Protein AF-0000000078569933 (afdb_homodimer)

Nearest PDB structures (foldseek):
  2ibw-assembly1_C  TM=9.810E-01  e=5.304E-55  Homo sapiens
  7lcl-assembly1_C  TM=9.706E-01  e=2.647E-48  Zoogloea ramigera
  7ldc-assembly1_C  TM=9.703E-01  e=1.543E-47  Zoogloea ramigera
  1m4s-assembly1_A  TM=9.683E-01  e=2.251E-47  Zoogloea ramigera
  7lbz-assembly1_B  TM=9.685E-01  e=1.488E-46  Zoogloea ramigera

Structure (mmCIF, N/CA/C/O backbone):
data_AF-0000000078569933-model_v1
#
loop_
_entity.id
_entity.type
_entity.pdbx_description
1 polymer 'Acetyl-CoA C-acetyltransferase'
#
loop_
_atom_site.group_PDB
_atom_site.id
_atom_site.type_symbol
_atom_site.label_atom_id
_atom_site.label_alt_id
_atom_site.label_comp_id
_atom_site.label_asym_id
_atom_site.label_entity_id
_atom_site.label_seq_id
_atom_site.pdbx_PDB_ins_code
_atom_site.Cartn_x
_atom_site.Cartn_y
_atom_site.Cartn_z
_atom_site.occupancy
_atom_site.B_iso_or_equiv
_atom_site.auth_seq_id
_atom_site.auth_comp_id
_atom_site.auth_asym_id
_atom_site.auth_atom_id
_atom_site.pdbx_PDB_model_num
ATOM 1 N N . MET A 1 1 ? 31.109 -11.766 2.174 1 57.31 1 MET A N 1
ATOM 2 C CA . MET A 1 1 ? 30.406 -11.414 0.95 1 57.31 1 MET A CA 1
ATOM 3 C C . MET A 1 1 ? 30.297 -9.898 0.803 1 57.31 1 MET A C 1
ATOM 5 O O . MET A 1 1 ? 30.391 -9.164 1.789 1 57.31 1 MET A O 1
ATOM 9 N N . SER A 1 2 ? 30.141 -9.414 -0.481 1 65.38 2 SER A N 1
ATOM 10 C CA . SER A 1 2 ? 30.25 -8 -0.82 1 65.38 2 SER A CA 1
ATOM 11 C C . SER A 1 2 ? 29.062 -7.203 -0.304 1 65.38 2 SER A C 1
ATOM 13 O O . SER A 1 2 ? 27.938 -7.715 -0.253 1 65.38 2 SER A O 1
ATOM 15 N N . SER A 1 3 ? 29.25 -6.082 0.307 1 72.81 3 SER A N 1
ATOM 16 C CA . SER A 1 3 ? 28.297 -5.109 0.808 1 72.81 3 SER A CA 1
ATOM 17 C C . SER A 1 3 ? 27.344 -4.645 -0.296 1 72.81 3 SER A C 1
ATOM 19 O O . SER A 1 3 ? 26.375 -3.926 -0.033 1 72.81 3 SER A O 1
ATOM 21 N N . ASP A 1 4 ? 27.406 -5.34 -1.348 1 84.06 4 ASP A N 1
ATOM 22 C CA . ASP A 1 4 ? 26.578 -4.871 -2.463 1 84.06 4 ASP A CA 1
ATOM 23 C C . ASP A 1 4 ? 25.578 -5.934 -2.885 1 84.06 4 ASP A C 1
ATOM 25 O O . ASP A 1 4 ? 24.828 -5.742 -3.854 1 84.06 4 ASP A O 1
ATOM 29 N N . SER A 1 5 ? 25.578 -7.055 -2.109 1 95.69 5 SER A N 1
ATOM 30 C CA . SER A 1 5 ? 24.672 -8.141 -2.486 1 95.69 5 SER A CA 1
ATOM 31 C C . SER A 1 5 ? 23.5 -8.242 -1.521 1 95.69 5 SER A C 1
ATOM 33 O O . SER A 1 5 ? 23.609 -7.852 -0.357 1 95.69 5 SER A O 1
ATOM 35 N N . VAL A 1 6 ? 22.406 -8.695 -2.029 1 98.06 6 VAL A N 1
ATOM 36 C CA . VAL A 1 6 ? 21.172 -8.859 -1.261 1 98.06 6 VAL A CA 1
ATOM 37 C C . VAL A 1 6 ? 20.75 -10.328 -1.275 1 98.06 6 VAL A C 1
ATOM 39 O O . VAL A 1 6 ? 20.719 -10.961 -2.334 1 98.06 6 VAL A O 1
ATOM 42 N N . PHE A 1 7 ? 20.422 -10.883 -0.075 1 98.69 7 PHE A N 1
ATOM 43 C CA . PHE A 1 7 ? 20.109 -12.305 0.021 1 98.69 7 PHE A CA 1
ATOM 44 C C . PHE A 1 7 ? 18.781 -12.516 0.736 1 98.69 7 PHE A C 1
ATOM 46 O O . PHE A 1 7 ? 18.469 -11.812 1.7 1 98.69 7 PHE A O 1
ATOM 53 N N . ILE A 1 8 ? 18.016 -13.445 0.195 1 98.81 8 ILE A N 1
ATOM 54 C CA . ILE A 1 8 ? 16.984 -14.078 1.012 1 98.81 8 ILE A CA 1
ATOM 55 C C . ILE A 1 8 ? 17.625 -15.125 1.919 1 98.81 8 ILE A C 1
ATOM 57 O O . ILE A 1 8 ? 18.141 -16.141 1.44 1 98.81 8 ILE A O 1
ATOM 61 N N . LEU A 1 9 ? 17.594 -14.906 3.195 1 98.25 9 LEU A N 1
ATOM 62 C CA . LEU A 1 9 ? 18.219 -15.844 4.129 1 98.25 9 LEU A CA 1
ATOM 63 C C . LEU A 1 9 ? 17.328 -17.062 4.344 1 98.25 9 LEU A C 1
ATOM 65 O O . LEU A 1 9 ? 17.781 -18.203 4.27 1 98.25 9 LEU A O 1
ATOM 69 N N . ALA A 1 10 ? 16.047 -16.75 4.637 1 98.19 10 ALA A N 1
ATOM 70 C CA . ALA A 1 10 ? 15.031 -17.781 4.793 1 98.19 10 ALA A CA 1
ATOM 71 C C . ALA A 1 10 ? 13.656 -17.281 4.359 1 98.19 10 ALA A C 1
ATOM 73 O O . ALA A 1 10 ? 13.359 -16.094 4.504 1 98.19 10 ALA A O 1
ATOM 74 N N . GLY A 1 11 ? 12.906 -18.141 3.795 1 98.69 11 GLY A N 1
ATOM 75 C CA . GLY A 1 11 ? 11.539 -17.828 3.387 1 98.69 11 GLY A CA 1
ATOM 76 C C . GLY A 1 11 ? 10.617 -19.031 3.447 1 98.69 11 GLY A C 1
ATOM 77 O O . GLY A 1 11 ? 11.062 -20.172 3.279 1 98.69 11 GLY A O 1
ATOM 78 N N . VAL A 1 12 ? 9.383 -18.734 3.732 1 98.94 12 VAL A N 1
ATOM 79 C CA . VAL A 1 12 ? 8.398 -19.797 3.832 1 98.94 12 VAL A CA 1
ATOM 80 C C . VAL A 1 12 ? 7.035 -19.281 3.371 1 98.94 12 VAL A C 1
ATOM 82 O O . VAL A 1 12 ? 6.867 -18.094 3.104 1 98.94 12 VAL A O 1
ATOM 85 N N . ARG A 1 13 ? 6.164 -20.172 3.217 1 98.94 13 ARG A N 1
ATOM 86 C CA . ARG A 1 13 ? 4.762 -19.844 2.986 1 98.94 13 ARG A CA 1
ATOM 87 C C . ARG A 1 13 ? 3.846 -20.734 3.822 1 98.94 13 ARG A C 1
ATOM 89 O O . ARG A 1 13 ? 4.266 -21.781 4.305 1 98.94 13 ARG A O 1
ATOM 96 N N . THR A 1 14 ? 2.65 -20.281 4.039 1 98.94 14 THR A N 1
ATOM 97 C CA . THR A 1 14 ? 1.587 -21.141 4.551 1 98.94 14 THR A CA 1
ATOM 98 C C . THR A 1 14 ? 1.052 -22.062 3.449 1 98.94 14 THR A C 1
ATOM 100 O O . THR A 1 14 ? 1.331 -21.844 2.268 1 98.94 14 THR A O 1
ATOM 103 N N . PRO A 1 15 ? 0.253 -23.125 3.906 1 98.88 15 PRO A N 1
ATOM 104 C CA . PRO A 1 15 ? -0.588 -23.719 2.869 1 98.88 15 PRO A CA 1
ATOM 105 C C . PRO A 1 15 ? -1.516 -22.703 2.199 1 98.88 15 PRO A C 1
ATOM 107 O O . PRO A 1 15 ? -1.75 -21.625 2.744 1 98.88 15 PRO A O 1
ATOM 110 N N . ILE A 1 16 ? -1.9 -23.031 1.027 1 98.94 16 ILE A N 1
ATOM 111 C CA . ILE A 1 16 ? -2.91 -22.234 0.33 1 98.94 16 ILE A CA 1
ATOM 112 C C . ILE A 1 16 ? -4.273 -22.922 0.454 1 98.94 16 ILE A C 1
ATOM 114 O O . ILE A 1 16 ? -4.441 -24.062 0.035 1 98.94 16 ILE A O 1
ATOM 118 N N . ALA A 1 17 ? -5.195 -22.266 1.062 1 98.81 17 ALA A N 1
ATOM 119 C CA . ALA A 1 17 ? -6.543 -22.812 1.233 1 98.81 17 ALA A CA 1
ATOM 120 C C . ALA A 1 17 ? -7.484 -22.281 0.155 1 98.81 17 ALA A C 1
ATOM 122 O O . ALA A 1 17 ? -7.281 -21.188 -0.383 1 98.81 17 ALA A O 1
ATOM 123 N N . SER A 1 18 ? -8.5 -23.062 -0.139 1 98.31 18 SER A N 1
ATOM 124 C CA . SER A 1 18 ? -9.539 -22.656 -1.084 1 98.31 18 SER A CA 1
ATOM 125 C C . SER A 1 18 ? -10.461 -21.609 -0.476 1 98.31 18 SER A C 1
ATOM 127 O O . SER A 1 18 ? -10.539 -21.469 0.748 1 98.31 18 SER A O 1
ATOM 129 N N . PHE A 1 19 ? -11.156 -20.938 -1.397 1 97.94 19 PHE A N 1
ATOM 130 C CA . PHE A 1 19 ? -12.164 -19.969 -0.979 1 97.94 19 PHE A CA 1
ATOM 131 C C . PHE A 1 19 ? -13.18 -20.625 -0.046 1 97.94 19 PHE A C 1
ATOM 133 O O . PHE A 1 19 ? -13.742 -21.672 -0.363 1 97.94 19 PHE A O 1
ATOM 140 N N . ARG A 1 20 ? -13.289 -19.984 1.156 1 96.88 20 ARG A N 1
ATOM 141 C CA . ARG A 1 20 ? -14.203 -20.469 2.186 1 96.88 20 ARG A CA 1
ATOM 142 C C . ARG A 1 20 ? -13.766 -21.844 2.705 1 96.88 20 ARG A C 1
ATOM 144 O O . ARG A 1 20 ? -14.602 -22.625 3.16 1 96.88 20 ARG A O 1
ATOM 151 N N . GLY A 1 21 ? -12.477 -22.094 2.561 1 96.88 21 GLY A N 1
ATOM 152 C CA . GLY A 1 21 ? -11.906 -23.328 3.062 1 96.88 21 GLY A CA 1
ATOM 153 C C . GLY A 1 21 ? -11.352 -23.203 4.469 1 96.88 21 GLY A C 1
ATOM 154 O O . GLY A 1 21 ? -11.953 -22.562 5.324 1 96.88 21 GLY A O 1
ATOM 155 N N . SER A 1 22 ? -10.258 -23.828 4.695 1 97.25 22 SER A N 1
ATOM 156 C CA . SER A 1 22 ? -9.727 -24.031 6.039 1 97.25 22 SER A CA 1
ATOM 157 C C . SER A 1 22 ? -9.352 -22.688 6.688 1 97.25 22 SER A C 1
ATOM 159 O O . SER A 1 22 ? -9.383 -22.562 7.91 1 97.25 22 SER A O 1
ATOM 161 N N . PHE A 1 23 ? -8.992 -21.703 5.887 1 97.81 23 PHE A N 1
ATOM 162 C CA . PHE A 1 23 ? -8.492 -20.453 6.449 1 97.81 23 PHE A CA 1
ATOM 163 C C . PHE A 1 23 ? -9.602 -19.406 6.508 1 97.81 23 PHE A C 1
ATOM 165 O O . PHE A 1 23 ? -9.336 -18.234 6.75 1 97.81 23 PHE A O 1
ATOM 172 N N . SER A 1 24 ? -10.859 -19.781 6.293 1 95.5 24 SER A N 1
ATOM 173 C CA . SER A 1 24 ? -11.969 -18.828 6.227 1 95.5 24 SER A CA 1
ATOM 174 C C . SER A 1 24 ? -12.109 -18.047 7.535 1 95.5 24 SER A C 1
ATOM 176 O O . SER A 1 24 ? -12.719 -16.984 7.562 1 95.5 24 SER A O 1
ATOM 178 N N . THR A 1 25 ? -11.5 -18.562 8.656 1 93.88 25 THR A N 1
ATOM 179 C CA . THR A 1 25 ? -11.633 -17.891 9.945 1 93.88 25 THR A CA 1
ATOM 180 C C . THR A 1 25 ? -10.289 -17.328 10.406 1 93.88 25 THR A C 1
ATOM 182 O O . THR A 1 25 ? -10.156 -16.891 11.555 1 93.88 25 THR A O 1
ATOM 185 N N . VAL A 1 26 ? -9.289 -17.406 9.641 1 97.06 26 VAL A N 1
ATOM 186 C CA . VAL A 1 26 ? -7.953 -16.906 9.945 1 97.06 26 VAL A CA 1
ATOM 187 C C . VAL A 1 26 ? -7.676 -15.633 9.156 1 97.06 26 VAL A C 1
ATOM 189 O O . VAL A 1 26 ? -7.797 -15.609 7.934 1 97.06 26 VAL A O 1
ATOM 192 N N . SER A 1 27 ? -7.355 -14.547 9.797 1 97.56 27 SER A N 1
ATOM 193 C CA . SER A 1 27 ? -7.16 -13.273 9.109 1 97.56 27 SER A CA 1
ATOM 194 C C . SER A 1 27 ? -5.902 -13.297 8.25 1 97.56 27 SER A C 1
ATOM 196 O O . SER A 1 27 ? -5 -14.109 8.477 1 97.56 27 SER A O 1
ATOM 198 N N . ALA A 1 28 ? -5.852 -12.469 7.246 1 98.69 28 ALA A N 1
ATOM 199 C CA . ALA A 1 28 ? -4.645 -12.305 6.441 1 98.69 28 ALA A CA 1
ATOM 200 C C . ALA A 1 28 ? -3.439 -11.977 7.32 1 98.69 28 ALA A C 1
ATOM 202 O O . ALA A 1 28 ? -2.336 -12.469 7.082 1 98.69 28 ALA A O 1
ATOM 203 N N . VAL A 1 29 ? -3.613 -11.141 8.367 1 98.75 29 VAL A N 1
ATOM 204 C CA . VAL A 1 29 ? -2.555 -10.734 9.289 1 98.75 29 VAL A CA 1
ATOM 205 C C . VAL A 1 29 ? -2.012 -11.953 10.023 1 98.75 29 VAL A C 1
ATOM 207 O O . VAL A 1 29 ? -0.796 -12.117 10.156 1 98.75 29 VAL A O 1
ATOM 210 N N . GLU A 1 30 ? -2.91 -12.789 10.469 1 98.56 30 GLU A N 1
ATOM 211 C CA . GLU A 1 30 ? -2.492 -13.984 11.195 1 98.56 30 GLU A CA 1
ATOM 212 C C . GLU A 1 30 ? -1.728 -14.945 10.281 1 98.56 30 GLU A C 1
ATOM 214 O O . GLU A 1 30 ? -0.746 -15.562 10.703 1 98.56 30 GLU A O 1
ATOM 219 N N . LEU A 1 31 ? -2.193 -15.109 9.086 1 98.94 31 LEU A N 1
ATOM 220 C CA . LEU A 1 31 ? -1.48 -15.945 8.125 1 98.94 31 LEU A CA 1
ATOM 221 C C . LEU A 1 31 ? -0.073 -15.414 7.879 1 98.94 31 LEU A C 1
ATOM 223 O O . LEU A 1 31 ? 0.898 -16.172 7.922 1 98.94 31 LEU A O 1
ATOM 227 N N . ALA A 1 32 ? 0.033 -14.102 7.602 1 98.94 32 ALA A N 1
ATOM 228 C CA . ALA A 1 32 ? 1.336 -13.492 7.363 1 98.94 32 ALA A CA 1
ATOM 229 C C . ALA A 1 32 ? 2.225 -13.594 8.602 1 98.94 32 ALA A C 1
ATOM 231 O O . ALA A 1 32 ? 3.438 -13.789 8.484 1 98.94 32 ALA A O 1
ATOM 232 N N . SER A 1 33 ? 1.646 -13.453 9.789 1 98.88 33 SER A N 1
ATOM 233 C CA . SER A 1 33 ? 2.404 -13.539 11.031 1 98.88 33 SER A CA 1
ATOM 234 C C . SER A 1 33 ? 2.982 -14.938 11.219 1 98.88 33 SER A C 1
ATOM 236 O O . SER A 1 33 ? 4.113 -15.086 11.688 1 98.88 33 SER A O 1
ATOM 238 N N . THR A 1 34 ? 2.174 -15.93 10.883 1 98.88 34 THR A N 1
ATOM 239 C CA . THR A 1 34 ? 2.645 -17.312 10.977 1 98.88 34 THR A CA 1
ATOM 240 C C . THR A 1 34 ? 3.857 -17.531 10.086 1 98.88 34 THR A C 1
ATOM 242 O O . THR A 1 34 ? 4.875 -18.078 10.523 1 98.88 34 THR A O 1
ATOM 245 N N . ALA A 1 35 ? 3.744 -17.125 8.836 1 98.94 35 ALA A N 1
ATOM 246 C CA . ALA A 1 35 ? 4.859 -17.25 7.902 1 98.94 35 ALA A CA 1
ATOM 247 C C . ALA A 1 35 ? 6.059 -16.438 8.367 1 98.94 35 ALA A C 1
ATOM 249 O O . ALA A 1 35 ? 7.203 -16.891 8.289 1 98.94 35 ALA A O 1
ATOM 250 N N . ALA A 1 36 ? 5.824 -15.227 8.844 1 98.94 36 ALA A N 1
ATOM 251 C CA . ALA A 1 36 ? 6.887 -14.32 9.266 1 98.94 36 ALA A CA 1
ATOM 252 C C . ALA A 1 36 ? 7.656 -14.891 10.453 1 98.94 36 ALA A C 1
ATOM 254 O O . ALA A 1 36 ? 8.891 -14.828 10.484 1 98.94 36 ALA A O 1
ATOM 255 N N . ARG A 1 37 ? 6.945 -15.391 11.453 1 98.69 37 ARG A N 1
ATOM 256 C CA . ARG A 1 37 ? 7.594 -15.984 12.617 1 98.69 37 ARG A CA 1
ATOM 257 C C . ARG A 1 37 ? 8.539 -17.109 12.203 1 98.69 37 ARG A C 1
ATOM 259 O O . ARG A 1 37 ? 9.672 -17.188 12.68 1 98.69 37 ARG A O 1
ATOM 266 N N . ALA A 1 38 ? 8.039 -17.953 11.336 1 98.75 38 ALA A N 1
ATOM 267 C CA . ALA A 1 38 ? 8.844 -19.078 10.883 1 98.75 38 ALA A CA 1
ATOM 268 C C . ALA A 1 38 ? 10.055 -18.609 10.086 1 98.75 38 ALA A C 1
ATOM 270 O O . ALA A 1 38 ? 11.148 -19.156 10.234 1 98.75 38 ALA A O 1
ATOM 271 N N . ALA A 1 39 ? 9.875 -17.656 9.18 1 98.69 39 ALA A N 1
ATOM 272 C CA . ALA A 1 39 ? 10.984 -17.125 8.383 1 98.69 39 ALA A CA 1
ATOM 273 C C . ALA A 1 39 ? 12.07 -16.547 9.281 1 98.69 39 ALA A C 1
ATOM 275 O O . ALA A 1 39 ? 13.258 -16.766 9.047 1 98.69 39 ALA A O 1
ATOM 276 N N . ILE A 1 40 ? 11.664 -15.758 10.273 1 98.44 40 ILE A N 1
ATOM 277 C CA . ILE A 1 40 ? 12.617 -15.148 11.195 1 98.44 40 ILE A CA 1
ATOM 278 C C . ILE A 1 40 ? 13.375 -16.234 11.953 1 98.44 40 ILE A C 1
ATOM 280 O O . ILE A 1 40 ? 14.602 -16.203 12.023 1 98.44 40 ILE A O 1
ATOM 284 N N . GLU A 1 41 ? 12.656 -17.203 12.461 1 97.62 41 GLU A N 1
ATOM 285 C CA . GLU A 1 41 ? 13.273 -18.297 13.211 1 97.62 41 GLU A CA 1
ATOM 286 C C . GLU A 1 41 ? 14.289 -19.047 12.352 1 97.62 41 GLU A C 1
ATOM 288 O O . GLU A 1 41 ? 15.414 -19.297 12.789 1 97.62 41 GLU A O 1
ATOM 293 N N . ARG A 1 42 ? 13.961 -19.359 11.164 1 97.31 42 ARG A N 1
ATOM 294 C CA . ARG A 1 42 ? 14.82 -20.141 10.281 1 97.31 42 ARG A CA 1
ATOM 295 C C . ARG A 1 42 ? 16.016 -19.328 9.812 1 97.31 42 ARG A C 1
ATOM 297 O O . ARG A 1 42 ? 17.078 -19.891 9.516 1 97.31 42 ARG A O 1
ATOM 304 N N . SER A 1 43 ? 15.844 -18.078 9.703 1 97.19 43 SER A N 1
ATOM 305 C CA . SER A 1 43 ? 16.906 -17.203 9.219 1 97.19 43 SER A CA 1
ATOM 306 C C . SER A 1 43 ? 18.047 -17.094 10.227 1 97.19 43 SER A C 1
ATOM 308 O O . SER A 1 43 ? 19.172 -16.797 9.867 1 97.19 43 SER A O 1
ATOM 310 N N . GLY A 1 44 ? 17.672 -17.219 11.523 1 95.69 44 GLY A N 1
ATOM 311 C CA . GLY A 1 44 ? 18.656 -17.016 12.578 1 95.69 44 GLY A CA 1
ATOM 312 C C . GLY A 1 44 ? 18.891 -15.562 12.914 1 95.69 44 GLY A C 1
ATOM 313 O O . GLY A 1 44 ? 19.688 -15.234 13.797 1 95.69 44 GLY A O 1
ATOM 314 N N . VAL A 1 45 ? 18.281 -14.672 12.227 1 96.81 45 VAL A N 1
ATOM 315 C CA . VAL A 1 45 ? 18.375 -13.25 12.531 1 96.81 45 VAL A CA 1
ATOM 316 C C . VAL A 1 45 ? 17.516 -12.922 13.75 1 96.81 45 VAL A C 1
ATOM 318 O O . VAL A 1 45 ? 16.328 -13.234 13.789 1 96.81 45 VAL A O 1
ATOM 321 N N . PRO A 1 46 ? 18.141 -12.328 14.781 1 96.25 46 PRO A N 1
ATOM 322 C CA . PRO A 1 46 ? 17.312 -11.883 15.906 1 96.25 46 PRO A CA 1
ATOM 323 C C . PRO A 1 46 ? 16.219 -10.906 15.484 1 96.25 46 PRO A C 1
ATOM 325 O O . PRO A 1 46 ? 16.469 -10 14.695 1 96.25 46 PRO A O 1
ATOM 328 N N . CYS A 1 47 ? 15.094 -11.133 15.992 1 96.38 47 CYS A N 1
ATOM 329 C CA . CYS A 1 47 ? 13.93 -10.312 15.648 1 96.38 47 CYS A CA 1
ATOM 330 C C . CYS A 1 47 ? 14.211 -8.836 15.898 1 96.38 47 CYS A C 1
ATOM 332 O O . CYS A 1 47 ? 13.719 -7.977 15.164 1 96.38 47 CYS A O 1
ATOM 334 N N . ASP A 1 48 ? 14.969 -8.477 16.891 1 97.25 48 ASP A N 1
ATOM 335 C CA . ASP A 1 48 ? 15.203 -7.086 17.266 1 97.25 48 ASP A CA 1
ATOM 336 C C . ASP A 1 48 ? 16.188 -6.414 16.312 1 97.25 48 ASP A C 1
ATOM 338 O O . ASP A 1 48 ? 16.469 -5.219 16.438 1 97.25 48 ASP A O 1
ATOM 342 N N . GLU A 1 49 ? 16.719 -7.176 15.336 1 97.81 49 GLU A N 1
ATOM 343 C CA . GLU A 1 49 ? 17.625 -6.605 14.344 1 97.81 49 GLU A CA 1
ATOM 344 C C . GLU A 1 49 ? 16.891 -6.285 13.047 1 97.81 49 GLU A C 1
ATOM 346 O O . GLU A 1 49 ? 17.438 -5.645 12.148 1 97.81 49 GLU A O 1
ATOM 351 N N . ILE A 1 50 ? 15.648 -6.691 12.945 1 98.56 50 ILE A N 1
ATOM 352 C CA . ILE A 1 50 ? 14.859 -6.355 11.773 1 98.56 50 ILE A CA 1
ATOM 353 C C . ILE A 1 50 ? 14.547 -4.859 11.766 1 98.56 50 ILE A C 1
ATOM 355 O O . ILE A 1 50 ? 13.977 -4.332 12.719 1 98.56 50 ILE A O 1
ATOM 359 N N . GLU A 1 51 ? 14.867 -4.203 10.672 1 98.5 51 GLU A N 1
ATOM 360 C CA . GLU A 1 51 ? 14.828 -2.746 10.625 1 98.5 51 GLU A CA 1
ATOM 361 C C . GLU A 1 51 ? 13.531 -2.25 9.992 1 98.5 51 GLU A C 1
ATOM 363 O O . GLU A 1 51 ? 13.07 -1.143 10.281 1 98.5 51 GLU A O 1
ATOM 368 N N . GLU A 1 52 ? 12.992 -2.969 9.102 1 98.69 52 GLU A N 1
ATOM 369 C CA . GLU A 1 52 ? 11.773 -2.58 8.398 1 98.69 52 GLU A CA 1
ATOM 370 C C . GLU A 1 52 ? 11.031 -3.803 7.863 1 98.69 52 GLU A C 1
ATOM 372 O O . GLU A 1 52 ? 11.641 -4.836 7.594 1 98.69 52 GLU A O 1
ATOM 377 N N . THR A 1 53 ? 9.742 -3.766 7.852 1 98.94 53 THR A N 1
ATOM 378 C CA . THR A 1 53 ? 8.859 -4.82 7.352 1 98.94 53 THR A CA 1
ATOM 379 C C . THR A 1 53 ? 8.008 -4.309 6.191 1 98.94 53 THR A C 1
ATOM 381 O O . THR A 1 53 ? 7.285 -3.322 6.332 1 98.94 53 THR A O 1
ATOM 384 N N . PHE A 1 54 ? 8.141 -4.914 5.016 1 98.94 54 PHE A N 1
ATOM 385 C CA . PHE A 1 54 ? 7.277 -4.676 3.863 1 98.94 54 PHE A CA 1
ATOM 386 C C . PHE A 1 54 ? 6.301 -5.832 3.672 1 98.94 54 PHE A C 1
ATOM 388 O O . PHE A 1 54 ? 6.719 -6.984 3.545 1 98.94 54 PHE A O 1
ATOM 395 N N . VAL A 1 55 ? 4.98 -5.551 3.611 1 98.94 55 VAL A N 1
ATOM 396 C CA . VAL A 1 55 ? 4.008 -6.625 3.43 1 98.94 55 VAL A CA 1
ATOM 397 C C . VAL A 1 55 ? 3.088 -6.293 2.258 1 98.94 55 VAL A C 1
ATOM 399 O O . VAL A 1 55 ? 2.436 -5.246 2.246 1 98.94 55 VAL A O 1
ATOM 402 N N . GLY A 1 56 ? 3.09 -7.164 1.252 1 98.94 56 GLY A N 1
ATOM 403 C CA . GLY A 1 56 ? 2.107 -7.059 0.184 1 98.94 56 GLY A CA 1
ATOM 404 C C . GLY A 1 56 ? 0.722 -7.512 0.602 1 98.94 56 GLY A C 1
ATOM 405 O O . GLY A 1 56 ? 0.546 -8.641 1.071 1 98.94 56 GLY A O 1
ATOM 406 N N . CYS A 1 57 ? -0.267 -6.715 0.445 1 98.94 57 CYS A N 1
ATOM 407 C CA . CYS A 1 57 ? -1.674 -7.008 0.691 1 98.94 57 CYS A CA 1
ATOM 408 C C . CYS A 1 57 ? -2.57 -6.211 -0.25 1 98.94 57 CYS A C 1
ATOM 410 O O . CYS A 1 57 ? -2.533 -4.98 -0.255 1 98.94 57 CYS A O 1
ATOM 412 N N . VAL A 1 58 ? -3.361 -6.922 -1.024 1 98.81 58 VAL A N 1
ATOM 413 C CA . VAL A 1 58 ? -4.148 -6.277 -2.072 1 98.81 58 VAL A CA 1
ATOM 414 C C . VAL A 1 58 ? -5.52 -5.887 -1.525 1 98.81 58 VAL A C 1
ATOM 416 O O . VAL A 1 58 ? -5.938 -4.734 -1.643 1 98.81 58 VAL A O 1
ATOM 419 N N . LEU A 1 59 ? -6.219 -6.871 -0.966 1 98.56 59 LEU A N 1
ATOM 420 C CA . LEU A 1 59 ? -7.566 -6.68 -0.439 1 98.56 59 LEU A CA 1
ATOM 421 C C . LEU A 1 59 ? -7.531 -6.426 1.063 1 98.56 59 LEU A C 1
ATOM 423 O O . LEU A 1 59 ? -7.844 -7.316 1.855 1 98.56 59 LEU A O 1
ATOM 427 N N . SER A 1 60 ? -7.254 -5.176 1.441 1 98.06 60 SER A N 1
ATOM 428 C CA . SER A 1 60 ? -6.945 -4.867 2.834 1 98.06 60 SER A CA 1
ATOM 429 C C . SER A 1 60 ? -8.18 -4.383 3.582 1 98.06 60 SER A C 1
ATOM 431 O O . SER A 1 60 ? -8.102 -4.051 4.77 1 98.06 60 SER A O 1
ATOM 433 N N . ALA A 1 61 ? -9.391 -4.281 2.908 1 98.38 61 ALA A N 1
ATOM 434 C CA . ALA A 1 61 ? -10.609 -3.881 3.6 1 98.38 61 ALA A CA 1
ATOM 435 C C . ALA A 1 61 ? -10.898 -4.809 4.777 1 98.38 61 ALA A C 1
ATOM 437 O O . ALA A 1 61 ? -10.82 -6.031 4.648 1 98.38 61 ALA A O 1
ATOM 438 N N . ASN A 1 62 ? -11.141 -4.195 5.918 1 97.69 62 ASN A N 1
ATOM 439 C CA . ASN A 1 62 ? -11.555 -4.887 7.137 1 97.69 62 ASN A CA 1
ATOM 440 C C . ASN A 1 62 ? -10.383 -5.617 7.789 1 97.69 62 ASN A C 1
ATOM 442 O O . ASN A 1 62 ? -10.578 -6.418 8.703 1 97.69 62 ASN A O 1
ATOM 446 N N . CYS A 1 63 ? -9.141 -5.41 7.355 1 98.25 63 CYS A N 1
ATOM 447 C CA . CYS A 1 63 ? -7.98 -6.055 7.957 1 98.25 63 CYS A CA 1
ATOM 448 C C . CYS A 1 63 ? -7.449 -5.234 9.125 1 98.25 63 CYS A C 1
ATOM 450 O O . CYS A 1 63 ? -6.602 -5.707 9.891 1 98.25 63 CYS A O 1
ATOM 452 N N . GLY A 1 64 ? -7.969 -4.016 9.297 1 97.44 64 GLY A N 1
ATOM 453 C CA . GLY A 1 64 ? -7.418 -3.107 10.289 1 97.44 64 GLY A CA 1
ATOM 454 C C . GLY A 1 64 ? -6.312 -2.225 9.742 1 97.44 64 GLY A C 1
ATOM 455 O O . GLY A 1 64 ? -5.836 -2.441 8.625 1 97.44 64 GLY A O 1
ATOM 456 N N . GLN A 1 65 ? -5.938 -1.302 10.57 1 96.81 65 GLN A N 1
ATOM 457 C CA . GLN A 1 65 ? -4.965 -0.295 10.164 1 96.81 65 GLN A CA 1
ATOM 458 C C . GLN A 1 65 ? -3.609 -0.929 9.867 1 96.81 65 GLN A C 1
ATOM 460 O O . GLN A 1 65 ? -3.043 -1.622 10.719 1 96.81 65 GLN A O 1
ATOM 465 N N . ASN A 1 66 ? -3.057 -0.717 8.633 1 98 66 ASN A N 1
ATOM 466 C CA . ASN A 1 66 ? -1.699 -1.06 8.219 1 98 66 ASN A CA 1
ATOM 467 C C . ASN A 1 66 ? -1.375 -2.52 8.523 1 98 66 ASN A C 1
ATOM 469 O O . ASN A 1 66 ? -0.75 -2.824 9.539 1 98 66 ASN A O 1
ATOM 473 N N . VAL A 1 67 ? -1.573 -3.402 7.629 1 98.75 67 VAL A N 1
ATOM 474 C CA . VAL A 1 67 ? -1.366 -4.84 7.742 1 98.75 67 VAL A CA 1
ATOM 475 C C . VAL A 1 67 ? 0.088 -5.129 8.117 1 98.75 67 VAL A C 1
ATOM 477 O O . VAL A 1 67 ? 0.36 -5.949 8.992 1 98.75 67 VAL A O 1
ATOM 480 N N . ALA A 1 68 ? 1.013 -4.441 7.535 1 98.88 68 ALA A N 1
ATOM 481 C CA . ALA A 1 68 ? 2.439 -4.672 7.742 1 98.88 68 ALA A CA 1
ATOM 482 C C . ALA A 1 68 ? 2.832 -4.41 9.195 1 98.88 68 ALA A C 1
ATOM 484 O O . ALA A 1 68 ? 3.592 -5.184 9.781 1 98.88 68 ALA A O 1
ATOM 485 N N . ARG A 1 69 ? 2.35 -3.299 9.734 1 98.75 69 ARG A N 1
ATOM 486 C CA . ARG A 1 69 ? 2.67 -2.953 11.117 1 98.75 69 ARG A CA 1
ATOM 487 C C . ARG A 1 69 ? 2.121 -3.996 12.086 1 98.75 69 ARG A C 1
ATOM 489 O O . ARG A 1 69 ? 2.789 -4.363 13.055 1 98.75 69 ARG A O 1
ATOM 496 N N . GLN A 1 70 ? 0.878 -4.477 11.844 1 98.62 70 GLN A N 1
ATOM 497 C CA . GLN A 1 70 ? 0.285 -5.527 12.664 1 98.62 70 GLN A CA 1
ATOM 498 C C . GLN A 1 70 ? 1.146 -6.789 12.648 1 98.62 70 GLN A C 1
ATOM 500 O O . GLN A 1 70 ? 1.405 -7.383 13.695 1 98.62 70 GLN A O 1
ATOM 505 N N . VAL A 1 71 ? 1.598 -7.164 11.445 1 98.88 71 VAL A N 1
ATOM 506 C CA . VAL A 1 71 ? 2.428 -8.352 11.297 1 98.88 71 VAL A CA 1
ATOM 507 C C . VAL A 1 71 ? 3.729 -8.18 12.078 1 98.88 71 VAL A C 1
ATOM 509 O O . VAL A 1 71 ? 4.117 -9.047 12.859 1 98.88 71 VAL A O 1
ATOM 512 N N . ALA A 1 72 ? 4.398 -7.051 11.875 1 98.75 72 ALA A N 1
ATOM 513 C CA . ALA A 1 72 ? 5.676 -6.785 12.531 1 98.75 72 ALA A CA 1
ATOM 514 C C . ALA A 1 72 ? 5.547 -6.883 14.047 1 98.75 72 ALA A C 1
ATOM 516 O O . ALA A 1 72 ? 6.332 -7.578 14.703 1 98.75 72 ALA A O 1
ATOM 517 N N . ILE A 1 73 ? 4.551 -6.227 14.602 1 97.88 73 ILE A N 1
ATOM 518 C CA . ILE A 1 73 ? 4.355 -6.203 16.047 1 97.88 73 ILE A CA 1
ATOM 519 C C . ILE A 1 73 ? 4.016 -7.609 16.547 1 97.88 73 ILE A C 1
ATOM 521 O O . ILE A 1 73 ? 4.523 -8.047 17.578 1 97.88 73 ILE A O 1
ATOM 525 N N . SER A 1 74 ? 3.223 -8.336 15.812 1 97.81 74 SER A N 1
ATOM 526 C CA . SER A 1 74 ? 2.74 -9.648 16.219 1 97.81 74 SER A CA 1
ATOM 527 C C . SER A 1 74 ? 3.889 -10.641 16.359 1 97.81 74 SER A C 1
ATOM 529 O O . SER A 1 74 ? 3.826 -11.562 17.172 1 97.81 74 SER A O 1
ATOM 531 N N . VAL A 1 75 ? 4.945 -10.461 15.586 1 98.25 75 VAL A N 1
ATOM 532 C CA . VAL A 1 75 ? 5.996 -11.469 15.578 1 98.25 75 VAL A CA 1
ATOM 533 C C . VAL A 1 75 ? 7.176 -10.992 16.422 1 98.25 75 VAL A C 1
ATOM 535 O O . VAL A 1 75 ? 8.227 -11.641 16.453 1 98.25 75 VAL A O 1
ATOM 538 N N . GLY A 1 76 ? 7.066 -9.82 16.969 1 97.88 76 GLY A N 1
ATOM 539 C CA . GLY A 1 76 ? 8.047 -9.398 17.953 1 97.88 76 GLY A CA 1
ATOM 540 C C . GLY A 1 76 ? 9.086 -8.445 17.375 1 97.88 76 GLY A C 1
ATOM 541 O O . GLY A 1 76 ? 10.086 -8.148 18.031 1 97.88 76 GLY A O 1
ATOM 542 N N . VAL A 1 77 ? 8.969 -8.008 16.172 1 98.56 77 VAL A N 1
ATOM 543 C CA . VAL A 1 77 ? 9.836 -6.949 15.664 1 98.56 77 VAL A CA 1
ATOM 544 C C . VAL A 1 77 ? 9.719 -5.715 16.547 1 98.56 77 VAL A C 1
ATOM 546 O O . VAL A 1 77 ? 8.625 -5.352 16.984 1 98.56 77 VAL A O 1
ATOM 549 N N . PRO A 1 78 ? 10.852 -5.078 16.844 1 97.94 78 PRO A N 1
ATOM 550 C CA . PRO A 1 78 ? 10.797 -3.932 17.75 1 97.94 78 PRO A CA 1
ATOM 551 C C . PRO A 1 78 ? 9.844 -2.84 17.266 1 97.94 78 PRO A C 1
ATOM 553 O O . PRO A 1 78 ? 9.789 -2.549 16.062 1 97.94 78 PRO A O 1
ATOM 556 N N . LYS A 1 79 ? 9.188 -2.236 18.172 1 97.69 79 LYS A N 1
ATOM 557 C CA . LYS A 1 79 ? 8.211 -1.201 17.844 1 97.69 79 LYS A CA 1
ATOM 558 C C . LYS A 1 79 ? 8.898 0.049 17.297 1 97.69 79 LYS A C 1
ATOM 560 O O . LYS A 1 79 ? 8.25 0.915 16.719 1 97.69 79 LYS A O 1
ATOM 565 N N . SER A 1 80 ? 10.188 0.156 17.469 1 97.69 80 SER A N 1
ATOM 566 C CA . SER A 1 80 ? 10.953 1.246 16.875 1 97.69 80 SER A CA 1
ATOM 567 C C . SER A 1 80 ? 11.172 1.021 15.375 1 97.69 80 SER A C 1
ATOM 569 O O . SER A 1 80 ? 11.516 1.952 14.648 1 97.69 80 SER A O 1
ATOM 571 N N . SER A 1 81 ? 11.062 -0.291 14.906 1 98.06 81 SER A N 1
ATOM 572 C CA . SER A 1 81 ? 11.219 -0.614 13.492 1 98.06 81 SER A CA 1
ATOM 573 C C . SER A 1 81 ? 10.023 -0.129 12.68 1 98.06 81 SER A C 1
ATOM 575 O O . SER A 1 81 ? 9 0.261 13.242 1 98.06 81 SER A O 1
ATOM 577 N N . GLN A 1 82 ? 10.188 -0.091 11.406 1 98.25 82 GLN A N 1
ATOM 578 C CA . GLN A 1 82 ? 9.188 0.513 10.523 1 98.25 82 GLN A CA 1
ATOM 579 C C . GLN A 1 82 ? 8.438 -0.551 9.727 1 98.25 82 GLN A C 1
ATOM 581 O O . GLN A 1 82 ? 8.922 -1.679 9.586 1 98.25 82 GLN A O 1
ATOM 586 N N . ALA A 1 83 ? 7.25 -0.222 9.305 1 98.75 83 ALA A N 1
ATOM 587 C CA . ALA A 1 83 ? 6.438 -1.16 8.531 1 98.75 83 ALA A CA 1
ATOM 588 C C . ALA A 1 83 ? 5.547 -0.425 7.535 1 98.75 83 ALA A C 1
ATOM 590 O O . ALA A 1 83 ? 5.02 0.647 7.84 1 98.75 83 ALA A O 1
ATOM 591 N N . VAL A 1 84 ? 5.406 -0.943 6.359 1 98.81 84 VAL A N 1
ATOM 592 C CA . VAL A 1 84 ? 4.582 -0.326 5.324 1 98.81 84 VAL A CA 1
ATOM 593 C C . VAL A 1 84 ? 3.902 -1.41 4.492 1 98.81 84 VAL A C 1
ATOM 595 O O . VAL A 1 84 ? 4.52 -2.426 4.16 1 98.81 84 VAL A O 1
ATOM 598 N N . THR A 1 85 ? 2.617 -1.262 4.25 1 98.88 85 THR A N 1
ATOM 599 C CA . THR A 1 85 ? 1.863 -2.154 3.379 1 98.88 85 THR A CA 1
ATOM 600 C C . THR A 1 85 ? 1.947 -1.691 1.928 1 98.88 85 THR A C 1
ATOM 602 O O . THR A 1 85 ? 1.859 -0.494 1.647 1 98.88 85 THR A O 1
ATOM 605 N N . VAL A 1 86 ? 2.158 -2.693 1.042 1 98.56 86 VAL A N 1
ATOM 606 C CA . VAL A 1 86 ? 2.383 -2.428 -0.375 1 98.56 86 VAL A CA 1
ATOM 607 C C . VAL A 1 86 ? 1.29 -3.096 -1.206 1 98.56 86 VAL A C 1
ATOM 609 O O . VAL A 1 86 ? 0.952 -4.258 -0.979 1 98.56 86 VAL A O 1
ATOM 612 N N . ASN A 1 87 ? 0.692 -2.299 -2.166 1 98.81 87 ASN A N 1
ATOM 613 C CA . ASN A 1 87 ? -0.325 -2.852 -3.055 1 98.81 87 ASN A CA 1
ATOM 614 C C . ASN A 1 87 ? 0.008 -2.586 -4.52 1 98.81 87 ASN A C 1
ATOM 616 O O . ASN A 1 87 ? -0.117 -1.456 -4.996 1 98.81 87 ASN A O 1
ATOM 620 N N . LYS A 1 88 ? 0.51 -3.551 -5.18 1 98.75 88 LYS A N 1
ATOM 621 C CA . LYS A 1 88 ? 0.683 -3.621 -6.629 1 98.75 88 LYS A CA 1
ATOM 622 C C . LYS A 1 88 ? -0.034 -4.836 -7.211 1 98.75 88 LYS A C 1
ATOM 624 O O . LYS A 1 88 ? 0.56 -5.613 -7.961 1 98.75 88 LYS A O 1
ATOM 629 N N . VAL A 1 89 ? -1.213 -5.059 -6.66 1 98.5 89 VAL A N 1
ATOM 630 C CA . VAL A 1 89 ? -2.09 -6.172 -7.02 1 98.5 89 VAL A CA 1
ATOM 631 C C . VAL A 1 89 ? -1.337 -7.492 -6.871 1 98.5 89 VAL A C 1
ATOM 633 O O . VAL A 1 89 ? -0.824 -7.801 -5.793 1 98.5 89 VAL A O 1
ATOM 636 N N . CYS A 1 90 ? -1.315 -8.336 -7.949 1 98.75 90 CYS A N 1
ATOM 637 C CA . CYS A 1 90 ? -0.724 -9.664 -7.836 1 98.75 90 CYS A CA 1
ATOM 638 C C . CYS A 1 90 ? 0.773 -9.578 -7.566 1 98.75 90 CYS A C 1
ATOM 640 O O . CYS A 1 90 ? 1.368 -10.508 -7.02 1 98.75 90 CYS A O 1
ATOM 642 N N . SER A 1 91 ? 1.45 -8.453 -7.875 1 98.88 91 SER A N 1
ATOM 643 C CA . SER A 1 91 ? 2.896 -8.305 -7.758 1 98.88 91 SER A CA 1
ATOM 644 C C . SER A 1 91 ? 3.285 -7.734 -6.395 1 98.88 91 SER A C 1
ATOM 646 O O . SER A 1 91 ? 4.449 -7.406 -6.164 1 98.88 91 SER A O 1
ATOM 648 N N . SER A 1 92 ? 2.373 -7.609 -5.465 1 98.88 92 SER A N 1
ATOM 649 C CA . SER A 1 92 ? 2.553 -6.844 -4.234 1 98.88 92 SER A CA 1
ATOM 650 C C . SER A 1 92 ? 3.727 -7.375 -3.418 1 98.88 92 SER A C 1
ATOM 652 O O . SER A 1 92 ? 4.594 -6.605 -2.996 1 98.88 92 SER A O 1
ATOM 654 N N . SER A 1 93 ? 3.764 -8.664 -3.168 1 98.94 93 SER A N 1
ATOM 655 C CA . SER A 1 93 ? 4.824 -9.18 -2.305 1 98.94 93 SER A CA 1
ATOM 656 C C . SER A 1 93 ? 6.156 -9.242 -3.045 1 98.94 93 SER A C 1
ATOM 658 O O . SER A 1 93 ? 7.219 -9.172 -2.424 1 98.94 93 SER A O 1
ATOM 660 N N . MET A 1 94 ? 6.156 -9.422 -4.395 1 98.94 94 MET A N 1
ATOM 661 C CA . MET A 1 94 ? 7.395 -9.305 -5.156 1 98.94 94 MET A CA 1
ATOM 662 C C . MET A 1 94 ? 7.918 -7.871 -5.121 1 98.94 94 MET A C 1
ATOM 664 O O . MET A 1 94 ? 9.133 -7.648 -5.082 1 98.94 94 MET A O 1
ATOM 668 N N . LYS A 1 95 ? 6.992 -6.906 -5.172 1 98.94 95 LYS A N 1
ATOM 669 C CA . LYS A 1 95 ? 7.395 -5.512 -5.027 1 98.94 95 LYS A CA 1
ATOM 670 C C . LYS A 1 95 ? 7.973 -5.246 -3.641 1 98.94 95 LYS A C 1
ATOM 672 O O . LYS A 1 95 ? 8.883 -4.43 -3.486 1 98.94 95 LYS A O 1
ATOM 677 N N . ALA A 1 96 ? 7.391 -5.906 -2.598 1 98.94 96 ALA A N 1
ATOM 678 C CA . ALA A 1 96 ? 7.984 -5.828 -1.267 1 98.94 96 ALA A CA 1
ATOM 679 C C . ALA A 1 96 ? 9.438 -6.277 -1.289 1 98.94 96 ALA A C 1
ATOM 681 O O . ALA A 1 96 ? 10.305 -5.648 -0.667 1 98.94 96 ALA A O 1
ATOM 682 N N . LEU A 1 97 ? 9.727 -7.348 -1.993 1 98.94 97 LEU A N 1
ATOM 683 C CA . LEU A 1 97 ? 11.102 -7.824 -2.154 1 98.94 97 LEU A CA 1
ATOM 684 C C . LEU A 1 97 ? 11.953 -6.781 -2.865 1 98.94 97 LEU A C 1
ATOM 686 O O . LEU A 1 97 ? 13.102 -6.547 -2.48 1 98.94 97 LEU A O 1
ATOM 690 N N . ALA A 1 98 ? 11.406 -6.184 -3.92 1 98.5 98 ALA A N 1
ATOM 691 C CA . ALA A 1 98 ? 12.125 -5.141 -4.645 1 98.5 98 ALA A CA 1
ATOM 692 C C . ALA A 1 98 ? 12.445 -3.961 -3.729 1 98.5 98 ALA A C 1
ATOM 694 O O . ALA A 1 98 ? 13.539 -3.385 -3.807 1 98.5 98 ALA A O 1
ATOM 695 N N . PHE A 1 99 ? 11.477 -3.566 -2.875 1 98.38 99 PHE A N 1
ATOM 696 C CA . PHE A 1 99 ? 11.711 -2.475 -1.937 1 98.38 99 PHE A CA 1
ATOM 697 C C . PHE A 1 99 ? 12.812 -2.836 -0.949 1 98.38 99 PHE A C 1
ATOM 699 O O . PHE A 1 99 ? 13.648 -1.996 -0.607 1 98.38 99 PHE A O 1
ATOM 706 N N . ALA A 1 100 ? 12.789 -4.074 -0.469 1 98.19 100 ALA A N 1
ATOM 707 C CA . ALA A 1 100 ? 13.875 -4.527 0.397 1 98.19 100 ALA A CA 1
ATOM 708 C C . ALA A 1 100 ? 15.219 -4.445 -0.319 1 98.19 100 ALA A C 1
ATOM 710 O O . ALA A 1 100 ? 16.203 -3.949 0.244 1 98.19 100 ALA A O 1
ATOM 711 N N . HIS A 1 101 ? 15.227 -4.938 -1.553 1 97.25 101 HIS A N 1
ATOM 712 C CA . HIS A 1 101 ? 16.438 -4.902 -2.375 1 97.25 101 HIS A CA 1
ATOM 713 C C . HIS A 1 101 ? 16.938 -3.475 -2.539 1 97.25 101 HIS A C 1
ATOM 715 O O . HIS A 1 101 ? 18.125 -3.201 -2.303 1 97.25 101 HIS A O 1
ATOM 721 N N . MET A 1 102 ? 16.078 -2.555 -2.867 1 95 102 MET A N 1
ATOM 722 C CA . MET A 1 102 ? 16.422 -1.157 -3.109 1 95 102 MET A CA 1
ATOM 723 C C . MET A 1 102 ? 16.922 -0.488 -1.829 1 95 102 MET A C 1
ATOM 725 O O . MET A 1 102 ? 17.875 0.274 -1.853 1 95 102 MET A O 1
ATOM 729 N N . SER A 1 103 ? 16.172 -0.709 -0.695 1 95.75 103 SER A N 1
ATOM 730 C CA . SER A 1 103 ? 16.547 -0.072 0.566 1 95.75 103 SER A CA 1
ATOM 731 C C . SER A 1 103 ? 17.922 -0.521 1.037 1 95.75 103 SER A C 1
ATOM 733 O O . SER A 1 103 ? 18.672 0.268 1.61 1 95.75 103 SER A O 1
ATOM 735 N N . ILE A 1 104 ? 18.266 -1.808 0.789 1 96 104 ILE A N 1
ATOM 736 C CA . ILE A 1 104 ? 19.562 -2.352 1.177 1 96 104 ILE A CA 1
ATOM 737 C C . ILE A 1 104 ? 20.656 -1.808 0.251 1 96 104 ILE A C 1
ATOM 739 O O . ILE A 1 104 ? 21.703 -1.345 0.715 1 96 104 ILE A O 1
ATOM 743 N N . LYS A 1 105 ? 20.406 -1.777 -1.058 1 93 105 LYS A N 1
ATOM 744 C CA . LYS A 1 105 ? 21.375 -1.284 -2.031 1 93 105 LYS A CA 1
ATOM 745 C C . LYS A 1 105 ? 21.672 0.198 -1.815 1 93 105 LYS A C 1
ATOM 747 O O . LYS A 1 105 ? 22.781 0.658 -2.062 1 93 105 LYS A O 1
ATOM 752 N N . ALA A 1 106 ? 20.625 0.918 -1.396 1 89.88 106 ALA A N 1
ATOM 753 C CA . ALA A 1 106 ? 20.766 2.355 -1.184 1 89.88 106 ALA A CA 1
ATOM 754 C C . ALA A 1 106 ? 21.391 2.648 0.175 1 89.88 106 ALA A C 1
ATOM 756 O O . ALA A 1 106 ? 21.75 3.791 0.47 1 89.88 106 ALA A O 1
ATOM 757 N N . GLY A 1 107 ? 21.578 1.635 1.041 1 92.44 107 GLY A N 1
ATOM 758 C CA . GLY A 1 107 ? 22.266 1.772 2.314 1 92.44 107 GLY A CA 1
ATOM 759 C C . GLY A 1 107 ? 21.328 2.174 3.451 1 92.44 107 GLY A C 1
ATOM 760 O O . GLY A 1 107 ? 21.797 2.494 4.547 1 92.44 107 GLY A O 1
ATOM 761 N N . TYR A 1 108 ? 20.016 2.084 3.205 1 93.75 108 TYR A N 1
ATOM 762 C CA . TYR A 1 108 ? 19.062 2.531 4.223 1 93.75 108 TYR A CA 1
ATOM 763 C C . TYR A 1 108 ? 18.781 1.424 5.234 1 93.75 108 TYR A C 1
ATOM 765 O O . TYR A 1 108 ? 18.5 1.698 6.402 1 93.75 108 TYR A O 1
ATOM 773 N N . ARG A 1 109 ? 18.797 0.216 4.785 1 96.75 109 ARG A N 1
ATOM 774 C CA . ARG A 1 109 ? 18.531 -0.928 5.652 1 96.75 109 ARG A CA 1
ATOM 775 C C . ARG A 1 109 ? 19.562 -2.033 5.434 1 96.75 109 ARG A C 1
ATOM 777 O O . ARG A 1 109 ? 20.25 -2.055 4.41 1 96.75 109 ARG A O 1
ATOM 784 N N . LYS A 1 110 ? 19.703 -2.949 6.43 1 97.94 110 LYS A N 1
ATOM 785 C CA . LYS A 1 110 ? 20.594 -4.09 6.316 1 97.94 110 LYS A CA 1
ATOM 786 C C . LYS A 1 110 ? 19.844 -5.406 6.492 1 97.94 110 LYS A C 1
ATOM 788 O O . LYS A 1 110 ? 20.25 -6.438 5.945 1 97.94 110 LYS A O 1
ATOM 793 N N . LYS A 1 111 ? 18.844 -5.438 7.289 1 98.44 111 LYS A N 1
ATOM 794 C CA . LYS A 1 111 ? 18.016 -6.602 7.578 1 98.44 111 LYS A CA 1
ATOM 795 C C . LYS A 1 111 ? 16.531 -6.25 7.52 1 98.44 111 LYS A C 1
ATOM 797 O O . LYS A 1 111 ? 16.062 -5.398 8.281 1 98.44 111 LYS A O 1
ATOM 802 N N . VAL A 1 112 ? 15.797 -6.918 6.637 1 98.75 112 VAL A N 1
ATOM 803 C CA . VAL A 1 112 ? 14.422 -6.547 6.34 1 98.75 112 VAL A CA 1
ATOM 804 C C . VAL A 1 112 ? 13.531 -7.789 6.355 1 98.75 112 VAL A C 1
ATOM 806 O O . VAL A 1 112 ? 13.938 -8.859 5.891 1 98.75 112 VAL A O 1
ATOM 809 N N . LEU A 1 113 ? 12.359 -7.656 6.969 1 98.94 113 LEU A N 1
ATOM 810 C CA . LEU A 1 113 ? 11.32 -8.664 6.848 1 98.94 113 LEU A CA 1
ATOM 811 C C . LEU A 1 113 ? 10.352 -8.312 5.723 1 98.94 113 LEU A C 1
ATOM 813 O O . LEU A 1 113 ? 9.867 -7.184 5.645 1 98.94 113 LEU A O 1
ATOM 817 N N . ILE A 1 114 ? 10.102 -9.234 4.816 1 98.94 114 ILE A N 1
ATOM 818 C CA . ILE A 1 114 ? 9.07 -9.039 3.805 1 98.94 114 ILE A CA 1
ATOM 819 C C . ILE A 1 114 ? 8.016 -10.141 3.916 1 98.94 114 ILE A C 1
ATOM 821 O O . ILE A 1 114 ? 8.312 -11.242 4.383 1 98.94 114 ILE A O 1
ATOM 825 N N . ALA A 1 115 ? 6.816 -9.852 3.514 1 98.94 115 ALA A N 1
ATOM 826 C CA . ALA A 1 115 ? 5.73 -10.836 3.494 1 98.94 115 ALA A CA 1
ATOM 827 C C . ALA A 1 115 ? 4.68 -10.469 2.453 1 98.94 115 ALA A C 1
ATOM 829 O O . ALA A 1 115 ? 4.766 -9.414 1.816 1 98.94 115 ALA A O 1
ATOM 830 N N . GLY A 1 116 ? 3.826 -11.305 2.133 1 98.94 116 GLY A N 1
ATOM 831 C CA . GLY A 1 116 ? 2.6 -11.156 1.365 1 98.94 116 GLY A CA 1
ATOM 832 C C . GLY A 1 116 ? 1.463 -12.016 1.885 1 98.94 116 GLY A C 1
ATOM 833 O O . GLY A 1 116 ? 1.68 -13.148 2.303 1 98.94 116 GLY A O 1
ATOM 834 N N . CYS A 1 117 ? 0.282 -11.43 1.875 1 98.94 117 CYS A N 1
ATOM 835 C CA . CYS A 1 117 ? -0.847 -12.203 2.391 1 98.94 117 CYS A CA 1
ATOM 836 C C . CYS A 1 117 ? -2.145 -11.789 1.706 1 98.94 117 CYS A C 1
ATOM 838 O O . CYS A 1 117 ? -2.248 -10.672 1.182 1 98.94 117 CYS A O 1
ATOM 840 N N . GLU A 1 118 ? -3.021 -12.688 1.697 1 98.88 118 GLU A N 1
ATOM 841 C CA . GLU A 1 118 ? -4.398 -12.453 1.271 1 98.88 118 GLU A CA 1
ATOM 842 C C . GLU A 1 118 ? -5.352 -13.453 1.929 1 98.88 118 GLU A C 1
ATOM 844 O O . GLU A 1 118 ? -5.023 -14.625 2.074 1 98.88 118 GLU A O 1
ATOM 849 N N . ASN A 1 119 ? -6.41 -13.055 2.381 1 98.69 119 ASN A N 1
ATOM 850 C CA . ASN A 1 119 ? -7.551 -13.898 2.719 1 98.69 119 ASN A CA 1
ATOM 851 C C . ASN A 1 119 ? -8.805 -13.469 1.966 1 98.69 119 ASN A C 1
ATOM 853 O O . ASN A 1 119 ? -9.594 -12.656 2.467 1 98.69 119 ASN A O 1
ATOM 857 N N . MET A 1 120 ? -8.945 -14.039 0.839 1 98.62 120 MET A N 1
ATOM 858 C CA . MET A 1 120 ? -10.039 -13.672 -0.057 1 98.62 120 MET A CA 1
ATOM 859 C C . MET A 1 120 ? -11.383 -14.117 0.511 1 98.62 120 MET A C 1
ATOM 861 O O . MET A 1 120 ? -12.414 -13.5 0.234 1 98.62 120 MET A O 1
ATOM 865 N N . SER A 1 121 ? -11.398 -15.133 1.427 1 98.31 121 SER A N 1
ATOM 866 C CA . SER A 1 121 ? -12.609 -15.633 2.072 1 98.31 121 SER A CA 1
ATOM 867 C C . SER A 1 121 ? -13.195 -14.594 3.027 1 98.31 121 SER A C 1
ATOM 869 O O . SER A 1 121 ? -14.367 -14.68 3.396 1 98.31 121 SER A O 1
ATOM 871 N N . GLN A 1 122 ? -12.352 -13.57 3.398 1 97.5 122 GLN A N 1
ATOM 872 C CA . GLN A 1 122 ? -12.812 -12.633 4.422 1 97.5 122 GLN A CA 1
ATOM 873 C C . GLN A 1 122 ? -13.039 -11.25 3.834 1 97.5 122 GLN A C 1
ATOM 875 O O . GLN A 1 122 ? -13.391 -10.312 4.559 1 97.5 122 GLN A O 1
ATOM 880 N N . VAL A 1 123 ? -12.852 -11.047 2.547 1 98.38 123 VAL A N 1
ATOM 881 C CA . VAL A 1 123 ? -13.086 -9.742 1.938 1 98.38 123 VAL A CA 1
ATOM 882 C C . VAL A 1 123 ? -14.562 -9.375 2.066 1 98.38 123 VAL A C 1
ATOM 884 O O . VAL A 1 123 ? -15.438 -10.148 1.664 1 98.38 123 VAL A O 1
ATOM 887 N N . PRO A 1 124 ? -14.859 -8.234 2.551 1 98.06 124 PRO A N 1
ATOM 888 C CA . PRO A 1 124 ? -16.266 -7.898 2.818 1 98.06 124 PRO A CA 1
ATOM 889 C C . PRO A 1 124 ? -17 -7.438 1.566 1 98.06 124 PRO A C 1
ATOM 891 O O . PRO A 1 124 ? -16.375 -7.168 0.538 1 98.06 124 PRO A O 1
ATOM 894 N N . PHE A 1 125 ? -18.312 -7.461 1.733 1 97.88 125 PHE A N 1
ATOM 895 C CA . PHE A 1 125 ? -19.156 -6.684 0.839 1 97.88 125 PHE A CA 1
ATOM 896 C C . PHE A 1 125 ? -19.219 -5.227 1.283 1 97.88 125 PHE A C 1
ATOM 898 O O . PHE A 1 125 ? -19.047 -4.922 2.465 1 97.88 125 PHE A O 1
ATOM 905 N N . TYR A 1 126 ? -19.406 -4.301 0.348 1 97.88 126 TYR A N 1
ATOM 906 C CA . TYR A 1 126 ? -19.422 -2.871 0.642 1 97.88 126 TYR A CA 1
ATOM 907 C C . TYR A 1 126 ? -20.844 -2.309 0.537 1 97.88 126 TYR A C 1
ATOM 909 O O . TYR A 1 126 ? -21.594 -2.67 -0.371 1 97.88 126 TYR A O 1
ATOM 917 N N . LEU A 1 127 ? -21.203 -1.563 1.465 1 96.44 127 LEU A N 1
ATOM 918 C CA . LEU A 1 127 ? -22.375 -0.688 1.418 1 96.44 127 LEU A CA 1
ATOM 919 C C . LEU A 1 127 ? -21.953 0.776 1.351 1 96.44 127 LEU A C 1
ATOM 921 O O . LEU A 1 127 ? -21.141 1.229 2.158 1 96.44 127 LEU A O 1
ATOM 925 N N . SER A 1 128 ? -22.484 1.45 0.419 1 93.06 128 SER A N 1
ATOM 926 C CA . SER A 1 128 ? -22.141 2.861 0.272 1 93.06 128 SER A CA 1
ATOM 927 C C . SER A 1 128 ? -22.547 3.66 1.505 1 93.06 128 SER A C 1
ATOM 929 O O . SER A 1 128 ? -23.531 3.326 2.17 1 93.06 128 SER A O 1
ATOM 931 N N . ARG A 1 129 ? -21.766 4.719 1.898 1 91.12 129 ARG A N 1
ATOM 932 C CA . ARG A 1 129 ? -22.031 5.574 3.051 1 91.12 129 ARG A CA 1
ATOM 933 C C . ARG A 1 129 ? -23.172 6.555 2.754 1 91.12 129 ARG A C 1
ATOM 935 O O . ARG A 1 129 ? -23.75 7.141 3.672 1 91.12 129 ARG A O 1
ATOM 942 N N . SER A 1 130 ? -23.844 6.516 1.735 1 85.81 130 SER A N 1
ATOM 943 C CA . SER A 1 130 ? -24.938 7.414 1.38 1 85.81 130 SER A CA 1
ATOM 944 C C . SER A 1 130 ? -26.281 6.855 1.843 1 85.81 130 SER A C 1
ATOM 946 O O . SER A 1 130 ? -26.375 5.699 2.262 1 85.81 130 SER A O 1
ATOM 948 N N . GLU A 1 131 ? -27.266 7.742 1.889 1 86.88 131 GLU A N 1
ATOM 949 C CA . GLU A 1 131 ? -28.625 7.297 2.197 1 86.88 131 GLU A CA 1
ATOM 950 C C . GLU A 1 131 ? -29.078 6.203 1.235 1 86.88 131 GLU A C 1
ATOM 952 O O . GLU A 1 131 ? -28.797 6.266 0.037 1 86.88 131 GLU A O 1
ATOM 957 N N . ILE A 1 132 ? -29.688 5.199 1.823 1 87.94 132 ILE A N 1
ATOM 958 C CA . ILE A 1 132 ? -30.25 4.152 0.985 1 87.94 132 ILE A CA 1
ATOM 959 C C . ILE A 1 132 ? -31.5 4.676 0.283 1 87.94 132 ILE A C 1
ATOM 961 O O . ILE A 1 132 ? -32.5 5.043 0.938 1 87.94 132 ILE A O 1
ATOM 965 N N . PRO A 1 133 ? -31.562 4.684 -0.915 1 89.56 133 PRO A N 1
ATOM 966 C CA . PRO A 1 133 ? -32.719 5.234 -1.616 1 89.56 133 PRO A CA 1
ATOM 967 C C . PRO A 1 133 ? -33.938 4.305 -1.577 1 89.56 133 PRO A C 1
ATOM 969 O O . PRO A 1 133 ? -33.812 3.141 -1.182 1 89.56 133 PRO A O 1
ATOM 972 N N . TYR A 1 134 ? -35.031 4.945 -1.958 1 92.19 134 TYR A N 1
ATOM 973 C CA . TYR A 1 134 ? -36.219 4.121 -2.139 1 92.19 134 TYR A CA 1
ATOM 974 C C . TYR A 1 134 ? -35.969 3.02 -3.162 1 92.19 134 TYR A C 1
ATOM 976 O O . TYR A 1 134 ? -35.406 3.275 -4.234 1 92.19 134 TYR A O 1
ATOM 984 N N . GLY A 1 135 ? -36.281 1.798 -2.898 1 92.75 135 GLY A N 1
ATOM 985 C CA . GLY A 1 135 ? -36.031 0.668 -3.781 1 92.75 135 GLY A CA 1
ATOM 986 C C . GLY A 1 135 ? -34.812 -0.126 -3.414 1 92.75 135 GLY A C 1
ATOM 987 O O . GLY A 1 135 ? -34.594 -1.225 -3.932 1 92.75 135 GLY A O 1
ATOM 988 N N . GLY A 1 136 ? -34 0.46 -2.527 1 89.12 136 GLY A N 1
ATOM 989 C CA . GLY A 1 136 ? -32.844 -0.264 -2.035 1 89.12 136 GLY A CA 1
ATOM 990 C C . GLY A 1 136 ? -31.547 0.154 -2.707 1 89.12 136 GLY A C 1
ATOM 991 O O . GLY A 1 136 ? -31.531 1.095 -3.504 1 89.12 136 GLY A O 1
ATOM 992 N N . THR A 1 137 ? -30.391 -0.373 -2.189 1 88.81 137 THR A N 1
ATOM 993 C CA . THR A 1 137 ? -29.078 -0.062 -2.746 1 88.81 137 THR A CA 1
ATOM 994 C C . THR A 1 137 ? -28.312 -1.34 -3.094 1 88.81 137 THR A C 1
ATOM 996 O O . THR A 1 137 ? -28.703 -2.432 -2.67 1 88.81 137 THR A O 1
ATOM 999 N N . ALA A 1 138 ? -27.422 -1.217 -3.977 1 91.19 138 ALA A N 1
ATOM 1000 C CA . ALA A 1 138 ? -26.594 -2.35 -4.379 1 91.19 138 ALA A CA 1
ATOM 1001 C C . ALA A 1 138 ? -25.484 -2.619 -3.357 1 91.19 138 ALA A C 1
ATOM 1003 O O . ALA A 1 138 ? -24.922 -1.684 -2.791 1 91.19 138 ALA A O 1
ATOM 1004 N N . ILE A 1 139 ? -25.297 -3.904 -3.072 1 94.12 139 ILE A N 1
ATOM 1005 C CA . ILE A 1 139 ? -24.141 -4.363 -2.311 1 94.12 139 ILE A CA 1
ATOM 1006 C C . ILE A 1 139 ? -22.984 -4.68 -3.262 1 94.12 139 ILE A C 1
ATOM 1008 O O . ILE A 1 139 ? -23.172 -5.375 -4.262 1 94.12 139 ILE A O 1
ATOM 1012 N N . ILE A 1 140 ? -21.797 -4.078 -2.949 1 96.5 140 ILE A N 1
ATOM 1013 C CA . ILE A 1 140 ? -20.641 -4.246 -3.824 1 96.5 140 ILE A CA 1
ATOM 1014 C C . ILE A 1 140 ? -19.75 -5.352 -3.281 1 96.5 140 ILE A C 1
ATOM 1016 O O . ILE A 1 140 ? -19.422 -5.367 -2.092 1 96.5 140 ILE A O 1
ATOM 1020 N N . ASP A 1 141 ? -19.406 -6.336 -4.102 1 97.56 141 ASP A N 1
ATOM 1021 C CA . ASP A 1 141 ? -18.453 -7.379 -3.725 1 97.56 141 ASP A CA 1
ATOM 1022 C C . ASP A 1 141 ? -17.016 -6.848 -3.754 1 97.56 141 ASP A C 1
ATOM 1024 O O . ASP A 1 141 ? -16.453 -6.629 -4.828 1 97.56 141 ASP A O 1
ATOM 1028 N N . GLY A 1 142 ? -16.422 -6.746 -2.574 1 98.19 142 GLY A N 1
ATOM 1029 C CA . GLY A 1 142 ? -15.07 -6.207 -2.475 1 98.19 142 GLY A CA 1
ATOM 1030 C C . GLY A 1 142 ? -14.047 -7.012 -3.254 1 98.19 142 GLY A C 1
ATOM 1031 O O . GLY A 1 142 ? -13.055 -6.461 -3.736 1 98.19 142 GLY A O 1
ATOM 1032 N N . LEU A 1 143 ? -14.25 -8.32 -3.455 1 97.81 143 LEU A N 1
ATOM 1033 C CA . LEU A 1 143 ? -13.359 -9.188 -4.219 1 97.81 143 LEU A CA 1
ATOM 1034 C C . LEU A 1 143 ? -13.281 -8.742 -5.676 1 97.81 143 LEU A C 1
ATOM 1036 O O . LEU A 1 143 ? -12.188 -8.625 -6.238 1 97.81 143 LEU A O 1
ATOM 1040 N N . VAL A 1 144 ? -14.43 -8.523 -6.188 1 97.19 144 VAL A N 1
ATOM 1041 C CA . VAL A 1 144 ? -14.539 -8.172 -7.602 1 97.19 144 VAL A CA 1
ATOM 1042 C C . VAL A 1 144 ? -14.047 -6.742 -7.816 1 97.19 144 VAL A C 1
ATOM 1044 O O . VAL A 1 144 ? -13.156 -6.504 -8.633 1 97.19 144 VAL A O 1
ATOM 1047 N N . ARG A 1 145 ? -14.531 -5.805 -7.016 1 97.62 145 ARG A N 1
ATOM 1048 C CA . ARG A 1 145 ? -14.32 -4.371 -7.188 1 97.62 145 ARG A CA 1
ATOM 1049 C C . ARG A 1 145 ? -12.844 -4.008 -7.043 1 97.62 145 ARG A C 1
ATOM 1051 O O . ARG A 1 145 ? -12.297 -3.273 -7.863 1 97.62 145 ARG A O 1
ATOM 1058 N N . ASP A 1 146 ? -12.211 -4.559 -6.004 1 98.12 146 ASP A N 1
ATOM 1059 C CA . ASP A 1 146 ? -10.867 -4.105 -5.641 1 98.12 146 ASP A CA 1
ATOM 1060 C C . ASP A 1 146 ? -9.812 -5.109 -6.09 1 98.12 146 ASP A C 1
ATOM 1062 O O . ASP A 1 146 ? -8.617 -4.805 -6.078 1 98.12 146 ASP A O 1
ATOM 1066 N N . GLY A 1 147 ? -10.234 -6.324 -6.57 1 97.56 147 GLY A N 1
ATOM 1067 C CA . GLY A 1 147 ? -9.219 -7.344 -6.801 1 97.56 147 GLY A CA 1
ATOM 1068 C C . GLY A 1 147 ? -9.297 -7.957 -8.188 1 97.56 147 GLY A C 1
ATOM 1069 O O . GLY A 1 147 ? -8.273 -8.359 -8.75 1 97.56 147 GLY A O 1
ATOM 1070 N N . LEU A 1 148 ? -10.5 -8.078 -8.789 1 96.88 148 LEU A N 1
ATOM 1071 C CA . LEU A 1 148 ? -10.617 -9 -9.914 1 96.88 148 LEU A CA 1
ATOM 1072 C C . LEU A 1 148 ? -11.195 -8.297 -11.133 1 96.88 148 LEU A C 1
ATOM 1074 O O . LEU A 1 148 ? -11.344 -8.914 -12.195 1 96.88 148 LEU A O 1
ATOM 1078 N N . GLU A 1 149 ? -11.508 -7.004 -10.961 1 95.94 149 GLU A N 1
ATOM 1079 C CA . GLU A 1 149 ? -12.008 -6.188 -12.062 1 95.94 149 GLU A CA 1
ATOM 1080 C C . GLU A 1 149 ? -11.055 -5.039 -12.375 1 95.94 149 GLU A C 1
ATOM 1082 O O . GLU A 1 149 ? -10.562 -4.371 -11.469 1 95.94 149 GLU A O 1
ATOM 1087 N N . ASP A 1 150 ? -10.766 -4.895 -13.625 1 94.62 150 ASP A N 1
ATOM 1088 C CA . ASP A 1 150 ? -9.961 -3.75 -14.039 1 94.62 150 ASP A CA 1
ATOM 1089 C C . ASP A 1 150 ? -10.734 -2.445 -13.875 1 94.62 150 ASP A C 1
ATOM 1091 O O . ASP A 1 150 ? -11.828 -2.295 -14.43 1 94.62 150 ASP A O 1
ATOM 1095 N N . PRO A 1 151 ? -10.203 -1.541 -13.227 1 93.12 151 PRO A N 1
ATOM 1096 C CA . PRO A 1 151 ? -10.969 -0.332 -12.93 1 93.12 151 PRO A CA 1
ATOM 1097 C C . PRO A 1 151 ? -11.164 0.563 -14.148 1 93.12 151 PRO A C 1
ATOM 1099 O O . PRO A 1 151 ? -12.094 1.371 -14.188 1 93.12 151 PRO A O 1
ATOM 1102 N N . THR A 1 152 ? -10.336 0.458 -15.102 1 87.75 152 THR A N 1
ATOM 1103 C CA . THR A 1 152 ? -10.414 1.295 -16.297 1 87.75 152 THR A CA 1
ATOM 1104 C C . THR A 1 152 ? -11.359 0.684 -17.328 1 87.75 152 THR A C 1
ATOM 1106 O O . THR A 1 152 ? -12.203 1.383 -17.891 1 87.75 152 THR A O 1
ATOM 1109 N N . LEU A 1 153 ? -11.219 -0.598 -17.453 1 90.44 153 LEU A N 1
ATOM 1110 C CA . LEU A 1 153 ? -11.992 -1.312 -18.469 1 90.44 153 LEU A CA 1
ATOM 1111 C C . LEU A 1 153 ? -13.352 -1.727 -17.906 1 90.44 153 LEU A C 1
ATOM 1113 O O . LEU A 1 153 ? -14.281 -1.988 -18.672 1 90.44 153 LEU A O 1
ATOM 1117 N N . LYS A 1 154 ? -13.406 -1.769 -16.625 1 92.06 154 LYS A N 1
ATOM 1118 C CA . LYS A 1 154 ? -14.594 -2.266 -15.945 1 92.06 154 LYS A CA 1
ATOM 1119 C C . LYS A 1 154 ? -14.961 -3.666 -16.422 1 92.06 154 LYS A C 1
ATOM 1121 O O . LYS A 1 154 ? -16.125 -3.949 -16.703 1 92.06 154 LYS A O 1
ATOM 1126 N N . LEU A 1 155 ? -13.906 -4.5 -16.594 1 91.62 155 LEU A N 1
ATOM 1127 C CA . LEU A 1 155 ? -14.039 -5.887 -17.031 1 91.62 155 LEU A CA 1
ATOM 1128 C C . LEU A 1 155 ? -13.32 -6.824 -16.062 1 91.62 155 LEU A C 1
ATOM 1130 O O . LEU A 1 155 ? -12.258 -6.488 -15.539 1 91.62 155 LEU A O 1
ATOM 1134 N N . PRO A 1 156 ? -14 -8.031 -15.922 1 93.38 156 PRO A N 1
ATOM 1135 C CA . PRO A 1 156 ? -13.258 -9.039 -15.172 1 93.38 156 PRO A CA 1
ATOM 1136 C C . PRO A 1 156 ? -11.914 -9.391 -15.82 1 93.38 156 PRO A C 1
ATOM 1138 O O . PRO A 1 156 ? -11.812 -9.438 -17.047 1 93.38 156 PRO A O 1
ATOM 1141 N N . MET A 1 157 ? -10.969 -9.703 -15.031 1 93.06 157 MET A N 1
ATOM 1142 C CA . MET A 1 157 ? -9.625 -10.023 -15.5 1 93.06 157 MET A CA 1
ATOM 1143 C C . MET A 1 157 ? -9.656 -11.195 -16.469 1 93.06 157 MET A C 1
ATOM 1145 O O . MET A 1 157 ? -8.836 -11.273 -17.391 1 93.06 157 MET A O 1
ATOM 1149 N N . GLY A 1 158 ? -10.586 -12.062 -16.297 1 94.62 158 GLY A N 1
ATOM 1150 C CA . GLY A 1 158 ? -10.703 -13.227 -17.156 1 94.62 158 GLY A CA 1
ATOM 1151 C C . GLY A 1 158 ? -11.023 -12.867 -18.594 1 94.62 158 GLY A C 1
ATOM 1152 O O . GLY A 1 158 ? -10.664 -13.602 -19.516 1 94.62 158 GLY A O 1
ATOM 1153 N N . ILE A 1 159 ? -11.766 -11.773 -18.797 1 95.75 159 ILE A N 1
ATOM 1154 C CA . ILE A 1 159 ? -12.055 -11.312 -20.141 1 95.75 159 ILE A CA 1
ATOM 1155 C C . ILE A 1 159 ? -10.766 -10.859 -20.828 1 95.75 159 ILE A C 1
ATOM 1157 O O . ILE A 1 159 ? -10.578 -11.094 -22.031 1 95.75 159 ILE A O 1
ATOM 1161 N N . CYS A 1 160 ? -9.891 -10.25 -20.031 1 94.94 160 CYS A N 1
ATOM 1162 C CA . CYS A 1 160 ? -8.578 -9.883 -20.547 1 94.94 160 CYS A CA 1
ATOM 1163 C C . CYS A 1 160 ? -7.785 -11.117 -20.969 1 94.94 160 CYS A C 1
ATOM 1165 O O . CYS A 1 160 ? -7.098 -11.102 -21.984 1 94.94 160 CYS A O 1
ATOM 1167 N N . ALA A 1 161 ? -7.883 -12.125 -20.188 1 96.81 161 ALA A N 1
ATOM 1168 C CA . ALA A 1 161 ? -7.203 -13.375 -20.5 1 96.81 161 ALA A CA 1
ATOM 1169 C C . ALA A 1 161 ? -7.723 -13.961 -21.812 1 96.81 161 ALA A C 1
ATOM 1171 O O . ALA A 1 161 ? -6.949 -14.492 -22.609 1 96.81 161 ALA A O 1
ATOM 1172 N N . GLU A 1 162 ? -9.055 -13.906 -22.047 1 97.75 162 GLU A N 1
ATOM 1173 C CA . GLU A 1 162 ? -9.648 -14.391 -23.281 1 97.75 162 GLU A CA 1
ATOM 1174 C C . GLU A 1 162 ? -9.078 -13.664 -24.5 1 97.75 162 GLU A C 1
ATOM 1176 O O . GLU A 1 162 ? -8.898 -14.258 -25.562 1 97.75 162 GLU A O 1
ATOM 1181 N N . LYS A 1 163 ? -8.805 -12.406 -24.328 1 96.25 163 LYS A N 1
ATOM 1182 C CA . LYS A 1 163 ? -8.164 -11.672 -25.422 1 96.25 163 LYS A CA 1
ATOM 1183 C C . LYS A 1 163 ? -6.793 -12.242 -25.75 1 96.25 163 LYS A C 1
ATOM 1185 O O . LYS A 1 163 ? -6.434 -12.383 -26.922 1 96.25 163 LYS A O 1
ATOM 1190 N N . SER A 1 164 ? -6.012 -12.516 -24.734 1 96.38 164 SER A N 1
ATOM 1191 C CA . SER A 1 164 ? -4.68 -13.07 -24.922 1 96.38 164 SER A CA 1
ATOM 1192 C C . SER A 1 164 ? -4.746 -14.43 -25.609 1 96.38 164 SER A C 1
ATOM 1194 O O . SER A 1 164 ? -3.869 -14.773 -26.406 1 96.38 164 SER A O 1
ATOM 1196 N N . VAL A 1 165 ? -5.75 -15.203 -25.266 1 97.69 165 VAL A N 1
ATOM 1197 C CA . VAL A 1 165 ? -5.969 -16.484 -25.906 1 97.69 165 VAL A CA 1
ATOM 1198 C C . VAL A 1 165 ? -6.078 -16.297 -27.422 1 97.69 165 VAL A C 1
ATOM 1200 O O . VAL A 1 165 ? -5.438 -17.016 -28.188 1 97.69 165 VAL A O 1
ATOM 1203 N N . LYS A 1 166 ? -6.867 -15.336 -27.781 1 96.56 166 LYS A N 1
ATOM 1204 C CA . LYS A 1 166 ? -7.078 -15.039 -29.203 1 96.56 166 LYS A CA 1
ATOM 1205 C C . LYS A 1 166 ? -5.812 -14.477 -29.844 1 96.56 166 LYS A C 1
ATOM 1207 O O . LYS A 1 166 ? -5.414 -14.914 -30.922 1 96.56 166 LYS A O 1
ATOM 1212 N N . ASP A 1 167 ? -5.191 -13.57 -29.172 1 96.69 167 ASP A N 1
ATOM 1213 C CA . ASP A 1 167 ? -4.02 -12.883 -29.703 1 96.69 167 ASP A CA 1
ATOM 1214 C C . ASP A 1 167 ? -2.877 -13.867 -29.953 1 96.69 167 ASP A C 1
ATOM 1216 O O . ASP A 1 167 ? -2.1 -13.695 -30.891 1 96.69 167 ASP A O 1
ATOM 1220 N N . TYR A 1 168 ? -2.787 -14.883 -29.094 1 96.69 168 TYR A N 1
ATOM 1221 C CA . TYR A 1 168 ? -1.638 -15.781 -29.156 1 96.69 168 TYR A CA 1
ATOM 1222 C C . TYR A 1 168 ? -2.025 -17.125 -29.734 1 96.69 168 TYR A C 1
ATOM 1224 O O . TYR A 1 168 ? -1.203 -18.047 -29.797 1 96.69 168 TYR A O 1
ATOM 1232 N N . ASP A 1 169 ? -3.209 -17.266 -30.156 1 96.88 169 ASP A N 1
ATOM 1233 C CA . ASP A 1 169 ? -3.719 -18.484 -30.781 1 96.88 169 ASP A CA 1
ATOM 1234 C C . ASP A 1 169 ? -3.471 -19.703 -29.906 1 96.88 169 ASP A C 1
ATOM 1236 O O . ASP A 1 169 ? -2.871 -20.688 -30.359 1 96.88 169 ASP A O 1
ATOM 1240 N N . ILE A 1 170 ? -3.893 -19.594 -28.672 1 97.94 170 ILE A N 1
ATOM 1241 C CA . ILE A 1 170 ? -3.76 -20.688 -27.719 1 97.94 170 ILE A CA 1
ATOM 1242 C C . ILE A 1 170 ? -5.098 -21.422 -27.578 1 97.94 170 ILE A C 1
ATOM 1244 O O . ILE A 1 170 ? -6.094 -20.812 -27.172 1 97.94 170 ILE A O 1
ATOM 1248 N N . SER A 1 171 ? -5.145 -22.672 -27.844 1 97.56 171 SER A N 1
ATOM 1249 C CA . SER A 1 171 ? -6.402 -23.422 -27.891 1 97.56 171 SER A CA 1
ATOM 1250 C C . SER A 1 171 ? -6.902 -23.766 -26.484 1 97.56 171 SER A C 1
ATOM 1252 O O . SER A 1 171 ? -6.117 -23.812 -25.547 1 97.56 171 SER A O 1
ATOM 1254 N N . ARG A 1 172 ? -8.188 -23.984 -26.406 1 97.81 172 ARG A N 1
ATOM 1255 C CA . ARG A 1 172 ? -8.789 -24.516 -25.188 1 97.81 172 ARG A CA 1
ATOM 1256 C C . ARG A 1 172 ? -8.109 -25.797 -24.734 1 97.81 172 ARG A C 1
ATOM 1258 O O . ARG A 1 172 ? -7.828 -25.984 -23.547 1 97.81 172 ARG A O 1
ATOM 1265 N N . ALA A 1 173 ? -7.801 -26.641 -25.656 1 98 173 ALA A N 1
ATOM 1266 C CA . ALA A 1 173 ? -7.172 -27.922 -25.359 1 98 173 ALA A CA 1
ATOM 1267 C C . ALA A 1 173 ? -5.789 -27.734 -24.734 1 98 173 ALA A C 1
ATOM 1269 O O . ALA A 1 173 ? -5.418 -28.422 -23.781 1 98 173 ALA A O 1
ATOM 1270 N N . SER A 1 174 ? -5.027 -26.844 -25.297 1 98.38 174 SER A N 1
ATOM 1271 C CA . SER A 1 174 ? -3.695 -26.562 -24.781 1 98.38 174 SER A CA 1
ATOM 1272 C C . SER A 1 174 ? -3.766 -26 -23.359 1 98.38 174 SER A C 1
ATOM 1274 O O . SER A 1 174 ? -2.934 -26.344 -22.516 1 98.38 174 SER A O 1
ATOM 1276 N N . GLN A 1 175 ? -4.73 -25.141 -23.125 1 98.69 175 GLN A N 1
ATOM 1277 C CA . GLN A 1 175 ? -4.91 -24.562 -21.797 1 98.69 175 GLN A CA 1
ATOM 1278 C C . GLN A 1 175 ? -5.258 -25.641 -20.766 1 98.69 175 GLN A C 1
ATOM 1280 O O . GLN A 1 175 ? -4.688 -25.672 -19.688 1 98.69 175 GLN A O 1
ATOM 1285 N N . ASP A 1 176 ? -6.176 -26.469 -21.141 1 98.62 176 ASP A N 1
ATOM 1286 C CA . ASP A 1 176 ? -6.605 -27.547 -20.25 1 98.62 176 ASP A CA 1
ATOM 1287 C C . ASP A 1 176 ? -5.465 -28.531 -19.984 1 98.62 176 ASP A C 1
ATOM 1289 O O . ASP A 1 176 ? -5.297 -29 -18.844 1 98.62 176 ASP A O 1
ATOM 1293 N N . GLU A 1 177 ? -4.766 -28.844 -21.016 1 98.56 177 GLU A N 1
ATOM 1294 C CA . GLU A 1 177 ? -3.627 -29.734 -20.844 1 98.56 177 GLU A CA 1
ATOM 1295 C C . GLU A 1 177 ? -2.586 -29.141 -19.906 1 98.56 177 GLU A C 1
ATOM 1297 O O . GLU A 1 177 ? -2.029 -29.844 -19.047 1 98.56 177 GLU A O 1
ATOM 1302 N N . PHE A 1 178 ? -2.279 -27.891 -20.109 1 98.62 178 PHE A N 1
ATOM 1303 C CA . PHE A 1 178 ? -1.36 -27.219 -19.203 1 98.62 178 PHE A CA 1
ATOM 1304 C C . PHE A 1 178 ? -1.859 -27.297 -17.766 1 98.62 178 PHE A C 1
ATOM 1306 O O . PHE A 1 178 ? -1.083 -27.578 -16.844 1 98.62 178 PHE A O 1
ATOM 1313 N N . ALA A 1 179 ? -3.152 -26.984 -17.547 1 98.62 179 ALA A N 1
ATOM 1314 C CA . ALA A 1 179 ? -3.752 -27.047 -16.219 1 98.62 179 ALA A CA 1
ATOM 1315 C C . ALA A 1 179 ? -3.594 -28.438 -15.602 1 98.62 179 ALA A C 1
ATOM 1317 O O . ALA A 1 179 ? -3.172 -28.578 -14.453 1 98.62 179 ALA A O 1
ATOM 1318 N N . ILE A 1 180 ? -3.928 -29.453 -16.391 1 98.62 180 ILE A N 1
ATOM 1319 C CA . ILE A 1 180 ? -3.82 -30.828 -15.922 1 98.62 180 ILE A CA 1
ATOM 1320 C C . ILE A 1 180 ? -2.383 -31.109 -15.5 1 98.62 180 ILE A C 1
ATOM 1322 O O . ILE A 1 180 ? -2.15 -31.703 -14.438 1 98.62 180 ILE A O 1
ATOM 1326 N N . GLN A 1 181 ? -1.415 -30.672 -16.297 1 98.56 181 GLN A N 1
ATOM 1327 C CA . GLN A 1 181 ? -0.01 -30.891 -15.969 1 98.56 181 GLN A CA 1
ATOM 1328 C C . GLN A 1 181 ? 0.375 -30.141 -14.688 1 98.56 181 GLN A C 1
ATOM 1330 O O . GLN A 1 181 ? 1.139 -30.656 -13.875 1 98.56 181 GLN A O 1
ATOM 1335 N N . SER A 1 182 ? -0.089 -28.922 -14.531 1 98.75 182 SER A N 1
ATOM 1336 C CA . SER A 1 182 ? 0.175 -28.172 -13.305 1 98.75 182 SER A CA 1
ATOM 1337 C C . SER A 1 182 ? -0.339 -28.922 -12.078 1 98.75 182 SER A C 1
ATOM 1339 O O . SER A 1 182 ? 0.354 -29 -11.062 1 98.75 182 SER A O 1
ATOM 1341 N N . TYR A 1 183 ? -1.552 -29.469 -12.156 1 98.62 183 TYR A N 1
ATOM 1342 C CA . TYR A 1 183 ? -2.143 -30.234 -11.07 1 98.62 183 TYR A CA 1
ATOM 1343 C C . TYR A 1 183 ? -1.332 -31.5 -10.797 1 98.62 183 TYR A C 1
ATOM 1345 O O . TYR A 1 183 ? -1.1 -31.844 -9.633 1 98.62 183 TYR A O 1
ATOM 1353 N N . LYS A 1 184 ? -0.916 -32.156 -11.844 1 98.44 184 LYS A N 1
ATOM 1354 C CA . LYS A 1 184 ? -0.123 -33.375 -11.688 1 98.44 184 LYS A CA 1
ATOM 1355 C C . LYS A 1 184 ? 1.222 -33.062 -11.031 1 98.44 184 LYS A C 1
ATOM 1357 O O . LYS A 1 184 ? 1.658 -33.812 -10.133 1 98.44 184 LYS A O 1
ATOM 1362 N N . LYS A 1 185 ? 1.884 -32.062 -11.516 1 98.75 185 LYS A N 1
ATOM 1363 C CA . LYS A 1 185 ? 3.152 -31.641 -10.914 1 98.75 185 LYS A CA 1
ATOM 1364 C C . LYS A 1 185 ? 2.984 -31.312 -9.438 1 98.75 185 LYS A C 1
ATOM 1366 O O . LYS A 1 185 ? 3.807 -31.719 -8.609 1 98.75 185 LYS A O 1
ATOM 1371 N N . ALA A 1 186 ? 1.932 -30.562 -9.062 1 98.75 186 ALA A N 1
ATOM 1372 C CA . ALA A 1 186 ? 1.672 -30.219 -7.668 1 98.75 186 ALA A CA 1
ATOM 1373 C C . ALA A 1 186 ? 1.419 -31.453 -6.82 1 98.75 186 ALA A C 1
ATOM 1375 O O . ALA A 1 186 ? 1.929 -31.562 -5.703 1 98.75 186 ALA A O 1
ATOM 1376 N N . SER A 1 187 ? 0.62 -32.312 -7.375 1 98.44 187 SER A N 1
ATOM 1377 C CA . SER A 1 187 ? 0.324 -33.562 -6.68 1 98.44 187 SER A CA 1
ATOM 1378 C C . SER A 1 187 ? 1.595 -34.375 -6.414 1 98.44 187 SER A C 1
ATOM 1380 O O . SER A 1 187 ? 1.8 -34.875 -5.309 1 98.44 187 SER A O 1
ATOM 1382 N N . LEU A 1 188 ? 2.416 -34.5 -7.41 1 98.38 188 LEU A N 1
ATOM 1383 C CA . LEU A 1 188 ? 3.67 -35.219 -7.285 1 98.38 188 LEU A CA 1
ATOM 1384 C C . LEU A 1 188 ? 4.602 -34.531 -6.289 1 98.38 188 LEU A C 1
ATOM 1386 O O . LEU A 1 188 ? 5.281 -35.219 -5.508 1 98.38 188 LEU A O 1
ATOM 1390 N N . ALA A 1 189 ? 4.691 -33.25 -6.352 1 98.69 189 ALA A N 1
ATOM 1391 C CA . ALA A 1 189 ? 5.543 -32.5 -5.434 1 98.69 189 ALA A CA 1
ATOM 1392 C C . ALA A 1 189 ? 5.129 -32.719 -3.982 1 98.69 189 ALA A C 1
ATOM 1394 O O . ALA A 1 189 ? 5.984 -32.875 -3.104 1 98.69 189 ALA A O 1
ATOM 1395 N N . TRP A 1 190 ? 3.842 -32.688 -3.688 1 98.5 190 TRP A N 1
ATOM 1396 C CA . TRP A 1 190 ? 3.354 -32.969 -2.34 1 98.5 190 TRP A CA 1
ATOM 1397 C C . TRP A 1 190 ? 3.658 -34.406 -1.933 1 98.5 190 TRP A C 1
ATOM 1399 O O . TRP A 1 190 ? 4.125 -34.656 -0.82 1 98.5 190 TRP A O 1
ATOM 1409 N N . LYS A 1 191 ? 3.357 -35.281 -2.877 1 98.19 191 LYS A N 1
ATOM 1410 C CA . LYS A 1 191 ? 3.604 -36.719 -2.617 1 98.19 191 LYS A CA 1
ATOM 1411 C C . LYS A 1 191 ? 5.074 -36.969 -2.287 1 98.19 191 LYS A C 1
ATOM 1413 O O . LYS A 1 191 ? 5.387 -37.75 -1.388 1 98.19 191 LYS A O 1
ATOM 1418 N N . ASP A 1 192 ? 5.988 -36.281 -3 1 98.25 192 ASP A N 1
ATOM 1419 C CA . ASP A 1 192 ? 7.426 -36.531 -2.867 1 98.25 192 ASP A CA 1
ATOM 1420 C C . ASP A 1 192 ? 8.023 -35.625 -1.777 1 98.25 192 ASP A C 1
ATOM 1422 O O . ASP A 1 192 ? 9.242 -35.625 -1.576 1 98.25 192 ASP A O 1
ATOM 1426 N N . GLY A 1 193 ? 7.293 -34.781 -1.127 1 98.19 193 GLY A N 1
ATOM 1427 C CA . GLY A 1 193 ? 7.738 -33.969 -0.009 1 98.19 193 GLY A CA 1
ATOM 1428 C C . GLY A 1 193 ? 8.555 -32.781 -0.437 1 98.19 193 GLY A C 1
ATOM 1429 O O . GLY A 1 193 ? 9.328 -32.219 0.351 1 98.19 193 GLY A O 1
ATOM 1430 N N . LEU A 1 194 ? 8.391 -32.344 -1.649 1 98.19 194 LEU A N 1
ATOM 1431 C CA . LEU A 1 194 ? 9.211 -31.25 -2.197 1 98.19 194 LEU A CA 1
ATOM 1432 C C . LEU A 1 194 ? 8.82 -29.906 -1.593 1 98.19 194 LEU A C 1
ATOM 1434 O O . LEU A 1 194 ? 9.57 -28.938 -1.696 1 98.19 194 LEU A O 1
ATOM 1438 N N . PHE A 1 195 ? 7.645 -29.828 -0.935 1 98.44 195 PHE A N 1
ATOM 1439 C CA . PHE A 1 195 ? 7.172 -28.578 -0.337 1 98.44 195 PHE A CA 1
ATOM 1440 C C . PHE A 1 195 ? 7.543 -28.516 1.14 1 98.44 195 PHE A C 1
ATOM 1442 O O . PHE A 1 195 ? 7.277 -27.516 1.808 1 98.44 195 PHE A O 1
ATOM 1449 N N . ALA A 1 196 ? 8.203 -29.5 1.706 1 97.5 196 ALA A N 1
ATOM 1450 C CA . ALA A 1 196 ? 8.43 -29.641 3.141 1 97.5 196 ALA A CA 1
ATOM 1451 C C . ALA A 1 196 ? 9.227 -28.469 3.697 1 97.5 196 ALA A C 1
ATOM 1453 O O . ALA A 1 196 ? 8.961 -28 4.812 1 97.5 196 ALA A O 1
ATOM 1454 N N . GLU A 1 197 ? 10.125 -27.984 2.877 1 96.88 197 GLU A N 1
ATOM 1455 C CA . GLU A 1 197 ? 10.977 -26.906 3.365 1 96.88 197 GLU A CA 1
ATOM 1456 C C . GLU A 1 197 ? 10.305 -25.547 3.201 1 96.88 197 GLU A C 1
ATOM 1458 O O . GLU A 1 197 ? 10.602 -24.609 3.939 1 96.88 197 GLU A O 1
ATOM 1463 N N . GLU A 1 198 ? 9.414 -25.406 2.25 1 97.75 198 GLU A N 1
ATOM 1464 C CA . GLU A 1 198 ? 8.891 -24.078 1.975 1 97.75 198 GLU A CA 1
ATOM 1465 C C . GLU A 1 198 ? 7.559 -23.844 2.688 1 97.75 198 GLU A C 1
ATOM 1467 O O . GLU A 1 198 ? 7.16 -22.703 2.916 1 97.75 198 GLU A O 1
ATOM 1472 N N . VAL A 1 199 ? 6.812 -24.906 3.121 1 98.88 199 VAL A N 1
ATOM 1473 C CA . VAL A 1 199 ? 5.484 -24.75 3.695 1 98.88 199 VAL A CA 1
ATOM 1474 C C . VAL A 1 199 ? 5.547 -24.938 5.211 1 98.88 199 VAL A C 1
ATOM 1476 O O . VAL A 1 199 ? 6.145 -25.891 5.699 1 98.88 199 VAL A O 1
ATOM 1479 N N . VAL A 1 200 ? 4.961 -24 5.941 1 98.81 200 VAL A N 1
ATOM 1480 C CA . VAL A 1 200 ? 4.824 -24.109 7.391 1 98.81 200 VAL A CA 1
ATOM 1481 C C . VAL A 1 200 ? 3.354 -24.297 7.758 1 98.81 200 VAL A C 1
ATOM 1483 O O . VAL A 1 200 ? 2.48 -23.609 7.219 1 98.81 200 VAL A O 1
ATOM 1486 N N . PRO A 1 201 ? 3.078 -25.203 8.656 1 98.62 201 PRO A N 1
ATOM 1487 C CA . PRO A 1 201 ? 1.686 -25.438 9.055 1 98.62 201 PRO A CA 1
ATOM 1488 C C . PRO A 1 201 ? 1.081 -24.25 9.789 1 98.62 201 PRO A C 1
ATOM 1490 O O . PRO A 1 201 ? 1.808 -23.469 10.422 1 98.62 201 PRO A O 1
ATOM 1493 N N . VAL A 1 202 ? -0.145 -24.094 9.648 1 98.62 202 VAL A N 1
ATOM 1494 C CA . VAL A 1 202 ? -0.914 -23.078 10.367 1 98.62 202 VAL A CA 1
ATOM 1495 C C . VAL A 1 202 ? -1.837 -23.75 11.375 1 98.62 202 VAL A C 1
ATOM 1497 O O . VAL A 1 202 ? -2.637 -24.625 11.016 1 98.62 202 VAL A O 1
ATOM 1500 N N . THR A 1 203 ? -1.725 -23.375 12.617 1 97.56 203 THR A N 1
ATOM 1501 C CA . THR A 1 203 ? -2.607 -23.875 13.672 1 97.56 203 THR A CA 1
ATOM 1502 C C . THR A 1 203 ? -3.791 -22.938 13.867 1 97.56 203 THR A C 1
ATOM 1504 O O . THR A 1 203 ? -3.607 -21.734 14.125 1 97.56 203 THR A O 1
ATOM 1507 N N . ILE A 1 204 ? -4.895 -23.422 13.672 1 95.81 204 ILE A N 1
ATOM 1508 C CA . ILE A 1 204 ? -6.129 -22.672 13.82 1 95.81 204 ILE A CA 1
ATOM 1509 C C . ILE A 1 204 ? -6.816 -23.047 15.125 1 95.81 204 ILE A C 1
ATOM 1511 O O . ILE A 1 204 ? -7.094 -24.219 15.367 1 95.81 204 ILE A O 1
ATOM 1515 N N . LYS A 1 205 ? -7.129 -22.078 15.992 1 87.94 205 LYS A N 1
ATOM 1516 C CA . LYS A 1 205 ? -7.848 -22.312 17.234 1 87.94 205 LYS A CA 1
ATOM 1517 C C . LYS A 1 205 ? -9.359 -22.172 17.047 1 87.94 205 LYS A C 1
ATOM 1519 O O . LYS A 1 205 ? -9.836 -21.109 16.625 1 87.94 205 LYS A O 1
ATOM 1524 N N . LEU A 1 206 ? -9.984 -23.109 17.312 1 84.31 206 LEU A N 1
ATOM 1525 C CA . LEU A 1 206 ? -11.438 -23.109 17.188 1 84.31 206 LEU A CA 1
ATOM 1526 C C . LEU A 1 206 ? -12.102 -22.766 18.516 1 84.31 206 LEU A C 1
ATOM 1528 O O . LEU A 1 206 ? -11.43 -22.703 19.547 1 84.31 206 LEU A O 1
ATOM 1532 N N . LYS A 1 207 ? -13.484 -22.297 18.703 1 70.25 207 LYS A N 1
ATOM 1533 C CA . LYS A 1 207 ? -14.258 -21.828 19.844 1 70.25 207 LYS A CA 1
ATOM 1534 C C . LYS A 1 207 ? -14.164 -22.797 21.016 1 70.25 207 LYS A C 1
ATOM 1536 O O . LYS A 1 207 ? -14.156 -22.391 22.172 1 70.25 207 LYS A O 1
ATOM 1541 N N . LYS A 1 208 ? -14.125 -24.047 20.953 1 73.19 208 LYS A N 1
ATOM 1542 C CA . LYS A 1 208 ? -14.18 -25 22.047 1 73.19 208 LYS A CA 1
ATOM 1543 C C . LYS A 1 208 ? -12.781 -25.484 22.422 1 73.19 208 LYS A C 1
ATOM 1545 O O . LYS A 1 208 ? -12.617 -26.594 22.938 1 73.19 208 LYS A O 1
ATOM 1550 N N . GLY A 1 209 ? -11.898 -24.656 21.969 1 78 209 GLY A N 1
ATOM 1551 C CA . GLY A 1 209 ? -10.555 -25 22.406 1 78 209 GLY A CA 1
ATOM 1552 C C . GLY A 1 209 ? -9.859 -26 21.5 1 78 209 GLY A C 1
ATOM 1553 O O . GLY A 1 209 ? -8.672 -26.281 21.688 1 78 209 GLY A O 1
ATOM 1554 N N . THR A 1 210 ? -10.531 -26.547 20.656 1 88.25 210 THR A N 1
ATOM 1555 C CA . THR A 1 210 ? -9.93 -27.484 19.734 1 88.25 210 THR A CA 1
ATOM 1556 C C . THR A 1 210 ? -9.086 -26.766 18.688 1 88.25 210 THR A C 1
ATOM 1558 O O . THR A 1 210 ? -9.391 -25.641 18.312 1 88.25 210 THR A O 1
ATOM 1561 N N . GLU A 1 211 ? -7.879 -27.406 18.406 1 93.38 211 GLU A N 1
ATOM 1562 C CA . GLU A 1 211 ? -6.965 -26.859 17.406 1 93.38 211 GLU A CA 1
ATOM 1563 C C . GLU A 1 211 ? -6.914 -27.766 16.172 1 93.38 211 GLU A C 1
ATOM 1565 O O . GLU A 1 211 ? -6.977 -28.984 16.281 1 93.38 211 GLU A O 1
ATOM 1570 N N . ILE A 1 212 ? -6.969 -27.094 15.047 1 94.75 212 ILE A N 1
ATOM 1571 C CA . ILE A 1 212 ? -6.766 -27.781 13.773 1 94.75 212 ILE A CA 1
ATOM 1572 C C . ILE A 1 212 ? -5.473 -27.281 13.125 1 94.75 212 ILE A C 1
ATOM 1574 O O . ILE A 1 212 ? -5.184 -26.094 13.133 1 94.75 212 ILE A O 1
ATOM 1578 N N . VAL A 1 213 ? -4.727 -28.234 12.641 1 97.81 213 VAL A N 1
ATOM 1579 C CA . VAL A 1 213 ? -3.482 -27.891 11.953 1 97.81 213 VAL A CA 1
ATOM 1580 C C . VAL A 1 213 ? -3.65 -28.109 10.445 1 97.81 213 VAL A C 1
ATOM 1582 O O . VAL A 1 213 ? -4.008 -29.188 10 1 97.81 213 VAL A O 1
ATOM 1585 N N . VAL A 1 214 ? -3.514 -27.078 9.688 1 98.38 214 VAL A N 1
ATOM 1586 C CA . VAL A 1 214 ? -3.535 -27.125 8.227 1 98.38 214 VAL A CA 1
ATOM 1587 C C . VAL A 1 214 ? -2.107 -27.125 7.688 1 98.38 214 VAL A C 1
ATOM 1589 O O . VAL A 1 214 ? -1.357 -26.172 7.898 1 98.38 214 VAL A O 1
ATOM 1592 N N . SER A 1 215 ? -1.744 -28.172 6.973 1 98.5 215 SER A N 1
ATOM 1593 C CA . SER A 1 215 ? -0.34 -28.328 6.602 1 98.5 215 SER A CA 1
ATOM 1594 C C . SER A 1 215 ? -0.185 -28.547 5.102 1 98.5 215 SER A C 1
ATOM 1596 O O . SER A 1 215 ? 0.932 -28.688 4.602 1 98.5 215 SER A O 1
ATOM 1598 N N . GLU A 1 216 ? -1.29 -28.594 4.445 1 98.56 216 GLU A N 1
ATOM 1599 C CA . GLU A 1 216 ? -1.231 -28.953 3.033 1 98.56 216 GLU A CA 1
ATOM 1600 C C . GLU A 1 216 ? -2.158 -28.062 2.201 1 98.56 216 GLU A C 1
ATOM 1602 O O . GLU A 1 216 ? -3.213 -27.641 2.678 1 98.56 216 GLU A O 1
ATOM 1607 N N . ASP A 1 217 ? -1.722 -27.75 0.963 1 98.81 217 ASP A N 1
ATOM 1608 C CA . ASP A 1 217 ? -2.562 -27 0.039 1 98.81 217 ASP A CA 1
ATOM 1609 C C . ASP A 1 217 ? -3.861 -27.75 -0.257 1 98.81 217 ASP A C 1
ATOM 1611 O O . ASP A 1 217 ? -3.883 -28.984 -0.284 1 98.81 217 ASP A O 1
ATOM 1615 N N . GLU A 1 218 ? -4.91 -27 -0.572 1 98.56 218 GLU A N 1
ATOM 1616 C CA . GLU A 1 218 ? -6.219 -27.641 -0.711 1 98.56 218 GLU A CA 1
ATOM 1617 C C . GLU A 1 218 ? -6.59 -27.812 -2.18 1 98.56 218 GLU A C 1
ATOM 1619 O O . GLU A 1 218 ? -7.176 -28.828 -2.557 1 98.56 218 GLU A O 1
ATOM 1624 N N . GLU A 1 219 ? -6.215 -26.891 -3.006 1 96.75 219 GLU A N 1
ATOM 1625 C CA . GLU A 1 219 ? -6.793 -26.75 -4.34 1 96.75 219 GLU A CA 1
ATOM 1626 C C . GLU A 1 219 ? -6.371 -27.906 -5.242 1 96.75 219 GLU A C 1
ATOM 1628 O O . GLU A 1 219 ? -7.168 -28.391 -6.047 1 96.75 219 GLU A O 1
ATOM 1633 N N . TYR A 1 220 ? -5.086 -28.344 -5.168 1 97.69 220 TYR A N 1
ATOM 1634 C CA . TYR A 1 220 ? -4.547 -29.297 -6.141 1 97.69 220 TYR A CA 1
ATOM 1635 C C . TYR A 1 220 ? -5.254 -30.641 -6.043 1 97.69 220 TYR A C 1
ATOM 1637 O O . TYR A 1 220 ? -5.203 -31.438 -6.977 1 97.69 220 TYR A O 1
ATOM 1645 N N . LYS A 1 221 ? -6.004 -30.844 -4.988 1 96.88 221 LYS A N 1
ATOM 1646 C CA . LYS A 1 221 ? -6.695 -32.125 -4.75 1 96.88 221 LYS A CA 1
ATOM 1647 C C . LYS A 1 221 ? -8.07 -32.125 -5.406 1 96.88 221 LYS A C 1
ATOM 1649 O O . LYS A 1 221 ? -8.719 -33.156 -5.492 1 96.88 221 LYS A O 1
ATOM 1654 N N . LYS A 1 222 ? -8.445 -31.062 -5.938 1 95 222 LYS A N 1
ATOM 1655 C CA . LYS A 1 222 ? -9.844 -30.891 -6.348 1 95 222 LYS A CA 1
ATOM 1656 C C . LYS A 1 222 ? -10.016 -31.203 -7.832 1 95 222 LYS A C 1
ATOM 1658 O O . LYS A 1 222 ? -11.141 -31.281 -8.328 1 95 222 LYS A O 1
ATOM 1663 N N . LEU A 1 223 ? -8.984 -31.375 -8.531 1 94.75 223 LEU A N 1
ATOM 1664 C CA . LEU A 1 223 ? -9.086 -31.578 -9.977 1 94.75 223 LEU A CA 1
ATOM 1665 C C . LEU A 1 223 ? -9.711 -32.938 -10.297 1 94.75 223 LEU A C 1
ATOM 1667 O O . LEU A 1 223 ? -9.289 -33.969 -9.766 1 94.75 223 LEU A O 1
ATOM 1671 N N . VAL A 1 224 ? -10.75 -32.938 -11.039 1 96.31 224 VAL A N 1
ATOM 1672 C CA . VAL A 1 224 ? -11.273 -34.125 -11.703 1 96.31 224 VAL A CA 1
ATOM 1673 C C . VAL A 1 224 ? -10.914 -34.094 -13.188 1 96.31 224 VAL A C 1
ATOM 1675 O O . VAL A 1 224 ? -11.648 -33.531 -14 1 96.31 224 VAL A O 1
ATOM 1678 N N . GLU A 1 225 ? -9.812 -34.812 -13.492 1 97.12 225 GLU A N 1
ATOM 1679 C CA . GLU A 1 225 ? -9.195 -34.719 -14.812 1 97.12 225 GLU A CA 1
ATOM 1680 C C . GLU A 1 225 ? -10.219 -34.969 -15.914 1 97.12 225 GLU A C 1
ATOM 1682 O O . GLU A 1 225 ? -10.25 -34.25 -16.906 1 97.12 225 GLU A O 1
ATOM 1687 N N . ALA A 1 226 ? -11.102 -35.906 -15.758 1 96.94 226 ALA A N 1
ATOM 1688 C CA . ALA A 1 226 ? -12.055 -36.344 -16.781 1 96.94 226 ALA A CA 1
ATOM 1689 C C . ALA A 1 226 ? -13.078 -35.25 -17.062 1 96.94 226 ALA A C 1
ATOM 1691 O O . ALA A 1 226 ? -13.695 -35.219 -18.125 1 96.94 226 ALA A O 1
ATOM 1692 N N . LYS A 1 227 ? -13.195 -34.312 -16.156 1 97.38 227 LYS A N 1
ATOM 1693 C CA . LYS A 1 227 ? -14.227 -33.281 -16.281 1 97.38 227 LYS A CA 1
ATOM 1694 C C . LYS A 1 227 ? -13.656 -32 -16.875 1 97.38 227 LYS A C 1
ATOM 1696 O O . LYS A 1 227 ? -14.398 -31.109 -17.281 1 97.38 227 LYS A O 1
ATOM 1701 N N . VAL A 1 228 ? -12.375 -31.891 -16.969 1 97.88 228 VAL A N 1
ATOM 1702 C CA . VAL A 1 228 ? -11.719 -30.641 -17.328 1 97.88 228 VAL A CA 1
ATOM 1703 C C . VAL A 1 228 ? -12.211 -30.172 -18.688 1 97.88 228 VAL A C 1
ATOM 1705 O O . VAL A 1 228 ? -12.586 -29 -18.859 1 97.88 228 VAL A O 1
ATOM 1708 N N . SER A 1 229 ? -12.305 -31.078 -19.672 1 95.94 229 SER A N 1
ATOM 1709 C CA . SER A 1 229 ? -12.641 -30.719 -21.047 1 95.94 229 SER A CA 1
ATOM 1710 C C . SER A 1 229 ? -14.125 -30.375 -21.172 1 95.94 229 SER A C 1
ATOM 1712 O O . SER A 1 229 ? -14.539 -29.781 -22.172 1 95.94 229 SER A O 1
ATOM 1714 N N . THR A 1 230 ? -14.906 -30.734 -20.172 1 96.62 230 THR A N 1
ATOM 1715 C CA . THR A 1 230 ? -16.344 -30.531 -20.266 1 96.62 230 THR A CA 1
ATOM 1716 C C . THR A 1 230 ? -16.766 -29.266 -19.547 1 96.62 230 THR A C 1
ATOM 1718 O O . THR A 1 230 ? -17.938 -28.844 -19.625 1 96.62 230 THR A O 1
ATOM 1721 N N . LEU A 1 231 ? -15.883 -28.625 -18.875 1 97.12 231 LEU A N 1
ATOM 1722 C CA . LEU A 1 231 ? -16.219 -27.453 -18.078 1 97.12 231 LEU A CA 1
ATOM 1723 C C . LEU A 1 231 ? -16.594 -26.281 -18.984 1 97.12 231 LEU A C 1
ATOM 1725 O O . LEU A 1 231 ? -15.984 -26.078 -20.031 1 97.12 231 LEU A O 1
ATOM 1729 N N . ASN A 1 232 ? -17.562 -25.516 -18.578 1 97.12 232 ASN A N 1
ATOM 1730 C CA . ASN A 1 232 ? -18 -24.328 -19.312 1 97.12 232 ASN A CA 1
ATOM 1731 C C . ASN A 1 232 ? -17.078 -23.141 -19.062 1 97.12 232 ASN A C 1
ATOM 1733 O O . ASN A 1 232 ? -16.594 -22.953 -17.953 1 97.12 232 ASN A O 1
ATOM 1737 N N . PRO A 1 233 ? -16.859 -22.312 -20.141 1 97.06 233 PRO A N 1
ATOM 1738 C CA . PRO A 1 233 ? -16.141 -21.062 -19.906 1 97.06 233 PRO A CA 1
ATOM 1739 C C . PRO A 1 233 ? -16.859 -20.156 -18.906 1 97.06 233 PRO A C 1
ATOM 1741 O O . PRO A 1 233 ? -18.078 -20.094 -18.891 1 97.06 233 PRO A O 1
ATOM 1744 N N . VAL A 1 234 ? -16.109 -19.391 -18.203 1 95.75 234 VAL A N 1
ATOM 1745 C CA . VAL A 1 234 ? -16.625 -18.609 -17.078 1 95.75 234 VAL A CA 1
ATOM 1746 C C . VAL A 1 234 ? -16.938 -17.188 -17.547 1 95.75 234 VAL A C 1
ATOM 1748 O O . VAL A 1 234 ? -17.922 -16.578 -17.109 1 95.75 234 VAL A O 1
ATOM 1751 N N . PHE A 1 235 ? -16.219 -16.594 -18.438 1 95.31 235 PHE A N 1
ATOM 1752 C CA . PHE A 1 235 ? -16.266 -15.164 -18.672 1 95.31 235 PHE A CA 1
ATOM 1753 C C . PHE A 1 235 ? -16.969 -14.852 -20 1 95.31 235 PHE A C 1
ATOM 1755 O O . PHE A 1 235 ? -17.859 -14 -20.047 1 95.31 235 PHE A O 1
ATOM 1762 N N . VAL A 1 236 ? -16.5 -15.453 -21.062 1 94.31 236 VAL A N 1
ATOM 1763 C CA . VAL A 1 236 ? -17.156 -15.312 -22.359 1 94.31 236 VAL A CA 1
ATOM 1764 C C . VAL A 1 236 ? -18.094 -16.5 -22.594 1 94.31 236 VAL A C 1
ATOM 1766 O O . VAL A 1 236 ? -17.641 -17.641 -22.688 1 94.31 236 VAL A O 1
ATOM 1769 N N . LYS A 1 237 ? -19.406 -16.312 -22.859 1 91.5 237 LYS A N 1
ATOM 1770 C CA . LYS A 1 237 ? -20.406 -17.375 -22.828 1 91.5 237 LYS A CA 1
ATOM 1771 C C . LYS A 1 237 ? -21.078 -17.531 -24.188 1 91.5 237 LYS A C 1
ATOM 1773 O O . LYS A 1 237 ? -22.078 -18.25 -24.312 1 91.5 237 LYS A O 1
ATOM 1778 N N . ASP A 1 238 ? -20.516 -16.922 -25.109 1 94.31 238 ASP A N 1
ATOM 1779 C CA . ASP A 1 238 ? -21.141 -16.969 -26.422 1 94.31 238 ASP A CA 1
ATOM 1780 C C . ASP A 1 238 ? -20.625 -18.172 -27.234 1 94.31 238 ASP A C 1
ATOM 1782 O O . ASP A 1 238 ? -20.844 -18.25 -28.438 1 94.31 238 ASP A O 1
ATOM 1786 N N . GLY A 1 239 ? -19.922 -19.031 -26.594 1 92.62 239 GLY A N 1
ATOM 1787 C CA . GLY A 1 239 ? -19.406 -20.219 -27.25 1 92.62 239 GLY A CA 1
ATOM 1788 C C . GLY A 1 239 ? -17.938 -20.094 -27.641 1 92.62 239 GLY A C 1
ATOM 1789 O O . GLY A 1 239 ? -17.281 -21.094 -27.922 1 92.62 239 GLY A O 1
ATOM 1790 N N . SER A 1 240 ? -17.469 -18.906 -27.578 1 94.38 240 SER A N 1
ATOM 1791 C CA . SER A 1 240 ? -16.094 -18.688 -28.016 1 94.38 240 SER A CA 1
ATOM 1792 C C . SER A 1 240 ? -15.133 -18.641 -26.828 1 94.38 240 SER A C 1
ATOM 1794 O O . SER A 1 240 ? -13.914 -18.609 -27 1 94.38 240 SER A O 1
ATOM 1796 N N . GLY A 1 241 ? -15.695 -18.625 -25.594 1 97.12 241 GLY A N 1
ATOM 1797 C CA . GLY A 1 241 ? -14.883 -18.547 -24.375 1 97.12 241 GLY A CA 1
ATOM 1798 C C . GLY A 1 241 ? -14.086 -19.812 -24.125 1 97.12 241 GLY A C 1
ATOM 1799 O O . GLY A 1 241 ? -14.516 -20.906 -24.5 1 97.12 241 GLY A O 1
ATOM 1800 N N . THR A 1 242 ? -12.906 -19.641 -23.469 1 98.12 242 THR A N 1
ATOM 1801 C CA . THR A 1 242 ? -12.055 -20.812 -23.266 1 98.12 242 THR A CA 1
ATOM 1802 C C . THR A 1 242 ? -11.586 -20.891 -21.812 1 98.12 242 THR A C 1
ATOM 1804 O O . THR A 1 242 ? -11.078 -21.922 -21.375 1 98.12 242 THR A O 1
ATOM 1807 N N . ILE A 1 243 ? -11.656 -19.812 -21.062 1 98.31 243 ILE A N 1
ATOM 1808 C CA . ILE A 1 243 ? -11.203 -19.797 -19.688 1 98.31 243 ILE A CA 1
ATOM 1809 C C . ILE A 1 243 ? -12.242 -20.5 -18.797 1 98.31 243 ILE A C 1
ATOM 1811 O O . ILE A 1 243 ? -13.414 -20.125 -18.781 1 98.31 243 ILE A O 1
ATOM 1815 N N . THR A 1 244 ? -11.836 -21.469 -18.094 1 97.94 244 THR A N 1
ATOM 1816 C CA . THR A 1 244 ? -12.711 -22.234 -17.203 1 97.94 244 THR A CA 1
ATOM 1817 C C . THR A 1 244 ? -12.172 -22.234 -15.781 1 97.94 244 THR A C 1
ATOM 1819 O O . THR A 1 244 ? -11.086 -21.719 -15.523 1 97.94 244 THR A O 1
ATOM 1822 N N . ALA A 1 245 ? -12.914 -22.906 -14.906 1 96.38 245 ALA A N 1
ATOM 1823 C CA . ALA A 1 245 ? -12.5 -23.031 -13.508 1 96.38 245 ALA A CA 1
ATOM 1824 C C . ALA A 1 245 ? -11.258 -23.906 -13.375 1 96.38 245 ALA A C 1
ATOM 1826 O O . ALA A 1 245 ? -10.523 -23.797 -12.383 1 96.38 245 ALA A O 1
ATOM 1827 N N . ALA A 1 246 ? -10.984 -24.703 -14.344 1 97.12 246 ALA A N 1
ATOM 1828 C CA . ALA A 1 246 ? -9.844 -25.625 -14.258 1 97.12 246 ALA A CA 1
ATOM 1829 C C . ALA A 1 246 ? -8.57 -24.953 -14.75 1 97.12 246 ALA A C 1
ATOM 1831 O O . ALA A 1 246 ? -7.477 -25.234 -14.25 1 97.12 246 ALA A O 1
ATOM 1832 N N . ASN A 1 247 ? -8.711 -24.109 -15.789 1 98.25 247 ASN A N 1
ATOM 1833 C CA . ASN A 1 247 ? -7.504 -23.562 -16.391 1 98.25 247 ASN A CA 1
ATOM 1834 C C . ASN A 1 247 ? -7.27 -22.109 -15.969 1 98.25 247 ASN A C 1
ATOM 1836 O O . ASN A 1 247 ? -6.574 -21.359 -16.656 1 98.25 247 ASN A O 1
ATOM 1840 N N . ALA A 1 248 ? -7.938 -21.688 -14.883 1 98.19 248 ALA A N 1
ATOM 1841 C CA . ALA A 1 248 ? -7.715 -20.438 -14.164 1 98.19 248 ALA A CA 1
ATOM 1842 C C . ALA A 1 248 ? -7.43 -20.688 -12.688 1 98.19 248 ALA A C 1
ATOM 1844 O O . ALA A 1 248 ? -7.906 -21.672 -12.117 1 98.19 248 ALA A O 1
ATOM 1845 N N . SER A 1 249 ? -6.578 -19.797 -12.172 1 97.81 249 SER A N 1
ATOM 1846 C CA . SER A 1 249 ? -6.375 -19.922 -10.727 1 97.81 249 SER A CA 1
ATOM 1847 C C . SER A 1 249 ? -7.664 -19.625 -9.969 1 97.81 249 SER A C 1
ATOM 1849 O O . SER A 1 249 ? -8.523 -18.891 -10.453 1 97.81 249 SER A O 1
ATOM 1851 N N . SER A 1 250 ? -7.859 -20.172 -8.82 1 97.25 250 SER A N 1
ATOM 1852 C CA . SER A 1 250 ? -9.047 -20 -7.984 1 97.25 250 SER A CA 1
ATOM 1853 C C . SER A 1 250 ? -8.852 -18.891 -6.969 1 97.25 250 SER A C 1
ATOM 1855 O O . SER A 1 250 ? -7.809 -18.219 -6.953 1 97.25 250 SER A O 1
ATOM 1857 N N . LEU A 1 251 ? -9.914 -18.547 -6.219 1 98 251 LEU A N 1
ATOM 1858 C CA . LEU A 1 251 ? -9.836 -17.672 -5.059 1 98 251 LEU A CA 1
ATOM 1859 C C . LEU A 1 251 ? -9.242 -18.406 -3.859 1 98 251 LEU A C 1
ATOM 1861 O O . LEU A 1 251 ? -9.641 -19.531 -3.557 1 98 251 LEU A O 1
ATOM 1865 N N . ASN A 1 252 ? -8.281 -17.766 -3.229 1 98.81 252 ASN A N 1
ATOM 1866 C CA . ASN A 1 252 ? -7.547 -18.516 -2.225 1 98.81 252 ASN A CA 1
ATOM 1867 C C . ASN A 1 252 ? -7.082 -17.625 -1.077 1 98.81 252 ASN A C 1
ATOM 1869 O O . ASN A 1 252 ? -7.105 -16.406 -1.187 1 98.81 252 ASN A O 1
ATOM 1873 N N . ASP A 1 253 ? -6.688 -18.266 0.012 1 98.88 253 ASP A N 1
ATOM 1874 C CA . ASP A 1 253 ? -6.137 -17.656 1.218 1 98.88 253 ASP A CA 1
ATOM 1875 C C . ASP A 1 253 ? -4.75 -18.219 1.534 1 98.88 253 ASP A C 1
ATOM 1877 O O . ASP A 1 253 ? -4.508 -19.406 1.373 1 98.88 253 ASP A O 1
ATOM 1881 N N . GLY A 1 254 ? -3.832 -17.344 1.872 1 98.94 254 GLY A N 1
ATOM 1882 C CA . GLY A 1 254 ? -2.488 -17.781 2.219 1 98.94 254 GLY A CA 1
ATOM 1883 C C . GLY A 1 254 ? -1.52 -16.625 2.412 1 98.94 254 GLY A C 1
ATOM 1884 O O . GLY A 1 254 ? -1.894 -15.461 2.26 1 98.94 254 GLY A O 1
ATOM 1885 N N . ALA A 1 255 ? -0.323 -16.938 2.826 1 98.94 255 ALA A N 1
ATOM 1886 C CA . ALA A 1 255 ? 0.715 -15.945 3.053 1 98.94 255 ALA A CA 1
ATOM 1887 C C . ALA A 1 255 ? 2.104 -16.531 2.812 1 98.94 255 ALA A C 1
ATOM 1889 O O . ALA A 1 255 ? 2.275 -17.75 2.799 1 98.94 255 ALA A O 1
ATOM 1890 N N . ALA A 1 256 ? 3.039 -15.711 2.539 1 99 256 ALA A N 1
ATOM 1891 C CA . ALA A 1 256 ? 4.469 -16 2.451 1 99 256 ALA A CA 1
ATOM 1892 C C . ALA A 1 256 ? 5.293 -14.93 3.146 1 99 256 ALA A C 1
ATOM 1894 O O . ALA A 1 256 ? 4.836 -13.797 3.316 1 99 256 ALA A O 1
ATOM 1895 N N . ALA A 1 257 ? 6.441 -15.258 3.637 1 99 257 ALA A N 1
ATOM 1896 C CA . ALA A 1 257 ? 7.34 -14.289 4.266 1 99 257 ALA A CA 1
ATOM 1897 C C . ALA A 1 257 ? 8.797 -14.695 4.074 1 99 257 ALA A C 1
ATOM 1899 O O . ALA A 1 257 ? 9.094 -15.867 3.826 1 99 257 ALA A O 1
ATOM 1900 N N . ALA A 1 258 ? 9.688 -13.773 4.164 1 98.94 258 ALA A N 1
ATOM 1901 C CA . ALA A 1 258 ? 11.117 -14.016 4.059 1 98.94 258 ALA A CA 1
ATOM 1902 C C . ALA A 1 258 ? 11.914 -12.938 4.797 1 98.94 258 ALA A C 1
ATOM 1904 O O . ALA A 1 258 ? 11.43 -11.82 4.984 1 98.94 258 ALA A O 1
ATOM 1905 N N . VAL A 1 259 ? 13.07 -13.281 5.27 1 98.94 259 VAL A N 1
ATOM 1906 C CA . VAL A 1 259 ? 14.047 -12.328 5.793 1 98.94 259 VAL A CA 1
ATOM 1907 C C . VAL A 1 259 ? 15.109 -12.039 4.734 1 98.94 259 VAL A C 1
ATOM 1909 O O . VAL A 1 259 ? 15.75 -12.961 4.227 1 98.94 259 VAL A O 1
ATOM 1912 N N . VAL A 1 260 ? 15.266 -10.781 4.371 1 98.88 260 VAL A N 1
ATOM 1913 C CA . VAL A 1 260 ? 16.203 -10.32 3.355 1 98.88 260 VAL A CA 1
ATOM 1914 C C . VAL A 1 260 ? 17.328 -9.531 4.016 1 98.88 260 VAL A C 1
ATOM 1916 O O . VAL A 1 260 ? 17.078 -8.633 4.82 1 98.88 260 VAL A O 1
ATOM 1919 N N . VAL A 1 261 ? 18.594 -9.828 3.656 1 98.38 261 VAL A N 1
ATOM 1920 C CA . VAL A 1 261 ? 19.703 -9.195 4.352 1 98.38 261 VAL A CA 1
ATOM 1921 C C . VAL A 1 261 ? 20.766 -8.773 3.34 1 98.38 261 VAL A C 1
ATOM 1923 O O . VAL A 1 261 ? 20.859 -9.336 2.246 1 98.38 261 VAL A O 1
ATOM 1926 N N . ARG A 1 262 ? 21.484 -7.809 3.723 1 97.88 262 ARG A N 1
ATOM 1927 C CA . ARG A 1 262 ? 22.703 -7.469 3.012 1 97.88 262 ARG A CA 1
ATOM 1928 C C . ARG A 1 262 ? 23.75 -8.57 3.162 1 97.88 262 ARG A C 1
ATOM 1930 O O . ARG A 1 262 ? 23.812 -9.234 4.199 1 97.88 262 ARG A O 1
ATOM 1937 N N . GLY A 1 263 ? 24.625 -8.75 2.201 1 96.62 263 GLY A N 1
ATOM 1938 C CA . GLY A 1 263 ? 25.578 -9.852 2.162 1 96.62 263 GLY A CA 1
ATOM 1939 C C . GLY A 1 263 ? 26.453 -9.93 3.398 1 96.62 263 GLY A C 1
ATOM 1940 O O . GLY A 1 263 ? 26.719 -11.016 3.912 1 96.62 263 GLY A O 1
ATOM 1941 N N . ASP A 1 264 ? 26.891 -8.812 3.922 1 96.31 264 ASP A N 1
ATOM 1942 C CA . ASP A 1 264 ? 27.812 -8.789 5.055 1 96.31 264 ASP A CA 1
ATOM 1943 C C . ASP A 1 264 ? 27.062 -8.977 6.375 1 96.31 264 ASP A C 1
ATOM 1945 O O . ASP A 1 264 ? 27.672 -8.93 7.449 1 96.31 264 ASP A O 1
ATOM 1949 N N . GLN A 1 265 ? 25.719 -9.133 6.309 1 95.81 265 GLN A N 1
ATOM 1950 C CA . GLN A 1 265 ? 24.906 -9.289 7.512 1 95.81 265 GLN A CA 1
ATOM 1951 C C . GLN A 1 265 ? 24.453 -10.734 7.68 1 95.81 265 GLN A C 1
ATOM 1953 O O . GLN A 1 265 ? 23.688 -11.047 8.586 1 95.81 265 GLN A O 1
ATOM 1958 N N . ILE A 1 266 ? 24.891 -11.625 6.832 1 95.75 266 ILE A N 1
ATOM 1959 C CA . ILE A 1 266 ? 24.562 -13.039 6.941 1 95.75 266 ILE A CA 1
ATOM 1960 C C . ILE A 1 266 ? 25.203 -13.617 8.211 1 95.75 266 ILE A C 1
ATOM 1962 O O . ILE A 1 266 ? 26.406 -13.516 8.406 1 95.75 266 ILE A O 1
ATOM 1966 N N . PRO A 1 267 ? 24.344 -14.156 9.031 1 93.62 267 PRO A N 1
ATOM 1967 C CA . PRO A 1 267 ? 24.906 -14.742 10.25 1 93.62 267 PRO A CA 1
ATOM 1968 C C . PRO A 1 267 ? 25.922 -15.844 9.961 1 93.62 267 PRO A C 1
ATOM 1970 O O . PRO A 1 267 ? 25.781 -16.562 8.969 1 93.62 267 PRO A O 1
ATOM 1973 N N . GLU A 1 268 ? 26.812 -15.938 10.938 1 91 268 GLU A N 1
ATOM 1974 C CA . GLU A 1 268 ? 27.812 -16.984 10.805 1 91 268 GLU A CA 1
ATOM 1975 C C . GLU A 1 268 ? 27.156 -18.375 10.766 1 91 268 GLU A C 1
ATOM 1977 O O . GLU A 1 268 ? 26.281 -18.672 11.578 1 91 268 GLU A O 1
ATOM 1982 N N . GLY A 1 269 ? 27.5 -19.125 9.789 1 90.38 269 GLY A N 1
ATOM 1983 C CA . GLY A 1 269 ? 27 -20.484 9.688 1 90.38 269 GLY A CA 1
ATOM 1984 C C . GLY A 1 269 ? 25.703 -20.594 8.914 1 90.38 269 GLY A C 1
ATOM 1985 O O . GLY A 1 269 ? 25.266 -21.703 8.562 1 90.38 269 GLY A O 1
ATOM 1986 N N . ALA A 1 270 ? 25.156 -19.406 8.633 1 92.5 270 ALA A N 1
ATOM 1987 C CA . ALA A 1 270 ? 23.891 -19.438 7.895 1 92.5 270 ALA A CA 1
ATOM 1988 C C . ALA A 1 270 ? 24.141 -19.562 6.395 1 92.5 270 ALA A C 1
ATOM 1990 O O . ALA A 1 270 ? 25.094 -18.984 5.863 1 92.5 270 ALA A O 1
ATOM 1991 N N . THR A 1 271 ? 23.375 -20.438 5.82 1 94.38 271 THR A N 1
ATOM 1992 C CA . THR A 1 271 ? 23.375 -20.531 4.367 1 94.38 271 THR A CA 1
ATOM 1993 C C . THR A 1 271 ? 22.141 -19.859 3.775 1 94.38 271 THR A C 1
ATOM 1995 O O . THR A 1 271 ? 21.016 -20.328 3.949 1 94.38 271 THR A O 1
ATOM 1998 N N . PRO A 1 272 ? 22.375 -18.797 2.982 1 97.62 272 PRO A N 1
ATOM 1999 C CA . PRO A 1 272 ? 21.234 -18.109 2.396 1 97.62 272 PRO A CA 1
ATOM 2000 C C . PRO A 1 272 ? 20.453 -18.969 1.409 1 97.62 272 PRO A C 1
ATOM 2002 O O . PRO A 1 272 ? 21.062 -19.797 0.703 1 97.62 272 PRO A O 1
ATOM 2005 N N . LEU A 1 273 ? 19.188 -18.734 1.344 1 98.44 273 LEU A N 1
ATOM 2006 C CA . LEU A 1 273 ? 18.328 -19.453 0.423 1 98.44 273 LEU A CA 1
ATOM 2007 C C . LEU A 1 273 ? 18.609 -19.062 -1.021 1 98.44 273 LEU A C 1
ATOM 2009 O O . LEU A 1 273 ? 18.641 -19.906 -1.911 1 98.44 273 LEU A O 1
ATOM 2013 N N . ALA A 1 274 ? 18.797 -17.719 -1.255 1 98.69 274 ALA A N 1
ATOM 2014 C CA . ALA A 1 274 ? 19.047 -17.234 -2.611 1 98.69 274 ALA A CA 1
ATOM 2015 C C . ALA A 1 274 ? 19.641 -15.828 -2.596 1 98.69 274 ALA A C 1
ATOM 2017 O O . ALA A 1 274 ? 19.344 -15.039 -1.688 1 98.69 274 ALA A O 1
ATOM 2018 N N . GLU A 1 275 ? 20.484 -15.547 -3.547 1 98.5 275 GLU A N 1
ATOM 2019 C CA . GLU A 1 275 ? 20.875 -14.172 -3.85 1 98.5 275 GLU A CA 1
ATOM 2020 C C . GLU A 1 275 ? 19.859 -13.508 -4.777 1 98.5 275 GLU A C 1
ATOM 2022 O O . GLU A 1 275 ? 19.469 -14.086 -5.785 1 98.5 275 GLU A O 1
ATOM 2027 N N . VAL A 1 276 ? 19.391 -12.359 -4.402 1 98.75 276 VAL A N 1
ATOM 2028 C CA . VAL A 1 276 ? 18.562 -11.562 -5.297 1 98.75 276 VAL A CA 1
ATOM 2029 C C . VAL A 1 276 ? 19.438 -10.703 -6.195 1 98.75 276 VAL A C 1
ATOM 2031 O O . VAL A 1 276 ? 19.875 -9.625 -5.797 1 98.75 276 VAL A O 1
ATOM 2034 N N . VAL A 1 277 ? 19.578 -11.094 -7.438 1 97.94 277 VAL A N 1
ATOM 2035 C CA . VAL A 1 277 ? 20.562 -10.516 -8.344 1 97.94 277 VAL A CA 1
ATOM 2036 C C 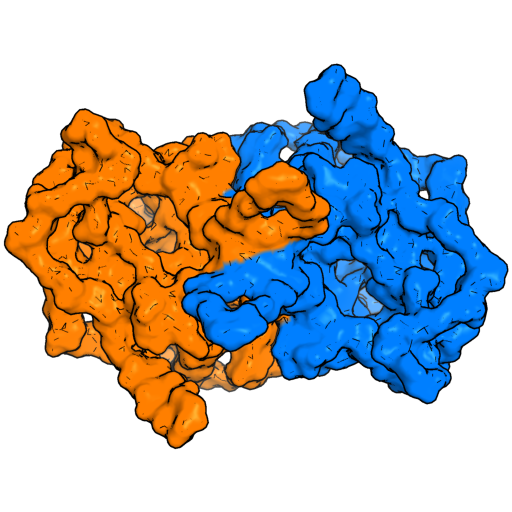. VAL A 1 277 ? 20.016 -9.234 -8.961 1 97.94 277 VAL A C 1
ATOM 2038 O O . VAL A 1 277 ? 20.734 -8.234 -9.062 1 97.94 277 VAL A O 1
ATOM 2041 N N . ALA A 1 278 ? 18.812 -9.273 -9.398 1 97.5 278 ALA A N 1
ATOM 2042 C CA . ALA A 1 278 ? 18.172 -8.133 -10.055 1 97.5 278 ALA A CA 1
ATOM 2043 C C . ALA A 1 278 ? 16.672 -8.297 -10.125 1 97.5 278 ALA A C 1
ATOM 2045 O O . ALA A 1 278 ? 16.141 -9.398 -9.914 1 97.5 278 ALA A O 1
ATOM 2046 N N . PHE A 1 279 ? 16 -7.254 -10.305 1 98.38 279 PHE A N 1
ATOM 2047 C CA . PHE A 1 279 ? 14.586 -7.281 -10.625 1 98.38 279 PHE A CA 1
ATOM 2048 C C . PHE A 1 279 ? 14.266 -6.285 -11.734 1 98.38 279 PHE A C 1
ATOM 2050 O O . PHE A 1 279 ? 15.062 -5.387 -12.023 1 98.38 279 PHE A O 1
ATOM 2057 N N . SER A 1 280 ? 13.125 -6.5 -12.344 1 98.38 280 SER A N 1
ATOM 2058 C CA . SER A 1 280 ? 12.633 -5.602 -13.375 1 98.38 280 SER A CA 1
ATOM 2059 C C . SER A 1 280 ? 11.109 -5.492 -13.328 1 98.38 280 SER A C 1
ATOM 2061 O O . SER A 1 280 ? 10.438 -6.352 -12.758 1 98.38 280 SER A O 1
ATOM 2063 N N . GLU A 1 281 ? 10.617 -4.438 -13.805 1 98.44 281 GLU A N 1
ATOM 2064 C CA . GLU A 1 281 ? 9.188 -4.168 -13.945 1 98.44 281 GLU A CA 1
ATOM 2065 C C . GLU A 1 281 ? 8.852 -3.697 -15.359 1 98.44 281 GLU A C 1
ATOM 2067 O O . GLU A 1 281 ? 9.656 -3.018 -16 1 98.44 281 GLU A O 1
ATOM 2072 N N . ALA A 1 282 ? 7.727 -4.082 -15.797 1 98.38 282 ALA A N 1
ATOM 2073 C CA . ALA A 1 282 ? 7.258 -3.662 -17.125 1 98.38 282 ALA A CA 1
ATOM 2074 C C . ALA A 1 282 ? 5.738 -3.535 -17.141 1 98.38 282 ALA A C 1
ATOM 2076 O O . ALA A 1 282 ? 5.051 -4.012 -16.234 1 98.38 282 ALA A O 1
ATOM 2077 N N . GLY A 1 283 ? 5.273 -2.834 -18.125 1 97.69 283 GLY A N 1
ATOM 2078 C CA . GLY A 1 283 ? 3.838 -2.641 -18.25 1 97.69 283 GLY A CA 1
ATOM 2079 C C . GLY A 1 283 ? 3.41 -2.316 -19.672 1 97.69 283 GLY A C 1
ATOM 2080 O O . GLY A 1 283 ? 4.25 -2.041 -20.531 1 97.69 283 GLY A O 1
ATOM 2081 N N . GLY A 1 284 ? 2.209 -2.4 -19.938 1 97.25 284 GLY A N 1
ATOM 2082 C CA . GLY A 1 284 ? 1.504 -2.068 -21.172 1 97.25 284 GLY A CA 1
ATOM 2083 C C . GLY A 1 284 ? 0.01 -1.892 -20.969 1 97.25 284 GLY A C 1
ATOM 2084 O O . GLY A 1 284 ? -0.438 -1.527 -19.875 1 97.25 284 GLY A O 1
ATOM 2085 N N . GLU A 1 285 ? -0.738 -2.104 -22.047 1 97.19 285 GLU A N 1
ATOM 2086 C CA . GLU A 1 285 ? -2.188 -1.959 -21.953 1 97.19 285 GLU A CA 1
ATOM 2087 C C . GLU A 1 285 ? -2.768 -2.865 -20.875 1 97.19 285 GLU A C 1
ATOM 2089 O O . GLU A 1 285 ? -2.438 -4.051 -20.797 1 97.19 285 GLU A O 1
ATOM 2094 N N . PRO A 1 286 ? -3.678 -2.297 -20.031 1 96.88 286 PRO A N 1
ATOM 2095 C CA . PRO A 1 286 ? -4.277 -3.104 -18.969 1 96.88 286 PRO A CA 1
ATOM 2096 C C . PRO A 1 286 ? -4.879 -4.41 -19.484 1 96.88 286 PRO A C 1
ATOM 2098 O O . PRO A 1 286 ? -4.754 -5.449 -18.828 1 96.88 286 PRO A O 1
ATOM 2101 N N . VAL A 1 287 ? -5.414 -4.465 -20.609 1 96.69 287 VAL A N 1
ATOM 2102 C CA . VAL A 1 287 ? -6.102 -5.633 -21.156 1 96.69 287 VAL A CA 1
ATOM 2103 C C . VAL A 1 287 ? -5.082 -6.707 -21.516 1 96.69 287 VAL A C 1
ATOM 2105 O O . VAL A 1 287 ? -5.434 -7.883 -21.656 1 96.69 287 VAL A O 1
ATOM 2108 N N . ASP A 1 288 ? -3.799 -6.355 -21.562 1 96.88 288 ASP A N 1
ATOM 2109 C CA . ASP A 1 288 ? -2.752 -7.281 -21.984 1 96.88 288 ASP A CA 1
ATOM 2110 C C . ASP A 1 288 ? -1.923 -7.742 -20.781 1 96.88 288 ASP A C 1
ATOM 2112 O O . ASP A 1 288 ? -0.773 -8.164 -20.938 1 96.88 288 ASP A O 1
ATOM 2116 N N . PHE A 1 289 ? -2.494 -7.645 -19.609 1 96.69 289 PHE A N 1
ATOM 2117 C CA . PHE A 1 289 ? -1.713 -7.887 -18.406 1 96.69 289 PHE A CA 1
ATOM 2118 C C . PHE A 1 289 ? -1.166 -9.312 -18.391 1 96.69 289 PHE A C 1
ATOM 2120 O O . PHE A 1 289 ? -0.091 -9.562 -17.844 1 96.69 289 PHE A O 1
ATOM 2127 N N . THR A 1 290 ? -1.803 -10.25 -19.047 1 97.38 290 THR A N 1
ATOM 2128 C CA . THR A 1 290 ? -1.428 -11.656 -18.969 1 97.38 290 THR A CA 1
ATOM 2129 C C . THR A 1 290 ? -0.097 -11.906 -19.672 1 97.38 290 THR A C 1
ATOM 2131 O O . THR A 1 290 ? 0.575 -12.906 -19.406 1 97.38 290 THR A O 1
ATOM 2134 N N . VAL A 1 291 ? 0.309 -11.031 -20.562 1 97.62 291 VAL A N 1
ATOM 2135 C CA . VAL A 1 291 ? 1.531 -11.273 -21.328 1 97.62 291 VAL A CA 1
ATOM 2136 C C . VAL A 1 291 ? 2.633 -10.328 -20.844 1 97.62 291 VAL A C 1
ATOM 2138 O O . VAL A 1 291 ? 3.773 -10.414 -21.297 1 97.62 291 VAL A O 1
ATOM 2141 N N . ALA A 1 292 ? 2.316 -9.469 -19.906 1 98.5 292 ALA A N 1
ATOM 2142 C CA . ALA A 1 292 ? 3.234 -8.461 -19.375 1 98.5 292 ALA A CA 1
ATOM 2143 C C . ALA A 1 292 ? 4.484 -9.102 -18.781 1 98.5 292 ALA A C 1
ATOM 2145 O O . ALA A 1 292 ? 5.574 -8.523 -18.844 1 98.5 292 ALA A O 1
ATOM 2146 N N . PRO A 1 293 ? 4.387 -10.32 -18.234 1 98.81 293 PRO A N 1
ATOM 2147 C CA . PRO A 1 293 ? 5.594 -10.945 -17.688 1 98.81 293 PRO A CA 1
ATOM 2148 C C . PRO A 1 293 ? 6.688 -11.141 -18.734 1 98.81 293 PRO A C 1
ATOM 2150 O O . PRO A 1 293 ? 7.875 -11.094 -18.406 1 98.81 293 PRO A O 1
ATOM 2153 N N . VAL A 1 294 ? 6.305 -11.359 -19.984 1 98.62 294 VAL A N 1
ATOM 2154 C CA . VAL A 1 294 ? 7.277 -11.492 -21.062 1 98.62 294 VAL A CA 1
ATOM 2155 C C . VAL A 1 294 ? 8.117 -10.227 -21.172 1 98.62 294 VAL A C 1
ATOM 2157 O O . VAL A 1 294 ? 9.344 -10.289 -21.266 1 98.62 294 VAL A O 1
ATOM 2160 N N . TRP A 1 295 ? 7.465 -9.047 -21.078 1 98.75 295 TRP A N 1
ATOM 2161 C CA . TRP A 1 295 ? 8.148 -7.758 -21.172 1 98.75 295 TRP A CA 1
ATOM 2162 C C . TRP A 1 295 ? 9.102 -7.562 -20 1 98.75 295 TRP A C 1
ATOM 2164 O O . TRP A 1 295 ? 10.219 -7.066 -20.172 1 98.75 295 TRP A O 1
ATOM 2174 N N . ALA A 1 296 ? 8.672 -7.961 -18.812 1 98.81 296 ALA A N 1
ATOM 2175 C CA . ALA A 1 296 ? 9.492 -7.809 -17.625 1 98.81 296 ALA A CA 1
ATOM 2176 C C . ALA A 1 296 ? 10.75 -8.672 -17.703 1 98.81 296 ALA A C 1
ATOM 2178 O O . ALA A 1 296 ? 11.836 -8.234 -17.328 1 98.81 296 ALA A O 1
ATOM 2179 N N . VAL A 1 297 ? 10.602 -9.891 -18.203 1 98.88 297 VAL A N 1
ATOM 2180 C CA . VAL A 1 297 ? 11.719 -10.82 -18.281 1 98.88 297 VAL A CA 1
ATOM 2181 C C . VAL A 1 297 ? 12.711 -10.359 -19.344 1 98.88 297 VAL A C 1
ATOM 2183 O O . VAL A 1 297 ? 13.922 -10.414 -19.141 1 98.88 297 VAL A O 1
ATOM 2186 N N . GLN A 1 298 ? 12.172 -9.945 -20.484 1 98.75 298 GLN A N 1
ATOM 2187 C CA . GLN A 1 298 ? 13.055 -9.438 -21.531 1 98.75 298 GLN A CA 1
ATOM 2188 C C . GLN A 1 298 ? 13.898 -8.273 -21.031 1 98.75 298 GLN A C 1
ATOM 2190 O O . GLN A 1 298 ? 15.109 -8.227 -21.266 1 98.75 298 GLN A O 1
ATOM 2195 N N . LYS A 1 299 ? 13.281 -7.379 -20.344 1 98.5 299 LYS A N 1
ATOM 2196 C CA . LYS A 1 299 ? 13.992 -6.254 -19.75 1 98.5 299 LYS A CA 1
ATOM 2197 C C . LYS A 1 299 ? 15.016 -6.734 -18.719 1 98.5 299 LYS A C 1
ATOM 2199 O O . LYS A 1 299 ? 16.141 -6.234 -18.688 1 98.5 299 LYS A O 1
ATOM 2204 N N . LEU A 1 300 ? 14.648 -7.699 -17.891 1 98.75 300 LEU A N 1
ATOM 2205 C CA . LEU A 1 300 ? 15.5 -8.242 -16.844 1 98.75 300 LEU A CA 1
ATOM 2206 C C . LEU A 1 300 ? 16.75 -8.875 -17.438 1 98.75 300 LEU A C 1
ATOM 2208 O O . LEU A 1 300 ? 17.859 -8.625 -16.953 1 98.75 300 LEU A O 1
ATOM 2212 N N . LEU A 1 301 ? 16.562 -9.727 -18.406 1 98.69 301 LEU A N 1
ATOM 2213 C CA . LEU A 1 301 ? 17.688 -10.422 -19.016 1 98.69 301 LEU A CA 1
ATOM 2214 C C . LEU A 1 301 ? 18.625 -9.43 -19.688 1 98.69 301 LEU A C 1
ATOM 2216 O O . LEU A 1 301 ? 19.844 -9.586 -19.625 1 98.69 301 LEU A O 1
ATOM 2220 N N . LYS A 1 302 ? 18.047 -8.422 -20.328 1 98.31 302 LYS A N 1
ATOM 2221 C CA . LYS A 1 302 ? 18.859 -7.371 -20.938 1 98.31 302 LYS A CA 1
ATOM 2222 C C . LYS A 1 302 ? 19.688 -6.648 -19.875 1 98.31 302 LYS A C 1
ATOM 2224 O O . LYS A 1 302 ? 20.891 -6.434 -20.047 1 98.31 302 LYS A O 1
ATOM 2229 N N . GLN A 1 303 ? 19.047 -6.285 -18.766 1 96.81 303 GLN A N 1
ATOM 2230 C CA . GLN A 1 303 ? 19.703 -5.594 -17.672 1 96.81 303 GLN A CA 1
ATOM 2231 C C . GLN A 1 303 ? 20.844 -6.438 -17.078 1 96.81 303 GLN A C 1
ATOM 2233 O O . GLN A 1 303 ? 21.875 -5.906 -16.688 1 96.81 303 GLN A O 1
ATOM 2238 N N . ALA A 1 304 ? 20.578 -7.707 -17 1 97.25 304 ALA A N 1
ATOM 2239 C CA . ALA A 1 304 ? 21.531 -8.617 -16.375 1 97.25 304 ALA A CA 1
ATOM 2240 C C . ALA A 1 304 ? 22.578 -9.102 -17.375 1 97.25 304 ALA A C 1
ATOM 2242 O O . ALA A 1 304 ? 23.516 -9.812 -17.016 1 97.25 304 ALA A O 1
ATOM 2243 N N . ASN A 1 305 ? 22.438 -8.695 -18.641 1 98.06 305 ASN A N 1
ATOM 2244 C CA . ASN A 1 305 ? 23.297 -9.172 -19.719 1 98.06 305 ASN A CA 1
ATOM 2245 C C . ASN A 1 305 ? 23.359 -10.695 -19.766 1 98.06 305 ASN A C 1
ATOM 2247 O O . ASN A 1 305 ? 24.438 -11.281 -19.766 1 98.06 305 ASN A O 1
ATOM 2251 N N . MET A 1 306 ? 22.156 -11.297 -19.703 1 98.31 306 MET A N 1
ATOM 2252 C CA . MET A 1 306 ? 22.016 -12.75 -19.75 1 98.31 306 MET A CA 1
ATOM 2253 C C . MET A 1 306 ? 21.047 -13.156 -20.859 1 98.31 306 MET A C 1
ATOM 2255 O O . MET A 1 306 ? 20.266 -12.336 -21.344 1 98.31 306 MET A O 1
ATOM 2259 N N . SER A 1 307 ? 21.156 -14.422 -21.234 1 97.81 307 SER A N 1
ATOM 2260 C CA . SER A 1 307 ? 20.203 -15.016 -22.141 1 97.81 307 SER A CA 1
ATOM 2261 C C . SER A 1 307 ? 19.312 -16.047 -21.438 1 97.81 307 SER A C 1
ATOM 2263 O O . SER A 1 307 ? 19.656 -16.5 -20.344 1 97.81 307 SER A O 1
ATOM 2265 N N . ALA A 1 308 ? 18.219 -16.375 -22.062 1 97.75 308 ALA A N 1
ATOM 2266 C CA . ALA A 1 308 ? 17.281 -17.328 -21.484 1 97.75 308 ALA A CA 1
ATOM 2267 C C . ALA A 1 308 ? 17.938 -18.688 -21.25 1 97.75 308 ALA A C 1
ATOM 2269 O O . ALA A 1 308 ? 17.562 -19.406 -20.328 1 97.75 308 ALA A O 1
ATOM 2270 N N . ASN A 1 309 ? 18.922 -19.016 -22.031 1 97.12 309 ASN A N 1
ATOM 2271 C CA . ASN A 1 309 ? 19.594 -20.312 -21.938 1 97.12 309 ASN A CA 1
ATOM 2272 C C . ASN A 1 309 ? 20.406 -20.422 -20.656 1 97.12 309 ASN A C 1
ATOM 2274 O O . ASN A 1 309 ? 20.797 -21.516 -20.266 1 97.12 309 ASN A O 1
ATOM 2278 N N . GLU A 1 310 ? 20.672 -19.297 -20.031 1 98.19 310 GLU A N 1
ATOM 2279 C CA . GLU A 1 310 ? 21.469 -19.281 -18.797 1 98.19 310 GLU A CA 1
ATOM 2280 C C . GLU A 1 310 ? 20.578 -19.469 -17.578 1 98.19 310 GLU A C 1
ATOM 2282 O O . GLU A 1 310 ? 21.078 -19.562 -16.453 1 98.19 310 GLU A O 1
ATOM 2287 N N . ILE A 1 311 ? 19.328 -19.547 -17.797 1 98.81 311 ILE A N 1
ATOM 2288 C CA . ILE A 1 311 ? 18.375 -19.688 -16.688 1 98.81 311 ILE A CA 1
ATOM 2289 C C . ILE A 1 311 ? 17.969 -21.156 -16.547 1 98.81 311 ILE A C 1
ATOM 2291 O O . ILE A 1 311 ? 17.453 -21.766 -17.5 1 98.81 311 ILE A O 1
ATOM 2295 N N . ALA A 1 312 ? 18.156 -21.688 -15.375 1 98.88 312 ALA A N 1
ATOM 2296 C CA . ALA A 1 312 ? 17.922 -23.125 -15.156 1 98.88 312 ALA A CA 1
ATOM 2297 C C . ALA A 1 312 ? 16.438 -23.422 -14.977 1 98.88 312 ALA A C 1
ATOM 2299 O O . ALA A 1 312 ? 15.945 -24.438 -15.477 1 98.88 312 ALA A O 1
ATOM 2300 N N . LEU A 1 313 ? 15.789 -22.625 -14.164 1 98.94 313 LEU A N 1
ATOM 2301 C CA . LEU A 1 313 ? 14.375 -22.828 -13.883 1 98.94 313 LEU A CA 1
ATOM 2302 C C . LEU A 1 313 ? 13.617 -21.5 -13.914 1 98.94 313 LEU A C 1
ATOM 2304 O O . LEU A 1 313 ? 14.195 -20.438 -13.641 1 98.94 313 LEU A O 1
ATOM 2308 N N . TRP A 1 314 ? 12.383 -21.656 -14.289 1 98.88 314 TRP A N 1
ATOM 2309 C CA . TRP A 1 314 ? 11.469 -20.516 -14.367 1 98.88 314 TRP A CA 1
ATOM 2310 C C . TRP A 1 314 ? 10.25 -20.75 -13.469 1 98.88 314 TRP A C 1
ATOM 2312 O O . TRP A 1 314 ? 9.742 -21.859 -13.375 1 98.88 314 TRP A O 1
ATOM 2322 N N . GLU A 1 315 ? 9.812 -19.734 -12.828 1 98.88 315 GLU A N 1
ATOM 2323 C CA . GLU A 1 315 ? 8.531 -19.734 -12.117 1 98.88 315 GLU A CA 1
ATOM 2324 C C . GLU A 1 315 ? 7.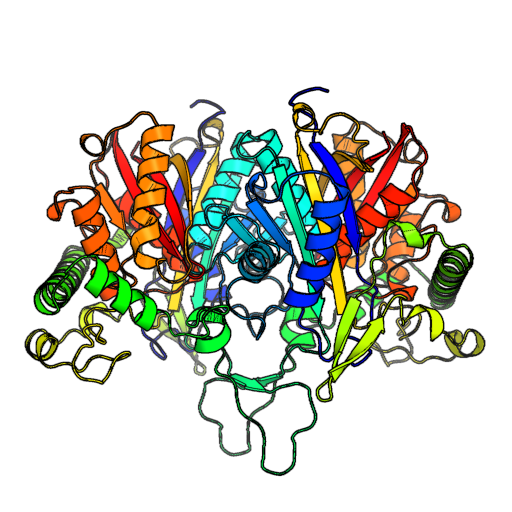66 -18.562 -12.555 1 98.88 315 GLU A C 1
ATOM 2326 O O . GLU A 1 315 ? 8.023 -17.406 -12.359 1 98.88 315 GLU A O 1
ATOM 2331 N N . ILE A 1 316 ? 6.598 -18.812 -13.219 1 98.88 316 ILE A N 1
ATOM 2332 C CA . ILE A 1 316 ? 5.641 -17.797 -13.664 1 98.88 316 ILE A CA 1
ATOM 2333 C C . ILE A 1 316 ? 4.301 -18.016 -12.953 1 98.88 316 ILE A C 1
ATOM 2335 O O . ILE A 1 316 ? 3.869 -19.156 -12.766 1 98.88 316 ILE A O 1
ATOM 2339 N N . ASN A 1 317 ? 3.719 -16.953 -12.422 1 98.81 317 ASN A N 1
ATOM 2340 C CA . ASN A 1 317 ? 2.408 -17.094 -11.797 1 98.81 317 ASN A CA 1
ATOM 2341 C C . ASN A 1 317 ? 1.329 -17.438 -12.82 1 98.81 317 ASN A C 1
ATOM 2343 O O . ASN A 1 317 ? 1.14 -16.703 -13.797 1 98.81 317 ASN A O 1
ATOM 2347 N N . GLU A 1 318 ? 0.66 -18.5 -12.555 1 97.44 318 GLU A N 1
ATOM 2348 C CA . GLU A 1 318 ? -0.373 -19.016 -13.453 1 97.44 318 GLU A CA 1
ATOM 2349 C C . GLU A 1 318 ? -1.742 -18.438 -13.102 1 97.44 318 GLU A C 1
ATOM 2351 O O . GLU A 1 318 ? -2.68 -19.188 -12.812 1 97.44 318 GLU A O 1
ATOM 2356 N N . ALA A 1 319 ? -1.839 -17.094 -13.266 1 97.5 319 ALA A N 1
ATOM 2357 C CA . ALA A 1 319 ? -3.191 -16.578 -13.055 1 97.5 319 ALA A CA 1
ATOM 2358 C C . ALA A 1 319 ? -4.199 -17.328 -13.922 1 97.5 319 ALA A C 1
ATOM 2360 O O . ALA A 1 319 ? -5.336 -17.562 -13.5 1 97.5 319 ALA A O 1
ATOM 2361 N N . PHE A 1 320 ? -3.814 -17.578 -15.094 1 98.5 320 PHE A N 1
ATOM 2362 C CA . PHE A 1 320 ? -4.465 -18.422 -16.094 1 98.5 320 PHE A CA 1
ATOM 2363 C C . PHE A 1 320 ? -3.443 -19.297 -16.797 1 98.5 320 PHE A C 1
ATOM 2365 O O . PHE A 1 320 ? -2.268 -18.953 -16.906 1 98.5 320 PHE A O 1
ATOM 2372 N N . SER A 1 321 ? -3.93 -20.422 -17.297 1 98.75 321 SER A N 1
ATOM 2373 C CA . SER A 1 321 ? -3.045 -21.266 -18.109 1 98.75 321 SER A CA 1
ATOM 2374 C C . SER A 1 321 ? -2.453 -20.469 -19.266 1 98.75 321 SER A C 1
ATOM 2376 O O . SER A 1 321 ? -1.292 -20.672 -19.641 1 98.75 321 SER A O 1
ATOM 2378 N N . VAL A 1 322 ? -3.256 -19.609 -19.859 1 98.62 322 VAL A N 1
ATOM 2379 C CA . VAL A 1 322 ? -2.826 -18.859 -21.031 1 98.62 322 VAL A CA 1
ATOM 2380 C C . VAL A 1 322 ? -1.647 -17.953 -20.672 1 98.62 322 VAL A C 1
ATOM 2382 O O . VAL A 1 322 ? -0.766 -17.719 -21.5 1 98.62 322 VAL A O 1
ATOM 2385 N N . THR A 1 323 ? -1.585 -17.453 -19.438 1 98.62 323 THR A N 1
ATOM 2386 C CA . THR A 1 323 ? -0.476 -16.609 -19 1 98.62 323 THR A CA 1
ATOM 2387 C C . THR A 1 323 ? 0.848 -17.359 -19.109 1 98.62 323 THR A C 1
ATOM 2389 O O . THR A 1 323 ? 1.818 -16.844 -19.656 1 98.62 323 THR A O 1
ATOM 2392 N N . ALA A 1 324 ? 0.886 -18.562 -18.594 1 98.69 324 ALA A N 1
ATOM 2393 C CA . ALA A 1 324 ? 2.094 -19.375 -18.625 1 98.69 324 ALA A CA 1
ATOM 2394 C C . ALA A 1 324 ? 2.416 -19.828 -20.047 1 98.69 324 ALA A C 1
ATOM 2396 O O . ALA A 1 324 ? 3.58 -19.844 -20.453 1 98.69 324 ALA A O 1
ATOM 2397 N N . LEU A 1 325 ? 1.369 -20.219 -20.797 1 98.75 325 LEU A N 1
ATOM 2398 C CA . LEU A 1 325 ? 1.577 -20.719 -22.156 1 98.75 325 LEU A CA 1
ATOM 2399 C C . LEU A 1 325 ? 2.137 -19.625 -23.062 1 98.75 325 LEU A C 1
ATOM 2401 O O . LEU A 1 325 ? 3.043 -19.875 -23.859 1 98.75 325 LEU A O 1
ATOM 2405 N N . ALA A 1 326 ? 1.569 -18.438 -22.953 1 98.38 326 ALA A N 1
ATOM 2406 C CA . ALA A 1 326 ? 2.09 -17.297 -23.719 1 98.38 326 ALA A CA 1
ATOM 2407 C C . ALA A 1 326 ? 3.533 -17 -23.328 1 98.38 326 ALA A C 1
ATOM 2409 O O . ALA A 1 326 ? 4.359 -16.672 -24.188 1 98.38 326 ALA A O 1
ATOM 2410 N N . PHE A 1 327 ? 3.85 -17.094 -22.109 1 98.69 327 PHE A N 1
ATOM 2411 C CA . PHE A 1 327 ? 5.188 -16.875 -21.578 1 98.69 327 PHE A CA 1
ATOM 2412 C C . PHE A 1 327 ? 6.176 -17.875 -22.172 1 98.69 327 PHE A C 1
ATOM 2414 O O . PHE A 1 327 ? 7.234 -17.484 -22.656 1 98.69 327 PHE A O 1
ATOM 2421 N N . ILE A 1 328 ? 5.875 -19.125 -22.109 1 98.62 328 ILE A N 1
ATOM 2422 C CA . ILE A 1 328 ? 6.711 -20.188 -22.625 1 98.62 328 ILE A CA 1
ATOM 2423 C C . ILE A 1 328 ? 6.922 -20 -24.125 1 98.62 328 ILE A C 1
ATOM 2425 O O . ILE A 1 328 ? 8.047 -20.094 -24.625 1 98.62 328 ILE A O 1
ATOM 2429 N N . LYS A 1 329 ? 5.82 -19.688 -24.797 1 98.19 329 LYS A N 1
ATOM 2430 C CA . LYS A 1 329 ? 5.855 -19.531 -26.25 1 98.19 329 LYS A CA 1
ATOM 2431 C C . LYS A 1 329 ? 6.73 -18.344 -26.656 1 98.19 329 LYS A C 1
ATOM 2433 O O . LYS A 1 329 ? 7.637 -18.484 -27.469 1 98.19 329 LYS A O 1
ATOM 2438 N N . GLU A 1 330 ? 6.512 -17.172 -26.047 1 97.5 330 GLU A N 1
ATOM 2439 C CA . GLU A 1 330 ? 7.18 -15.938 -26.422 1 97.5 330 GLU A CA 1
ATOM 2440 C C . GLU A 1 330 ? 8.672 -15.984 -26.094 1 97.5 330 GLU A C 1
ATOM 2442 O O . GLU A 1 330 ? 9.484 -15.398 -26.812 1 97.5 330 GLU A O 1
ATOM 2447 N N . LEU A 1 331 ? 8.992 -16.688 -25.062 1 98.19 331 LEU A N 1
ATOM 2448 C CA . LEU A 1 331 ? 10.391 -16.734 -24.641 1 98.19 331 LEU A CA 1
ATOM 2449 C C . LEU A 1 331 ? 11.062 -18.016 -25.141 1 98.19 331 LEU A C 1
ATOM 2451 O O . LEU A 1 331 ? 12.25 -18.234 -24.875 1 98.19 331 LEU A O 1
ATOM 2455 N N . ASN A 1 332 ? 10.344 -18.844 -25.859 1 97.88 332 ASN A N 1
ATOM 2456 C CA . ASN A 1 332 ? 10.836 -20.094 -26.422 1 97.88 332 ASN A CA 1
ATOM 2457 C C . ASN A 1 332 ? 11.5 -20.969 -25.344 1 97.88 332 ASN A C 1
ATOM 2459 O O . ASN A 1 332 ? 12.648 -21.375 -25.5 1 97.88 332 ASN A O 1
ATOM 2463 N N . LEU A 1 333 ? 10.734 -21.203 -24.312 1 98.56 333 LEU A N 1
ATOM 2464 C CA . LEU A 1 333 ? 11.281 -21.953 -23.172 1 98.56 333 LEU A CA 1
ATOM 2465 C C . LEU A 1 333 ? 10.969 -23.438 -23.297 1 98.56 333 LEU A C 1
ATOM 2467 O O . LEU A 1 333 ? 9.977 -23.812 -23.922 1 98.56 333 LEU A O 1
ATOM 2471 N N . ASP A 1 334 ? 11.852 -24.266 -22.703 1 98.25 334 ASP A N 1
ATOM 2472 C CA . ASP A 1 334 ? 11.516 -25.656 -22.438 1 98.25 334 ASP A CA 1
ATOM 2473 C C . ASP A 1 334 ? 10.461 -25.766 -21.328 1 98.25 334 ASP A C 1
ATOM 2475 O O . ASP A 1 334 ? 10.719 -25.422 -20.172 1 98.25 334 ASP A O 1
ATOM 2479 N N . PRO A 1 335 ? 9.25 -26.234 -21.641 1 97.94 335 PRO A N 1
ATOM 2480 C CA . PRO A 1 335 ? 8.172 -26.281 -20.656 1 97.94 335 PRO A CA 1
ATOM 2481 C C . PRO A 1 335 ? 8.547 -27.078 -19.406 1 97.94 335 PRO A C 1
ATOM 2483 O O . PRO A 1 335 ? 8.023 -26.828 -18.328 1 97.94 335 PRO A O 1
ATOM 2486 N N . SER A 1 336 ? 9.477 -28.016 -19.516 1 98 336 SER A N 1
ATOM 2487 C CA . SER A 1 336 ? 9.852 -28.859 -18.391 1 98 336 SER A CA 1
ATOM 2488 C C . SER A 1 336 ? 10.625 -28.062 -17.344 1 98 336 SER A C 1
ATOM 2490 O O . SER A 1 336 ? 10.789 -28.531 -16.219 1 98 336 SER A O 1
ATOM 2492 N N . THR A 1 337 ? 11.117 -26.828 -17.656 1 98.62 337 THR A N 1
ATOM 2493 C CA . THR A 1 337 ? 11.875 -26 -16.734 1 98.62 337 THR A CA 1
ATOM 2494 C C . THR A 1 337 ? 10.977 -24.953 -16.078 1 98.62 337 THR A C 1
ATOM 2496 O O . THR A 1 337 ? 11.438 -24.156 -15.266 1 98.62 337 THR A O 1
ATOM 2499 N N . VAL A 1 338 ? 9.672 -24.969 -16.469 1 98.81 338 VAL A N 1
ATOM 2500 C CA . VAL A 1 338 ? 8.75 -23.938 -16 1 98.81 338 VAL A CA 1
ATOM 2501 C C . VAL A 1 338 ? 7.812 -24.531 -14.945 1 98.81 338 VAL A C 1
ATOM 2503 O O . VAL A 1 338 ? 7.168 -25.547 -15.18 1 98.81 338 VAL A O 1
ATOM 2506 N N . ASN A 1 339 ? 7.723 -23.859 -13.805 1 98.75 339 ASN A N 1
ATOM 2507 C CA . ASN A 1 339 ? 6.816 -24.266 -12.727 1 98.75 339 ASN A CA 1
ATOM 2508 C C . ASN A 1 339 ? 6.918 -25.75 -12.438 1 98.75 339 ASN A C 1
ATOM 2510 O O . ASN A 1 339 ? 5.926 -26.484 -12.516 1 98.75 339 ASN A O 1
ATOM 2514 N N . VAL A 1 340 ? 8.078 -26.172 -11.938 1 98.69 340 VAL A N 1
ATOM 2515 C CA . VAL A 1 340 ? 8.43 -27.594 -11.898 1 98.69 340 VAL A CA 1
ATOM 2516 C C . VAL A 1 340 ? 7.648 -28.281 -10.781 1 98.69 340 VAL A C 1
ATOM 2518 O O . VAL A 1 340 ? 7.547 -29.516 -10.758 1 98.69 340 VAL A O 1
ATOM 2521 N N . LYS A 1 341 ? 7.012 -27.531 -9.875 1 98.62 341 LYS A N 1
ATOM 2522 C CA . LYS A 1 341 ? 6.207 -28.125 -8.805 1 98.62 341 LYS A CA 1
ATOM 2523 C C . LYS A 1 341 ? 4.734 -27.766 -8.969 1 98.62 341 LYS A C 1
ATOM 2525 O O . LYS A 1 341 ? 3.967 -27.797 -8 1 98.62 341 LYS A O 1
ATOM 2530 N N . GLY A 1 342 ? 4.363 -27.328 -10.133 1 98.38 342 GLY A N 1
ATOM 2531 C CA . GLY A 1 342 ? 3.029 -26.766 -10.312 1 98.38 342 GLY A CA 1
ATOM 2532 C C . GLY A 1 342 ? 2.938 -25.297 -9.953 1 98.38 342 GLY A C 1
ATOM 2533 O O . GLY A 1 342 ? 3.875 -24.734 -9.391 1 98.38 342 GLY A O 1
ATOM 2534 N N . GLY A 1 343 ? 1.858 -24.688 -10.375 1 98.44 343 GLY A N 1
ATOM 2535 C CA . GLY A 1 343 ? 1.708 -23.25 -10.148 1 98.44 343 GLY A CA 1
ATOM 2536 C C . GLY A 1 343 ? 0.321 -22.875 -9.664 1 98.44 343 GLY A C 1
ATOM 2537 O O . GLY A 1 343 ? -0.365 -23.672 -9.023 1 98.44 343 GLY A O 1
ATOM 2538 N N . ALA A 1 344 ? -0.05 -21.672 -9.875 1 98.69 344 ALA A N 1
ATOM 2539 C CA . ALA A 1 344 ? -1.226 -21.047 -9.266 1 98.69 344 ALA A CA 1
ATOM 2540 C C . ALA A 1 344 ? -2.51 -21.703 -9.766 1 98.69 344 ALA A C 1
ATOM 2542 O O . ALA A 1 344 ? -3.516 -21.734 -9.055 1 98.69 344 ALA A O 1
ATOM 2543 N N . VAL A 1 345 ? -2.516 -22.203 -10.969 1 98.44 345 VAL A N 1
ATOM 2544 C CA . VAL A 1 345 ? -3.709 -22.891 -11.461 1 98.44 345 VAL A CA 1
ATOM 2545 C C . VAL A 1 345 ? -4.035 -24.078 -10.57 1 98.44 345 VAL A C 1
ATOM 2547 O O . VAL A 1 345 ? -5.207 -24.375 -10.328 1 98.44 345 VAL A O 1
ATOM 2550 N N . ALA A 1 346 ? -3.018 -24.734 -10.086 1 98.69 346 ALA A N 1
ATOM 2551 C CA . ALA A 1 346 ? -3.193 -25.953 -9.289 1 98.69 346 ALA A CA 1
ATOM 2552 C C . ALA A 1 346 ? -3.176 -25.641 -7.801 1 98.69 346 ALA A C 1
ATOM 2554 O O . ALA A 1 346 ? -3.848 -26.297 -7.012 1 98.69 346 ALA A O 1
ATOM 2555 N N . LEU A 1 347 ? -2.408 -24.641 -7.406 1 98.75 347 LEU A N 1
ATOM 2556 C CA . LEU A 1 347 ? -2.168 -24.391 -5.992 1 98.75 347 LEU A CA 1
ATOM 2557 C C . LEU A 1 347 ? -3.104 -23.297 -5.477 1 98.75 347 LEU A C 1
ATOM 2559 O O . LEU A 1 347 ? -3.48 -23.297 -4.301 1 98.75 347 LEU A O 1
ATOM 2563 N N . GLY A 1 348 ? -3.379 -22.328 -6.32 1 98.62 348 GLY A N 1
ATOM 2564 C CA . GLY A 1 348 ? -4.145 -21.156 -5.922 1 98.62 348 GLY A CA 1
ATOM 2565 C C . GLY A 1 348 ? -3.359 -19.875 -6.035 1 98.62 348 GLY A C 1
ATOM 2566 O O . GLY A 1 348 ? -2.15 -19.891 -6.273 1 98.62 348 GLY A O 1
ATOM 2567 N N . HIS A 1 349 ? -4.082 -18.797 -5.859 1 98.69 349 HIS A N 1
ATOM 2568 C CA . HIS A 1 349 ? -3.508 -17.484 -6.125 1 98.69 349 HIS A CA 1
ATOM 2569 C C . HIS A 1 349 ? -3.988 -16.453 -5.109 1 98.69 349 HIS A C 1
ATOM 2571 O O . HIS A 1 349 ? -4.668 -15.492 -5.469 1 98.69 349 HIS A O 1
ATOM 2577 N N . PRO A 1 350 ? -3.594 -16.594 -3.799 1 98.88 350 PRO A N 1
ATOM 2578 C CA . PRO A 1 350 ? -3.797 -15.422 -2.945 1 98.88 350 PRO A CA 1
ATOM 2579 C C . PRO A 1 350 ? -3.029 -14.195 -3.438 1 98.88 350 PRO A C 1
ATOM 2581 O O . PRO A 1 350 ? -1.796 -14.188 -3.414 1 98.88 350 PRO A O 1
ATOM 2584 N N . LEU A 1 351 ? -3.699 -13.195 -3.852 1 98.69 351 LEU A N 1
ATOM 2585 C CA . LEU A 1 351 ? -3.137 -12.109 -4.645 1 98.69 351 LEU A CA 1
ATOM 2586 C C . LEU A 1 351 ? -1.88 -11.547 -3.988 1 98.69 351 LEU A C 1
ATOM 2588 O O . LEU A 1 351 ? -0.793 -11.609 -4.57 1 98.69 351 LEU A O 1
ATOM 2592 N N . GLY A 1 352 ? -1.955 -11.102 -2.717 1 98.75 352 GLY A N 1
ATOM 2593 C CA . GLY A 1 352 ? -0.856 -10.445 -2.027 1 98.75 352 GLY A CA 1
ATOM 2594 C C . GLY A 1 352 ? 0.31 -11.375 -1.746 1 98.75 352 GLY A C 1
ATOM 2595 O O . GLY A 1 352 ? 1.437 -10.914 -1.535 1 98.75 352 GLY A O 1
ATOM 2596 N N . MET A 1 353 ? 0.124 -12.656 -1.781 1 98.81 353 MET A N 1
ATOM 2597 C CA . MET A 1 353 ? 1.106 -13.688 -1.456 1 98.81 353 MET A CA 1
ATOM 2598 C C . MET A 1 353 ? 1.916 -14.07 -2.688 1 98.81 353 MET A C 1
ATOM 2600 O O . MET A 1 353 ? 3.109 -14.367 -2.586 1 98.81 353 MET A O 1
ATOM 2604 N N . SER A 1 354 ? 1.307 -14.062 -3.836 1 98.88 354 SER A N 1
ATOM 2605 C CA . SER A 1 354 ? 1.688 -14.867 -4.996 1 98.88 354 SER A CA 1
ATOM 2606 C C . SER A 1 354 ? 3.074 -14.477 -5.5 1 98.88 354 SER A C 1
ATOM 2608 O O . SER A 1 354 ? 3.857 -15.344 -5.902 1 98.88 354 SER A O 1
ATOM 2610 N N . GLY A 1 355 ? 3.389 -13.18 -5.445 1 98.94 355 GLY A N 1
ATOM 2611 C CA . GLY A 1 355 ? 4.684 -12.727 -5.926 1 98.94 355 GLY A CA 1
ATOM 2612 C C . GLY A 1 355 ? 5.848 -13.359 -5.184 1 98.94 355 GLY A C 1
ATOM 2613 O O . GLY A 1 355 ? 6.766 -13.898 -5.801 1 98.94 355 GLY A O 1
ATOM 2614 N N . LEU A 1 356 ? 5.805 -13.32 -3.906 1 98.94 356 LEU A N 1
ATOM 2615 C CA . LEU A 1 356 ? 6.883 -13.875 -3.094 1 98.94 356 LEU A CA 1
ATOM 2616 C C . LEU A 1 356 ? 6.848 -15.398 -3.111 1 98.94 356 LEU A C 1
ATOM 2618 O O . LEU A 1 356 ? 7.895 -16.047 -3.08 1 98.94 356 LEU A O 1
ATOM 2622 N N . ARG A 1 357 ? 5.66 -15.992 -3.182 1 98.94 357 ARG A N 1
ATOM 2623 C CA . ARG A 1 357 ? 5.52 -17.453 -3.221 1 98.94 357 ARG A CA 1
ATOM 2624 C C . ARG A 1 357 ? 6.309 -18.047 -4.383 1 98.94 357 ARG A C 1
ATOM 2626 O O . ARG A 1 357 ? 7.039 -19.016 -4.207 1 98.94 357 ARG A O 1
ATOM 2633 N N . ILE A 1 358 ? 6.188 -17.422 -5.527 1 98.94 358 ILE A N 1
ATOM 2634 C CA . ILE A 1 358 ? 6.836 -18.031 -6.684 1 98.94 358 ILE A CA 1
ATOM 2635 C C . ILE A 1 358 ? 8.344 -17.812 -6.598 1 98.94 358 ILE A C 1
ATOM 2637 O O . ILE A 1 358 ? 9.125 -18.656 -7.059 1 98.94 358 ILE A O 1
ATOM 2641 N N . VAL A 1 359 ? 8.805 -16.734 -5.996 1 98.94 359 VAL A N 1
ATOM 2642 C CA . VAL A 1 359 ? 10.234 -16.547 -5.789 1 98.94 359 VAL A CA 1
ATOM 2643 C C . VAL A 1 359 ? 10.781 -17.641 -4.875 1 98.94 359 VAL A C 1
ATOM 2645 O O . VAL A 1 359 ? 11.836 -18.219 -5.152 1 98.94 359 VAL A O 1
ATOM 2648 N N . LEU A 1 360 ? 10.07 -17.938 -3.816 1 98.94 360 LEU A N 1
ATOM 2649 C CA . LEU A 1 360 ? 10.523 -18.922 -2.844 1 98.94 360 LEU A CA 1
ATOM 2650 C C . LEU A 1 360 ? 10.484 -20.328 -3.445 1 98.94 360 LEU A C 1
ATOM 2652 O O . LEU A 1 360 ? 11.438 -21.109 -3.277 1 98.94 360 LEU A O 1
ATOM 2656 N N . SER A 1 361 ? 9.367 -20.625 -4.109 1 98.81 361 SER A N 1
ATOM 2657 C CA . SER A 1 361 ? 9.281 -21.922 -4.746 1 98.81 361 SER A CA 1
ATOM 2658 C C . SER A 1 361 ? 10.438 -22.156 -5.711 1 98.81 361 SER A C 1
ATOM 2660 O O . SER A 1 361 ? 10.992 -23.25 -5.781 1 98.81 361 SER A O 1
ATOM 2662 N N . LEU A 1 362 ? 10.758 -21.125 -6.477 1 98.88 362 LEU A N 1
ATOM 2663 C CA . LEU A 1 362 ? 11.891 -21.172 -7.395 1 98.88 362 LEU A CA 1
ATOM 2664 C C . LEU A 1 362 ? 13.195 -21.406 -6.633 1 98.88 362 LEU A C 1
ATOM 2666 O O . LEU A 1 362 ? 13.992 -22.266 -7.016 1 98.88 362 LEU A O 1
ATOM 2670 N N . ALA A 1 363 ? 13.414 -20.688 -5.582 1 98.88 363 ALA A N 1
ATOM 2671 C CA . ALA A 1 363 ? 14.648 -20.781 -4.801 1 98.88 363 ALA A CA 1
ATOM 2672 C C . ALA A 1 363 ? 14.852 -22.188 -4.246 1 98.88 363 ALA A C 1
ATOM 2674 O O . ALA A 1 363 ? 15.969 -22.703 -4.258 1 98.88 363 ALA A O 1
ATOM 2675 N N . TYR A 1 364 ? 13.797 -22.781 -3.775 1 98.69 364 TYR A N 1
ATOM 2676 C CA . TYR A 1 364 ? 13.883 -24.109 -3.18 1 98.69 364 TYR A CA 1
ATOM 2677 C C . TYR A 1 364 ? 14.109 -25.172 -4.25 1 98.69 364 TYR A C 1
ATOM 2679 O O . TYR A 1 364 ? 14.586 -26.281 -3.951 1 98.69 364 TYR A O 1
ATOM 2687 N N . SER A 1 365 ? 13.781 -24.875 -5.469 1 98.62 365 SER A N 1
ATOM 2688 C CA . SER A 1 365 ? 13.859 -25.859 -6.539 1 98.62 365 SER A CA 1
ATOM 2689 C C . SER A 1 365 ? 15.18 -25.766 -7.289 1 98.62 365 SER A C 1
ATOM 2691 O O . SER A 1 365 ? 15.578 -26.703 -7.98 1 98.62 365 SER A O 1
ATOM 2693 N N . LEU A 1 366 ? 15.875 -24.609 -7.156 1 98.62 366 LEU A N 1
ATOM 2694 C CA . LEU A 1 366 ? 17.078 -24.344 -7.945 1 98.62 366 LEU A CA 1
ATOM 2695 C C . LEU A 1 366 ? 18.25 -25.188 -7.453 1 98.62 366 LEU A C 1
ATOM 2697 O O . LEU A 1 366 ? 18.438 -25.359 -6.242 1 98.62 366 LEU A O 1
ATOM 2701 N N . PRO A 1 367 ? 19.031 -25.766 -8.359 1 97.69 367 PRO A N 1
ATOM 2702 C CA . PRO A 1 367 ? 20.297 -26.344 -7.945 1 97.69 367 PRO A CA 1
ATOM 2703 C C . PRO A 1 367 ? 21.328 -25.297 -7.516 1 97.69 367 PRO A C 1
ATOM 2705 O O . PRO A 1 367 ? 21.25 -24.156 -7.957 1 97.69 367 PRO A O 1
ATOM 2708 N N . SER A 1 368 ? 22.25 -25.719 -6.68 1 97.69 368 SER A N 1
ATOM 2709 C CA . SER A 1 368 ? 23.297 -24.812 -6.215 1 97.69 368 SER A CA 1
ATOM 2710 C C . SER A 1 368 ? 24.031 -24.172 -7.387 1 97.69 368 SER A C 1
ATOM 2712 O O . SER A 1 368 ? 24.375 -24.859 -8.359 1 97.69 368 SER A O 1
ATOM 2714 N N . GLY A 1 369 ? 24.172 -22.891 -7.375 1 97.81 369 GLY A N 1
ATOM 2715 C CA . GLY A 1 369 ? 24.938 -22.156 -8.367 1 97.81 369 GLY A CA 1
ATOM 2716 C C . GLY A 1 369 ? 24.094 -21.703 -9.555 1 97.81 369 GLY A C 1
ATOM 2717 O O . GLY A 1 369 ? 24.547 -20.891 -10.359 1 97.81 369 GLY A O 1
ATOM 2718 N N . ALA A 1 370 ? 22.906 -22.141 -9.672 1 98.69 370 ALA A N 1
ATOM 2719 C CA . ALA A 1 370 ? 22.094 -21.906 -10.867 1 98.69 370 ALA A CA 1
ATOM 2720 C C . ALA A 1 370 ? 21.281 -20.625 -10.719 1 98.69 370 ALA A C 1
ATOM 2722 O O . ALA A 1 370 ? 20.953 -20.203 -9.602 1 98.69 370 ALA A O 1
ATOM 2723 N N . PHE A 1 371 ? 21 -20.078 -11.867 1 98.88 371 PHE A N 1
ATOM 2724 C CA . PHE A 1 371 ? 20.125 -18.906 -11.945 1 98.88 371 PHE A CA 1
ATOM 2725 C C . PHE A 1 371 ? 18.688 -19.328 -12.219 1 98.88 371 PHE A C 1
ATOM 2727 O O . PHE A 1 371 ? 18.438 -20.328 -12.906 1 98.88 371 PHE A O 1
ATOM 2734 N N . GLY A 1 372 ? 17.781 -18.609 -11.648 1 98.94 372 GLY A N 1
ATOM 2735 C CA . GLY A 1 372 ? 16.359 -18.734 -11.938 1 98.94 372 GLY A CA 1
ATOM 2736 C C . GLY A 1 372 ? 15.656 -17.406 -12.039 1 98.94 372 GLY A C 1
ATOM 2737 O O . GLY A 1 372 ? 16.141 -16.391 -11.531 1 98.94 372 GLY A O 1
ATOM 2738 N N . VAL A 1 373 ? 14.523 -17.375 -12.75 1 98.94 373 VAL A N 1
ATOM 2739 C CA . VAL A 1 373 ? 13.727 -16.172 -12.891 1 98.94 373 VAL A CA 1
ATOM 2740 C C . VAL A 1 373 ? 12.289 -16.438 -12.469 1 98.94 373 VAL A C 1
ATOM 2742 O O . VAL A 1 373 ? 11.68 -17.422 -12.922 1 98.94 373 VAL A O 1
ATOM 2745 N N . ALA A 1 374 ? 11.789 -15.656 -11.57 1 98.94 374 ALA A N 1
ATOM 2746 C CA . ALA A 1 374 ? 10.375 -15.625 -11.227 1 98.94 374 ALA A CA 1
ATOM 2747 C C . ALA A 1 374 ? 9.68 -14.414 -11.844 1 98.94 374 ALA A C 1
ATOM 2749 O O . ALA A 1 374 ? 10.242 -13.312 -11.859 1 98.94 374 ALA A O 1
ATOM 2750 N N . ALA A 1 375 ? 8.508 -14.578 -12.438 1 98.94 375 ALA A N 1
ATOM 2751 C CA . ALA A 1 375 ? 7.785 -13.484 -13.078 1 98.94 375 ALA A CA 1
ATOM 2752 C C . ALA A 1 375 ? 6.293 -13.555 -12.75 1 98.94 375 ALA A C 1
ATOM 2754 O O . ALA A 1 375 ? 5.738 -14.641 -12.586 1 98.94 375 ALA A O 1
ATOM 2755 N N . ILE A 1 376 ? 5.652 -12.43 -12.688 1 98.94 376 ILE A N 1
ATOM 2756 C CA . ILE A 1 376 ? 4.238 -12.375 -12.32 1 98.94 376 ILE A CA 1
ATOM 2757 C C . ILE A 1 376 ? 3.584 -11.164 -12.992 1 98.94 376 ILE A C 1
ATOM 2759 O O . ILE A 1 376 ? 4.184 -10.094 -13.07 1 98.94 376 ILE A O 1
ATOM 2763 N N . CYS A 1 377 ? 2.391 -11.414 -13.523 1 98.69 377 CYS A N 1
ATOM 2764 C CA . CYS A 1 377 ? 1.59 -10.312 -14.047 1 98.69 377 CYS A CA 1
ATOM 2765 C C . CYS A 1 377 ? 0.701 -9.719 -12.961 1 98.69 377 CYS A C 1
ATOM 2767 O O . CYS A 1 377 ? 0.47 -10.344 -11.93 1 98.69 377 CYS A O 1
ATOM 2769 N N . ASN A 1 378 ? 0.262 -8.516 -13.094 1 98.25 378 ASN A N 1
ATOM 2770 C CA . ASN A 1 378 ? -0.723 -7.926 -12.195 1 98.25 378 ASN A CA 1
ATOM 2771 C C . ASN A 1 378 ? -1.705 -7.031 -12.938 1 98.25 378 ASN A C 1
ATOM 2773 O O . ASN A 1 378 ? -1.394 -6.527 -14.023 1 98.25 378 ASN A O 1
ATOM 2777 N N . GLY A 1 379 ? -2.934 -6.941 -12.359 1 96.25 379 GLY A N 1
ATOM 2778 C CA . GLY A 1 379 ? -3.947 -6.055 -12.906 1 96.25 379 GLY A CA 1
ATOM 2779 C C . GLY A 1 379 ? -3.424 -4.664 -13.211 1 96.25 379 GLY A C 1
ATOM 2780 O O . GLY A 1 379 ? -2.582 -4.141 -12.484 1 96.25 379 GLY A O 1
ATOM 2781 N N . GLY A 1 380 ? -4.012 -4.051 -14.172 1 96.25 380 GLY A N 1
ATOM 2782 C CA . GLY A 1 380 ? -3.551 -2.748 -14.625 1 96.25 380 GLY A CA 1
ATOM 2783 C C . GLY A 1 380 ? -2.516 -2.832 -15.734 1 96.25 380 GLY A C 1
ATOM 2784 O O . GLY A 1 380 ? -2.055 -1.808 -16.234 1 96.25 380 GLY A O 1
ATOM 2785 N N . GLY A 1 381 ? -2.156 -4.031 -16.141 1 97.56 381 GLY A N 1
ATOM 2786 C CA . GLY A 1 381 ? -1.296 -4.234 -17.281 1 97.56 381 GLY A CA 1
ATOM 2787 C C . GLY A 1 381 ? 0.18 -4.234 -16.938 1 97.56 381 GLY A C 1
ATOM 2788 O O . GLY A 1 381 ? 1.024 -3.934 -17.781 1 97.56 381 GLY A O 1
ATOM 2789 N N . GLU A 1 382 ? 0.534 -4.59 -15.711 1 98.38 382 GLU A N 1
ATOM 2790 C CA . GLU A 1 382 ? 1.927 -4.527 -15.281 1 98.38 382 GLU A CA 1
ATOM 2791 C C . GLU A 1 382 ? 2.459 -5.914 -14.922 1 98.38 382 GLU A C 1
ATOM 2793 O O . GLU A 1 382 ? 1.717 -6.898 -14.969 1 98.38 382 GLU A O 1
ATOM 2798 N N . ALA A 1 383 ? 3.758 -6.004 -14.695 1 98.88 383 ALA A N 1
ATOM 2799 C CA . ALA A 1 383 ? 4.418 -7.25 -14.312 1 98.88 383 ALA A CA 1
ATOM 2800 C C . ALA A 1 383 ? 5.762 -6.973 -13.648 1 98.88 383 ALA A C 1
ATOM 2802 O O . ALA A 1 383 ? 6.309 -5.875 -13.773 1 98.88 383 ALA A O 1
ATOM 2803 N N . MET A 1 384 ? 6.195 -7.949 -12.953 1 98.88 384 MET A N 1
ATOM 2804 C CA . MET A 1 384 ? 7.531 -7.93 -12.367 1 98.88 384 MET A CA 1
ATOM 2805 C C . MET A 1 384 ? 8.258 -9.25 -12.625 1 98.88 384 MET A C 1
ATOM 2807 O O . MET A 1 384 ? 7.617 -10.281 -12.828 1 98.88 384 MET A O 1
ATOM 2811 N N . ALA A 1 385 ? 9.539 -9.156 -12.648 1 98.94 385 ALA A N 1
ATOM 2812 C CA . ALA A 1 385 ? 10.414 -10.328 -12.719 1 98.94 385 ALA A CA 1
ATOM 2813 C C . ALA A 1 385 ? 11.617 -10.164 -11.789 1 98.94 385 ALA A C 1
ATOM 2815 O O . ALA A 1 385 ? 12.109 -9.055 -11.594 1 98.94 385 ALA A O 1
ATOM 2816 N N . VAL A 1 386 ? 12.031 -11.242 -11.203 1 98.94 386 VAL A N 1
ATOM 2817 C CA . VAL A 1 386 ? 13.18 -11.242 -10.305 1 98.94 386 VAL A CA 1
ATOM 2818 C C . VAL A 1 386 ? 14.156 -12.344 -10.719 1 98.94 386 VAL A C 1
ATOM 2820 O O . VAL A 1 386 ? 13.75 -13.477 -10.992 1 98.94 386 VAL A O 1
ATOM 2823 N N . LEU A 1 387 ? 15.43 -11.977 -10.852 1 98.94 387 LEU A N 1
ATOM 2824 C CA . LEU A 1 387 ? 16.531 -12.906 -11.086 1 98.94 387 LEU A CA 1
ATOM 2825 C C . LEU A 1 387 ? 17.203 -13.297 -9.773 1 98.94 387 LEU A C 1
ATOM 2827 O O . LEU A 1 387 ? 17.688 -12.43 -9.039 1 98.94 387 LEU A O 1
ATOM 2831 N N . ILE A 1 388 ? 17.188 -14.609 -9.484 1 98.88 388 ILE A N 1
ATOM 2832 C CA . ILE A 1 388 ? 17.859 -15.07 -8.266 1 98.88 388 ILE A CA 1
ATOM 2833 C C . ILE A 1 388 ? 18.906 -16.109 -8.625 1 98.88 388 ILE A C 1
ATOM 2835 O O . ILE A 1 388 ? 18.906 -16.672 -9.719 1 98.88 388 ILE A O 1
ATOM 2839 N N . ARG A 1 389 ? 19.828 -16.312 -7.711 1 98.69 389 ARG A N 1
ATOM 2840 C CA . ARG A 1 389 ? 20.844 -17.344 -7.812 1 98.69 389 ARG A CA 1
ATOM 2841 C C . ARG A 1 389 ? 20.922 -18.156 -6.523 1 98.69 389 ARG A C 1
ATOM 2843 O O . ARG A 1 389 ? 20.969 -17.594 -5.43 1 98.69 389 ARG A O 1
ATOM 2850 N N . LYS A 1 390 ? 20.875 -19.453 -6.684 1 98.12 390 LYS A N 1
ATOM 2851 C CA . LYS A 1 390 ? 21.125 -20.312 -5.531 1 98.12 390 LYS A CA 1
ATOM 2852 C C . LYS A 1 390 ? 22.609 -20.359 -5.191 1 98.12 390 LYS A C 1
ATOM 2854 O O . LYS A 1 390 ? 23.438 -20.688 -6.043 1 98.12 390 LYS A O 1
ATOM 2859 N N . PRO A 1 391 ? 22.891 -19.969 -3.93 1 94.25 391 PRO A N 1
ATOM 2860 C CA . PRO A 1 391 ? 24.312 -19.984 -3.598 1 94.25 391 PRO A CA 1
ATOM 2861 C C . PRO A 1 391 ? 24.953 -21.359 -3.756 1 94.25 391 PRO A C 1
ATOM 2863 O O . PRO A 1 391 ? 24.266 -22.375 -3.646 1 94.25 391 PRO A O 1
ATOM 2866 N N . MET B 1 1 ? 23.812 20.188 -11.438 1 57.75 1 MET B N 1
ATOM 2867 C CA . MET B 1 1 ? 23.656 19.672 -10.078 1 57.75 1 MET B CA 1
ATOM 2868 C C . MET B 1 1 ? 24.062 18.203 -10 1 57.75 1 MET B C 1
ATOM 2870 O O . M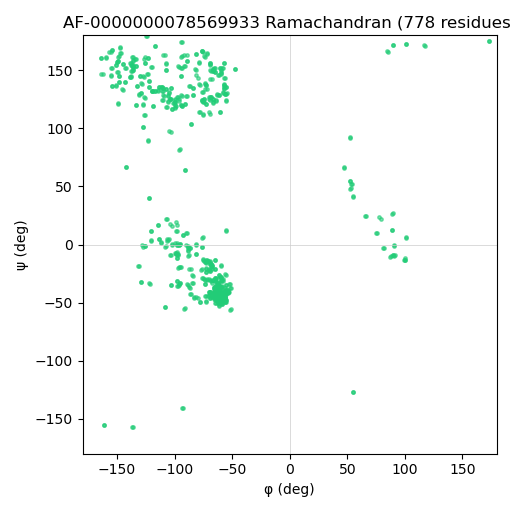ET B 1 1 ? 24.047 17.5 -11.008 1 57.75 1 MET B O 1
ATOM 2874 N N . SER B 1 2 ? 24.453 17.75 -8.75 1 65.94 2 SER B N 1
ATOM 2875 C CA . SER B 1 2 ? 25.094 16.469 -8.547 1 65.94 2 SER B CA 1
ATOM 2876 C C . SER B 1 2 ? 24.094 15.32 -8.703 1 65.94 2 SER B C 1
ATOM 2878 O O . SER B 1 2 ? 22.922 15.469 -8.367 1 65.94 2 SER B O 1
ATOM 2880 N N . SER B 1 3 ? 24.406 14.281 -9.406 1 73.06 3 SER B N 1
ATOM 2881 C CA . SER B 1 3 ? 23.672 13.039 -9.625 1 73.06 3 SER B CA 1
ATOM 2882 C C . SER B 1 3 ? 23.328 12.375 -8.305 1 73.06 3 SER B C 1
ATOM 2884 O O . SER B 1 3 ? 22.594 11.375 -8.281 1 73.06 3 SER B O 1
ATOM 2886 N N . ASP B 1 4 ? 23.5 13.109 -7.289 1 84.19 4 ASP B N 1
ATOM 2887 C CA . ASP B 1 4 ? 23.25 12.477 -5.996 1 84.19 4 ASP B CA 1
ATOM 2888 C C . ASP B 1 4 ? 22.156 13.195 -5.223 1 84.19 4 ASP B C 1
ATOM 2890 O O . ASP B 1 4 ? 21.859 12.844 -4.078 1 84.19 4 ASP B O 1
ATOM 2894 N N . SER B 1 5 ? 21.578 14.227 -5.902 1 95.75 5 SER B N 1
ATOM 2895 C CA . SER B 1 5 ? 20.562 15.008 -5.207 1 95.75 5 SER B CA 1
ATOM 2896 C C . SER B 1 5 ? 19.172 14.703 -5.75 1 95.75 5 SER B C 1
ATOM 2898 O O . SER B 1 5 ? 19.016 14.305 -6.906 1 95.75 5 SER B O 1
ATOM 2900 N N . VAL B 1 6 ? 18.203 14.82 -4.902 1 98.06 6 VAL B N 1
ATOM 2901 C CA . VAL B 1 6 ? 16.797 14.57 -5.234 1 98.06 6 VAL B CA 1
ATOM 2902 C C . VAL B 1 6 ? 15.984 15.836 -5.016 1 98.06 6 VAL B C 1
ATOM 2904 O O . VAL B 1 6 ? 16.094 16.484 -3.965 1 98.06 6 VAL B O 1
ATOM 2907 N N . PHE B 1 7 ? 15.133 16.203 -6.016 1 98.69 7 PHE B N 1
ATOM 2908 C CA . PHE B 1 7 ? 14.391 17.453 -5.938 1 98.69 7 PHE B CA 1
ATOM 2909 C C . PHE B 1 7 ? 12.906 17.219 -6.188 1 98.69 7 PHE B C 1
ATOM 2911 O O . PHE B 1 7 ? 12.539 16.422 -7.039 1 98.69 7 PHE B O 1
ATOM 2918 N N . ILE B 1 8 ? 12.117 17.906 -5.395 1 98.81 8 ILE B N 1
ATOM 2919 C CA . ILE B 1 8 ? 10.742 18.156 -5.816 1 98.81 8 ILE B CA 1
ATOM 2920 C C . ILE B 1 8 ? 10.719 19.297 -6.824 1 98.81 8 ILE B C 1
ATOM 2922 O O . ILE B 1 8 ? 11.023 20.453 -6.484 1 98.81 8 ILE B O 1
ATOM 2926 N N . LEU B 1 9 ? 10.367 19.016 -8.031 1 98.25 9 LEU B N 1
ATOM 2927 C CA . LEU B 1 9 ? 10.344 20.047 -9.062 1 98.25 9 LEU B CA 1
ATOM 2928 C C . LEU B 1 9 ? 9.109 20.922 -8.93 1 98.25 9 LEU B C 1
ATOM 2930 O O . LEU B 1 9 ? 9.203 22.156 -8.961 1 98.25 9 LEU B O 1
ATOM 2934 N N . ALA B 1 10 ? 7.961 20.234 -8.82 1 98.19 10 ALA B N 1
ATOM 2935 C CA . ALA B 1 10 ? 6.684 20.891 -8.594 1 98.19 10 ALA B CA 1
ATOM 2936 C C . ALA B 1 10 ? 5.738 20.016 -7.781 1 98.19 10 ALA B C 1
ATOM 2938 O O . ALA B 1 10 ? 5.781 18.797 -7.883 1 98.19 10 ALA B O 1
ATOM 2939 N N . GLY B 1 11 ? 4.969 20.641 -6.965 1 98.69 11 GLY B N 1
ATOM 2940 C CA . GLY B 1 11 ? 3.963 19.953 -6.164 1 98.69 11 GLY B CA 1
ATOM 2941 C C . GLY B 1 11 ? 2.752 20.828 -5.871 1 98.69 11 GLY B C 1
ATOM 2942 O O . GLY B 1 11 ? 2.863 22.047 -5.789 1 98.69 11 GLY B O 1
ATOM 2943 N N . VAL B 1 12 ? 1.642 20.156 -5.77 1 98.94 12 VAL B N 1
ATOM 2944 C CA . VAL B 1 12 ? 0.4 20.875 -5.496 1 98.94 12 VAL B CA 1
ATOM 2945 C C . VAL B 1 12 ? -0.529 20 -4.656 1 98.94 12 VAL B C 1
ATOM 2947 O O . VAL B 1 12 ? -0.235 18.828 -4.414 1 98.94 12 VAL B O 1
ATOM 2950 N N . ARG B 1 13 ? -1.529 20.578 -4.195 1 98.94 13 ARG B N 1
ATOM 2951 C CA . ARG B 1 13 ? -2.621 19.859 -3.551 1 98.94 13 ARG B CA 1
ATOM 2952 C C . ARG B 1 13 ? -3.975 20.391 -4.012 1 98.94 13 ARG B C 1
ATOM 2954 O O . ARG B 1 13 ? -4.066 21.5 -4.547 1 98.94 13 ARG B O 1
ATOM 2961 N N . THR B 1 14 ? -4.984 19.578 -3.865 1 98.94 14 THR B N 1
ATOM 2962 C CA . THR B 1 14 ? -6.363 20.062 -3.973 1 98.94 14 THR B CA 1
ATOM 2963 C C . THR B 1 14 ? -6.773 20.812 -2.715 1 98.94 14 THR B C 1
ATOM 2965 O O . THR B 1 14 ? -6.082 20.766 -1.695 1 98.94 14 THR B O 1
ATOM 2968 N N . PRO B 1 15 ? -7.953 21.562 -2.842 1 98.88 15 PRO B N 1
ATOM 2969 C CA . PRO B 1 15 ? -8.562 21.938 -1.565 1 98.88 15 PRO B CA 1
ATOM 2970 C C . PRO B 1 15 ? -8.883 20.719 -0.69 1 98.88 15 PRO B C 1
ATOM 2972 O O . PRO B 1 15 ? -8.938 19.594 -1.186 1 98.88 15 PRO B O 1
ATOM 2975 N N . ILE B 1 16 ? -8.961 20.969 0.558 1 98.88 16 ILE B N 1
ATOM 2976 C CA . ILE B 1 16 ? -9.414 19.953 1.495 1 98.88 16 ILE B CA 1
ATOM 2977 C C . ILE B 1 16 ? -10.883 20.172 1.837 1 98.88 16 ILE B C 1
ATOM 2979 O O . ILE B 1 16 ? -11.25 21.234 2.346 1 98.88 16 ILE B O 1
ATOM 2983 N N . ALA B 1 17 ? -11.711 19.25 1.519 1 98.81 17 ALA B N 1
ATOM 2984 C CA . ALA B 1 17 ? -13.141 19.344 1.803 1 98.81 17 ALA B CA 1
ATOM 2985 C C . ALA B 1 17 ? -13.492 18.625 3.098 1 98.81 17 ALA B C 1
ATOM 2987 O O . ALA B 1 17 ? -12.812 17.672 3.488 1 98.81 17 ALA B O 1
ATOM 2988 N N . SER B 1 18 ? -14.555 19.078 3.725 1 98.31 18 SER B N 1
ATOM 2989 C CA . SER B 1 18 ? -15.062 18.422 4.926 1 98.31 18 SER B CA 1
ATOM 2990 C C . SER B 1 18 ? -15.766 17.109 4.59 1 98.31 18 SER B C 1
ATOM 2992 O O . SER B 1 18 ? -16.172 16.891 3.449 1 98.31 18 SER B O 1
ATOM 2994 N N . PHE B 1 19 ? -15.898 16.312 5.656 1 97.94 19 PHE B N 1
ATOM 2995 C CA . PHE B 1 19 ? -16.641 15.062 5.531 1 97.94 19 PHE B CA 1
ATOM 2996 C C . PHE B 1 19 ? -18.047 15.32 5 1 97.94 19 PHE B C 1
ATOM 2998 O O . PHE B 1 19 ? -18.781 16.172 5.523 1 97.94 19 PHE B O 1
ATOM 3005 N N . ARG B 1 20 ? -18.328 14.625 3.869 1 96.88 20 ARG B N 1
ATOM 3006 C CA . ARG B 1 20 ? -19.625 14.758 3.203 1 96.88 20 ARG B CA 1
ATOM 3007 C C . ARG B 1 20 ? -19.812 16.156 2.641 1 96.88 20 ARG B C 1
ATOM 3009 O O . ARG B 1 20 ? -20.938 16.641 2.51 1 96.88 20 ARG B O 1
ATOM 3016 N N . GLY B 1 21 ? -18.672 16.797 2.377 1 96.88 21 GLY B N 1
ATOM 3017 C CA . GLY B 1 21 ? -18.703 18.125 1.783 1 96.88 21 GLY B CA 1
ATOM 3018 C C . GLY B 1 21 ? -18.609 18.094 0.269 1 96.88 21 GLY B C 1
ATOM 3019 O O . GLY B 1 21 ? -19.203 17.25 -0.384 1 96.88 21 GLY B O 1
ATOM 3020 N N . SER B 1 22 ? -17.875 19.016 -0.255 1 97.25 22 SER B N 1
ATOM 3021 C CA . SER B 1 22 ? -17.875 19.297 -1.687 1 97.25 22 SER B CA 1
ATOM 3022 C C . SER B 1 22 ? -17.344 18.109 -2.48 1 97.25 22 SER B C 1
ATOM 3024 O O . SER B 1 22 ? -17.703 17.922 -3.643 1 97.25 22 SER B O 1
ATOM 3026 N N . PHE B 1 23 ? -16.469 17.312 -1.878 1 97.81 23 PHE B N 1
ATOM 3027 C CA . PHE B 1 23 ? -15.812 16.25 -2.631 1 97.81 23 PHE B CA 1
ATOM 3028 C C . PHE B 1 23 ? -16.516 14.914 -2.387 1 97.81 23 PHE B C 1
ATOM 3030 O O . PHE B 1 23 ? -15.984 13.859 -2.756 1 97.81 23 PHE B O 1
ATOM 3037 N N . SER B 1 24 ? -17.688 14.891 -1.772 1 95.56 24 SER B N 1
ATOM 3038 C CA . SER B 1 24 ? -18.391 13.656 -1.407 1 95.56 24 SER B CA 1
ATOM 3039 C C . SER B 1 24 ? -18.688 12.805 -2.639 1 95.56 24 SER B C 1
ATOM 3041 O O . SER B 1 24 ? -18.922 11.602 -2.527 1 95.56 24 SER B O 1
ATOM 3043 N N . THR B 1 25 ? -18.641 13.414 -3.873 1 93.94 25 THR B N 1
ATOM 3044 C CA . THR B 1 25 ? -18.969 12.672 -5.086 1 93.94 25 THR B CA 1
ATOM 3045 C C . THR B 1 25 ? -17.734 12.516 -5.969 1 93.94 25 THR B C 1
ATOM 3047 O O . THR B 1 25 ? -17.844 12.078 -7.117 1 93.94 25 THR B O 1
ATOM 3050 N N . VAL B 1 26 ? -16.625 12.93 -5.551 1 97.06 26 VAL B N 1
ATOM 3051 C CA . VAL B 1 26 ? -15.359 12.852 -6.289 1 97.06 26 VAL B CA 1
ATOM 3052 C C . VAL B 1 26 ? -14.484 11.758 -5.695 1 97.06 26 VAL B C 1
ATOM 3054 O O . VAL B 1 26 ? -14.195 11.766 -4.496 1 97.06 26 VAL B O 1
ATOM 3057 N N . SER B 1 27 ? -14.055 10.789 -6.453 1 97.56 27 SER B N 1
ATOM 3058 C CA . SER B 1 27 ? -13.273 9.672 -5.93 1 97.56 27 SER B CA 1
ATOM 3059 C C . SER B 1 27 ? -11.883 10.125 -5.508 1 97.56 27 SER B C 1
ATOM 3061 O O . SER B 1 27 ? -11.391 11.156 -5.969 1 97.56 27 SER B O 1
ATOM 3063 N N . ALA B 1 28 ? -11.273 9.398 -4.621 1 98.69 28 ALA B N 1
ATOM 3064 C CA . ALA B 1 28 ? -9.883 9.648 -4.246 1 98.69 28 ALA B CA 1
ATOM 3065 C C . ALA B 1 28 ? -8.977 9.656 -5.473 1 98.69 28 ALA B C 1
ATOM 3067 O O . ALA B 1 28 ? -8.055 10.477 -5.57 1 98.69 28 ALA B O 1
ATOM 3068 N N . VAL B 1 29 ? -9.211 8.758 -6.457 1 98.75 29 VAL B N 1
ATOM 3069 C CA . VAL B 1 29 ? -8.43 8.648 -7.68 1 98.75 29 VAL B CA 1
ATOM 3070 C C . VAL B 1 29 ? -8.539 9.938 -8.492 1 98.75 29 VAL B C 1
ATOM 3072 O O . VAL B 1 29 ? -7.539 10.453 -8.992 1 98.75 29 VAL B O 1
ATOM 3075 N N . GLU B 1 30 ? -9.742 10.438 -8.586 1 98.56 30 GLU B N 1
ATOM 3076 C CA . GLU B 1 30 ? -9.953 11.664 -9.336 1 98.56 30 GLU B CA 1
ATOM 3077 C C . GLU B 1 30 ? -9.273 12.852 -8.664 1 98.56 30 GLU B C 1
ATOM 3079 O O . GLU B 1 30 ? -8.703 13.719 -9.344 1 98.56 30 GLU B O 1
ATOM 3084 N N . LEU B 1 31 ? -9.359 12.938 -7.379 1 98.94 31 LEU B N 1
ATOM 3085 C CA . LEU B 1 31 ? -8.672 13.992 -6.652 1 98.94 31 LEU B CA 1
ATOM 3086 C C . LEU B 1 31 ? -7.164 13.93 -6.887 1 98.94 31 LEU B C 1
ATOM 3088 O O . LEU B 1 31 ? -6.535 14.938 -7.195 1 98.94 31 LEU B O 1
ATOM 3092 N N . ALA B 1 32 ? -6.59 12.727 -6.73 1 98.94 32 ALA B N 1
ATOM 3093 C CA . ALA B 1 32 ? -5.156 12.547 -6.945 1 98.94 32 ALA B CA 1
ATOM 3094 C C . ALA B 1 32 ? -4.777 12.852 -8.391 1 98.94 32 ALA B C 1
ATOM 3096 O O . ALA B 1 32 ? -3.709 13.414 -8.656 1 98.94 32 ALA B O 1
ATOM 3097 N N . SER B 1 33 ? -5.629 12.477 -9.336 1 98.88 33 SER B N 1
ATOM 3098 C CA . SER B 1 33 ? -5.367 12.734 -10.75 1 98.88 33 SER B CA 1
ATOM 3099 C C . SER B 1 33 ? -5.328 14.234 -11.039 1 98.88 33 SER B C 1
ATOM 3101 O O . SER B 1 33 ? -4.504 14.695 -11.836 1 98.88 33 SER B O 1
ATOM 3103 N N . THR B 1 34 ? -6.246 14.953 -10.406 1 98.88 34 THR B N 1
ATOM 3104 C CA . THR B 1 34 ? -6.273 16.406 -10.578 1 98.88 34 THR B CA 1
ATOM 3105 C C . THR B 1 34 ? -4.969 17.031 -10.102 1 98.88 34 THR B C 1
ATOM 3107 O O . THR B 1 34 ? -4.355 17.828 -10.812 1 98.88 34 THR B O 1
ATOM 3110 N N . ALA B 1 35 ? -4.551 16.672 -8.906 1 98.94 35 ALA B N 1
ATOM 3111 C CA . ALA B 1 35 ? -3.293 17.172 -8.367 1 98.94 35 ALA B CA 1
ATOM 3112 C C . ALA B 1 35 ? -2.111 16.734 -9.227 1 98.94 35 ALA B C 1
ATOM 3114 O O . ALA B 1 35 ? -1.201 17.516 -9.492 1 98.94 35 ALA B O 1
ATOM 3115 N N . ALA B 1 36 ? -2.111 15.492 -9.672 1 98.94 36 ALA B N 1
ATOM 3116 C CA . ALA B 1 36 ? -1.013 14.93 -10.445 1 98.94 36 ALA B CA 1
ATOM 3117 C C . ALA B 1 36 ? -0.866 15.641 -11.789 1 98.94 36 ALA B C 1
ATOM 3119 O O . ALA B 1 36 ? 0.249 15.961 -12.211 1 98.94 36 ALA B O 1
ATOM 3120 N N . ARG B 1 37 ? -1.974 15.852 -12.484 1 98.69 37 ARG B N 1
ATOM 3121 C CA . ARG B 1 37 ? -1.938 16.562 -13.766 1 98.69 37 ARG B CA 1
ATOM 3122 C C . ARG B 1 37 ? -1.298 17.938 -13.609 1 98.69 37 ARG B C 1
ATOM 3124 O O . ARG B 1 37 ? -0.447 18.312 -14.414 1 98.69 37 ARG B O 1
ATOM 3131 N N . ALA B 1 38 ? -1.724 18.625 -12.594 1 98.75 38 ALA B N 1
ATOM 3132 C CA . ALA B 1 38 ? -1.2 19.969 -12.359 1 98.75 38 ALA B CA 1
ATOM 3133 C C . ALA B 1 38 ? 0.284 19.922 -12.008 1 98.75 38 ALA B C 1
ATOM 3135 O O . ALA B 1 38 ? 1.061 20.766 -12.469 1 98.75 38 ALA B O 1
ATOM 3136 N N . ALA B 1 39 ? 0.695 19.016 -11.141 1 98.69 39 ALA B N 1
ATOM 3137 C CA . ALA B 1 39 ? 2.1 18.891 -10.766 1 98.69 39 ALA B CA 1
ATOM 3138 C C . ALA B 1 39 ? 2.975 18.609 -11.984 1 98.69 39 ALA B C 1
ATOM 3140 O O . ALA B 1 39 ? 4.055 19.188 -12.125 1 98.69 39 ALA B O 1
ATOM 3141 N N . ILE B 1 40 ? 2.531 17.688 -12.828 1 98.5 40 ILE B N 1
ATOM 3142 C CA . ILE B 1 40 ? 3.281 17.344 -14.031 1 98.5 40 ILE B CA 1
ATOM 3143 C C . ILE B 1 40 ? 3.395 18.578 -14.93 1 98.5 40 ILE B C 1
ATOM 3145 O O . ILE B 1 40 ? 4.488 18.922 -15.391 1 98.5 40 ILE B O 1
ATOM 3149 N N . GLU B 1 41 ? 2.305 19.266 -15.141 1 97.62 41 GLU B N 1
ATOM 3150 C CA . GLU B 1 41 ? 2.291 20.453 -15.984 1 97.62 41 GLU B CA 1
ATOM 3151 C C . GLU B 1 41 ? 3.254 21.516 -15.461 1 97.62 41 GLU B C 1
ATOM 3153 O O . GLU B 1 41 ? 4.055 22.062 -16.219 1 97.62 41 GLU B O 1
ATOM 3158 N N . ARG B 1 42 ? 3.234 21.766 -14.211 1 97.31 42 ARG B N 1
ATOM 3159 C CA . ARG B 1 42 ? 4.047 22.828 -13.609 1 97.31 42 ARG B CA 1
ATOM 3160 C C . ARG B 1 42 ? 5.52 22.438 -13.586 1 97.31 42 ARG B C 1
ATOM 3162 O O . ARG B 1 42 ? 6.398 23.297 -13.617 1 97.31 42 ARG B O 1
ATOM 3169 N N . SER B 1 43 ? 5.773 21.188 -13.492 1 97.19 43 SER B N 1
ATOM 3170 C CA . SER B 1 43 ? 7.148 20.703 -13.414 1 97.19 43 SER B CA 1
ATOM 3171 C C . SER B 1 43 ? 7.875 20.891 -14.742 1 97.19 43 SER B C 1
ATOM 3173 O O . SER B 1 43 ? 9.109 20.969 -14.773 1 97.19 43 SER B O 1
ATOM 3175 N N . GLY B 1 44 ? 7.109 20.844 -15.836 1 95.75 44 GLY B N 1
ATOM 3176 C CA . GLY B 1 44 ? 7.707 20.891 -17.156 1 95.75 44 GLY B CA 1
ATOM 3177 C C . GLY B 1 44 ? 8.25 19.547 -17.625 1 95.75 44 GLY B C 1
ATOM 3178 O O . GLY B 1 44 ? 8.773 19.438 -18.734 1 95.75 44 GLY B O 1
ATOM 3179 N N . VAL B 1 45 ? 8.188 18.562 -16.828 1 96.81 45 VAL B N 1
ATOM 3180 C CA . VAL B 1 45 ? 8.609 17.219 -17.219 1 96.81 45 VAL B CA 1
ATOM 3181 C C . VAL B 1 45 ? 7.555 16.578 -18.125 1 96.81 45 VAL B C 1
ATOM 3183 O O . VAL B 1 45 ? 6.375 16.516 -17.75 1 96.81 45 VAL B O 1
ATOM 3186 N N . PRO B 1 46 ? 7.961 16.156 -19.312 1 96.25 46 PRO B N 1
ATOM 3187 C CA . PRO B 1 46 ? 6.992 15.422 -20.141 1 96.25 46 PRO B CA 1
ATOM 3188 C C . PRO B 1 46 ? 6.441 14.188 -19.438 1 96.25 46 PRO B C 1
ATOM 3190 O O . PRO B 1 46 ? 7.195 13.438 -18.812 1 96.25 46 PRO B O 1
ATOM 3193 N N . CYS B 1 47 ? 5.199 14.008 -19.562 1 96.38 47 CYS B N 1
ATOM 3194 C CA . CYS B 1 47 ? 4.516 12.891 -18.922 1 96.38 47 CYS B CA 1
ATOM 3195 C C . CYS B 1 47 ? 5.148 11.562 -19.312 1 96.38 47 CYS B C 1
ATOM 3197 O O . CYS B 1 47 ? 5.203 10.633 -18.516 1 96.38 47 CYS B O 1
ATOM 3199 N N . ASP B 1 48 ? 5.629 11.414 -20.516 1 97.25 48 ASP B N 1
ATOM 3200 C CA . ASP B 1 48 ? 6.152 10.148 -21.016 1 97.25 48 ASP B CA 1
ATOM 3201 C C . ASP B 1 48 ? 7.539 9.859 -20.453 1 97.25 48 ASP B C 1
ATOM 3203 O O . ASP B 1 48 ? 8.117 8.805 -20.719 1 97.25 48 ASP B O 1
ATOM 3207 N N . GLU B 1 49 ? 8.086 10.797 -19.641 1 97.81 49 GLU B N 1
ATOM 3208 C CA . GLU B 1 49 ? 9.383 10.578 -19.016 1 97.81 49 GLU B CA 1
ATOM 3209 C C . GLU B 1 49 ? 9.227 10.117 -17.578 1 97.81 49 GLU B C 1
ATOM 3211 O O . GLU B 1 49 ? 10.203 9.719 -16.938 1 97.81 49 GLU B O 1
ATOM 3216 N N . ILE B 1 50 ? 8.031 10.125 -17.078 1 98.56 50 ILE B N 1
ATOM 3217 C CA . ILE B 1 50 ? 7.781 9.625 -15.727 1 98.56 50 ILE B CA 1
ATOM 3218 C C . ILE B 1 50 ? 7.961 8.109 -15.703 1 98.56 50 ILE B C 1
ATOM 3220 O O . ILE B 1 50 ? 7.297 7.387 -16.453 1 98.56 50 ILE B O 1
ATOM 3224 N N . GLU B 1 51 ? 8.789 7.641 -14.797 1 98.5 51 GLU B N 1
ATOM 3225 C CA . GLU B 1 51 ? 9.203 6.242 -14.812 1 98.5 51 GLU B CA 1
ATOM 3226 C C . GLU B 1 51 ? 8.383 5.41 -13.828 1 98.5 51 GLU B C 1
ATOM 3228 O O . GLU B 1 51 ? 8.219 4.203 -14.016 1 98.5 51 GLU B O 1
ATOM 3233 N N . GLU B 1 52 ? 7.965 5.977 -12.773 1 98.69 52 GLU B N 1
ATOM 3234 C CA . GLU B 1 52 ? 7.203 5.273 -11.75 1 98.69 52 GLU B CA 1
ATOM 3235 C C . GLU B 1 52 ? 6.336 6.238 -10.945 1 98.69 52 GLU B C 1
ATOM 3237 O O . GLU B 1 52 ? 6.66 7.418 -10.828 1 98.69 52 GLU B O 1
ATOM 3242 N N . THR B 1 53 ? 5.188 5.812 -10.523 1 98.94 53 THR B N 1
ATOM 3243 C CA . THR B 1 53 ? 4.238 6.57 -9.727 1 98.94 53 THR B CA 1
ATOM 3244 C C . THR B 1 53 ? 3.992 5.887 -8.383 1 98.94 53 THR B C 1
ATOM 3246 O O . THR B 1 53 ? 3.586 4.723 -8.336 1 98.94 53 THR B O 1
ATOM 3249 N N . PHE B 1 54 ? 4.301 6.559 -7.277 1 98.94 54 PHE B N 1
ATOM 3250 C CA . PHE B 1 54 ? 3.963 6.129 -5.926 1 98.94 54 PHE B CA 1
ATOM 3251 C C . PHE B 1 54 ? 2.797 6.941 -5.375 1 98.94 54 PHE B C 1
ATOM 3253 O O . PHE B 1 54 ? 2.857 8.172 -5.328 1 98.94 54 PHE B O 1
ATOM 3260 N N . VAL B 1 55 ? 1.714 6.273 -4.918 1 98.94 55 VAL B N 1
ATOM 3261 C CA . VAL B 1 55 ? 0.573 7.012 -4.383 1 98.94 55 VAL B CA 1
ATOM 3262 C C . VAL B 1 55 ? 0.213 6.477 -3 1 98.94 55 VAL B C 1
ATOM 3264 O O . VAL B 1 55 ? -0.049 5.285 -2.838 1 98.94 55 VAL B O 1
ATOM 3267 N N . GLY B 1 56 ? 0.266 7.359 -2.002 1 98.94 56 GLY B N 1
ATOM 3268 C CA . GLY B 1 56 ? -0.25 7.02 -0.687 1 98.94 56 GLY B CA 1
ATOM 3269 C C . GLY B 1 56 ? -1.767 7.012 -0.624 1 98.94 56 GLY B C 1
ATOM 3270 O O . GLY B 1 56 ? -2.412 8.008 -0.958 1 98.94 56 GLY B O 1
ATOM 3271 N N . CYS B 1 57 ? -2.363 5.957 -0.207 1 98.94 57 CYS B N 1
ATOM 3272 C CA . CYS B 1 57 ? -3.797 5.801 0.015 1 98.94 57 CYS B CA 1
ATOM 3273 C C . CYS B 1 57 ? -4.066 4.82 1.149 1 98.94 57 CYS B C 1
ATOM 3275 O O . CYS B 1 57 ? -3.658 3.658 1.083 1 98.94 57 CYS B O 1
ATOM 3277 N N . VAL B 1 58 ? -4.758 5.293 2.17 1 98.81 58 VAL B N 1
ATOM 3278 C CA . VAL B 1 58 ? -4.938 4.496 3.377 1 98.81 58 VAL B CA 1
ATOM 3279 C C . VAL B 1 58 ? -6.227 3.682 3.268 1 98.81 58 VAL B C 1
ATOM 3281 O O . VAL B 1 58 ? -6.211 2.461 3.438 1 98.81 58 VAL B O 1
ATOM 3284 N N . LEU B 1 59 ? -7.332 4.371 3.021 1 98.56 59 LEU B N 1
ATOM 3285 C CA . LEU B 1 59 ? -8.648 3.752 2.934 1 98.56 59 LEU B CA 1
ATOM 3286 C C . LEU B 1 59 ? -9.008 3.443 1.485 1 98.56 59 LEU B C 1
ATOM 3288 O O . LEU B 1 59 ? -9.805 4.164 0.872 1 98.56 59 LEU B O 1
ATOM 3292 N N . SER B 1 60 ? -8.508 2.314 0.981 1 98 60 SER B N 1
ATOM 3293 C CA . SER B 1 60 ? -8.57 2.041 -0.452 1 98 60 SER B CA 1
ATOM 3294 C C . SER B 1 60 ? -9.773 1.171 -0.799 1 98 60 SER B C 1
ATOM 3296 O O . SER B 1 60 ? -9.977 0.818 -1.963 1 98 60 SER B O 1
ATOM 3298 N N . ALA B 1 61 ? -10.617 0.744 0.214 1 98.38 61 ALA B N 1
ATOM 3299 C CA . ALA B 1 61 ? -11.82 -0.037 -0.08 1 98.38 61 ALA B CA 1
ATOM 3300 C C . ALA B 1 61 ? -12.727 0.697 -1.064 1 98.38 61 ALA B C 1
ATOM 3302 O O . ALA B 1 61 ? -12.977 1.895 -0.91 1 98.38 61 ALA B O 1
ATOM 3303 N N . ASN B 1 62 ? -13.117 -0.013 -2.098 1 97.62 62 ASN B N 1
ATOM 3304 C CA . ASN B 1 62 ? -14.078 0.46 -3.09 1 97.62 62 ASN B CA 1
ATOM 3305 C C . ASN B 1 62 ? -13.445 1.472 -4.043 1 97.62 62 ASN B C 1
ATOM 3307 O O . ASN B 1 62 ? -14.148 2.131 -4.809 1 97.62 62 ASN B O 1
ATOM 3311 N N . CYS B 1 63 ? -12.133 1.661 -4.035 1 98.19 63 CYS B N 1
ATOM 3312 C CA . CYS B 1 63 ? -11.469 2.592 -4.938 1 98.19 63 CYS B CA 1
ATOM 3313 C C . CYS B 1 63 ? -11.109 1.911 -6.254 1 98.19 63 CYS B C 1
ATOM 3315 O O . CYS B 1 63 ? -10.742 2.578 -7.223 1 98.19 63 CYS B O 1
ATOM 3317 N N . GLY B 1 64 ? -11.258 0.582 -6.312 1 97.5 64 GLY B N 1
ATOM 3318 C CA . GLY B 1 64 ? -10.789 -0.167 -7.469 1 97.5 64 GLY B CA 1
ATOM 3319 C C . GLY B 1 64 ? -9.352 -0.629 -7.336 1 97.5 64 GLY B C 1
ATOM 3320 O O . GLY B 1 64 ? -8.641 -0.208 -6.422 1 97.5 64 GLY B O 1
ATOM 3321 N N . GLN B 1 65 ? -8.961 -1.45 -8.297 1 96.94 65 GLN B N 1
ATOM 3322 C CA . GLN B 1 65 ? -7.641 -2.066 -8.258 1 96.94 65 GLN B CA 1
ATOM 3323 C C . GLN B 1 65 ? -6.539 -1.014 -8.359 1 96.94 65 GLN B C 1
ATOM 3325 O O . GLN B 1 65 ? -6.523 -0.216 -9.305 1 96.94 65 GLN B O 1
ATOM 3330 N N . ASN B 1 66 ? -5.605 -0.995 -7.375 1 98.06 66 ASN B N 1
ATOM 3331 C CA . ASN B 1 66 ? -4.363 -0.229 -7.402 1 98.06 66 ASN B CA 1
ATOM 3332 C C . ASN B 1 66 ? -4.617 1.241 -7.723 1 98.06 66 ASN B C 1
ATOM 3334 O O . ASN B 1 66 ? -4.473 1.665 -8.867 1 98.06 66 ASN B O 1
ATOM 3338 N N . VAL B 1 67 ? -4.793 2.062 -6.773 1 98.75 67 VAL B N 1
ATOM 3339 C CA . VAL B 1 67 ? -5.082 3.488 -6.879 1 98.75 67 VAL B CA 1
ATOM 3340 C C . VAL B 1 67 ? -3.98 4.184 -7.676 1 98.75 67 VAL B C 1
ATOM 3342 O O . VAL B 1 67 ? -4.262 5 -8.555 1 98.75 67 VAL B O 1
ATOM 3345 N N . ALA B 1 68 ? -2.764 3.838 -7.453 1 98.94 68 ALA B N 1
ATOM 3346 C CA . ALA B 1 68 ? -1.613 4.477 -8.086 1 98.94 68 ALA B CA 1
ATOM 3347 C C . ALA B 1 68 ? -1.64 4.273 -9.602 1 98.94 68 ALA B C 1
ATOM 3349 O O . ALA B 1 68 ? -1.374 5.207 -10.359 1 98.94 68 ALA B O 1
ATOM 3350 N N . ARG B 1 69 ? -1.905 3.043 -10.016 1 98.75 69 ARG B N 1
ATOM 3351 C CA . ARG B 1 69 ? -1.948 2.738 -11.445 1 98.75 69 ARG B CA 1
ATOM 3352 C C . ARG B 1 69 ? -3.062 3.516 -12.133 1 98.75 69 ARG B C 1
ATOM 3354 O O . ARG B 1 69 ? -2.879 4.02 -13.25 1 98.75 69 ARG B O 1
ATOM 3361 N N . GLN B 1 70 ? -4.246 3.611 -11.492 1 98.62 70 GLN B N 1
ATOM 3362 C CA . GLN B 1 70 ? -5.355 4.391 -12.031 1 98.62 70 GLN B CA 1
ATOM 3363 C C . GLN B 1 70 ? -4.961 5.852 -12.227 1 98.62 70 GLN B C 1
ATOM 3365 O O . GLN B 1 70 ? -5.238 6.441 -13.273 1 98.62 70 GLN B O 1
ATOM 3370 N N . VAL B 1 71 ? -4.289 6.398 -11.211 1 98.88 71 VAL B N 1
ATOM 3371 C CA . VAL B 1 71 ? -3.855 7.793 -11.273 1 98.88 71 VAL B CA 1
ATOM 3372 C C . VAL B 1 71 ? -2.877 7.977 -12.438 1 98.88 71 VAL B C 1
ATOM 3374 O O . VAL B 1 71 ? -3.037 8.883 -13.25 1 98.88 71 VAL B O 1
ATOM 3377 N N . ALA B 1 72 ? -1.877 7.125 -12.508 1 98.75 72 ALA B N 1
ATOM 3378 C CA . ALA B 1 72 ? -0.852 7.223 -13.539 1 98.75 72 ALA B CA 1
ATOM 3379 C C . ALA B 1 72 ? -1.476 7.203 -14.938 1 98.75 72 ALA B C 1
ATOM 3381 O O . ALA B 1 72 ? -1.182 8.062 -15.766 1 98.75 72 ALA B O 1
ATOM 3382 N N . ILE B 1 73 ? -2.35 6.242 -15.18 1 97.88 73 ILE B N 1
ATOM 3383 C CA . ILE B 1 73 ? -2.973 6.094 -16.484 1 97.88 73 ILE B CA 1
ATOM 3384 C C . ILE B 1 73 ? -3.859 7.301 -16.781 1 97.88 73 ILE B C 1
ATOM 3386 O O . ILE B 1 73 ? -3.859 7.824 -17.906 1 97.88 73 ILE B O 1
ATOM 3390 N N . SER B 1 74 ? -4.562 7.793 -15.797 1 97.81 74 SER B N 1
ATOM 3391 C CA . SER B 1 74 ? -5.523 8.875 -15.977 1 97.81 74 SER B CA 1
ATOM 3392 C C . SER B 1 74 ? -4.832 10.164 -16.406 1 97.81 74 SER B C 1
ATOM 3394 O O . SER B 1 74 ? -5.426 10.984 -17.125 1 97.81 74 SER B O 1
ATOM 3396 N N . VAL B 1 75 ? -3.58 10.344 -16.016 1 98.25 75 VAL B N 1
ATOM 3397 C CA . VAL B 1 75 ? -2.939 11.625 -16.297 1 98.25 75 VAL B CA 1
ATOM 3398 C C . VAL B 1 75 ? -1.995 11.484 -17.484 1 98.25 75 VAL B C 1
ATOM 3400 O O . VAL B 1 75 ? -1.252 12.414 -17.812 1 98.25 75 VAL B O 1
ATOM 3403 N N . GLY B 1 76 ? -1.914 10.32 -18.031 1 97.88 76 GLY B N 1
ATOM 3404 C CA . GLY B 1 76 ? -1.209 10.164 -19.297 1 97.88 76 GLY B CA 1
ATOM 3405 C C . GLY B 1 76 ? 0.192 9.602 -19.125 1 97.88 76 GLY B C 1
ATOM 3406 O O . GLY B 1 76 ? 0.975 9.586 -20.078 1 97.88 76 GLY B O 1
ATOM 3407 N N . VAL B 1 77 ? 0.596 9.203 -17.969 1 98.56 77 VAL B N 1
ATOM 3408 C CA . VAL B 1 77 ? 1.855 8.484 -17.812 1 98.56 77 VAL B CA 1
ATOM 3409 C C . VAL B 1 77 ? 1.843 7.227 -18.688 1 98.56 77 VAL B C 1
ATOM 3411 O O . VAL B 1 77 ? 0.829 6.531 -18.766 1 98.56 77 VAL B O 1
ATOM 3414 N N . PRO B 1 78 ? 2.969 6.945 -19.344 1 97.94 78 PRO B N 1
ATOM 3415 C CA . PRO B 1 78 ? 2.973 5.789 -20.234 1 97.94 78 PRO B CA 1
ATOM 3416 C C . PRO B 1 78 ? 2.602 4.488 -19.531 1 97.94 78 PRO B C 1
ATOM 3418 O O . PRO B 1 78 ? 3.02 4.262 -18.391 1 97.94 78 PRO B O 1
ATOM 3421 N N . LYS B 1 79 ? 1.9 3.664 -20.219 1 97.69 79 LYS B N 1
ATOM 3422 C CA . LYS B 1 79 ? 1.44 2.4 -19.641 1 97.69 79 LYS B CA 1
ATOM 3423 C C . LYS B 1 79 ? 2.607 1.448 -19.406 1 97.69 79 LYS B C 1
ATOM 3425 O O . LYS B 1 79 ? 2.471 0.461 -18.672 1 97.69 79 LYS B O 1
ATOM 3430 N N . SER B 1 80 ? 3.744 1.729 -19.969 1 97.69 80 SER B N 1
ATOM 3431 C CA . SER B 1 80 ? 4.949 0.952 -19.703 1 97.69 80 SER B CA 1
ATOM 3432 C C . SER B 1 80 ? 5.551 1.312 -18.344 1 97.69 80 SER B C 1
ATOM 3434 O O . SER B 1 80 ? 6.371 0.565 -17.812 1 97.69 80 SER B O 1
ATOM 3436 N N . SER B 1 81 ? 5.207 2.555 -17.812 1 98.06 81 SER B N 1
ATOM 3437 C CA . SER B 1 81 ? 5.695 2.982 -16.5 1 98.06 81 SER B CA 1
ATOM 3438 C C . SER B 1 81 ? 5.02 2.207 -15.375 1 98.06 81 SER B C 1
ATOM 3440 O O . SER B 1 81 ? 4.031 1.504 -15.609 1 98.06 81 SER B O 1
ATOM 3442 N N . GLN B 1 82 ? 5.586 2.275 -14.227 1 98.31 82 GLN B N 1
ATOM 3443 C CA . GLN B 1 82 ? 5.148 1.441 -13.109 1 98.31 82 GLN B CA 1
ATOM 3444 C C . GLN B 1 82 ? 4.406 2.268 -12.07 1 98.31 82 GLN B C 1
ATOM 3446 O O . GLN B 1 82 ? 4.535 3.492 -12.023 1 98.31 82 GLN B O 1
ATOM 3451 N N . ALA B 1 83 ? 3.566 1.611 -11.305 1 98.75 83 ALA B N 1
ATOM 3452 C CA . ALA B 1 83 ? 2.793 2.295 -10.273 1 98.75 83 ALA B CA 1
ATOM 3453 C C . ALA B 1 83 ? 2.527 1.374 -9.086 1 98.75 83 ALA B C 1
ATOM 3455 O O . ALA B 1 83 ? 2.275 0.18 -9.266 1 98.75 83 ALA B O 1
ATOM 3456 N N . VAL B 1 84 ? 2.607 1.879 -7.898 1 98.81 84 VAL B N 1
ATOM 3457 C CA . VAL B 1 84 ? 2.369 1.09 -6.695 1 98.81 84 VAL B CA 1
ATOM 3458 C C . VAL B 1 84 ? 1.704 1.959 -5.629 1 98.81 84 VAL B C 1
ATOM 3460 O O . VAL B 1 84 ? 2.062 3.127 -5.461 1 98.81 84 VAL B O 1
ATOM 3463 N N . THR B 1 85 ? 0.662 1.447 -5.004 1 98.88 85 THR B N 1
ATOM 3464 C CA . THR B 1 85 ? -0.006 2.113 -3.893 1 98.88 85 THR B CA 1
ATOM 3465 C C . THR B 1 85 ? 0.665 1.763 -2.568 1 98.88 85 THR B C 1
ATOM 3467 O O . THR B 1 85 ? 1.029 0.607 -2.338 1 98.88 85 THR B O 1
ATOM 3470 N N . VAL B 1 86 ? 0.835 2.826 -1.74 1 98.56 86 VAL B N 1
ATOM 3471 C CA . VAL B 1 86 ? 1.562 2.705 -0.48 1 98.56 86 VAL B CA 1
ATOM 3472 C C . VAL B 1 86 ? 0.639 3.059 0.684 1 98.56 86 VAL B C 1
ATOM 3474 O O . VAL B 1 86 ? -0.087 4.055 0.628 1 98.56 86 VAL B O 1
ATOM 3477 N N . ASN B 1 87 ? 0.643 2.168 1.744 1 98.81 87 ASN B N 1
ATOM 3478 C CA . ASN B 1 87 ? -0.158 2.438 2.934 1 98.81 87 ASN B CA 1
ATOM 3479 C C . ASN B 1 87 ? 0.682 2.361 4.203 1 98.81 87 ASN B C 1
ATOM 3481 O O . ASN B 1 87 ? 1.061 1.272 4.641 1 98.81 87 ASN B O 1
ATOM 3485 N N . LYS B 1 88 ? 1.054 3.471 4.723 1 98.75 88 LYS B N 1
ATOM 3486 C CA . LYS B 1 88 ? 1.643 3.664 6.043 1 98.75 88 LYS B CA 1
ATOM 3487 C C . LYS B 1 88 ? 0.813 4.637 6.875 1 98.75 88 LYS B C 1
ATOM 3489 O O . LYS B 1 88 ? 1.349 5.594 7.441 1 98.75 88 LYS B O 1
ATOM 3494 N N . VAL B 1 89 ? -0.483 4.469 6.73 1 98.5 89 VAL B N 1
ATOM 3495 C CA . VAL B 1 89 ? -1.494 5.281 7.398 1 98.5 89 VAL B CA 1
ATOM 3496 C C . VAL B 1 89 ? -1.26 6.758 7.09 1 98.5 89 VAL B C 1
ATOM 3498 O O . VAL B 1 89 ? -1.218 7.156 5.922 1 98.5 89 VAL B O 1
ATOM 3501 N N . CYS B 1 90 ? -1.168 7.621 8.141 1 98.75 90 CYS B N 1
ATOM 3502 C CA . CYS B 1 90 ? -1.07 9.062 7.914 1 98.75 90 CYS B CA 1
ATOM 3503 C C . CYS B 1 90 ? 0.224 9.414 7.191 1 98.75 90 CYS B C 1
ATOM 3505 O O . CYS B 1 90 ? 0.312 10.453 6.539 1 98.75 90 CYS B O 1
ATOM 3507 N N . SER B 1 91 ? 1.265 8.555 7.219 1 98.88 91 SER B N 1
ATOM 3508 C CA . SER B 1 91 ? 2.576 8.844 6.648 1 98.88 91 SER B CA 1
ATOM 3509 C C . SER B 1 91 ? 2.67 8.352 5.207 1 98.88 91 SER B C 1
ATOM 3511 O O . SER B 1 91 ? 3.746 8.367 4.605 1 98.88 91 SER B O 1
ATOM 3513 N N . SER B 1 92 ? 1.595 7.902 4.602 1 98.88 92 SER B N 1
ATOM 3514 C CA . SER B 1 92 ? 1.601 7.164 3.344 1 98.88 92 SER B CA 1
ATOM 3515 C C . SER B 1 92 ? 2.24 7.98 2.227 1 98.88 92 SER B C 1
ATOM 3517 O O . SER B 1 92 ? 3.119 7.488 1.516 1 98.88 92 SER B O 1
ATOM 3519 N N . SER B 1 93 ? 1.804 9.211 2.045 1 98.94 93 SER B N 1
ATOM 3520 C CA . SER B 1 93 ? 2.33 9.977 0.919 1 98.94 93 SER B CA 1
ATOM 3521 C C . SER B 1 93 ? 3.742 10.477 1.204 1 98.94 93 SER B C 1
ATOM 3523 O O . SER B 1 93 ? 4.527 10.695 0.279 1 98.94 93 SER B O 1
ATOM 3525 N N . MET B 1 94 ? 4.113 10.719 2.49 1 98.94 94 MET B N 1
ATOM 3526 C CA . MET B 1 94 ? 5.504 11.016 2.818 1 98.94 94 MET B CA 1
ATOM 3527 C C . MET B 1 94 ? 6.398 9.812 2.551 1 98.94 94 MET B C 1
ATOM 3529 O O . MET B 1 94 ? 7.543 9.969 2.121 1 98.94 94 MET B O 1
ATOM 3533 N N . LYS B 1 95 ? 5.871 8.617 2.836 1 98.88 95 LYS B N 1
ATOM 3534 C CA . LYS B 1 95 ? 6.613 7.402 2.506 1 98.88 95 LYS B CA 1
ATOM 3535 C C . LYS B 1 95 ? 6.773 7.254 0.995 1 98.88 95 LYS B C 1
ATOM 3537 O O . LYS B 1 95 ? 7.793 6.746 0.522 1 98.88 95 LYS B O 1
ATOM 3542 N N . ALA B 1 96 ? 5.723 7.648 0.226 1 98.94 96 ALA B N 1
ATOM 3543 C CA . ALA B 1 96 ? 5.859 7.688 -1.229 1 98.94 96 ALA B CA 1
ATOM 3544 C C . ALA B 1 96 ? 7.039 8.562 -1.646 1 98.94 96 ALA B C 1
ATOM 3546 O O . ALA B 1 96 ? 7.805 8.195 -2.537 1 98.94 96 ALA B O 1
ATOM 3547 N N . LEU B 1 97 ? 7.195 9.711 -1.013 1 98.94 97 LEU B N 1
ATOM 3548 C CA . LEU B 1 97 ? 8.328 10.586 -1.269 1 98.94 97 LEU B CA 1
ATOM 3549 C C . LEU B 1 97 ? 9.641 9.891 -0.918 1 98.94 97 LEU B C 1
ATOM 3551 O O . LEU B 1 97 ? 10.625 10 -1.656 1 98.94 97 LEU B O 1
ATOM 3555 N N . ALA B 1 98 ? 9.664 9.211 0.219 1 98.5 98 ALA B N 1
ATOM 3556 C CA . ALA B 1 98 ? 10.859 8.469 0.624 1 98.5 98 ALA B CA 1
ATOM 3557 C C . ALA B 1 98 ? 11.219 7.402 -0.405 1 98.5 98 ALA B C 1
ATOM 3559 O O . ALA B 1 98 ? 12.398 7.195 -0.708 1 98.5 98 ALA B O 1
ATOM 3560 N N . PHE B 1 99 ? 10.195 6.684 -0.929 1 98.38 99 PHE B N 1
ATOM 3561 C CA . PHE B 1 99 ? 10.438 5.668 -1.947 1 98.38 99 PHE B CA 1
ATOM 3562 C C . PHE B 1 99 ? 11.008 6.301 -3.211 1 98.38 99 PHE B C 1
ATOM 3564 O O . PHE B 1 99 ? 11.914 5.738 -3.84 1 98.38 99 PHE B O 1
ATOM 3571 N N . ALA B 1 100 ? 10.461 7.445 -3.594 1 98.19 100 ALA B N 1
ATOM 3572 C CA . ALA B 1 100 ? 11.023 8.164 -4.73 1 98.19 100 ALA B CA 1
ATOM 3573 C C . ALA B 1 100 ? 12.484 8.531 -4.48 1 98.19 100 ALA B C 1
ATOM 3575 O O . ALA B 1 100 ? 13.336 8.336 -5.348 1 98.19 100 ALA B O 1
ATOM 3576 N N . HIS B 1 101 ? 12.734 9.055 -3.289 1 97.31 101 HIS B N 1
ATOM 3577 C CA . HIS B 1 101 ? 14.086 9.43 -2.891 1 97.31 101 HIS B CA 1
ATOM 3578 C C . HIS B 1 101 ? 15.031 8.242 -2.973 1 97.31 101 HIS B C 1
ATOM 3580 O O . HIS B 1 101 ? 16.094 8.328 -3.586 1 97.31 101 HIS B O 1
ATOM 3586 N N . MET B 1 102 ? 14.648 7.102 -2.434 1 95.19 102 MET B N 1
ATOM 3587 C CA . MET B 1 102 ? 15.477 5.898 -2.391 1 95.19 102 MET B CA 1
ATOM 3588 C C . MET B 1 102 ? 15.703 5.344 -3.793 1 95.19 102 MET B C 1
ATOM 3590 O O . MET B 1 102 ? 16.812 4.91 -4.121 1 95.19 102 MET B O 1
ATOM 3594 N N . SER B 1 103 ? 14.602 5.281 -4.617 1 95.81 103 SER B N 1
ATOM 3595 C CA . SER B 1 103 ? 14.719 4.727 -5.961 1 95.81 103 SER B CA 1
ATOM 3596 C C . SER B 1 103 ? 15.68 5.543 -6.816 1 95.81 103 SER B C 1
ATOM 3598 O O . SER B 1 103 ? 16.406 4.988 -7.637 1 95.81 103 SER B O 1
ATOM 3600 N N . ILE B 1 104 ? 15.68 6.891 -6.633 1 96.12 104 ILE B N 1
ATOM 3601 C CA . ILE B 1 104 ? 16.562 7.781 -7.379 1 96.12 104 ILE B CA 1
ATOM 3602 C C . ILE B 1 104 ? 17.984 7.633 -6.875 1 96.12 104 ILE B C 1
ATOM 3604 O O . ILE B 1 104 ? 18.922 7.484 -7.664 1 96.12 104 ILE B O 1
ATOM 3608 N N . LYS B 1 105 ? 18.188 7.594 -5.559 1 93.12 105 LYS B N 1
ATOM 3609 C CA . LYS B 1 105 ? 19.516 7.461 -4.969 1 93.12 105 LYS B CA 1
ATOM 3610 C C . LYS B 1 105 ? 20.172 6.129 -5.344 1 93.12 105 LYS B C 1
ATOM 3612 O O . LYS B 1 105 ? 21.391 6.043 -5.488 1 93.12 105 LYS B O 1
ATOM 3617 N N . ALA B 1 106 ? 19.312 5.102 -5.449 1 90.06 106 ALA B N 1
ATOM 3618 C CA . ALA B 1 106 ? 19.812 3.768 -5.77 1 90.06 106 ALA B CA 1
ATOM 3619 C C . ALA B 1 106 ? 20.031 3.613 -7.27 1 90.06 106 ALA B C 1
ATOM 3621 O O . ALA B 1 106 ? 20.609 2.619 -7.719 1 90.06 106 ALA B O 1
ATOM 3622 N N . GLY B 1 107 ? 19.609 4.59 -8.094 1 92.38 107 GLY B N 1
ATOM 3623 C CA . GLY B 1 107 ? 19.859 4.602 -9.523 1 92.38 107 GLY B CA 1
ATOM 3624 C C . GLY B 1 107 ? 18.781 3.877 -10.32 1 92.38 107 GLY B C 1
ATOM 3625 O O . GLY B 1 107 ? 18.953 3.658 -11.523 1 92.38 107 GLY B O 1
ATOM 3626 N N . TYR B 1 108 ? 17.656 3.568 -9.664 1 93.75 108 TYR B N 1
ATOM 3627 C CA . TYR B 1 108 ? 16.625 2.809 -10.344 1 93.75 108 TYR B CA 1
ATOM 3628 C C . TYR B 1 108 ? 15.719 3.729 -11.164 1 93.75 108 TYR B C 1
ATOM 3630 O O . TYR B 1 108 ? 15.156 3.318 -12.18 1 93.75 108 TYR B O 1
ATOM 3638 N N . ARG B 1 109 ? 15.516 4.918 -10.68 1 96.81 109 ARG B N 1
ATOM 3639 C CA . ARG B 1 109 ? 14.656 5.883 -11.359 1 96.81 109 ARG B CA 1
ATOM 3640 C C . ARG B 1 109 ? 15.312 7.254 -11.422 1 96.81 109 ARG B C 1
ATOM 3642 O O . ARG B 1 109 ? 16.25 7.535 -10.672 1 96.81 109 ARG B O 1
ATOM 3649 N N . LYS B 1 110 ? 14.844 8.117 -12.367 1 97.94 110 LYS B N 1
ATOM 3650 C CA . LYS B 1 110 ? 15.344 9.484 -12.492 1 97.94 110 LYS B CA 1
ATOM 3651 C C . LYS B 1 110 ? 14.211 10.5 -12.344 1 97.94 110 LYS B C 1
ATOM 3653 O O . LYS B 1 110 ? 14.438 11.625 -11.906 1 97.94 110 LYS B O 1
ATOM 3658 N N . LYS B 1 111 ? 13.055 10.195 -12.781 1 98.44 111 LYS B N 1
ATOM 3659 C CA . LYS B 1 111 ? 11.867 11.039 -12.734 1 98.44 111 LYS B CA 1
ATOM 3660 C C . LYS B 1 111 ? 10.656 10.258 -12.234 1 98.44 111 LYS B C 1
ATOM 3662 O O . LYS B 1 111 ? 10.25 9.266 -12.844 1 98.44 111 LYS B O 1
ATOM 3667 N N . VAL B 1 112 ? 10.07 10.703 -11.117 1 98.75 112 VAL B N 1
ATOM 3668 C CA . VAL B 1 112 ? 9.039 9.945 -10.422 1 98.75 112 VAL B CA 1
ATOM 3669 C C . VAL B 1 112 ? 7.859 10.859 -10.094 1 98.75 112 VAL B C 1
ATOM 3671 O O . VAL B 1 112 ? 8.055 12.023 -9.734 1 98.75 112 VAL B O 1
ATOM 3674 N N . LEU B 1 113 ? 6.652 10.352 -10.32 1 98.94 113 LEU B N 1
ATOM 3675 C CA . LEU B 1 113 ? 5.441 11.008 -9.828 1 98.94 113 LEU B CA 1
ATOM 3676 C C . LEU B 1 113 ? 5.031 10.438 -8.477 1 98.94 113 LEU B C 1
ATOM 3678 O O . LEU B 1 113 ? 4.965 9.219 -8.305 1 98.94 113 LEU B O 1
ATOM 3682 N N . ILE B 1 114 ? 4.816 11.281 -7.488 1 98.94 114 ILE B N 1
ATOM 3683 C CA . ILE B 1 114 ? 4.266 10.836 -6.215 1 98.94 114 ILE B CA 1
ATOM 3684 C C . ILE B 1 114 ? 2.951 11.555 -5.941 1 98.94 114 ILE B C 1
ATOM 3686 O O . ILE B 1 114 ? 2.738 12.672 -6.418 1 98.94 114 ILE B O 1
ATOM 3690 N N . ALA B 1 115 ? 2.086 10.93 -5.191 1 98.94 115 ALA B N 1
ATOM 3691 C CA . ALA B 1 115 ? 0.822 11.539 -4.785 1 98.94 115 ALA B CA 1
ATOM 3692 C C . ALA B 1 115 ? 0.317 10.93 -3.48 1 98.94 115 ALA B C 1
ATOM 3694 O O . ALA B 1 115 ? 0.917 9.984 -2.955 1 98.94 115 ALA B O 1
ATOM 3695 N N . GLY B 1 116 ? -0.608 11.484 -2.865 1 98.94 116 GLY B N 1
ATOM 3696 C CA . GLY B 1 116 ? -1.424 11.016 -1.758 1 98.94 116 GLY B CA 1
ATOM 3697 C C . GLY B 1 116 ? -2.871 11.461 -1.851 1 98.94 116 GLY B C 1
ATOM 3698 O O . GLY B 1 116 ? -3.152 12.586 -2.258 1 98.94 116 GLY B O 1
ATOM 3699 N N . CYS B 1 117 ? -3.758 10.555 -1.497 1 98.94 117 CYS B N 1
ATOM 3700 C CA . CYS B 1 117 ? -5.168 10.914 -1.595 1 98.94 117 CYS B CA 1
ATOM 3701 C C . CYS B 1 117 ? -5.996 10.164 -0.561 1 98.94 117 CYS B C 1
ATOM 3703 O O . CYS B 1 117 ? -5.59 9.102 -0.085 1 98.94 117 CYS B O 1
ATOM 3705 N N . GLU B 1 118 ? -7.051 10.75 -0.231 1 98.88 118 GLU B N 1
ATOM 3706 C CA . GLU B 1 118 ? -8.086 10.141 0.596 1 98.88 118 GLU B CA 1
ATOM 3707 C C . GLU B 1 118 ? -9.453 10.766 0.322 1 98.88 118 GLU B C 1
ATOM 3709 O O . GLU B 1 118 ? -9.562 11.977 0.137 1 98.88 118 GLU B O 1
ATOM 3714 N N . ASN B 1 119 ? -10.422 10.047 0.208 1 98.69 119 ASN B N 1
ATOM 3715 C CA . ASN B 1 119 ? -11.812 10.484 0.287 1 98.69 119 ASN B CA 1
ATOM 3716 C C . ASN B 1 119 ? -12.578 9.727 1.371 1 98.69 119 ASN B C 1
ATOM 3718 O O . ASN B 1 119 ? -13.195 8.695 1.098 1 98.69 119 ASN B O 1
ATOM 3722 N N . MET B 1 120 ? -12.523 10.289 2.504 1 98.62 120 MET B N 1
ATOM 3723 C CA . MET B 1 120 ? -13.117 9.648 3.678 1 98.62 120 MET B CA 1
ATOM 3724 C C . MET B 1 120 ? -14.641 9.633 3.582 1 98.62 120 MET B C 1
ATOM 3726 O O . MET B 1 120 ? -15.289 8.75 4.133 1 98.62 120 MET B O 1
ATOM 3730 N N . SER B 1 121 ? -15.242 10.555 2.77 1 98.31 121 SER B N 1
ATOM 3731 C CA . SER B 1 121 ? -16.688 10.641 2.564 1 98.31 121 SER B CA 1
ATOM 3732 C C . SER B 1 121 ? -17.203 9.43 1.789 1 98.31 121 SER B C 1
ATOM 3734 O O . SER B 1 121 ? -18.391 9.133 1.814 1 98.31 121 SER B O 1
ATOM 3736 N N . GLN B 1 122 ? -16.25 8.688 1.122 1 97.5 122 GLN B N 1
ATOM 3737 C CA . GLN B 1 122 ? -16.703 7.609 0.25 1 97.5 122 GLN B CA 1
ATOM 3738 C C . GLN B 1 122 ? -16.312 6.246 0.812 1 97.5 122 GLN B C 1
ATOM 3740 O O . GLN B 1 122 ? -16.562 5.215 0.191 1 97.5 122 GLN B O 1
ATOM 3745 N N . VAL B 1 123 ? -15.672 6.176 1.964 1 98.38 123 VAL B N 1
ATOM 3746 C CA . VAL B 1 123 ? -15.297 4.891 2.551 1 98.38 123 VAL B CA 1
ATOM 3747 C C . VAL B 1 123 ? -16.562 4.09 2.877 1 98.38 123 VAL B C 1
ATOM 3749 O O . VAL B 1 123 ? -17.453 4.578 3.576 1 98.38 123 VAL B O 1
ATOM 3752 N N . PRO B 1 124 ? -16.625 2.893 2.455 1 98.06 124 PRO B N 1
ATOM 3753 C CA . PRO B 1 124 ? -17.875 2.137 2.625 1 98.06 124 PRO B CA 1
ATOM 3754 C C . PRO B 1 124 ? -18.016 1.536 4.023 1 98.06 124 PRO B C 1
ATOM 3756 O O . PRO B 1 124 ? -17.047 1.519 4.789 1 98.06 124 PRO B O 1
ATOM 3759 N N . PHE B 1 125 ? -19.25 1.156 4.277 1 97.88 125 PHE B N 1
ATOM 3760 C CA . PHE B 1 125 ? -19.5 0.205 5.352 1 97.88 125 PHE B CA 1
ATOM 3761 C C . PHE B 1 125 ? -19.25 -1.224 4.879 1 97.8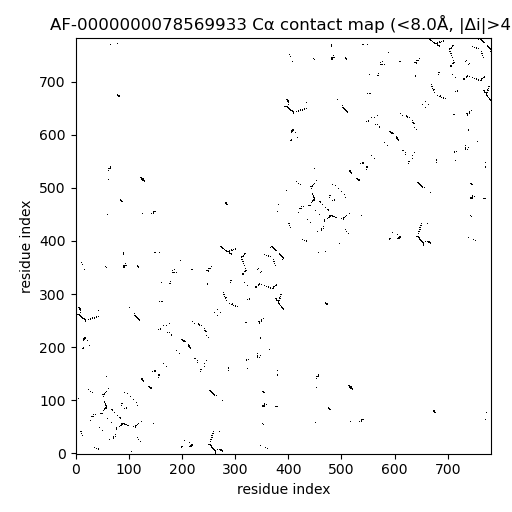8 125 PHE B C 1
ATOM 3763 O O . PHE B 1 125 ? -19.375 -1.518 3.689 1 97.88 125 PHE B O 1
ATOM 3770 N N . TYR B 1 126 ? -18.844 -2.113 5.781 1 97.88 126 TYR B N 1
ATOM 3771 C CA . TYR B 1 126 ? -18.531 -3.494 5.438 1 97.88 126 TYR B CA 1
ATOM 3772 C C . TYR B 1 126 ? -19.594 -4.449 5.953 1 97.88 126 TYR B C 1
ATOM 3774 O O . TYR B 1 126 ? -20.109 -4.281 7.066 1 97.88 126 TYR B O 1
ATOM 3782 N N . LEU B 1 127 ? -20 -5.312 5.152 1 96.5 127 LEU B N 1
ATOM 3783 C CA . LEU B 1 127 ? -20.766 -6.496 5.52 1 96.5 127 LEU B CA 1
ATOM 3784 C C . LEU B 1 127 ? -19.938 -7.762 5.379 1 96.5 127 LEU B C 1
ATOM 3786 O O . LEU B 1 127 ? -19.328 -7.996 4.332 1 96.5 127 LEU B O 1
ATOM 3790 N N . SER B 1 128 ? -19.906 -8.516 6.406 1 93.19 128 SER B N 1
ATOM 3791 C CA . SER B 1 128 ? -19.125 -9.742 6.371 1 93.19 128 SER B CA 1
ATOM 3792 C C . SER B 1 128 ? -19.641 -10.695 5.293 1 93.19 128 SER B C 1
ATOM 3794 O O . SER B 1 128 ? -20.844 -10.711 4.992 1 93.19 128 SER B O 1
ATOM 3796 N N . ARG B 1 129 ? -18.734 -11.469 4.633 1 91.19 129 ARG B N 1
ATOM 3797 C CA . ARG B 1 129 ? -19.094 -12.43 3.588 1 91.19 129 ARG B CA 1
ATOM 3798 C C . ARG B 1 129 ? -19.703 -13.688 4.188 1 91.19 129 ARG B C 1
ATOM 3800 O O . ARG B 1 129 ? -20.344 -14.469 3.477 1 91.19 129 ARG B O 1
ATOM 3807 N N . SER B 1 130 ? -19.953 -13.828 5.359 1 85.88 130 SER B N 1
ATOM 3808 C CA . SER B 1 130 ? -20.562 -14.992 6.004 1 85.88 130 SER B CA 1
ATOM 3809 C C . SER B 1 130 ? -22.078 -14.891 6.016 1 85.88 130 SER B C 1
ATOM 3811 O O . SER B 1 130 ? -22.641 -13.844 5.703 1 85.88 130 SER B O 1
ATOM 3813 N N . GLU B 1 131 ? -22.703 -16.031 6.246 1 86.94 131 GLU B N 1
ATOM 3814 C CA . GLU B 1 131 ? -24.156 -16.047 6.402 1 86.94 131 GLU B CA 1
ATOM 3815 C C . GLU B 1 131 ? -24.609 -15.086 7.504 1 86.94 131 GLU B C 1
ATOM 3817 O O . GLU B 1 131 ? -23.953 -14.992 8.547 1 86.94 131 GLU B O 1
ATOM 3822 N N . ILE B 1 132 ? -25.641 -14.359 7.176 1 87.94 132 ILE B N 1
ATOM 3823 C CA . ILE B 1 132 ? -26.219 -13.492 8.195 1 87.94 132 ILE B CA 1
ATOM 3824 C C . ILE B 1 132 ? -26.969 -14.344 9.227 1 87.94 132 ILE B C 1
ATOM 3826 O O . ILE B 1 132 ? -27.938 -15.016 8.898 1 87.94 132 ILE B O 1
ATOM 3830 N N . PRO B 1 133 ? -26.641 -14.305 10.383 1 89.5 133 PRO B N 1
ATOM 3831 C CA . PRO B 1 133 ? -27.297 -15.141 11.391 1 89.5 133 PRO B CA 1
ATOM 3832 C C . PRO B 1 133 ? -28.688 -14.633 11.773 1 89.5 133 PRO B C 1
ATOM 3834 O O . PRO B 1 133 ? -29.047 -13.508 11.406 1 89.5 133 PRO B O 1
ATOM 3837 N N . TYR B 1 134 ? -29.344 -15.555 12.43 1 92.25 134 TYR B N 1
ATOM 3838 C CA . TYR B 1 134 ? -30.609 -15.117 13.008 1 92.25 134 TYR B CA 1
ATOM 3839 C C . TYR B 1 134 ? -30.406 -13.945 13.953 1 92.25 134 TYR B C 1
ATOM 3841 O O . TYR B 1 134 ? -29.484 -13.969 14.789 1 92.25 134 TYR B O 1
ATOM 3849 N N . GLY B 1 135 ? -31.125 -12.898 13.859 1 92.75 135 GLY B N 1
ATOM 3850 C CA . GLY B 1 135 ? -30.984 -11.703 14.68 1 92.75 135 GLY B CA 1
ATOM 3851 C C . GLY B 1 135 ? -30.234 -10.586 13.984 1 92.75 135 GLY B C 1
ATOM 3852 O O . GLY B 1 135 ? -30.203 -9.453 14.461 1 92.75 135 GLY B O 1
ATOM 3853 N N . GLY B 1 136 ? -29.625 -10.945 12.867 1 89.06 136 GLY B N 1
ATOM 3854 C CA . GLY B 1 136 ? -28.953 -9.93 12.07 1 89.06 136 GLY B CA 1
ATOM 3855 C C . GLY B 1 136 ? -27.453 -9.898 12.266 1 89.06 136 GLY B C 1
ATOM 3856 O O . GLY B 1 136 ? -26.906 -10.742 12.977 1 89.06 136 GLY B O 1
ATOM 3857 N N . THR B 1 137 ? -26.734 -9.062 11.43 1 88.81 137 THR B N 1
ATOM 3858 C CA . THR B 1 137 ? -25.281 -8.93 11.516 1 88.81 137 THR B CA 1
ATOM 3859 C C . THR B 1 137 ? -24.891 -7.465 11.672 1 88.81 137 THR B C 1
ATOM 3861 O O . THR B 1 137 ? -25.703 -6.566 11.445 1 88.81 137 THR B O 1
ATOM 3864 N N . ALA B 1 138 ? -23.766 -7.266 12.219 1 91.12 138 ALA B N 1
ATOM 3865 C CA . ALA B 1 138 ? -23.25 -5.914 12.406 1 91.12 138 ALA B CA 1
ATOM 3866 C C . ALA B 1 138 ? -22.656 -5.371 11.109 1 91.12 138 ALA B C 1
ATOM 3868 O O . ALA B 1 138 ? -22.031 -6.113 10.344 1 91.12 138 ALA B O 1
ATOM 3869 N N . ILE B 1 139 ? -22.953 -4.098 10.844 1 94.19 139 ILE B N 1
ATOM 3870 C CA . ILE B 1 139 ? -22.297 -3.344 9.789 1 94.19 139 ILE B CA 1
ATOM 3871 C C . ILE B 1 139 ? -21.062 -2.643 10.344 1 94.19 139 ILE B C 1
ATOM 3873 O O . ILE B 1 139 ? -21.125 -1.991 11.391 1 94.19 139 ILE B O 1
ATOM 3877 N N . ILE B 1 140 ? -19.906 -2.865 9.641 1 96.56 140 ILE B N 1
ATOM 3878 C CA . ILE B 1 140 ? -18.641 -2.314 10.117 1 96.56 140 ILE B CA 1
ATOM 3879 C C . ILE B 1 140 ? -18.328 -1.019 9.375 1 96.56 140 ILE B C 1
ATOM 3881 O O . ILE B 1 140 ? -18.406 -0.968 8.148 1 96.56 140 ILE B O 1
ATOM 3885 N N . ASP B 1 141 ? -18.062 0.061 10.094 1 97.56 141 ASP B N 1
ATOM 3886 C CA . ASP B 1 141 ? -17.641 1.317 9.484 1 97.56 141 ASP B CA 1
ATOM 3887 C C . ASP B 1 141 ? -16.172 1.243 9.039 1 97.56 141 ASP B C 1
ATOM 3889 O O . ASP B 1 141 ? -15.266 1.259 9.867 1 97.56 141 ASP B O 1
ATOM 3893 N N . GLY B 1 142 ? -15.969 1.267 7.723 1 98.19 142 GLY B N 1
ATOM 3894 C CA . GLY B 1 142 ? -14.625 1.153 7.18 1 98.19 142 GLY B CA 1
ATOM 3895 C C . GLY B 1 142 ? -13.703 2.264 7.641 1 98.19 142 GLY B C 1
ATOM 3896 O O . GLY B 1 142 ? -12.492 2.061 7.762 1 98.19 142 GLY B O 1
ATOM 3897 N N . LEU B 1 143 ? -14.211 3.457 7.961 1 97.81 143 LEU B N 1
ATOM 3898 C CA . LEU B 1 143 ? -13.43 4.59 8.445 1 97.81 143 LEU B CA 1
ATOM 3899 C C . LEU B 1 143 ? -12.773 4.262 9.781 1 97.81 143 LEU B C 1
ATOM 3901 O O . LEU B 1 143 ? -11.578 4.508 9.969 1 97.81 143 LEU B O 1
ATOM 3905 N N . VAL B 1 144 ? -13.586 3.734 10.617 1 97.19 144 VAL B N 1
ATOM 3906 C CA . VAL B 1 144 ? -13.133 3.439 11.977 1 97.19 144 VAL B CA 1
ATOM 3907 C C . VAL B 1 144 ? -12.195 2.234 11.961 1 97.19 144 VAL B C 1
ATOM 3909 O O . V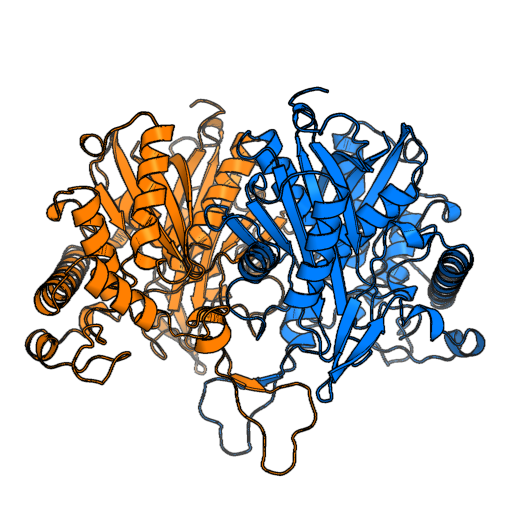AL B 1 144 ? -11.062 2.314 12.438 1 97.19 144 VAL B O 1
ATOM 3912 N N . ARG B 1 145 ? -12.602 1.157 11.297 1 97.62 145 ARG B N 1
ATOM 3913 C CA . ARG B 1 145 ? -11.93 -0.139 11.328 1 97.62 145 ARG B CA 1
ATOM 3914 C C . ARG B 1 145 ? -10.539 -0.05 10.711 1 97.62 145 ARG B C 1
ATOM 3916 O O . ARG B 1 145 ? -9.57 -0.544 11.281 1 97.62 145 ARG B O 1
ATOM 3923 N N . ASP B 1 146 ? -10.453 0.603 9.555 1 98.12 146 ASP B N 1
ATOM 3924 C CA . ASP B 1 146 ? -9.227 0.551 8.766 1 98.12 146 ASP B CA 1
ATOM 3925 C C . ASP B 1 146 ? -8.43 1.848 8.906 1 98.12 146 ASP B C 1
ATOM 3927 O O . ASP B 1 146 ? -7.27 1.915 8.508 1 98.12 146 ASP B O 1
ATOM 3931 N N . GLY B 1 147 ? -9.023 2.912 9.562 1 97.56 147 GLY B N 1
ATOM 3932 C CA . GLY B 1 147 ? -8.336 4.195 9.516 1 97.56 147 GLY B CA 1
ATOM 3933 C C . GLY B 1 147 ? -8.148 4.824 10.883 1 97.56 147 GLY B C 1
ATOM 3934 O O . GLY B 1 147 ? -7.172 5.535 11.117 1 97.56 147 GLY B O 1
ATOM 3935 N N . LEU B 1 148 ? -9.086 4.605 11.836 1 96.88 148 LEU B N 1
ATOM 3936 C CA . LEU B 1 148 ? -9.117 5.508 12.977 1 96.88 148 LEU B CA 1
ATOM 3937 C C . LEU B 1 148 ? -9.039 4.727 14.289 1 96.88 148 LEU B C 1
ATOM 3939 O O . LEU B 1 148 ? -9.016 5.32 15.367 1 96.88 148 LEU B O 1
ATOM 3943 N N . GLU B 1 149 ? -8.992 3.396 14.148 1 95.88 149 GLU B N 1
ATOM 3944 C CA . GLU B 1 149 ? -8.852 2.525 15.312 1 95.88 149 GLU B CA 1
ATOM 3945 C C . GLU B 1 149 ? -7.547 1.733 15.258 1 95.88 149 GLU B C 1
ATOM 3947 O O . GLU B 1 149 ? -7.18 1.211 14.203 1 95.88 149 GLU B O 1
ATOM 3952 N N . ASP B 1 150 ? -6.852 1.742 16.344 1 94.69 150 ASP B N 1
ATOM 3953 C CA . ASP B 1 150 ? -5.656 0.911 16.438 1 94.69 150 ASP B CA 1
ATOM 3954 C C . ASP B 1 150 ? -6.02 -0.572 16.453 1 94.69 150 ASP B C 1
ATOM 3956 O O . ASP B 1 150 ? -6.785 -1.013 17.328 1 94.69 150 ASP B O 1
ATOM 3960 N N . PRO B 1 151 ? -5.473 -1.307 15.625 1 93.12 151 PRO B N 1
ATOM 3961 C CA . PRO B 1 151 ? -5.898 -2.703 15.523 1 93.12 151 PRO B CA 1
ATOM 3962 C C . PRO B 1 151 ? -5.422 -3.555 16.703 1 93.12 151 PRO B C 1
ATOM 3964 O O . PRO B 1 151 ? -6.012 -4.598 16.984 1 93.12 151 PRO B O 1
ATOM 3967 N N . THR B 1 152 ? -4.41 -3.158 17.344 1 87.88 152 THR B N 1
ATOM 3968 C CA . THR B 1 152 ? -3.857 -3.924 18.453 1 87.88 152 THR B CA 1
ATOM 3969 C C . THR B 1 152 ? -4.566 -3.57 19.766 1 87.88 152 THR B C 1
ATOM 3971 O O . THR B 1 152 ? -4.945 -4.457 20.531 1 87.88 152 THR B O 1
ATOM 3974 N N . LEU B 1 153 ? -4.766 -2.291 19.906 1 90.44 153 LEU B N 1
ATOM 3975 C CA . LEU B 1 153 ? -5.359 -1.788 21.141 1 90.44 153 LEU B CA 1
ATOM 3976 C C . LEU B 1 153 ? -6.883 -1.826 21.078 1 90.44 153 LEU B C 1
ATOM 3978 O O . LEU B 1 153 ? -7.559 -1.812 22.109 1 90.44 153 LEU B O 1
ATOM 3982 N N . LYS B 1 154 ? -7.348 -1.872 19.875 1 92.12 154 LYS B N 1
ATOM 3983 C CA . LYS B 1 154 ? -8.781 -1.791 19.625 1 92.12 154 LYS B CA 1
ATOM 3984 C C . LYS B 1 154 ? -9.383 -0.54 20.266 1 92.12 154 LYS B C 1
ATOM 3986 O O . LYS B 1 154 ? -10.43 -0.605 20.906 1 92.12 154 LYS B O 1
ATOM 3991 N N . LEU B 1 155 ? -8.625 0.581 20.125 1 91.69 155 LEU B N 1
ATOM 3992 C CA . LEU B 1 155 ? -9.031 1.884 20.641 1 91.69 155 LEU B CA 1
ATOM 3993 C C . LEU B 1 155 ? -8.969 2.947 19.562 1 91.69 155 LEU B C 1
ATOM 3995 O O . LEU B 1 155 ? -8.078 2.914 18.703 1 91.69 155 LEU B O 1
ATOM 3999 N N . PRO B 1 156 ? -9.977 3.879 19.703 1 93.31 156 PRO B N 1
ATOM 4000 C CA . PRO B 1 156 ? -9.852 5.031 18.812 1 93.31 156 PRO B CA 1
ATOM 4001 C C . PRO B 1 156 ? -8.547 5.801 19.016 1 93.31 156 PRO B C 1
ATOM 4003 O O . PRO B 1 156 ? -8.086 5.941 20.156 1 93.31 156 PRO B O 1
ATOM 4006 N N . MET B 1 157 ? -8.039 6.344 17.984 1 92.94 157 MET B N 1
ATOM 4007 C CA . MET B 1 157 ? -6.785 7.086 18.016 1 92.94 157 MET B CA 1
ATOM 4008 C C . MET B 1 157 ? -6.863 8.242 19.016 1 92.94 157 MET B C 1
ATOM 4010 O O . MET B 1 157 ? -5.859 8.609 19.609 1 92.94 157 MET B O 1
ATOM 4014 N N . GLY B 1 158 ? -8.016 8.773 19.172 1 94.5 158 GLY B N 1
ATOM 4015 C CA . GLY B 1 158 ? -8.195 9.898 20.078 1 94.5 158 GLY B CA 1
ATOM 4016 C C . GLY B 1 158 ? -7.93 9.531 21.531 1 94.5 158 GLY B C 1
ATOM 4017 O O . GLY B 1 158 ? -7.543 10.391 22.328 1 94.5 158 GLY B O 1
ATOM 4018 N N . ILE B 1 159 ? -8.203 8.266 21.906 1 95.81 159 ILE B N 1
ATOM 4019 C CA . ILE B 1 159 ? -7.895 7.809 23.25 1 95.81 159 ILE B CA 1
ATOM 4020 C C . ILE B 1 159 ? -6.383 7.816 23.469 1 95.81 159 ILE B C 1
ATOM 4022 O O . ILE B 1 159 ? -5.906 8.156 24.547 1 95.81 159 ILE B O 1
ATOM 4026 N N . CYS B 1 160 ? -5.66 7.465 22.406 1 95.06 160 CYS B N 1
ATOM 4027 C CA . CYS B 1 160 ? -4.203 7.539 22.469 1 95.06 160 CYS B CA 1
ATOM 4028 C C . CYS B 1 160 ? -3.738 8.977 22.672 1 95.06 160 CYS B C 1
ATOM 4030 O O . CYS B 1 160 ? -2.797 9.227 23.438 1 95.06 160 CYS B O 1
ATOM 4032 N N . ALA B 1 161 ? -4.383 9.867 22.016 1 96.94 161 ALA B N 1
ATOM 4033 C CA . ALA B 1 161 ? -4.055 11.281 22.172 1 96.94 161 ALA B CA 1
ATOM 4034 C C . ALA B 1 161 ? -4.289 11.75 23.609 1 96.94 161 ALA B C 1
ATOM 4036 O O . ALA B 1 161 ? -3.506 12.531 24.141 1 96.94 161 ALA B O 1
ATOM 4037 N N . GLU B 1 162 ? -5.391 11.305 24.234 1 97.81 162 GLU B N 1
ATOM 4038 C CA . GLU B 1 162 ? -5.684 11.648 25.625 1 97.81 162 GLU B CA 1
ATOM 4039 C C . GLU B 1 162 ? -4.566 11.188 26.547 1 97.81 162 GLU B C 1
ATOM 4041 O O . GLU B 1 162 ? -4.254 11.859 27.531 1 97.81 162 GLU B O 1
ATOM 4046 N N . LYS B 1 163 ? -3.998 10.062 26.25 1 96.38 163 LYS B N 1
ATOM 4047 C CA . LYS B 1 163 ? -2.861 9.602 27.047 1 96.38 163 LYS B CA 1
ATOM 4048 C C . LYS B 1 163 ? -1.694 10.578 26.953 1 96.38 163 LYS B C 1
ATOM 4050 O O . LYS B 1 163 ? -1.045 10.883 27.953 1 96.38 163 LYS B O 1
ATOM 4055 N N . SER B 1 164 ? -1.395 11.023 25.75 1 96.5 164 SER B N 1
ATOM 4056 C CA . SER B 1 164 ? -0.299 11.961 25.547 1 96.5 164 SER B CA 1
ATOM 4057 C C . SER B 1 164 ? -0.55 13.273 26.281 1 96.5 164 SER B C 1
ATOM 4059 O O . SER B 1 164 ? 0.388 13.898 26.781 1 96.5 164 SER B O 1
ATOM 4061 N N . VAL B 1 165 ? -1.792 13.68 26.312 1 97.75 165 VAL B N 1
ATOM 4062 C CA . VAL B 1 165 ? -2.174 14.875 27.062 1 97.75 165 VAL B CA 1
ATOM 4063 C C . VAL B 1 165 ? -1.74 14.742 28.516 1 97.75 165 VAL B C 1
ATOM 4065 O O . VAL B 1 165 ? -1.137 15.656 29.078 1 97.75 165 VAL B O 1
ATOM 4068 N N . LYS B 1 166 ? -2.047 13.602 29.062 1 96.62 166 LYS B N 1
ATOM 4069 C CA . LYS B 1 166 ? -1.707 13.336 30.453 1 96.62 166 LYS B CA 1
ATOM 4070 C C . LYS B 1 166 ? -0.197 13.211 30.641 1 96.62 166 LYS B C 1
ATOM 4072 O O . LYS B 1 166 ? 0.37 13.805 31.562 1 96.62 166 LYS B O 1
ATOM 4077 N N . ASP B 1 167 ? 0.423 12.5 29.75 1 96.75 167 ASP B N 1
ATOM 4078 C CA . ASP B 1 167 ? 1.854 12.234 29.859 1 96.75 167 ASP B CA 1
ATOM 4079 C C . ASP B 1 167 ? 2.662 13.523 29.781 1 96.75 167 ASP B C 1
ATOM 4081 O O . ASP B 1 167 ? 3.711 13.648 30.422 1 96.75 167 ASP B O 1
ATOM 4085 N N . TYR B 1 168 ? 2.164 14.477 29 1 96.81 168 TYR B N 1
ATOM 4086 C CA . TYR B 1 168 ? 2.941 15.68 28.734 1 96.81 168 TYR B CA 1
ATOM 4087 C C . TYR B 1 168 ? 2.373 16.875 29.484 1 96.81 168 TYR B C 1
ATOM 4089 O O . TYR B 1 168 ? 2.857 18 29.344 1 96.81 168 TYR B O 1
ATOM 4097 N N . ASP B 1 169 ? 1.393 16.672 30.25 1 96.94 169 ASP B N 1
ATOM 4098 C CA . ASP B 1 169 ? 0.763 17.703 31.078 1 96.94 169 ASP B CA 1
ATOM 4099 C C . ASP B 1 169 ? 0.341 18.891 30.219 1 96.94 169 ASP B C 1
ATOM 4101 O O . ASP B 1 169 ? 0.722 20.031 30.5 1 96.94 169 ASP B O 1
ATOM 4105 N N . ILE B 1 170 ? -0.391 18.609 29.172 1 98 170 ILE B N 1
ATOM 4106 C CA . ILE B 1 170 ? -0.9 19.641 28.281 1 98 170 ILE B CA 1
ATOM 4107 C C . ILE B 1 170 ? -2.367 19.922 28.594 1 98 170 ILE B C 1
ATOM 4109 O O . ILE B 1 170 ? -3.211 19.031 28.5 1 98 170 ILE B O 1
ATOM 4113 N N . SER B 1 171 ? -2.713 21.109 28.922 1 97.62 171 SER B N 1
ATOM 4114 C CA . SER B 1 171 ? -4.051 21.438 29.406 1 97.62 171 SER B CA 1
ATOM 4115 C C . SER B 1 171 ? -5.043 21.547 28.25 1 97.62 171 SER B C 1
ATOM 4117 O O . SER B 1 171 ? -4.648 21.766 27.109 1 97.62 171 SER B O 1
ATOM 4119 N N . ARG B 1 172 ? -6.293 21.375 28.594 1 97.81 172 ARG B N 1
ATOM 4120 C CA . ARG B 1 172 ? -7.379 21.625 27.656 1 97.81 172 ARG B CA 1
ATOM 4121 C C . ARG B 1 172 ? -7.297 23.031 27.078 1 97.81 172 ARG B C 1
ATOM 4123 O O . ARG B 1 172 ? -7.473 23.234 25.875 1 97.81 172 ARG B O 1
ATOM 4130 N N . ALA B 1 173 ? -6.988 23.984 27.875 1 98 173 ALA B N 1
ATOM 4131 C CA . ALA B 1 173 ? -6.902 25.375 27.453 1 98 173 ALA B CA 1
ATOM 4132 C C . ALA B 1 173 ? -5.793 25.578 26.422 1 98 173 ALA B C 1
ATOM 4134 O O . ALA B 1 173 ? -5.969 26.297 25.438 1 98 173 ALA B O 1
ATOM 4135 N N . SER B 1 174 ? -4.66 25 26.672 1 98.38 174 SER B N 1
ATOM 4136 C CA . SER B 1 174 ? -3.539 25.109 25.75 1 98.38 174 SER B CA 1
ATOM 4137 C C . SER B 1 174 ? -3.879 24.484 24.406 1 98.38 174 SER B C 1
ATOM 4139 O O . SER B 1 174 ? -3.494 25.016 23.359 1 98.38 174 SER B O 1
ATOM 4141 N N . GLN B 1 175 ? -4.562 23.344 24.453 1 98.69 175 GLN B N 1
ATOM 4142 C CA . GLN B 1 175 ? -4.969 22.672 23.219 1 98.69 175 GLN B CA 1
ATOM 4143 C C . GLN B 1 175 ? -5.926 23.547 22.406 1 98.69 175 GLN B C 1
ATOM 4145 O O . GLN B 1 175 ? -5.766 23.688 21.188 1 98.69 175 GLN B O 1
ATOM 4150 N N . ASP B 1 176 ? -6.887 24.078 23.078 1 98.62 176 ASP B N 1
ATOM 4151 C CA . ASP B 1 176 ? -7.883 24.938 22.438 1 98.62 176 ASP B CA 1
ATOM 4152 C C . ASP B 1 176 ? -7.238 26.188 21.859 1 98.62 176 ASP B C 1
ATOM 4154 O O . ASP B 1 176 ? -7.582 26.625 20.766 1 98.62 176 ASP B O 1
ATOM 4158 N N . GLU B 1 177 ? -6.387 26.75 22.625 1 98.56 177 GLU B N 1
ATOM 4159 C CA . GLU B 1 177 ? -5.688 27.938 22.156 1 98.56 177 GLU B CA 1
ATOM 4160 C C . GLU B 1 177 ? -4.863 27.641 20.906 1 98.56 177 GLU B C 1
ATOM 4162 O O . GLU B 1 177 ? -4.84 28.438 19.953 1 98.56 177 GLU B O 1
ATOM 4167 N N . PHE B 1 178 ? -4.145 26.578 20.938 1 98.62 178 PHE B N 1
ATOM 4168 C CA . PHE B 1 178 ? -3.396 26.156 19.766 1 98.62 178 PHE B CA 1
ATOM 4169 C C . PHE B 1 178 ? -4.32 26.016 18.562 1 98.62 178 PHE B C 1
ATOM 4171 O O . PHE B 1 178 ? -3.994 26.469 17.453 1 98.62 178 PHE B O 1
ATOM 4178 N N . ALA B 1 179 ? -5.461 25.297 18.75 1 98.62 179 ALA B N 1
ATOM 4179 C CA . ALA B 1 179 ? -6.434 25.109 17.672 1 98.62 179 ALA B CA 1
ATOM 4180 C C . ALA B 1 179 ? -6.906 26.453 17.109 1 98.62 179 ALA B C 1
ATOM 4182 O O . ALA B 1 179 ? -6.93 26.641 15.898 1 98.62 179 ALA B O 1
ATOM 4183 N N . ILE B 1 180 ? -7.25 27.344 18.016 1 98.62 180 ILE B N 1
ATOM 4184 C CA . ILE B 1 180 ? -7.719 28.672 17.609 1 98.62 180 ILE B CA 1
ATOM 4185 C C . ILE B 1 180 ? -6.648 29.359 16.766 1 98.62 180 ILE B C 1
ATOM 4187 O O . ILE B 1 180 ? -6.949 29.938 15.719 1 98.62 180 ILE B O 1
ATOM 4191 N N . GLN B 1 181 ? -5.402 29.281 17.203 1 98.56 181 GLN B N 1
ATOM 4192 C CA . GLN B 1 181 ? -4.305 29.891 16.453 1 98.56 181 GLN B CA 1
ATOM 4193 C C . GLN B 1 181 ? -4.133 29.234 15.094 1 98.56 181 GLN B C 1
ATOM 4195 O O . GLN B 1 181 ? -3.855 29.906 14.102 1 98.56 181 GLN B O 1
ATOM 4200 N N . SER B 1 182 ? -4.227 27.922 15.031 1 98.75 182 SER B N 1
ATOM 4201 C CA . SER B 1 182 ? -4.145 27.234 13.75 1 98.75 182 SER B CA 1
ATOM 4202 C C . SER B 1 182 ? -5.219 27.719 12.781 1 98.75 182 SER B C 1
ATOM 4204 O O . SER B 1 182 ? -4.938 27.969 11.609 1 98.75 182 SER B O 1
ATOM 4206 N N . TYR B 1 183 ? -6.453 27.875 13.258 1 98.62 183 TYR B N 1
ATOM 4207 C CA . TYR B 1 183 ? -7.559 28.375 12.453 1 98.62 183 TYR B CA 1
ATOM 4208 C C . TYR B 1 183 ? -7.297 29.797 12 1 98.62 183 TYR B C 1
ATOM 4210 O O . TYR B 1 183 ? -7.559 30.156 10.844 1 98.62 183 TYR B O 1
ATOM 4218 N N . LYS B 1 184 ? -6.797 30.625 12.891 1 98.44 184 LYS B N 1
ATOM 4219 C CA . LYS B 1 184 ? -6.5 32 12.555 1 98.44 184 LYS B CA 1
ATOM 4220 C C . LYS B 1 184 ? -5.406 32.094 11.492 1 98.44 184 LYS B C 1
ATOM 4222 O O . LYS B 1 184 ? -5.512 32.875 10.547 1 98.44 184 LYS B O 1
ATOM 4227 N N . LYS B 1 185 ? -4.344 31.344 11.695 1 98.75 185 LYS B N 1
ATOM 4228 C CA . LYS B 1 185 ? -3.264 31.297 10.711 1 98.75 185 LYS B CA 1
ATOM 4229 C C . LYS B 1 185 ? -3.779 30.875 9.344 1 98.75 185 LYS B C 1
ATOM 4231 O O . LYS B 1 185 ? -3.422 31.453 8.32 1 98.75 185 LYS B O 1
ATOM 4236 N N . ALA B 1 186 ? -4.621 29.812 9.289 1 98.75 186 ALA B N 1
ATOM 4237 C CA . ALA B 1 186 ? -5.184 29.328 8.031 1 98.75 186 ALA B CA 1
ATOM 4238 C C . ALA B 1 186 ? -6.051 30.391 7.367 1 98.75 186 ALA B C 1
ATOM 4240 O O . ALA B 1 186 ? -5.98 30.594 6.152 1 98.75 186 ALA B O 1
ATOM 4241 N N . SER B 1 187 ? -6.855 31 8.18 1 98.44 187 SER B N 1
ATOM 4242 C CA . SER B 1 187 ? -7.715 32.062 7.676 1 98.44 187 SER B CA 1
ATOM 4243 C C . SER B 1 187 ? -6.898 33.188 7.062 1 98.44 187 SER B C 1
ATOM 4245 O O . SER B 1 187 ? -7.211 33.688 5.977 1 98.44 187 SER B O 1
ATOM 4247 N N . LEU B 1 188 ? -5.891 33.625 7.758 1 98.38 188 LEU B N 1
ATOM 4248 C CA . LEU B 1 188 ? -5.023 34.688 7.281 1 98.38 188 LEU B CA 1
ATOM 4249 C C . LEU B 1 188 ? -4.289 34.281 6.012 1 98.38 188 LEU B C 1
ATOM 4251 O O . LEU B 1 188 ? -4.121 35.062 5.09 1 98.38 188 LEU B O 1
ATOM 4255 N N . ALA B 1 189 ? -3.797 33.062 5.98 1 98.69 189 ALA B N 1
ATOM 4256 C CA . ALA B 1 189 ? -3.09 32.562 4.805 1 98.69 189 ALA B CA 1
ATOM 4257 C C . ALA B 1 189 ? -3.988 32.594 3.57 1 98.69 189 ALA B C 1
ATOM 4259 O O . ALA B 1 189 ? -3.539 32.938 2.477 1 98.69 189 ALA B O 1
ATOM 4260 N N . TRP B 1 190 ? -5.23 32.125 3.697 1 98.5 190 TRP B N 1
ATOM 4261 C CA . TRP B 1 190 ? -6.172 32.188 2.586 1 98.5 190 TRP B CA 1
ATOM 4262 C C . TRP B 1 190 ? -6.461 33.625 2.176 1 98.5 190 TRP B C 1
ATOM 4264 O O . TRP B 1 190 ? -6.465 33.938 0.986 1 98.5 190 TRP B O 1
ATOM 4274 N N . LYS B 1 191 ? -6.699 34.438 3.205 1 98.19 191 LYS B N 1
ATOM 4275 C CA . LYS B 1 191 ? -6.988 35.844 2.953 1 98.19 191 LYS B CA 1
ATOM 4276 C C . LYS B 1 191 ? -5.848 36.5 2.193 1 98.19 191 LYS B C 1
ATOM 4278 O O . LYS B 1 191 ? -6.082 37.312 1.281 1 98.19 191 LYS B O 1
ATOM 4283 N N . ASP B 1 192 ? -4.598 36.188 2.543 1 98.25 192 ASP B N 1
ATOM 4284 C CA . ASP B 1 192 ? -3.418 36.844 1.979 1 98.25 192 ASP B CA 1
ATOM 4285 C C . ASP B 1 192 ? -2.951 36.125 0.712 1 98.25 192 ASP B C 1
ATOM 4287 O O . ASP B 1 192 ? -1.916 36.469 0.143 1 98.25 192 ASP B O 1
ATOM 4291 N N . GLY B 1 193 ? -3.566 35.062 0.285 1 98.19 193 GLY B N 1
ATOM 4292 C CA . GLY B 1 193 ? -3.266 34.375 -0.957 1 98.19 193 GLY B CA 1
ATOM 4293 C C . GLY B 1 193 ? -2.037 33.469 -0.865 1 98.19 193 GLY B C 1
ATOM 4294 O O . GLY B 1 193 ? -1.421 33.156 -1.882 1 98.19 193 GLY B O 1
ATOM 4295 N N . LEU B 1 194 ? -1.664 33.062 0.313 1 98.19 194 LEU B N 1
ATOM 4296 C CA . LEU B 1 194 ? -0.433 32.312 0.522 1 98.19 194 LEU B CA 1
ATOM 4297 C C . LEU B 1 194 ? -0.574 30.891 0.005 1 98.19 194 LEU B C 1
ATOM 4299 O O . LEU B 1 194 ? 0.425 30.203 -0.186 1 98.19 194 LEU B O 1
ATOM 4303 N N . PHE B 1 195 ? -1.811 30.422 -0.252 1 98.44 195 PHE B N 1
ATOM 4304 C CA . PHE B 1 195 ? -2.051 29.062 -0.73 1 98.44 195 PHE B CA 1
ATOM 4305 C C . PHE B 1 195 ? -2.164 29.031 -2.25 1 98.44 195 PHE B C 1
ATOM 4307 O O . PHE B 1 195 ? -2.316 27.969 -2.848 1 98.44 195 PHE B O 1
ATOM 4314 N N . ALA B 1 196 ? -2.039 30.156 -2.945 1 97.44 196 ALA B N 1
ATOM 4315 C CA . ALA B 1 196 ? -2.332 30.281 -4.371 1 97.44 196 ALA B CA 1
ATOM 4316 C C . ALA B 1 196 ? -1.437 29.375 -5.199 1 97.44 196 ALA B C 1
ATOM 4318 O O . ALA B 1 196 ? -1.88 28.797 -6.199 1 97.44 196 ALA B O 1
ATOM 4319 N N . GLU B 1 197 ? -0.224 29.234 -4.734 1 96.88 197 GLU B N 1
ATOM 4320 C CA . GLU B 1 197 ? 0.719 28.438 -5.516 1 96.88 197 GLU B CA 1
ATOM 4321 C C . GLU B 1 197 ? 0.573 26.953 -5.211 1 96.88 197 GLU B C 1
ATOM 4323 O O . GLU B 1 197 ? 0.893 26.109 -6.051 1 96.88 197 GLU B O 1
ATOM 4328 N N . GLU B 1 198 ? 0.121 26.594 -4.035 1 97.75 198 GLU B N 1
ATOM 4329 C CA . GLU B 1 198 ? 0.138 25.188 -3.676 1 97.75 198 GLU B CA 1
ATOM 4330 C C . GLU B 1 198 ? -1.216 24.531 -3.941 1 97.75 198 GLU B C 1
ATOM 4332 O O . GLU B 1 198 ? -1.305 23.312 -4.078 1 97.75 198 GLU B O 1
ATOM 4337 N N . VAL B 1 199 ? -2.342 25.297 -4.066 1 98.88 199 VAL B N 1
ATOM 4338 C CA . VAL B 1 199 ? -3.67 24.703 -4.203 1 98.88 199 VAL B CA 1
ATOM 4339 C C . VAL B 1 199 ? -4.145 24.828 -5.648 1 98.88 199 VAL B C 1
ATOM 4341 O O . VAL B 1 199 ? -4.051 25.906 -6.25 1 98.88 199 VAL B O 1
ATOM 4344 N N . VAL B 1 200 ? -4.625 23.719 -6.207 1 98.81 200 VAL B N 1
ATOM 4345 C CA . VAL B 1 200 ? -5.238 23.719 -7.531 1 98.81 200 VAL B CA 1
ATOM 4346 C C . VAL B 1 200 ? -6.73 23.422 -7.41 1 98.81 200 VAL B C 1
ATOM 4348 O O . VAL B 1 200 ? -7.137 22.547 -6.656 1 98.81 200 VAL B O 1
ATOM 4351 N N . PRO B 1 201 ? -7.535 24.172 -8.133 1 98.62 201 PRO B N 1
ATOM 4352 C CA . PRO B 1 201 ? -8.984 23.953 -8.055 1 98.62 201 PRO B CA 1
ATOM 4353 C C . PRO B 1 201 ? -9.398 22.594 -8.625 1 98.62 201 PRO B C 1
ATOM 4355 O O . PRO B 1 201 ? -8.703 22.047 -9.484 1 98.62 201 PRO B O 1
ATOM 4358 N N . VAL B 1 202 ? -10.406 22.078 -8.109 1 98.62 202 VAL B N 1
ATOM 4359 C CA . VAL B 1 202 ? -11.023 20.844 -8.602 1 98.62 202 VAL B CA 1
ATOM 4360 C C . VAL B 1 202 ? -12.375 21.156 -9.234 1 98.62 202 VAL B C 1
ATOM 4362 O O . VAL B 1 202 ? -13.242 21.766 -8.594 1 98.62 202 VAL B O 1
ATOM 4365 N N . THR B 1 203 ? -12.547 20.766 -10.461 1 97.56 203 THR B N 1
ATOM 4366 C CA . THR B 1 203 ? -13.82 20.922 -11.156 1 97.56 203 THR B CA 1
ATOM 4367 C C . THR B 1 203 ? -14.656 19.656 -11.023 1 97.56 203 THR B C 1
ATOM 4369 O O . THR B 1 203 ? -14.211 18.562 -11.383 1 97.56 203 THR B O 1
ATOM 4372 N N . ILE B 1 204 ? -15.742 19.797 -10.461 1 95.88 204 ILE B N 1
ATOM 4373 C CA . ILE B 1 204 ? -16.672 18.688 -10.25 1 95.88 204 ILE B CA 1
ATOM 4374 C C . ILE B 1 204 ? -17.812 18.781 -11.25 1 95.88 204 ILE B C 1
ATOM 4376 O O . ILE B 1 204 ? -18.5 19.797 -11.336 1 95.88 204 ILE B O 1
ATOM 4380 N N . LYS B 1 205 ? -18.078 17.719 -12.039 1 88 205 LYS B N 1
ATOM 4381 C CA . LYS B 1 205 ? -19.188 17.672 -12.984 1 88 205 LYS B CA 1
ATOM 4382 C C . LYS B 1 205 ? -20.438 17.078 -12.328 1 88 205 LYS B C 1
ATOM 4384 O O . LYS B 1 205 ? -20.422 15.945 -11.844 1 88 205 LYS B O 1
ATOM 4389 N N . LEU B 1 206 ? -21.375 17.766 -12.312 1 84.38 206 LEU B N 1
ATOM 4390 C CA . LEU B 1 206 ? -22.641 17.328 -11.734 1 84.38 206 LEU B CA 1
ATOM 4391 C C . LEU B 1 206 ? -23.547 16.719 -12.812 1 84.38 206 LEU B C 1
ATOM 4393 O O . LEU B 1 206 ? -23.25 16.828 -14 1 84.38 206 LEU B O 1
ATOM 4397 N N . LYS B 1 207 ? -24.703 15.852 -12.555 1 70 207 LYS B N 1
ATOM 4398 C CA . LYS B 1 207 ? -25.609 15.102 -13.414 1 70 207 LYS B CA 1
ATOM 4399 C C . LYS B 1 207 ? -26.188 16 -14.508 1 70 207 LYS B C 1
ATOM 4401 O O . LYS B 1 207 ? -26.422 15.547 -15.633 1 70 207 LYS B O 1
ATOM 4406 N N . LYS B 1 208 ? -26.531 17.219 -14.422 1 73.38 208 LYS B N 1
ATOM 4407 C CA . LYS B 1 208 ? -27.219 18.062 -15.398 1 73.38 208 LYS B CA 1
ATOM 4408 C C . LYS B 1 208 ? -26.234 18.922 -16.188 1 73.38 208 LYS B C 1
ATOM 4410 O O . LYS B 1 208 ? -26.578 19.984 -16.672 1 73.38 208 LYS B O 1
ATOM 4415 N N . GLY B 1 209 ? -25.031 18.422 -16.031 1 78 209 GLY B N 1
ATOM 4416 C CA . GLY B 1 209 ? -24.062 19.125 -16.859 1 78 209 GLY B CA 1
ATOM 4417 C C . GLY B 1 209 ? -23.453 20.344 -16.188 1 78 209 GLY B C 1
ATOM 4418 O O . GLY B 1 209 ? -22.531 20.953 -16.719 1 78 209 GLY B O 1
ATOM 4419 N N . THR B 1 210 ? -23.969 20.688 -15.148 1 88.25 210 THR B N 1
ATOM 4420 C CA . THR B 1 210 ? -23.422 21.828 -14.406 1 88.25 210 THR B CA 1
ATOM 4421 C C . THR B 1 210 ? -22.109 21.438 -13.727 1 88.25 210 THR B C 1
ATOM 4423 O O . THR B 1 210 ? -21.922 20.297 -13.312 1 88.25 210 THR B O 1
ATOM 4426 N N . GLU B 1 211 ? -21.125 22.438 -13.82 1 93.25 211 GLU B N 1
ATOM 4427 C CA . GLU B 1 211 ? -19.812 22.25 -13.188 1 93.25 211 GLU B CA 1
ATOM 4428 C C . GLU B 1 211 ? -19.656 23.188 -11.984 1 93.25 211 GLU B C 1
ATOM 4430 O O . GLU B 1 211 ? -20.125 24.328 -12.008 1 93.25 211 GLU B O 1
ATOM 4435 N N . ILE B 1 212 ? -19.156 22.578 -10.938 1 94.75 212 ILE B N 1
ATOM 4436 C CA . ILE B 1 212 ? -18.781 23.359 -9.758 1 94.75 212 ILE B CA 1
ATOM 4437 C C . ILE B 1 212 ? -17.266 23.312 -9.578 1 94.75 212 ILE B C 1
ATOM 4439 O O . ILE B 1 212 ? -16.641 22.266 -9.75 1 94.75 212 ILE B O 1
ATOM 4443 N N . VAL B 1 213 ? -16.734 24.484 -9.297 1 97.81 213 VAL B N 1
ATOM 4444 C CA . VAL B 1 213 ? -15.297 24.578 -9.055 1 97.81 213 VAL B CA 1
ATOM 4445 C C . VAL B 1 213 ? -15.039 24.797 -7.566 1 97.81 213 VAL B C 1
ATOM 4447 O O . VAL B 1 213 ? -15.555 25.75 -6.977 1 97.81 213 VAL B O 1
ATOM 4450 N N . VAL B 1 214 ? -14.352 23.891 -6.945 1 98.38 214 VAL B N 1
ATOM 4451 C CA . VAL B 1 214 ? -13.93 24.016 -5.555 1 98.38 214 VAL B CA 1
ATOM 4452 C C . VAL B 1 214 ? -12.469 24.469 -5.492 1 98.38 214 VAL B C 1
ATOM 4454 O O . VAL B 1 214 ? -11.57 23.781 -5.98 1 98.38 214 VAL B O 1
ATOM 4457 N N . SER B 1 215 ? -12.234 25.625 -4.867 1 98.44 215 SER B N 1
ATOM 4458 C CA . SER B 1 215 ? -10.906 26.203 -4.949 1 98.44 215 SER B CA 1
ATOM 4459 C C . SER B 1 215 ? -10.359 26.547 -3.564 1 98.44 215 SER B C 1
ATOM 4461 O O . SER B 1 215 ? -9.25 27.047 -3.434 1 98.44 215 SER B O 1
ATOM 4463 N N . GLU B 1 216 ? -11.164 26.281 -2.592 1 98.56 216 GLU B N 1
ATOM 4464 C CA . GLU B 1 216 ? -10.773 26.719 -1.252 1 98.56 216 GLU B CA 1
ATOM 4465 C C . GLU B 1 216 ? -11.078 25.641 -0.217 1 98.56 216 GLU B C 1
ATOM 4467 O O . GLU B 1 216 ? -12.047 24.891 -0.36 1 98.56 216 GLU B O 1
ATOM 4472 N N . ASP B 1 217 ? -10.203 25.531 0.795 1 98.81 217 ASP B N 1
ATOM 4473 C CA . ASP B 1 217 ? -10.445 24.594 1.896 1 98.81 217 ASP B CA 1
ATOM 4474 C C . ASP B 1 217 ? -11.742 24.938 2.621 1 98.81 217 ASP B C 1
ATOM 4476 O O . ASP B 1 217 ? -12.125 26.094 2.719 1 98.81 217 ASP B O 1
ATOM 4480 N N . GLU B 1 218 ? -12.367 23.922 3.209 1 98.56 218 GLU B N 1
ATOM 4481 C CA . GLU B 1 218 ? -13.688 24.141 3.783 1 98.56 218 GLU B CA 1
ATOM 4482 C C . GLU B 1 218 ? -13.617 24.266 5.301 1 98.56 218 GLU B C 1
ATOM 4484 O O . GLU B 1 218 ? -14.344 25.078 5.891 1 98.56 218 GLU B O 1
ATOM 4489 N N . GLU B 1 219 ? -12.734 23.547 5.922 1 96.75 219 GLU B N 1
ATOM 4490 C CA . GLU B 1 219 ? -12.797 23.312 7.363 1 96.75 219 GLU B CA 1
ATOM 4491 C C . GLU B 1 219 ? -12.484 24.594 8.141 1 96.75 219 GLU B C 1
ATOM 4493 O O . GLU B 1 219 ? -13.094 24.859 9.18 1 96.75 219 GLU B O 1
ATOM 4498 N N . TYR B 1 220 ? -11.484 25.391 7.688 1 97.62 220 TYR B N 1
ATOM 4499 C CA . TYR B 1 220 ? -10.984 26.5 8.484 1 97.62 220 TYR B CA 1
ATOM 4500 C C . TYR B 1 220 ? -12.055 27.562 8.68 1 97.62 220 TYR B C 1
ATOM 4502 O O . TYR B 1 220 ? -11.961 28.391 9.594 1 97.62 220 TYR B O 1
ATOM 4510 N N . LYS B 1 221 ? -13.133 27.484 7.93 1 96.81 221 LYS B N 1
ATOM 4511 C CA . LYS B 1 221 ? -14.211 28.469 7.98 1 96.81 221 LYS B CA 1
ATOM 4512 C C . LYS B 1 221 ? -15.242 28.094 9.039 1 96.81 221 LYS B C 1
ATOM 4514 O O . LYS B 1 221 ? -16.109 28.906 9.375 1 96.81 221 LYS B O 1
ATOM 4519 N N . LYS B 1 222 ? -15.102 27 9.609 1 94.88 222 LYS B N 1
ATOM 4520 C CA . LYS B 1 222 ? -16.172 26.438 10.43 1 94.88 222 LYS B CA 1
ATOM 4521 C C . LYS B 1 222 ? -15.953 26.75 11.906 1 94.88 222 LYS B C 1
ATOM 4523 O O . LYS B 1 222 ? -16.828 26.516 12.734 1 94.88 222 LYS B O 1
ATOM 4528 N N . LEU B 1 223 ? -14.859 27.281 12.242 1 94.56 223 LEU B N 1
ATOM 4529 C CA . LEU B 1 223 ? -14.555 27.516 13.648 1 94.56 223 LEU B CA 1
ATOM 4530 C C . LEU B 1 223 ? -15.438 28.625 14.219 1 94.56 223 LEU B C 1
ATOM 4532 O O . LEU B 1 223 ? -15.555 29.703 13.633 1 94.56 223 LEU B O 1
ATOM 4536 N N . VAL B 1 224 ? -16.125 28.344 15.258 1 96.19 224 VAL B N 1
ATOM 4537 C CA . VAL B 1 224 ? -16.75 29.344 16.109 1 96.19 224 VAL B CA 1
ATOM 4538 C C . VAL B 1 224 ? -15.953 29.484 17.406 1 96.19 224 VAL B C 1
ATOM 4540 O O . VAL B 1 224 ? -16.188 28.766 18.375 1 96.19 224 VAL B O 1
ATOM 4543 N N . GLU B 1 225 ? -15.094 30.516 17.391 1 97.12 225 GLU B N 1
ATOM 4544 C CA . GLU B 1 225 ? -14.102 30.672 18.453 1 97.12 225 GLU B CA 1
ATOM 4545 C C . GLU B 1 225 ? -14.75 30.656 19.828 1 97.12 225 GLU B C 1
ATOM 4547 O O . GLU B 1 225 ? -14.25 30.016 20.75 1 97.12 225 GLU B O 1
ATOM 4552 N N . ALA B 1 226 ? -15.883 31.297 20 1 96.88 226 ALA B N 1
ATOM 4553 C CA . ALA B 1 226 ? -16.547 31.453 21.297 1 96.88 226 ALA B CA 1
ATOM 4554 C C . ALA B 1 226 ? -17.047 30.109 21.812 1 96.88 226 ALA B C 1
ATOM 4556 O O . ALA B 1 226 ? -17.25 29.953 23.016 1 96.88 226 ALA B O 1
ATOM 4557 N N . LYS B 1 227 ? -17.156 29.156 20.953 1 97.31 227 LYS B N 1
ATOM 4558 C CA . LYS B 1 227 ? -17.734 27.859 21.344 1 97.31 227 LYS B CA 1
ATOM 4559 C C . LYS B 1 227 ? -16.641 26.844 21.656 1 97.31 227 LYS B C 1
ATOM 4561 O O . LYS B 1 227 ? -16.906 25.797 22.234 1 97.31 227 LYS B O 1
ATOM 4566 N N . VAL B 1 228 ? -15.43 27.141 21.328 1 97.88 228 VAL B N 1
ATOM 4567 C CA . VAL B 1 228 ? -14.336 26.172 21.406 1 97.88 228 VAL B CA 1
ATOM 4568 C C . VAL B 1 228 ? -14.219 25.641 22.844 1 97.88 228 VAL B C 1
ATOM 4570 O O . VAL B 1 228 ? -14.148 24.422 23.047 1 97.88 228 VAL B O 1
ATOM 4573 N N . SER B 1 229 ? -14.273 26.531 23.844 1 96 229 SER B N 1
ATOM 4574 C CA . SER B 1 229 ? -14.039 26.156 25.234 1 96 229 SER B CA 1
ATOM 4575 C C . SER B 1 229 ? -15.227 25.391 25.797 1 96 229 SER B C 1
ATOM 4577 O O . SER B 1 229 ? -15.109 24.734 26.844 1 96 229 SER B O 1
ATOM 4579 N N . THR B 1 230 ? -16.344 25.438 25.109 1 96.62 230 THR B N 1
ATOM 4580 C CA . THR B 1 230 ? -17.562 24.828 25.641 1 96.62 230 THR B CA 1
ATOM 4581 C C . THR B 1 230 ? -17.766 23.438 25.031 1 96.62 230 THR B C 1
ATOM 4583 O O . THR B 1 230 ? -18.656 22.703 25.469 1 96.62 230 THR B O 1
ATOM 4586 N N . LEU B 1 231 ? -17 23.062 24.078 1 97.12 231 LEU B N 1
ATOM 4587 C CA . LEU B 1 231 ? -17.188 21.797 23.391 1 97.12 231 LEU B CA 1
ATOM 4588 C C . LEU B 1 231 ? -16.891 20.625 24.297 1 97.12 231 LEU B C 1
ATOM 4590 O O . LEU B 1 231 ? -15.945 20.672 25.094 1 97.12 231 LEU B O 1
ATOM 4594 N N . ASN B 1 232 ? -17.641 19.578 24.172 1 97.12 232 ASN B N 1
ATOM 4595 C CA . ASN B 1 232 ? -17.438 18.375 24.969 1 97.12 232 ASN B CA 1
ATOM 4596 C C . ASN B 1 232 ? -16.328 17.5 24.375 1 97.12 232 ASN B C 1
ATOM 4598 O O . ASN B 1 232 ? -16.188 17.406 23.156 1 97.12 232 ASN B O 1
ATOM 4602 N N . PRO B 1 233 ? -15.562 16.828 25.281 1 97.06 233 PRO B N 1
ATOM 4603 C CA . PRO B 1 233 ? -14.602 15.844 24.797 1 97.06 233 PRO B CA 1
ATOM 4604 C C . PRO B 1 233 ? -15.273 14.711 24.016 1 97.06 233 PRO B C 1
ATOM 4606 O O . PRO B 1 233 ? -16.375 14.281 24.375 1 97.06 233 PRO B O 1
ATOM 4609 N N . VAL B 1 234 ? -14.602 14.18 23.078 1 95.81 234 VAL B N 1
ATOM 4610 C CA . VAL B 1 234 ? -15.18 13.219 22.156 1 95.81 234 VAL B CA 1
ATOM 4611 C C . VAL B 1 234 ? -14.875 11.797 22.625 1 95.81 234 VAL B C 1
ATOM 4613 O O . VAL B 1 234 ? -15.711 10.898 22.484 1 95.81 234 VAL B O 1
ATOM 4616 N N . PHE B 1 235 ? -13.773 11.508 23.219 1 95.31 235 PHE B N 1
ATOM 4617 C CA . PHE B 1 235 ? -13.305 10.133 23.375 1 95.31 235 PHE B CA 1
ATOM 4618 C C . PHE B 1 235 ? -13.422 9.695 24.828 1 95.31 235 PHE B C 1
ATOM 4620 O O . PHE B 1 235 ? -13.938 8.609 25.125 1 95.31 235 PHE B O 1
ATOM 4627 N N . VAL B 1 236 ? -12.844 10.469 25.719 1 94.31 236 VAL B N 1
ATOM 4628 C CA . VAL B 1 236 ? -12.992 10.203 27.156 1 94.31 236 VAL B CA 1
ATOM 4629 C C . VAL B 1 236 ? -14.125 11.062 27.719 1 94.31 236 VAL B C 1
ATOM 4631 O O . VAL B 1 236 ? -14.039 12.289 27.719 1 94.31 236 VAL B O 1
ATOM 4634 N N . LYS B 1 237 ? -15.156 10.484 28.391 1 91.56 237 LYS B N 1
ATOM 4635 C CA . LYS B 1 237 ? -16.391 11.203 28.719 1 91.56 237 LYS B CA 1
ATOM 4636 C C . LYS B 1 237 ? -16.609 11.227 30.234 1 91.56 237 LYS B C 1
ATOM 4638 O O . LYS B 1 237 ? -17.688 11.617 30.688 1 91.56 237 LYS B O 1
ATOM 4643 N N . ASP B 1 238 ? -15.648 10.859 30.906 1 94.31 238 ASP B N 1
ATOM 4644 C CA . ASP B 1 238 ? -15.812 10.797 32.344 1 94.31 238 ASP B CA 1
ATOM 4645 C C . ASP B 1 238 ? -15.461 12.125 33 1 94.31 238 ASP B C 1
ATOM 4647 O O . ASP B 1 238 ? -15.297 12.203 34.219 1 94.31 238 ASP B O 1
ATOM 4651 N N . GLY B 1 239 ? -15.281 13.133 32.219 1 92.62 239 GLY B N 1
ATOM 4652 C CA . GLY B 1 239 ? -14.969 14.453 32.719 1 92.62 239 GLY B CA 1
ATOM 4653 C C . GLY B 1 239 ? -13.5 14.805 32.625 1 92.62 239 GLY B C 1
ATOM 4654 O O . GLY B 1 239 ? -13.117 15.969 32.75 1 92.62 239 GLY B O 1
ATOM 4655 N N . SER B 1 240 ? -12.727 13.812 32.375 1 94.44 240 SER B N 1
ATOM 4656 C CA . SER B 1 240 ? -11.281 14.055 32.344 1 94.44 240 SER B CA 1
ATOM 4657 C C . SER B 1 240 ? -10.781 14.227 30.906 1 94.44 240 SER B C 1
ATOM 4659 O O . SER B 1 240 ? -9.617 14.586 30.703 1 94.44 240 SER B O 1
ATOM 4661 N N . GLY B 1 241 ? -11.664 13.969 29.906 1 97.12 241 GLY B N 1
ATOM 4662 C CA . GLY B 1 241 ? -11.297 14.086 28.5 1 97.12 241 GLY B CA 1
ATOM 4663 C C . GLY B 1 241 ? -11.047 15.516 28.062 1 97.12 241 GLY B C 1
ATOM 4664 O O . GLY B 1 241 ? -11.641 16.453 28.609 1 97.12 241 GLY B O 1
ATOM 4665 N N . THR B 1 242 ? -10.133 15.68 27.078 1 98.19 242 THR B N 1
ATOM 4666 C CA . THR B 1 242 ? -9.781 17.031 26.672 1 98.19 242 THR B CA 1
ATOM 4667 C C . THR B 1 242 ? -9.844 17.172 25.156 1 98.19 242 THR B C 1
ATOM 4669 O O . THR B 1 242 ? -9.844 18.297 24.625 1 98.19 242 THR B O 1
ATOM 4672 N N . ILE B 1 243 ? -9.82 16.094 24.422 1 98.31 243 ILE B N 1
ATOM 4673 C CA . ILE B 1 243 ? -9.852 16.141 22.969 1 98.31 243 ILE B CA 1
ATOM 4674 C C . ILE B 1 243 ? -11.273 16.453 22.484 1 98.31 243 ILE B C 1
ATOM 4676 O O . ILE B 1 243 ? -12.211 15.734 22.828 1 98.31 243 ILE B O 1
ATOM 4680 N N . THR B 1 244 ? -11.422 17.453 21.734 1 97.94 244 THR B N 1
ATOM 4681 C CA . THR B 1 244 ? -12.719 17.875 21.203 1 97.94 244 THR B CA 1
ATOM 4682 C C . THR B 1 244 ? -12.68 17.969 19.688 1 97.94 244 THR B C 1
ATOM 4684 O O . THR B 1 244 ? -11.633 17.781 19.078 1 97.94 244 THR B O 1
ATOM 4687 N N . ALA B 1 245 ? -13.828 18.328 19.125 1 96.31 245 ALA B N 1
ATOM 4688 C CA . ALA B 1 245 ? -13.938 18.5 17.672 1 96.31 245 ALA B CA 1
ATOM 4689 C C . ALA B 1 245 ? -13.117 19.688 17.188 1 96.31 245 ALA B C 1
ATOM 4691 O O . ALA B 1 245 ? -12.75 19.766 16.016 1 96.31 245 ALA B O 1
ATOM 4692 N N . ALA B 1 246 ? -12.812 20.594 18.062 1 97.06 246 ALA B N 1
ATOM 4693 C CA . ALA B 1 246 ? -12.094 21.797 17.672 1 97.06 246 ALA B CA 1
ATOM 4694 C C . ALA B 1 246 ? -10.586 21.578 17.703 1 97.06 246 ALA B C 1
ATOM 4696 O O . ALA B 1 246 ? -9.844 22.141 16.891 1 97.06 246 ALA B O 1
ATOM 4697 N N . ASN B 1 247 ? -10.141 20.797 18.703 1 98.25 247 ASN B N 1
ATOM 4698 C CA . ASN B 1 247 ? -8.695 20.672 18.875 1 98.25 247 ASN B CA 1
ATOM 4699 C C . ASN B 1 247 ? -8.18 19.344 18.312 1 98.25 247 ASN B C 1
ATOM 4701 O O . ASN B 1 247 ? -7.117 18.859 18.719 1 98.25 247 ASN B O 1
ATOM 4705 N N . ALA B 1 248 ? -8.992 18.672 17.484 1 98.19 248 ALA B N 1
ATOM 4706 C CA . ALA B 1 248 ? -8.641 17.5 16.672 1 98.19 248 ALA B CA 1
ATOM 4707 C C . ALA B 1 248 ? -8.93 17.766 15.188 1 98.19 248 ALA B C 1
ATOM 4709 O O . ALA B 1 248 ? -9.836 18.516 14.852 1 98.19 248 ALA B O 1
ATOM 4710 N N . SER B 1 249 ? -8.055 17.141 14.391 1 97.81 249 SER B N 1
ATOM 4711 C CA . SER B 1 249 ? -8.359 17.25 12.969 1 97.81 249 SER B CA 1
ATOM 4712 C C . SER B 1 249 ? -9.664 16.531 12.633 1 97.81 249 SER B C 1
ATOM 4714 O O . SER B 1 249 ? -10.07 15.602 13.328 1 97.81 249 SER B O 1
ATOM 4716 N N . SER B 1 250 ? -10.367 16.938 11.633 1 97.25 250 SER B N 1
ATOM 4717 C CA . SER B 1 250 ? -11.648 16.391 11.203 1 97.25 250 SER B CA 1
ATOM 4718 C C . SER B 1 250 ? -11.453 15.328 10.125 1 97.25 250 SER B C 1
ATOM 4720 O O . SER B 1 250 ? -10.32 15.016 9.75 1 97.25 250 SER B O 1
ATOM 4722 N N . LEU B 1 251 ? -12.539 14.648 9.719 1 98 251 LEU B N 1
ATOM 4723 C CA . LEU B 1 251 ? -12.57 13.773 8.555 1 98 251 LEU B CA 1
ATOM 4724 C C . LEU B 1 251 ? -12.633 14.586 7.266 1 98 251 LEU B C 1
ATOM 4726 O O . LEU B 1 251 ? -13.43 15.523 7.156 1 98 251 LEU B O 1
ATOM 4730 N N . ASN B 1 252 ? -11.766 14.242 6.336 1 98.81 252 ASN B N 1
ATOM 4731 C CA . ASN B 1 252 ? -11.648 15.133 5.191 1 98.81 252 ASN B CA 1
ATOM 4732 C C . ASN B 1 252 ? -11.328 14.375 3.91 1 98.81 252 ASN B C 1
ATOM 4734 O O . ASN B 1 252 ? -10.945 13.203 3.961 1 98.81 252 ASN B O 1
ATOM 4738 N N . ASP B 1 253 ? -11.508 15.039 2.789 1 98.88 253 ASP B N 1
ATOM 4739 C CA . ASP B 1 253 ? -11.203 14.562 1.442 1 98.88 253 ASP B CA 1
ATOM 4740 C C . ASP B 1 253 ? -10.227 15.492 0.736 1 98.88 253 ASP B C 1
ATOM 4742 O O . ASP B 1 253 ? -10.32 16.719 0.87 1 98.88 253 ASP B O 1
ATOM 4746 N N . GLY B 1 254 ? -9.242 14.93 0.085 1 98.94 254 GLY B N 1
ATOM 4747 C CA . GLY B 1 254 ? -8.273 15.734 -0.645 1 98.94 254 GLY B CA 1
ATOM 4748 C C . GLY B 1 254 ? -7.109 14.922 -1.188 1 98.94 254 GLY B C 1
ATOM 4749 O O . GLY B 1 254 ? -7.047 13.703 -0.985 1 98.94 254 GLY B O 1
ATOM 4750 N N . ALA B 1 255 ? -6.262 15.57 -1.941 1 98.94 255 ALA B N 1
ATOM 4751 C CA . ALA B 1 255 ? -5.098 14.922 -2.533 1 98.94 255 ALA B CA 1
ATOM 4752 C C . ALA B 1 255 ? -3.949 15.906 -2.713 1 98.94 255 ALA B C 1
ATOM 4754 O O . ALA B 1 255 ? -4.16 17.125 -2.693 1 98.94 255 ALA B O 1
ATOM 4755 N N . ALA B 1 256 ? -2.775 15.43 -2.787 1 99 256 ALA B N 1
ATOM 4756 C CA . ALA B 1 256 ? -1.554 16.156 -3.141 1 99 256 ALA B CA 1
ATOM 4757 C C . ALA B 1 256 ? -0.702 15.336 -4.113 1 99 256 ALA B C 1
ATOM 4759 O O . ALA B 1 256 ? -0.826 14.109 -4.184 1 99 256 ALA B O 1
ATOM 4760 N N . ALA B 1 257 ? 0.076 15.961 -4.922 1 98.94 257 ALA B N 1
ATOM 4761 C CA . ALA B 1 257 ? 0.979 15.281 -5.848 1 98.94 257 ALA B CA 1
ATOM 4762 C C . ALA B 1 257 ? 2.23 16.109 -6.105 1 98.94 257 ALA B C 1
ATOM 4764 O O . ALA B 1 257 ? 2.223 17.328 -5.906 1 98.94 257 ALA B O 1
ATOM 4765 N N . ALA B 1 258 ? 3.277 15.508 -6.52 1 98.94 258 ALA B N 1
ATOM 4766 C CA . ALA B 1 258 ? 4.527 16.172 -6.859 1 98.94 258 ALA B CA 1
ATOM 4767 C C . ALA B 1 258 ? 5.34 15.352 -7.859 1 98.94 258 ALA B C 1
ATOM 4769 O O . ALA B 1 258 ? 5.188 14.133 -7.934 1 98.94 258 ALA B O 1
ATOM 4770 N N . VAL B 1 259 ? 6.129 16 -8.656 1 98.94 259 VAL B N 1
ATOM 4771 C CA . VAL B 1 259 ? 7.129 15.359 -9.508 1 98.94 259 VAL B CA 1
ATOM 4772 C C . VAL B 1 259 ? 8.508 15.461 -8.852 1 98.94 259 VAL B C 1
ATOM 4774 O O . VAL B 1 259 ? 8.961 16.562 -8.523 1 98.94 259 VAL B O 1
ATOM 4777 N N . VAL B 1 260 ? 9.141 14.336 -8.625 1 98.88 260 VAL B N 1
ATOM 4778 C CA . VAL B 1 260 ? 10.445 14.227 -7.984 1 98.88 260 VAL B CA 1
ATOM 4779 C C . VAL B 1 260 ? 11.492 13.781 -9 1 98.88 260 VAL B C 1
ATOM 4781 O O . VAL B 1 260 ? 11.281 12.812 -9.734 1 98.88 260 VAL B O 1
ATOM 4784 N N . VAL B 1 261 ? 12.641 14.469 -9.039 1 98.38 261 VAL B N 1
ATOM 4785 C CA . VAL B 1 261 ? 13.617 14.172 -10.078 1 98.38 261 VAL B CA 1
ATOM 4786 C C . VAL B 1 261 ? 15.016 14.148 -9.477 1 98.38 261 VAL B C 1
ATOM 4788 O O . VAL B 1 261 ? 15.266 14.758 -8.438 1 98.38 261 VAL B O 1
ATOM 4791 N N . ARG B 1 262 ? 15.836 13.414 -10.117 1 97.88 262 ARG B N 1
ATOM 4792 C CA . ARG B 1 262 ? 17.266 13.5 -9.844 1 97.88 262 ARG B CA 1
ATOM 4793 C C . ARG B 1 262 ? 17.812 14.859 -10.266 1 97.88 262 ARG B C 1
ATOM 4795 O O . ARG B 1 262 ? 17.344 15.453 -11.234 1 97.88 262 ARG B O 1
ATOM 4802 N N . GLY B 1 263 ? 18.859 15.336 -9.617 1 96.62 263 GLY B N 1
ATOM 4803 C CA . GLY B 1 263 ? 19.391 16.672 -9.82 1 96.62 263 GLY B CA 1
ATOM 4804 C C . GLY B 1 263 ? 19.766 16.953 -11.266 1 96.62 263 GLY B C 1
ATOM 4805 O O . GLY B 1 263 ? 19.516 18.047 -11.781 1 96.62 263 GLY B O 1
ATOM 4806 N N . ASP B 1 264 ? 20.328 16 -11.961 1 96.38 264 ASP B N 1
ATOM 4807 C CA . ASP B 1 264 ? 20.812 16.203 -13.328 1 96.38 264 ASP B CA 1
ATOM 4808 C C . ASP B 1 264 ? 19.656 16.094 -14.328 1 96.38 264 ASP B C 1
ATOM 4810 O O . ASP B 1 264 ? 19.875 16.172 -15.539 1 96.38 264 ASP B O 1
ATOM 4814 N N . GLN B 1 265 ? 18.438 15.828 -13.844 1 95.81 265 GLN B N 1
ATOM 4815 C CA . GLN B 1 265 ? 17.281 15.672 -14.719 1 95.81 265 GLN B CA 1
ATOM 4816 C C . GLN B 1 265 ? 16.375 16.906 -14.6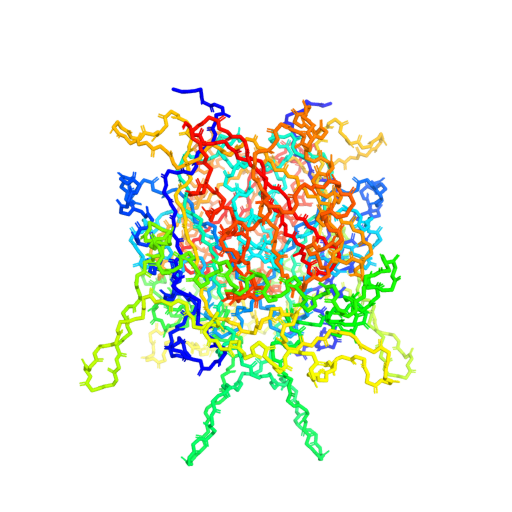64 1 95.81 265 GLN B C 1
ATOM 4818 O O . GLN B 1 265 ? 15.305 16.922 -15.266 1 95.81 265 GLN B O 1
ATOM 4823 N N . ILE B 1 266 ? 16.781 17.922 -13.953 1 95.81 266 ILE B N 1
ATOM 4824 C CA . ILE B 1 266 ? 16.016 19.172 -13.883 1 95.81 266 ILE B CA 1
ATOM 4825 C C . ILE B 1 266 ? 16.016 19.844 -15.25 1 95.81 266 ILE B C 1
ATOM 4827 O O . ILE B 1 266 ? 17.062 20.109 -15.828 1 95.81 266 ILE B O 1
ATOM 4831 N N . PRO B 1 267 ? 14.812 20.047 -15.734 1 93.62 267 PRO B N 1
ATOM 4832 C CA . PRO B 1 267 ? 14.766 20.719 -17.031 1 93.62 267 PRO B CA 1
ATOM 4833 C C . PRO B 1 267 ? 15.438 22.094 -17.031 1 93.62 267 PRO B C 1
ATOM 4835 O O . PRO B 1 267 ? 15.398 22.797 -16.016 1 93.62 267 PRO B O 1
ATOM 4838 N N . GLU B 1 268 ? 15.906 22.406 -18.219 1 90.94 268 GLU B N 1
ATOM 4839 C CA . GLU B 1 268 ? 16.531 23.719 -18.344 1 90.94 268 GLU B CA 1
ATOM 4840 C C . GLU B 1 268 ? 15.531 24.844 -18.031 1 90.94 268 GLU B C 1
ATOM 4842 O O . GLU B 1 268 ? 14.391 24.812 -18.516 1 90.94 268 GLU B O 1
ATOM 4847 N N . GLY B 1 269 ? 15.914 25.719 -17.172 1 90.31 269 GLY B N 1
ATOM 4848 C CA . GLY B 1 269 ? 15.086 26.875 -16.859 1 90.31 269 GLY B CA 1
ATOM 4849 C C . GLY B 1 269 ? 14.125 26.609 -15.711 1 90.31 269 GLY B C 1
ATOM 4850 O O . GLY B 1 269 ? 13.516 27.547 -15.188 1 90.31 269 GLY B O 1
ATOM 4851 N N . ALA B 1 270 ? 14.078 25.328 -15.32 1 92.44 270 ALA B N 1
ATOM 4852 C CA . ALA B 1 270 ? 13.172 25.016 -14.219 1 92.44 270 ALA B CA 1
ATOM 4853 C C . ALA B 1 270 ? 13.828 25.281 -12.867 1 92.44 270 ALA B C 1
ATOM 4855 O O . ALA B 1 270 ? 15.023 25.047 -12.695 1 92.44 270 ALA B O 1
ATOM 4856 N N . THR B 1 271 ? 13.055 25.906 -12.047 1 94.38 271 THR B N 1
ATOM 4857 C CA . THR B 1 271 ? 13.484 26.062 -10.656 1 94.38 271 THR B CA 1
ATOM 4858 C C . THR B 1 271 ? 12.766 25.078 -9.75 1 94.38 271 THR B C 1
ATOM 4860 O O . THR B 1 271 ? 11.555 25.188 -9.531 1 94.38 271 THR B O 1
ATOM 4863 N N . PRO B 1 272 ? 13.547 24.172 -9.133 1 97.62 272 PRO B N 1
ATOM 4864 C CA . PRO B 1 272 ? 12.898 23.203 -8.25 1 97.62 272 PRO B CA 1
ATOM 4865 C C . PRO B 1 272 ? 12.258 23.844 -7.023 1 97.62 272 PRO B C 1
ATOM 4867 O O . PRO B 1 272 ? 12.773 24.844 -6.5 1 97.62 272 PRO B O 1
ATOM 4870 N N . LEU B 1 273 ? 11.211 23.234 -6.586 1 98.44 273 LEU B N 1
ATOM 4871 C CA . LEU B 1 273 ? 10.5 23.719 -5.402 1 98.44 273 LEU B CA 1
ATOM 4872 C C . LEU B 1 273 ? 11.328 23.484 -4.145 1 98.44 273 LEU B C 1
ATOM 4874 O O . LEU B 1 273 ? 11.375 24.359 -3.266 1 98.44 273 LEU B O 1
ATOM 4878 N N . ALA B 1 274 ? 11.992 22.281 -4.055 1 98.69 274 ALA B N 1
ATOM 4879 C CA . ALA B 1 274 ? 12.781 21.969 -2.871 1 98.69 274 ALA B CA 1
ATOM 4880 C C . ALA B 1 274 ? 13.727 20.797 -3.141 1 98.69 274 ALA B C 1
ATOM 4882 O O . ALA B 1 274 ? 13.43 19.922 -3.955 1 98.69 274 ALA B O 1
ATOM 4883 N N . GLU B 1 275 ? 14.875 20.844 -2.518 1 98.5 275 GLU B N 1
ATOM 4884 C CA . GLU B 1 275 ? 15.734 19.672 -2.42 1 98.5 275 GLU B CA 1
ATOM 4885 C C . GLU B 1 275 ? 15.312 18.781 -1.257 1 98.5 275 GLU B C 1
ATOM 4887 O O . GLU B 1 275 ? 15.094 19.25 -0.144 1 98.5 275 GLU B O 1
ATOM 4892 N N . VAL B 1 276 ? 15.117 17.516 -1.52 1 98.75 276 VAL B N 1
ATOM 4893 C CA . VAL B 1 276 ? 14.891 16.547 -0.449 1 98.75 276 VAL B CA 1
ATOM 4894 C C . VAL B 1 276 ? 16.234 16.047 0.084 1 98.75 276 VAL B C 1
ATOM 4896 O O . VAL B 1 276 ? 16.828 15.125 -0.483 1 98.75 276 VAL B O 1
ATOM 4899 N N . VAL B 1 277 ? 16.625 16.531 1.236 1 98 277 VAL B N 1
ATOM 4900 C CA . VAL B 1 277 ? 17.969 16.328 1.753 1 98 277 VAL B CA 1
ATOM 4901 C C . VAL B 1 277 ? 18.062 14.969 2.447 1 98 277 VAL B C 1
ATOM 4903 O O . VAL B 1 277 ? 19.047 14.234 2.273 1 98 277 VAL B O 1
ATOM 4906 N N . ALA B 1 278 ? 17.094 14.672 3.25 1 97.56 278 ALA B N 1
ATOM 4907 C CA . ALA B 1 278 ? 17.094 13.422 4.012 1 97.56 278 ALA B CA 1
ATOM 4908 C C . ALA B 1 278 ? 15.695 13.133 4.559 1 97.56 278 ALA B C 1
ATOM 4910 O O . ALA B 1 278 ? 14.828 14.008 4.582 1 97.56 278 ALA B O 1
ATOM 4911 N N . PHE B 1 279 ? 15.469 11.938 4.891 1 98.38 279 PHE B N 1
ATOM 4912 C CA . PHE B 1 279 ? 14.289 11.547 5.645 1 98.38 279 PHE B CA 1
ATOM 4913 C C . PHE B 1 279 ? 14.648 10.555 6.746 1 98.38 279 PHE B C 1
ATOM 4915 O O . PHE B 1 279 ? 15.727 9.961 6.723 1 98.38 279 PHE B O 1
ATOM 4922 N N . SER B 1 280 ? 13.75 10.461 7.68 1 98.44 280 SER B N 1
ATOM 4923 C CA . SER B 1 280 ? 13.898 9.5 8.773 1 98.44 280 SER B CA 1
ATOM 4924 C C . SER B 1 280 ? 12.547 8.938 9.195 1 98.44 280 SER B C 1
ATOM 4926 O O . SER B 1 280 ? 11.508 9.523 8.906 1 98.44 280 SER B O 1
ATOM 4928 N N . GLU B 1 281 ? 12.578 7.797 9.758 1 98.44 281 GLU B N 1
ATOM 4929 C CA . GLU B 1 281 ? 11.422 7.113 10.328 1 98.44 281 GLU B CA 1
ATOM 4930 C C . GLU B 1 281 ? 11.703 6.637 11.75 1 98.44 281 GLU B C 1
ATOM 4932 O O . GLU B 1 281 ? 12.828 6.266 12.07 1 98.44 281 GLU B O 1
ATOM 4937 N N . ALA B 1 282 ? 10.703 6.68 12.539 1 98.31 282 ALA B N 1
ATOM 4938 C CA . ALA B 1 282 ? 10.828 6.207 13.914 1 98.31 282 ALA B CA 1
ATOM 4939 C C . ALA B 1 282 ? 9.5 5.629 14.414 1 98.31 282 ALA B C 1
ATOM 4941 O O . ALA B 1 282 ? 8.453 5.836 13.797 1 98.31 282 ALA B O 1
ATOM 4942 N N . GLY B 1 283 ? 9.602 4.859 15.438 1 97.69 283 GLY B N 1
ATOM 4943 C CA . GLY B 1 283 ? 8.414 4.25 16.016 1 97.69 283 GLY B CA 1
ATOM 4944 C C . GLY B 1 283 ? 8.57 3.889 17.469 1 97.69 283 GLY B C 1
ATOM 4945 O O . GLY B 1 283 ? 9.6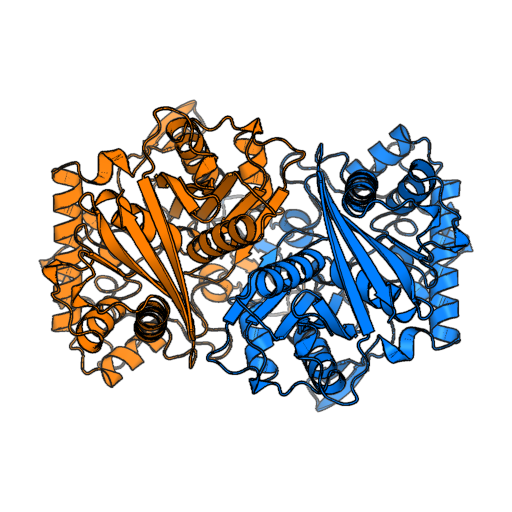8 3.926 18.016 1 97.69 283 GLY B O 1
ATOM 4946 N N . GLY B 1 284 ? 7.547 3.619 18.109 1 97.31 284 GLY B N 1
ATOM 4947 C CA . GLY B 1 284 ? 7.398 3.154 19.484 1 97.31 284 GLY B CA 1
ATOM 4948 C C . GLY B 1 284 ? 6.047 2.525 19.75 1 97.31 284 GLY B C 1
ATOM 4949 O O . GLY B 1 284 ? 5.414 1.983 18.844 1 97.31 284 GLY B O 1
ATOM 4950 N N . GLU B 1 285 ? 5.645 2.557 21.016 1 97.19 285 GLU B N 1
ATOM 4951 C CA . GLU B 1 285 ? 4.355 1.977 21.375 1 97.19 285 GLU B CA 1
ATOM 4952 C C . GLU B 1 285 ? 3.219 2.609 20.578 1 97.19 285 GLU B C 1
ATOM 4954 O O . GLU B 1 285 ? 3.135 3.836 20.469 1 97.19 285 GLU B O 1
ATOM 4959 N N . PRO B 1 286 ? 2.309 1.745 20.047 1 96.81 286 PRO B N 1
ATOM 4960 C CA . PRO B 1 286 ? 1.188 2.279 19.266 1 96.81 286 PRO B CA 1
ATOM 4961 C C . PRO B 1 286 ? 0.413 3.361 20.016 1 96.81 286 PRO B C 1
ATOM 4963 O O . PRO B 1 286 ? 0 4.355 19.406 1 96.81 286 PRO B O 1
ATOM 4966 N N . VAL B 1 287 ? 0.28 3.314 21.266 1 96.75 287 VAL B N 1
ATOM 4967 C CA . VAL B 1 287 ? -0.521 4.242 22.062 1 96.75 287 VAL B CA 1
ATOM 4968 C C . VAL B 1 287 ? 0.182 5.594 22.141 1 96.75 287 VAL B C 1
ATOM 4970 O O . VAL B 1 287 ? -0.447 6.609 22.438 1 96.75 287 VAL B O 1
ATOM 4973 N N . ASP B 1 288 ? 1.453 5.652 21.75 1 96.94 288 ASP B N 1
ATOM 4974 C CA . ASP B 1 288 ? 2.244 6.875 21.859 1 96.94 288 ASP B CA 1
ATOM 4975 C C . ASP B 1 288 ? 2.477 7.504 20.484 1 96.94 288 ASP B C 1
ATOM 4977 O O . ASP B 1 288 ? 3.432 8.258 20.297 1 96.94 288 ASP B O 1
ATOM 4981 N N . PHE B 1 289 ? 1.629 7.18 19.547 1 96.75 289 PHE B N 1
ATOM 4982 C CA . PHE B 1 289 ? 1.883 7.582 18.172 1 96.75 289 PHE B CA 1
ATOM 4983 C C . PHE B 1 289 ? 1.937 9.102 18.047 1 96.75 289 PHE B C 1
ATOM 4985 O O . PHE B 1 289 ? 2.654 9.641 17.203 1 96.75 289 PHE B O 1
ATOM 4992 N N . THR B 1 290 ? 1.28 9.836 18.922 1 97.44 290 THR B N 1
ATOM 4993 C CA . THR B 1 290 ? 1.161 11.281 18.797 1 97.44 290 THR B CA 1
ATOM 4994 C C . THR B 1 290 ? 2.502 11.961 19.047 1 97.44 290 THR B C 1
ATOM 4996 O O . THR B 1 290 ? 2.717 13.102 18.641 1 97.44 290 THR B O 1
ATOM 4999 N N . VAL B 1 291 ? 3.412 11.305 19.734 1 97.69 291 VAL B N 1
ATOM 5000 C CA . VAL B 1 291 ? 4.676 11.945 20.078 1 97.69 291 VAL B CA 1
ATOM 5001 C C . VAL B 1 291 ? 5.805 11.352 19.234 1 97.69 291 VAL B C 1
ATOM 5003 O O . VAL B 1 291 ? 6.953 11.797 19.328 1 97.69 291 VAL B O 1
ATOM 5006 N N . ALA B 1 292 ? 5.492 10.391 18.391 1 98.5 292 ALA B N 1
ATOM 5007 C CA . ALA B 1 292 ? 6.461 9.68 17.562 1 98.5 292 ALA B CA 1
ATOM 5008 C C . ALA B 1 292 ? 7.207 10.641 16.641 1 98.5 292 ALA B C 1
ATOM 5010 O O . ALA B 1 292 ? 8.383 10.43 16.328 1 98.5 292 ALA B O 1
ATOM 5011 N N . PRO B 1 293 ? 6.574 11.742 16.203 1 98.81 293 PRO B N 1
ATOM 5012 C CA . PRO B 1 293 ? 7.301 12.672 15.336 1 98.81 293 PRO B CA 1
ATOM 5013 C C . PRO B 1 293 ? 8.555 13.234 15.992 1 98.81 293 PRO B C 1
ATOM 5015 O O . PRO B 1 293 ? 9.539 13.523 15.312 1 98.81 293 PRO B O 1
ATOM 5018 N N . VAL B 1 294 ? 8.547 13.391 17.312 1 98.62 294 VAL B N 1
ATOM 5019 C CA . VAL B 1 294 ? 9.719 13.867 18.047 1 98.62 294 VAL B CA 1
ATOM 5020 C C . VAL B 1 294 ? 10.891 12.914 17.812 1 98.62 294 VAL B C 1
ATOM 5022 O O . VAL B 1 294 ? 12.008 13.359 17.531 1 98.62 294 VAL B O 1
ATOM 5025 N N . TRP B 1 295 ? 10.633 11.594 17.875 1 98.75 295 TRP B N 1
ATOM 5026 C CA . TRP B 1 295 ? 11.664 10.578 17.688 1 98.75 295 TRP B CA 1
ATOM 5027 C C . TRP B 1 295 ? 12.211 10.625 16.266 1 98.75 295 TRP B C 1
ATOM 5029 O O . TRP B 1 295 ? 13.422 10.492 16.047 1 98.75 295 TRP B O 1
ATOM 5039 N N . ALA B 1 296 ? 11.336 10.812 15.305 1 98.81 296 ALA B N 1
ATOM 5040 C CA . ALA B 1 296 ? 11.742 10.859 13.898 1 98.81 296 ALA B CA 1
ATOM 5041 C C . ALA B 1 296 ? 12.641 12.062 13.625 1 98.81 296 ALA B C 1
ATOM 5043 O O . ALA B 1 296 ? 13.633 11.961 12.906 1 98.81 296 ALA B O 1
ATOM 5044 N N . VAL B 1 297 ? 12.297 13.203 14.211 1 98.88 297 VAL B N 1
ATOM 5045 C CA . VAL B 1 297 ? 13.047 14.43 13.977 1 98.88 297 VAL B CA 1
ATOM 5046 C C . VAL B 1 297 ? 14.414 14.336 14.648 1 98.88 297 VAL B C 1
ATOM 5048 O O . VAL B 1 297 ? 15.43 14.75 14.078 1 98.88 297 VAL B O 1
ATOM 5051 N N . GLN B 1 298 ? 14.422 13.836 15.883 1 98.75 298 GLN B N 1
ATOM 5052 C CA . GLN B 1 298 ? 15.695 13.672 16.578 1 98.75 298 GLN B CA 1
ATOM 5053 C C . GLN B 1 298 ? 16.641 12.797 15.766 1 98.75 298 GLN B C 1
ATOM 5055 O O . GLN B 1 298 ? 17.828 13.125 15.609 1 98.75 298 GLN B O 1
ATOM 5060 N N . LYS B 1 299 ? 16.141 11.727 15.281 1 98.5 299 LYS B N 1
ATOM 5061 C CA . LYS B 1 299 ? 16.938 10.844 14.43 1 98.5 299 LYS B CA 1
ATOM 5062 C C . LYS B 1 299 ? 17.391 11.562 13.156 1 98.5 299 LYS B C 1
ATOM 5064 O O . LYS B 1 299 ? 18.531 11.422 12.742 1 98.5 299 LYS B O 1
ATOM 5069 N N . LEU B 1 300 ? 16.5 12.32 12.531 1 98.75 300 LEU B N 1
ATOM 5070 C CA . LEU B 1 300 ? 16.781 13.039 11.297 1 98.75 300 LEU B CA 1
ATOM 5071 C C . LEU B 1 300 ? 17.891 14.055 11.492 1 98.75 300 LEU B C 1
ATOM 5073 O O . LEU B 1 300 ? 18.828 14.125 10.68 1 98.75 300 LEU B O 1
ATOM 5077 N N . LEU B 1 301 ? 17.766 14.852 12.516 1 98.62 301 LEU B N 1
ATOM 5078 C CA . LEU B 1 301 ? 18.766 15.883 12.789 1 98.62 301 LEU B CA 1
ATOM 5079 C C . LEU B 1 301 ? 20.125 15.266 13.078 1 98.62 301 LEU B C 1
ATOM 5081 O O . LEU B 1 301 ? 21.156 15.781 12.641 1 98.62 301 LEU B O 1
ATOM 5085 N N . LYS B 1 302 ? 20.109 14.156 13.812 1 98.31 302 LYS B N 1
ATOM 5086 C CA . LYS B 1 302 ? 21.344 13.438 14.07 1 98.31 302 LYS B CA 1
ATOM 5087 C C . LYS B 1 302 ? 21.984 12.938 12.766 1 98.31 302 LYS B C 1
ATOM 5089 O O . LYS B 1 302 ? 23.172 13.109 12.547 1 98.31 302 LYS B O 1
ATOM 5094 N N . GLN B 1 303 ? 21.172 12.344 11.914 1 96.81 303 GLN B N 1
ATOM 5095 C CA . GLN B 1 303 ? 21.625 11.828 10.625 1 96.81 303 GLN B CA 1
ATOM 5096 C C . GLN B 1 303 ? 22.203 12.945 9.758 1 96.81 303 GLN B C 1
ATOM 5098 O O . GLN B 1 303 ? 23.172 12.734 9.023 1 96.81 303 GLN B O 1
ATOM 5103 N N . ALA B 1 304 ? 21.562 14.07 9.836 1 97.31 304 ALA B N 1
ATOM 5104 C CA . ALA B 1 304 ? 21.953 15.195 8.984 1 97.31 304 ALA B CA 1
ATOM 5105 C C . ALA B 1 304 ? 23.062 16.016 9.633 1 97.31 304 ALA B C 1
ATOM 5107 O O . ALA B 1 304 ? 23.578 16.953 9.031 1 97.31 304 ALA B O 1
ATOM 5108 N N . ASN B 1 305 ? 23.453 15.664 10.844 1 98.06 305 ASN B N 1
ATOM 5109 C CA . ASN B 1 305 ? 24.422 16.422 11.625 1 98.06 305 ASN B CA 1
ATOM 5110 C C . ASN B 1 305 ? 24.016 17.891 11.727 1 98.06 305 ASN B C 1
ATOM 5112 O O . ASN B 1 305 ? 24.812 18.781 11.422 1 98.06 305 ASN B O 1
ATOM 5116 N N . MET B 1 306 ? 22.75 18.109 12.078 1 98.31 306 MET B N 1
ATOM 5117 C CA . MET B 1 306 ? 22.188 19.453 12.234 1 98.31 306 MET B CA 1
ATOM 5118 C C . MET B 1 306 ? 21.531 19.609 13.609 1 98.31 306 MET B C 1
ATOM 5120 O O . MET B 1 306 ? 21.234 18.609 14.266 1 98.31 306 MET B O 1
ATOM 5124 N N . SER B 1 307 ? 21.391 20.859 13.992 1 97.81 307 SER B N 1
ATOM 5125 C CA . SER B 1 307 ? 20.625 21.188 15.188 1 97.81 307 SER B CA 1
ATOM 5126 C C . SER B 1 307 ? 19.297 21.859 14.836 1 97.81 307 SER B C 1
ATOM 5128 O O . SER B 1 307 ? 19.125 22.344 13.719 1 97.81 307 SER B O 1
ATOM 5130 N N . ALA B 1 308 ? 18.406 21.875 15.797 1 97.75 308 ALA B N 1
ATOM 5131 C CA . ALA B 1 308 ? 17.094 22.469 15.594 1 97.75 308 ALA B CA 1
ATOM 5132 C C . ALA B 1 308 ? 17.203 23.953 15.234 1 97.75 308 ALA B C 1
ATOM 5134 O O . ALA B 1 308 ? 16.359 24.484 14.508 1 97.75 308 ALA B O 1
ATOM 5135 N N . ASN B 1 309 ? 18.234 24.609 15.68 1 97.06 309 ASN B N 1
ATOM 5136 C CA . ASN B 1 309 ? 18.422 26.031 15.445 1 97.06 309 ASN B CA 1
ATOM 5137 C C . ASN B 1 309 ? 18.719 26.328 13.977 1 97.06 309 ASN B C 1
ATOM 5139 O O . ASN B 1 309 ? 18.609 27.469 13.531 1 97.06 309 ASN B O 1
ATOM 5143 N N . GLU B 1 310 ? 19.094 25.297 13.234 1 98.19 310 GLU B N 1
ATOM 5144 C CA . GLU B 1 310 ? 19.422 25.453 11.828 1 98.19 310 GLU B CA 1
ATOM 5145 C C . GLU B 1 310 ? 18.188 25.297 10.945 1 98.19 310 GLU B C 1
ATOM 5147 O O . GLU B 1 310 ? 18.25 25.484 9.734 1 98.19 310 GLU B O 1
ATOM 5152 N N . ILE B 1 311 ? 17.109 25.016 11.555 1 98.81 311 ILE B N 1
ATOM 5153 C CA . ILE B 1 311 ? 15.859 24.812 10.82 1 98.81 311 ILE B CA 1
ATOM 5154 C C . ILE B 1 311 ? 15.016 26.078 10.883 1 98.81 311 ILE B C 1
ATOM 5156 O O . ILE B 1 311 ? 14.672 26.547 11.969 1 98.81 311 ILE B O 1
ATOM 5160 N N . ALA B 1 312 ? 14.633 26.578 9.742 1 98.88 312 ALA B N 1
ATOM 5161 C CA . ALA B 1 312 ? 13.938 27.859 9.672 1 98.88 312 ALA B CA 1
ATOM 5162 C C . ALA B 1 312 ? 12.453 27.703 9.984 1 98.88 312 ALA B C 1
ATOM 5164 O O . ALA B 1 312 ? 11.852 28.531 10.664 1 98.88 312 ALA B O 1
ATOM 5165 N N . LEU B 1 313 ? 11.859 26.688 9.383 1 98.94 313 LEU B N 1
ATOM 5166 C CA . LEU B 1 313 ? 10.438 26.438 9.57 1 98.94 313 LEU B CA 1
ATOM 5167 C C . LEU B 1 313 ? 10.164 24.953 9.781 1 98.94 313 LEU B C 1
ATOM 5169 O O . LEU B 1 313 ? 10.914 24.109 9.281 1 98.94 313 LEU B O 1
ATOM 5173 N N . TRP B 1 314 ? 9.133 24.75 10.523 1 98.88 314 TRP B N 1
ATOM 5174 C CA . TRP B 1 314 ? 8.672 23.391 10.828 1 98.88 314 TRP B CA 1
ATOM 5175 C C . TRP B 1 314 ? 7.223 23.203 10.375 1 98.88 314 TRP B C 1
ATOM 5177 O O . TRP B 1 314 ? 6.398 24.109 10.5 1 98.88 314 TRP B O 1
ATOM 5187 N N . GLU B 1 315 ? 6.922 22.078 9.852 1 98.88 315 GLU B N 1
ATOM 5188 C CA . GLU B 1 315 ? 5.551 21.656 9.578 1 98.88 315 GLU B CA 1
ATOM 5189 C C . GLU B 1 315 ? 5.258 20.297 10.219 1 98.88 315 GLU B C 1
ATOM 5191 O O . GLU B 1 315 ? 5.875 19.297 9.859 1 98.88 315 GLU B O 1
ATOM 5196 N N . ILE B 1 316 ? 4.441 20.25 11.195 1 98.88 316 ILE B N 1
ATOM 5197 C CA . ILE B 1 316 ? 4.02 19.031 11.867 1 98.88 316 ILE B CA 1
ATOM 5198 C C . ILE B 1 316 ? 2.529 18.797 11.633 1 98.88 316 ILE B C 1
ATOM 5200 O O . ILE B 1 316 ? 1.737 19.734 11.648 1 98.88 316 ILE B O 1
ATOM 5204 N N . ASN B 1 317 ? 2.164 17.578 11.25 1 98.81 317 ASN B N 1
ATOM 5205 C CA . ASN B 1 317 ? 0.746 17.281 11.078 1 98.81 317 ASN B CA 1
ATOM 5206 C C . ASN B 1 317 ? -0.009 17.328 12.398 1 98.81 317 ASN B C 1
ATOM 5208 O O . ASN B 1 317 ? 0.349 16.625 13.352 1 98.81 317 ASN B O 1
ATOM 5212 N N . GLU B 1 318 ? -1.023 18.125 12.406 1 97.5 318 GLU B N 1
ATOM 5213 C CA . GLU B 1 318 ? -1.827 18.344 13.602 1 97.5 318 GLU B CA 1
ATOM 5214 C C . GLU B 1 318 ? -2.994 17.375 13.672 1 97.5 318 GLU B C 1
ATOM 5216 O O . GLU B 1 318 ? -4.156 17.781 13.734 1 97.5 318 GLU B O 1
ATOM 5221 N N . ALA B 1 319 ? -2.623 16.062 13.789 1 97.56 319 ALA B N 1
ATOM 5222 C CA . ALA B 1 319 ? -3.748 15.156 13.992 1 97.56 319 ALA B CA 1
ATOM 5223 C C . ALA B 1 319 ? -4.605 15.602 15.172 1 97.56 319 ALA B C 1
ATOM 5225 O O . ALA B 1 319 ? -5.832 15.461 15.148 1 97.56 319 ALA B O 1
ATOM 5226 N N . PHE B 1 320 ? -3.959 16.016 16.172 1 98.5 320 PHE B N 1
ATOM 5227 C CA . PHE B 1 320 ? -4.484 16.672 17.359 1 98.5 320 PHE B CA 1
ATOM 5228 C C . PHE B 1 320 ? -3.613 17.859 17.766 1 98.5 320 PHE B C 1
ATOM 5230 O O . PHE B 1 320 ? -2.414 17.875 17.469 1 98.5 320 PHE B O 1
ATOM 5237 N N . SER B 1 321 ? -4.234 18.812 18.453 1 98.75 321 SER B N 1
ATOM 5238 C CA . SER B 1 321 ? -3.439 19.906 18.969 1 98.75 321 SER B CA 1
ATOM 5239 C C . SER B 1 321 ? -2.303 19.406 19.859 1 98.75 321 SER B C 1
ATOM 5241 O O . SER B 1 321 ? -1.205 19.969 19.844 1 98.75 321 SER B O 1
ATOM 5243 N N . VAL B 1 322 ? -2.586 18.375 20.625 1 98.62 322 VAL B N 1
ATOM 5244 C CA . VAL B 1 322 ? -1.602 17.844 21.562 1 98.62 322 VAL B CA 1
ATOM 5245 C C . VAL B 1 322 ? -0.383 17.328 20.797 1 98.62 322 VAL B C 1
ATOM 5247 O O . VAL B 1 322 ? 0.745 17.406 21.297 1 98.62 322 VAL B O 1
ATOM 5250 N N . THR B 1 323 ? -0.563 16.797 19.578 1 98.62 323 THR B N 1
ATOM 5251 C CA . THR B 1 323 ? 0.551 16.312 18.781 1 98.62 323 THR B CA 1
ATOM 5252 C C . THR B 1 323 ? 1.548 17.438 18.5 1 98.62 323 THR B C 1
ATOM 5254 O O . THR B 1 323 ? 2.754 17.266 18.703 1 98.62 323 THR B O 1
ATOM 5257 N N . ALA B 1 324 ? 1.063 18.562 18.062 1 98.69 324 ALA B N 1
ATOM 5258 C CA . ALA B 1 324 ? 1.911 19.703 17.75 1 98.69 324 ALA B CA 1
ATOM 5259 C C . ALA B 1 324 ? 2.514 20.297 19.016 1 98.69 324 ALA B C 1
ATOM 5261 O O . ALA B 1 324 ? 3.688 20.688 19.047 1 98.69 324 ALA B O 1
ATOM 5262 N N . LEU B 1 325 ? 1.692 20.391 20.094 1 98.75 325 LEU B N 1
ATOM 5263 C CA . LEU B 1 325 ? 2.154 21 21.328 1 98.75 325 LEU B CA 1
ATOM 5264 C C . LEU B 1 325 ? 3.271 20.172 21.953 1 98.75 325 LEU B C 1
ATOM 5266 O O . LEU B 1 325 ? 4.262 20.719 22.438 1 98.75 325 LEU B O 1
ATOM 5270 N N . ALA B 1 326 ? 3.088 18.859 21.969 1 98.44 326 ALA B N 1
ATOM 5271 C CA . ALA B 1 326 ? 4.137 17.969 22.484 1 98.44 326 ALA B CA 1
ATOM 5272 C C . ALA B 1 326 ? 5.406 18.094 21.656 1 98.44 326 ALA B C 1
ATOM 5274 O O . ALA B 1 326 ? 6.516 18.078 22.188 1 98.44 326 ALA B O 1
ATOM 5275 N N . PHE B 1 327 ? 5.281 18.219 20.406 1 98.69 327 PHE B N 1
ATOM 5276 C CA . PHE B 1 327 ? 6.379 18.391 19.469 1 98.69 327 PHE B CA 1
ATOM 5277 C C . PHE B 1 327 ? 7.156 19.656 19.766 1 98.69 327 PHE B C 1
ATOM 5279 O O . PHE B 1 327 ? 8.383 19.641 19.875 1 98.69 327 PHE B O 1
ATOM 5286 N N . ILE B 1 328 ? 6.488 20.766 19.859 1 98.62 328 ILE B N 1
ATOM 5287 C CA . ILE B 1 328 ? 7.082 22.062 20.156 1 98.62 328 ILE B CA 1
ATOM 5288 C C . ILE B 1 328 ? 7.801 22.016 21.5 1 98.62 328 ILE B C 1
ATOM 5290 O O . ILE B 1 328 ? 8.945 22.469 21.609 1 98.62 328 ILE B O 1
ATOM 5294 N N . LYS B 1 329 ? 7.121 21.422 22.469 1 98.25 329 LYS B N 1
ATOM 5295 C CA . LYS B 1 329 ? 7.652 21.344 23.812 1 98.25 329 LYS B CA 1
ATOM 5296 C C . LYS B 1 329 ? 8.922 20.5 23.859 1 98.25 329 LYS B C 1
ATOM 5298 O O . LYS B 1 329 ? 9.961 20.953 24.359 1 98.25 329 LYS B O 1
ATOM 5303 N N . GLU B 1 330 ? 8.891 19.297 23.297 1 97.5 330 GLU B N 1
ATOM 5304 C CA . GLU B 1 330 ? 9.984 18.344 23.375 1 97.5 330 GLU B CA 1
ATOM 5305 C C . GLU B 1 330 ? 11.211 18.828 22.609 1 97.5 330 GLU B C 1
ATOM 5307 O O . GLU B 1 330 ? 12.344 18.531 22.984 1 97.5 330 GLU B O 1
ATOM 5312 N N . LEU B 1 331 ? 10.961 19.531 21.547 1 98.12 331 LEU B N 1
ATOM 5313 C CA . LEU B 1 331 ? 12.078 19.984 20.719 1 98.12 331 LEU B CA 1
ATOM 5314 C C . LEU B 1 331 ? 12.453 21.422 21.047 1 98.12 331 LEU B C 1
ATOM 5316 O O . LEU B 1 331 ? 13.375 21.969 20.438 1 98.12 331 LEU B O 1
ATOM 5320 N N . ASN B 1 332 ? 11.773 22.031 22 1 97.88 332 ASN B N 1
ATOM 5321 C CA . ASN B 1 332 ? 12.023 23.406 22.438 1 97.88 332 ASN B CA 1
ATOM 5322 C C . ASN B 1 332 ? 12.016 24.375 21.266 1 97.88 332 ASN B C 1
ATOM 5324 O O . ASN B 1 332 ? 12.984 25.125 21.062 1 97.88 332 ASN B O 1
ATOM 5328 N N . LEU B 1 333 ? 10.93 24.328 20.531 1 98.56 333 LEU B N 1
ATOM 5329 C CA . LEU B 1 333 ? 10.844 25.141 19.328 1 98.56 333 LEU B CA 1
ATOM 5330 C C . LEU B 1 333 ? 10.148 26.469 19.609 1 98.56 333 LEU B C 1
ATOM 5332 O O . LEU B 1 333 ? 9.344 26.578 20.531 1 98.56 333 LEU B O 1
ATOM 5336 N N . ASP B 1 334 ? 10.508 27.484 18.812 1 98.25 334 ASP B N 1
ATOM 5337 C CA . ASP B 1 334 ? 9.703 28.703 18.719 1 98.25 334 ASP B CA 1
ATOM 5338 C C . ASP B 1 334 ? 8.375 28.438 18.016 1 98.25 334 ASP B C 1
ATOM 5340 O O . ASP B 1 334 ? 8.352 28.125 16.828 1 98.25 334 ASP B O 1
ATOM 5344 N N . PRO B 1 335 ? 7.246 28.531 18.719 1 97.94 335 PRO B N 1
ATOM 5345 C CA . PRO B 1 335 ? 5.945 28.219 18.125 1 97.94 335 PRO B CA 1
ATOM 5346 C C . PRO B 1 335 ? 5.652 29.016 16.859 1 97.94 335 PRO B C 1
ATOM 5348 O O . PRO B 1 335 ? 4.91 28.562 15.984 1 97.94 335 PRO B O 1
ATOM 5351 N N . SER B 1 336 ? 6.246 30.188 16.719 1 98 336 SER B N 1
ATOM 5352 C CA . SER B 1 336 ? 5.977 31.062 15.578 1 98 336 SER B CA 1
ATOM 5353 C C . SER B 1 336 ? 6.574 30.484 14.305 1 98 336 SER B C 1
ATOM 5355 O O . SER B 1 336 ? 6.23 30.922 13.203 1 98 336 SER B O 1
ATOM 5357 N N . THR B 1 337 ? 7.492 29.469 14.375 1 98.62 337 THR B N 1
ATOM 5358 C CA . THR B 1 337 ? 8.133 28.859 13.219 1 98.62 337 THR B CA 1
ATOM 5359 C C . THR B 1 337 ? 7.434 27.562 12.828 1 98.62 337 THR B C 1
ATOM 5361 O O . THR B 1 337 ? 7.836 26.891 11.875 1 98.62 337 THR B O 1
ATOM 5364 N N . VAL B 1 338 ? 6.371 27.203 13.609 1 98.81 338 VAL B N 1
ATOM 5365 C CA . VAL B 1 338 ? 5.707 25.922 13.414 1 98.81 338 VAL B CA 1
ATOM 5366 C C . VAL B 1 338 ? 4.355 26.141 12.734 1 98.81 338 VAL B C 1
ATOM 5368 O O . VAL B 1 338 ? 3.535 26.938 13.211 1 98.81 338 VAL B O 1
ATOM 5371 N N . ASN B 1 339 ? 4.113 25.422 11.648 1 98.75 339 ASN B N 1
ATOM 5372 C CA . ASN B 1 339 ? 2.842 25.484 10.938 1 98.75 339 ASN B CA 1
ATOM 5373 C C . ASN B 1 339 ? 2.393 26.922 10.703 1 98.75 339 ASN B C 1
ATOM 5375 O O . ASN B 1 339 ? 1.307 27.312 11.133 1 98.75 339 ASN B O 1
ATOM 5379 N N . VAL B 1 340 ? 3.146 27.641 9.883 1 98.69 340 VAL B N 1
ATOM 5380 C CA . VAL B 1 340 ? 3.02 29.094 9.797 1 98.69 340 VAL B CA 1
ATOM 5381 C C . VAL B 1 340 ? 1.761 29.469 9.016 1 98.69 340 VAL B C 1
ATOM 5383 O O . VAL B 1 340 ? 1.293 30.594 9.078 1 98.69 340 VAL B O 1
ATOM 5386 N N . LYS B 1 341 ? 1.131 28.5 8.32 1 98.56 341 LYS B N 1
ATOM 5387 C CA . LYS B 1 341 ? -0.105 28.766 7.59 1 98.56 341 LYS B CA 1
ATOM 5388 C C . LYS B 1 341 ? -1.273 27.984 8.195 1 98.56 341 LYS B C 1
ATOM 5390 O O . LYS B 1 341 ? -2.277 27.75 7.52 1 98.56 341 LYS B O 1
ATOM 5395 N N . GLY B 1 342 ? -1.102 27.516 9.398 1 98.38 342 GLY B N 1
ATOM 5396 C CA . GLY B 1 342 ? -2.076 26.594 9.969 1 98.38 342 GLY B CA 1
ATOM 5397 C C . GLY B 1 342 ? -1.831 25.156 9.578 1 98.38 342 GLY B C 1
ATOM 5398 O O . GLY B 1 342 ? -0.985 24.859 8.727 1 98.38 342 GLY B O 1
ATOM 5399 N N . GLY B 1 343 ? -2.496 24.25 10.266 1 98.44 343 GLY B N 1
ATOM 5400 C CA . GLY B 1 343 ? -2.275 22.844 10.023 1 98.44 343 GLY B CA 1
ATOM 5401 C C . GLY B 1 343 ? -3.559 22.031 9.992 1 98.44 343 GLY B C 1
ATOM 5402 O O . GLY B 1 343 ? -4.621 22.562 9.641 1 98.44 343 GLY B O 1
ATOM 5403 N N . ALA B 1 344 ? -3.465 20.781 10.242 1 98.69 344 ALA B N 1
ATOM 5404 C CA . ALA B 1 344 ? -4.527 19.812 10 1 98.69 344 ALA B CA 1
ATOM 5405 C C . ALA B 1 344 ? -5.723 20.078 10.914 1 98.69 344 ALA B C 1
ATOM 5407 O O . ALA B 1 344 ? -6.863 19.766 10.555 1 98.69 344 ALA B O 1
ATOM 5408 N N . VAL B 1 345 ? -5.504 20.609 12.086 1 98.38 345 VAL B N 1
ATOM 5409 C CA . VAL B 1 345 ? -6.625 20.922 12.961 1 98.38 345 VAL B CA 1
ATOM 5410 C C . VAL B 1 345 ? -7.562 21.906 12.281 1 98.38 345 VAL B C 1
ATOM 5412 O O . VAL B 1 345 ? -8.781 21.828 12.43 1 98.38 345 VAL B O 1
ATOM 5415 N N . ALA B 1 346 ? -7 22.828 11.531 1 98.69 346 ALA B N 1
ATOM 5416 C CA . ALA B 1 346 ? -7.773 23.891 10.891 1 98.69 346 ALA B CA 1
ATOM 5417 C C . ALA B 1 346 ? -8.133 23.516 9.453 1 98.69 346 ALA B C 1
ATOM 5419 O O . ALA B 1 346 ? -9.18 23.906 8.945 1 98.69 346 ALA B O 1
ATOM 5420 N N . LEU B 1 347 ? -7.266 22.781 8.789 1 98.69 347 LEU B N 1
ATOM 5421 C CA . LEU B 1 347 ? -7.41 22.531 7.363 1 98.69 347 LEU B CA 1
ATOM 5422 C C . LEU B 1 347 ? -8.086 21.188 7.109 1 98.69 347 LEU B C 1
ATOM 5424 O O . LEU B 1 347 ? -8.805 21.031 6.117 1 98.69 347 LEU B O 1
ATOM 5428 N N . GLY B 1 348 ? -7.781 20.234 7.957 1 98.56 348 GLY B N 1
ATOM 5429 C CA . GLY B 1 348 ? -8.242 18.875 7.762 1 98.56 348 GLY B CA 1
ATOM 5430 C C . GLY B 1 348 ? -7.105 17.891 7.559 1 98.56 348 GLY B C 1
ATOM 5431 O O . GLY B 1 348 ? -5.949 18.281 7.414 1 98.56 348 GLY B O 1
ATOM 5432 N N . HIS B 1 349 ? -7.492 16.641 7.562 1 98.62 349 HIS B N 1
ATOM 5433 C CA . HIS B 1 349 ? -6.492 15.586 7.574 1 98.62 349 HIS B CA 1
ATOM 5434 C C . HIS B 1 349 ? -6.93 14.406 6.707 1 98.62 349 HIS B C 1
ATOM 5436 O O . HIS B 1 349 ? -7.141 13.305 7.215 1 98.62 349 HIS B O 1
ATOM 5442 N N . PRO B 1 350 ? -7.023 14.586 5.344 1 98.88 350 PRO B N 1
ATOM 5443 C CA . PRO B 1 350 ? -7.117 13.367 4.543 1 98.88 350 PRO B CA 1
ATOM 5444 C C . PRO B 1 350 ? -5.898 12.461 4.707 1 98.88 350 PRO B C 1
ATOM 5446 O O . PRO B 1 350 ? -4.793 12.82 4.305 1 98.88 350 PRO B O 1
ATOM 5449 N N . LEU B 1 351 ? -6.066 11.32 5.258 1 98.69 351 LEU B N 1
ATOM 5450 C CA . LEU B 1 351 ? -4.984 10.492 5.781 1 98.69 351 LEU B CA 1
ATOM 5451 C C . LEU B 1 351 ? -3.891 10.305 4.734 1 98.69 351 LEU B C 1
ATOM 5453 O O . LEU B 1 351 ? -2.748 10.719 4.949 1 98.69 351 LEU B O 1
ATOM 5457 N N . GLY B 1 352 ? -4.219 9.789 3.533 1 98.75 352 GLY B N 1
ATOM 5458 C CA . GLY B 1 352 ? -3.248 9.461 2.502 1 98.75 352 GLY B CA 1
ATOM 5459 C C . GLY B 1 352 ? -2.57 10.688 1.914 1 98.75 352 GLY B C 1
ATOM 5460 O O . GLY B 1 352 ? -1.484 10.586 1.339 1 98.75 352 GLY B O 1
ATOM 5461 N N . MET B 1 353 ? -3.115 11.859 2.068 1 98.81 353 MET B N 1
ATOM 5462 C CA . MET B 1 353 ? -2.646 13.117 1.504 1 98.81 353 MET B CA 1
ATOM 5463 C C . MET B 1 353 ? -1.65 13.797 2.439 1 98.81 353 MET B C 1
ATOM 5465 O O . MET B 1 353 ? -0.696 14.43 1.984 1 98.81 353 MET B O 1
ATOM 5469 N N . SER B 1 354 ? -1.84 13.656 3.719 1 98.88 354 SER B N 1
ATOM 5470 C CA . SER B 1 354 ? -1.373 14.594 4.738 1 98.88 354 SER B CA 1
ATOM 5471 C C . SER B 1 354 ? 0.15 14.664 4.762 1 98.88 354 SER B C 1
ATOM 5473 O O . SER B 1 354 ? 0.722 15.742 4.941 1 98.88 354 SER B O 1
ATOM 5475 N N . GLY B 1 355 ? 0.811 13.523 4.543 1 98.94 355 GLY B N 1
ATOM 5476 C CA . GLY B 1 355 ? 2.266 13.508 4.57 1 98.94 355 GLY B CA 1
ATOM 5477 C C . GLY B 1 355 ? 2.891 14.414 3.533 1 98.94 355 GLY B C 1
ATOM 5478 O O . GLY B 1 355 ? 3.746 15.242 3.859 1 98.94 355 GLY B O 1
ATOM 5479 N N . LEU B 1 356 ? 2.459 14.305 2.334 1 98.94 356 LEU B N 1
ATOM 5480 C CA . LEU B 1 356 ? 3.008 15.117 1.254 1 98.94 356 LEU B CA 1
ATOM 5481 C C . LEU B 1 356 ? 2.525 16.562 1.356 1 98.94 356 LEU B C 1
ATOM 5483 O O . LEU B 1 356 ? 3.264 17.5 1.03 1 98.94 356 LEU B O 1
ATOM 5487 N N . ARG B 1 357 ? 1.306 16.766 1.826 1 98.94 357 ARG B N 1
ATOM 5488 C CA . ARG B 1 357 ? 0.753 18.109 1.979 1 98.94 357 ARG B CA 1
ATOM 5489 C C . ARG B 1 357 ? 1.648 18.984 2.859 1 98.94 357 ARG B C 1
ATOM 5491 O O . ARG B 1 357 ? 1.956 20.125 2.51 1 98.94 357 ARG B O 1
ATOM 5498 N N . ILE B 1 358 ? 2.08 18.406 3.947 1 98.94 358 ILE B N 1
ATOM 5499 C CA . ILE B 1 358 ? 2.84 19.234 4.871 1 98.94 358 ILE B CA 1
ATOM 5500 C C . ILE B 1 358 ? 4.238 19.5 4.309 1 98.94 358 ILE B C 1
ATOM 5502 O O . ILE B 1 358 ? 4.824 20.547 4.539 1 98.94 358 ILE B O 1
ATOM 5506 N N . VAL B 1 359 ? 4.781 18.578 3.541 1 98.94 359 VAL B N 1
ATOM 5507 C CA . VAL B 1 359 ? 6.066 18.812 2.885 1 98.94 359 VAL B CA 1
ATOM 5508 C C . VAL B 1 359 ? 5.938 19.969 1.897 1 98.94 359 VAL B C 1
ATOM 5510 O O . VAL B 1 359 ? 6.797 20.859 1.857 1 98.94 359 VAL B O 1
ATOM 5513 N N . LEU B 1 360 ? 4.883 19.984 1.132 1 98.94 360 LEU B N 1
ATOM 5514 C CA . LEU B 1 360 ? 4.68 21.016 0.118 1 98.94 360 LEU B CA 1
ATOM 5515 C C . LEU B 1 360 ? 4.414 22.359 0.765 1 98.94 360 LEU B C 1
ATOM 5517 O O . LEU B 1 360 ? 4.98 23.375 0.349 1 98.94 360 LEU B O 1
ATOM 5521 N N . SER B 1 361 ? 3.527 22.344 1.759 1 98.81 361 SER B N 1
ATOM 5522 C CA . SER B 1 361 ? 3.252 23.594 2.451 1 98.81 361 SER B CA 1
ATOM 5523 C C . SER B 1 361 ? 4.531 24.219 3.016 1 98.81 361 SER B C 1
ATOM 5525 O O . SER B 1 361 ? 4.715 25.438 2.965 1 98.81 361 SER B O 1
ATOM 5527 N N . LEU B 1 362 ? 5.359 23.375 3.592 1 98.88 362 LEU B N 1
ATOM 5528 C CA . LEU B 1 362 ? 6.656 23.797 4.109 1 98.88 362 LEU B CA 1
ATOM 5529 C C . L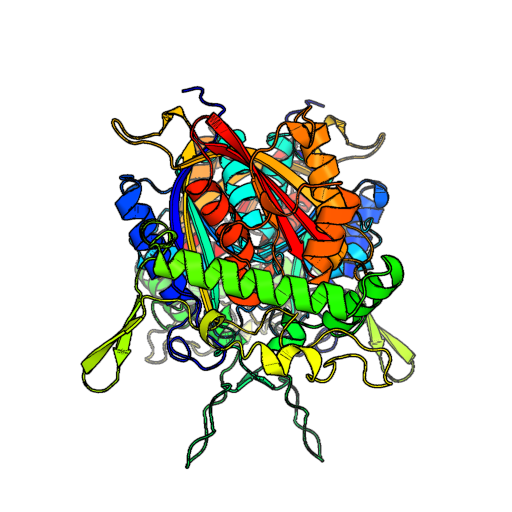EU B 1 362 ? 7.52 24.375 2.992 1 98.88 362 LEU B C 1
ATOM 5531 O O . LEU B 1 362 ? 8.109 25.453 3.148 1 98.88 362 LEU B O 1
ATOM 5535 N N . ALA B 1 363 ? 7.605 23.703 1.891 1 98.88 363 ALA B N 1
ATOM 5536 C CA . ALA B 1 363 ? 8.445 24.125 0.769 1 98.88 363 ALA B CA 1
ATOM 5537 C C . ALA B 1 363 ? 8.031 25.5 0.251 1 98.88 363 ALA B C 1
ATOM 5539 O O . ALA B 1 363 ? 8.883 26.328 -0.068 1 98.88 363 ALA B O 1
ATOM 5540 N N . TYR B 1 364 ? 6.754 25.734 0.165 1 98.69 364 TYR B N 1
ATOM 5541 C CA . TYR B 1 364 ? 6.25 27 -0.36 1 98.69 364 TYR B CA 1
ATOM 5542 C C . TYR B 1 364 ? 6.469 28.125 0.637 1 98.69 364 TYR B C 1
ATOM 5544 O O . TYR B 1 364 ? 6.465 29.312 0.262 1 98.69 364 TYR B O 1
ATOM 5552 N N . SER B 1 365 ? 6.652 27.797 1.875 1 98.62 365 SER B N 1
ATOM 5553 C CA . SER B 1 365 ? 6.758 28.812 2.916 1 98.62 365 SER B CA 1
ATOM 5554 C C . SER B 1 365 ? 8.211 29.156 3.205 1 98.62 365 SER B C 1
ATOM 5556 O O . SER B 1 365 ? 8.508 30.203 3.783 1 98.62 365 SER B O 1
ATOM 5558 N N . LEU B 1 366 ? 9.141 28.266 2.811 1 98.62 366 LEU B N 1
ATOM 5559 C CA . LEU B 1 366 ? 10.547 28.422 3.162 1 98.62 366 LEU B CA 1
ATOM 5560 C C . LEU B 1 366 ? 11.188 29.547 2.367 1 98.62 366 LEU B C 1
ATOM 5562 O O . LEU B 1 366 ? 10.922 29.703 1.172 1 98.62 366 LEU B O 1
ATOM 5566 N N . PRO B 1 367 ? 12.008 30.375 3.004 1 97.69 367 PRO B N 1
ATOM 5567 C CA . PRO B 1 367 ? 12.844 31.297 2.238 1 97.69 367 PRO B CA 1
ATOM 5568 C C . PRO B 1 367 ? 13.945 30.578 1.455 1 97.69 367 PRO B C 1
ATOM 5570 O O . PRO B 1 367 ? 14.375 29.484 1.841 1 97.69 367 PRO B O 1
ATOM 5573 N N . SER B 1 368 ? 14.391 31.219 0.397 1 97.69 368 SER B N 1
ATOM 5574 C CA . SER B 1 368 ? 15.453 30.641 -0.417 1 97.69 368 SER B CA 1
ATOM 5575 C C . SER B 1 368 ? 16.688 30.312 0.429 1 97.69 368 SER B C 1
ATOM 5577 O O . SER B 1 368 ? 17.094 31.125 1.271 1 97.69 368 SER B O 1
ATOM 5579 N N . GLY B 1 369 ? 17.188 29.141 0.321 1 97.81 369 GLY B N 1
ATOM 5580 C CA . GLY B 1 369 ? 18.406 28.719 0.986 1 97.81 369 GLY B CA 1
ATOM 5581 C C . GLY B 1 369 ? 18.156 28.094 2.352 1 97.81 369 GLY B C 1
ATOM 5582 O O . GLY B 1 369 ? 19.062 27.484 2.934 1 97.81 369 GLY B O 1
ATOM 5583 N N . ALA B 1 370 ? 16.984 28.156 2.855 1 98.69 370 ALA B N 1
ATOM 5584 C CA . ALA B 1 370 ? 16.719 27.734 4.227 1 98.69 370 ALA B CA 1
ATOM 5585 C C . ALA B 1 370 ? 16.312 26.266 4.285 1 98.69 370 ALA B C 1
ATOM 5587 O O . ALA B 1 370 ? 15.789 25.719 3.311 1 98.69 370 ALA B O 1
ATOM 5588 N N . PHE B 1 371 ? 16.594 25.719 5.434 1 98.88 371 PHE B N 1
ATOM 5589 C CA . PHE B 1 371 ? 16.188 24.344 5.723 1 98.88 371 PHE B CA 1
ATOM 5590 C C . PHE B 1 371 ? 14.852 24.328 6.461 1 98.88 371 PHE B C 1
ATOM 5592 O O . PHE B 1 371 ? 14.547 25.234 7.238 1 98.88 371 PHE B O 1
ATOM 5599 N N . GLY B 1 372 ? 14.078 23.344 6.172 1 98.94 372 GLY B N 1
ATOM 5600 C CA . GLY B 1 372 ? 12.852 23.062 6.895 1 98.94 372 GLY B CA 1
ATOM 5601 C C . GLY B 1 372 ? 12.641 21.578 7.152 1 98.94 372 GLY B C 1
ATOM 5602 O O . GLY B 1 372 ? 13.227 20.734 6.465 1 98.94 372 GLY B O 1
ATOM 5603 N N . VAL B 1 373 ? 11.852 21.25 8.18 1 98.94 373 VAL B N 1
ATOM 5604 C CA . VAL B 1 373 ? 11.547 19.859 8.5 1 98.94 373 VAL B CA 1
ATOM 5605 C C . VAL B 1 373 ? 10.031 19.672 8.57 1 98.94 373 VAL B C 1
ATOM 5607 O O . VAL B 1 373 ? 9.328 20.438 9.234 1 98.94 373 VAL B O 1
ATOM 5610 N N . ALA B 1 374 ? 9.539 18.719 7.832 1 98.94 374 ALA B N 1
ATOM 5611 C CA . ALA B 1 374 ? 8.164 18.25 7.953 1 98.94 374 ALA B CA 1
ATOM 5612 C C . ALA B 1 374 ? 8.102 16.922 8.695 1 98.94 374 ALA B C 1
ATOM 5614 O O . ALA B 1 374 ? 8.945 16.047 8.477 1 98.94 374 ALA B O 1
ATOM 5615 N N . ALA B 1 375 ? 7.188 16.75 9.641 1 98.94 375 ALA B N 1
ATOM 5616 C CA . ALA B 1 375 ? 7.062 15.523 10.414 1 98.94 375 ALA B CA 1
ATOM 5617 C C . ALA B 1 375 ? 5.602 15.125 10.578 1 98.94 375 ALA B C 1
ATOM 5619 O O . ALA B 1 375 ? 4.719 15.984 10.648 1 98.94 375 ALA B O 1
ATOM 5620 N N . ILE B 1 376 ? 5.344 13.852 10.664 1 98.94 376 ILE B N 1
ATOM 5621 C CA . ILE B 1 376 ? 3.977 13.352 10.758 1 98.94 376 ILE B CA 1
ATOM 5622 C C . ILE B 1 376 ? 3.961 12.039 11.539 1 98.94 376 ILE B C 1
ATOM 5624 O O . ILE B 1 376 ? 4.848 11.203 11.375 1 98.94 376 ILE B O 1
ATOM 5628 N N . CYS B 1 377 ? 2.975 11.938 12.422 1 98.69 377 CYS B N 1
ATOM 5629 C CA . CYS B 1 377 ? 2.75 10.68 13.117 1 98.69 377 CYS B CA 1
ATOM 5630 C C . CYS B 1 377 ? 1.794 9.781 12.336 1 98.69 377 CYS B C 1
ATOM 5632 O O . CYS B 1 377 ? 1.075 10.258 11.461 1 98.69 377 CYS B O 1
ATOM 5634 N N . ASN B 1 378 ? 1.796 8.516 12.547 1 98.25 378 ASN B N 1
ATOM 5635 C CA . ASN B 1 378 ? 0.803 7.617 11.977 1 98.25 378 ASN B CA 1
ATOM 5636 C C . ASN B 1 378 ? 0.427 6.504 12.945 1 98.25 378 ASN B C 1
ATOM 5638 O O . ASN B 1 378 ? 1.2 6.176 13.852 1 98.25 378 ASN B O 1
ATOM 5642 N N . GLY B 1 379 ? -0.833 6.016 12.781 1 96.19 379 GLY B N 1
ATOM 5643 C CA . GLY B 1 379 ? -1.304 4.895 13.578 1 96.19 379 GLY B CA 1
ATOM 5644 C C . GLY B 1 379 ? -0.318 3.744 13.633 1 96.19 379 GLY B C 1
ATOM 5645 O O . GLY B 1 379 ? 0.366 3.461 12.648 1 96.19 379 GLY B O 1
ATOM 5646 N N . GLY B 1 380 ? -0.356 3.029 14.695 1 96.25 380 GLY B N 1
ATOM 5647 C CA . GLY B 1 380 ? 0.593 1.95 14.914 1 96.25 380 GLY B CA 1
ATOM 5648 C C . GLY B 1 380 ? 1.849 2.398 15.641 1 96.25 380 GLY B C 1
ATOM 5649 O O . GLY B 1 380 ? 2.734 1.586 15.922 1 96.25 380 GLY B O 1
ATOM 5650 N N . GLY B 1 381 ? 1.938 3.672 15.961 1 97.56 381 GLY B N 1
ATOM 5651 C CA . GLY B 1 381 ? 3.018 4.18 16.797 1 97.56 381 GLY B CA 1
ATOM 5652 C C . GLY B 1 381 ? 4.234 4.609 15.992 1 97.56 381 GLY B C 1
ATOM 5653 O O . GLY B 1 381 ? 5.352 4.625 16.516 1 97.56 381 GLY B O 1
ATOM 5654 N N . GLU B 1 382 ? 4.055 5 14.742 1 98.38 382 GLU B N 1
ATOM 5655 C CA . GLU B 1 382 ? 5.188 5.336 13.883 1 98.38 382 GLU B CA 1
ATOM 5656 C C . GLU B 1 382 ? 5.137 6.801 13.453 1 98.38 382 GLU B C 1
ATOM 5658 O O . GLU B 1 382 ? 4.184 7.512 13.773 1 98.38 382 GLU B O 1
ATOM 5663 N N . ALA B 1 383 ? 6.199 7.258 12.836 1 98.88 383 ALA B N 1
ATOM 5664 C CA . ALA B 1 383 ? 6.301 8.625 12.32 1 98.88 383 ALA B CA 1
ATOM 5665 C C . ALA B 1 383 ? 7.383 8.734 11.258 1 98.88 383 ALA B C 1
ATOM 5667 O O . ALA B 1 383 ? 8.242 7.855 11.141 1 98.88 383 ALA B O 1
ATOM 5668 N N . MET B 1 384 ? 7.266 9.758 10.523 1 98.88 384 MET B N 1
ATOM 5669 C CA . MET B 1 384 ? 8.289 10.117 9.547 1 98.88 384 MET B CA 1
ATOM 5670 C C . MET B 1 384 ? 8.625 11.602 9.625 1 98.88 384 MET B C 1
ATOM 5672 O O . MET B 1 384 ? 7.797 12.398 10.07 1 98.88 384 MET B O 1
ATOM 5676 N N . ALA B 1 385 ? 9.812 11.914 9.234 1 98.94 385 ALA B N 1
ATOM 5677 C CA . ALA B 1 385 ? 10.266 13.289 9.078 1 98.94 385 ALA B CA 1
ATOM 5678 C C . ALA B 1 385 ? 11.109 13.453 7.816 1 98.94 385 ALA B C 1
ATOM 5680 O O . ALA B 1 385 ? 11.82 12.539 7.418 1 98.94 385 ALA B O 1
ATOM 5681 N N . VAL B 1 386 ? 10.977 14.57 7.188 1 98.94 386 VAL B N 1
ATOM 5682 C CA . VAL B 1 386 ? 11.727 14.883 5.977 1 98.94 386 VAL B CA 1
ATOM 5683 C C . VAL B 1 386 ? 12.406 16.25 6.117 1 98.94 386 VAL B C 1
ATOM 5685 O O . VAL B 1 386 ? 11.781 17.219 6.555 1 98.94 386 VAL B O 1
ATOM 5688 N N . LEU B 1 387 ? 13.688 16.297 5.824 1 98.94 387 LEU B N 1
ATOM 5689 C CA . LEU B 1 387 ? 14.477 17.516 5.746 1 98.94 387 LEU B CA 1
ATOM 5690 C C . LEU B 1 387 ? 14.547 18.031 4.312 1 98.94 387 LEU B C 1
ATOM 5692 O O . LEU B 1 387 ? 15.016 17.312 3.42 1 98.94 387 LEU B O 1
ATOM 5696 N N . ILE B 1 388 ? 14.055 19.25 4.105 1 98.88 388 ILE B N 1
ATOM 5697 C CA . ILE B 1 388 ? 14.133 19.828 2.77 1 98.88 388 ILE B CA 1
ATOM 5698 C C . ILE B 1 388 ? 14.883 21.156 2.824 1 98.88 388 ILE B C 1
ATOM 5700 O O . ILE B 1 388 ? 15.047 21.734 3.898 1 98.88 388 ILE B O 1
ATOM 5704 N N . ARG B 1 389 ? 15.359 21.578 1.683 1 98.69 389 ARG B N 1
ATOM 5705 C CA . ARG B 1 389 ? 16 22.875 1.506 1 98.69 389 ARG B CA 1
ATOM 5706 C C . ARG B 1 389 ? 15.422 23.609 0.302 1 98.69 389 ARG B C 1
ATOM 5708 O O . ARG B 1 389 ? 15.281 23.031 -0.777 1 98.69 389 ARG B O 1
ATOM 5715 N N . LYS B 1 390 ? 15.031 24.828 0.533 1 98.12 390 LYS B N 1
ATOM 5716 C CA . LYS B 1 390 ? 14.641 25.672 -0.597 1 98.12 390 LYS B CA 1
ATOM 5717 C C . LYS B 1 390 ? 15.859 26.141 -1.387 1 98.12 390 LYS B C 1
ATOM 5719 O O . LYS B 1 390 ? 16.781 26.734 -0.823 1 98.12 390 LYS B O 1
ATOM 5724 N N . PRO B 1 391 ? 15.828 25.797 -2.693 1 94.38 391 PRO B N 1
ATOM 5725 C CA . PRO B 1 391 ? 17 26.219 -3.455 1 94.38 391 PRO B CA 1
ATOM 5726 C C . PRO B 1 391 ? 17.219 27.734 -3.432 1 94.38 391 PRO B C 1
ATOM 5728 O O . PRO B 1 391 ? 16.266 28.484 -3.262 1 94.38 391 PRO B O 1
#

pLDDT: mean 96.91, std 4.27, range [57.31, 99.0]

Radius of gyration: 25.32 Å; Cα contacts (8 Å, |Δi|>4): 2146; chains: 2; bounding box: 67×74×64 Å

Foldseek 3Di:
DDLQWKFFQFKAKAAKEFQVGDCLPPAQLRQFLQRQLVQCVQSVPPLQQAAEEEEEDQQCPPVDDFSFLSSSVSNPRDNNHYYHYAYPWLQGQVVQVVVVSVCSNVPNGFKHKTKFWFDLNHRDWDDDPDDADPVGDDIHRSCCQRHAAFPVVRAGLLVLLQVLCVVVVPDLVNLLVLLVVLLVLQVVCVVVCLNVRHYDWDWDADPVRDIDIDTHFDQSVPDDSVCSSVFAADGDHPPSHRFGLRQAFHAITMMMMTMMGRPVPRDPPGFTLKIFDDKFKFFDALSNLLQQQLVRVVVVCVVVVHAPVQAQAEEEACNGSSSVVSNCVSNVHDVCRYSSRHHRSNRHRRSRHRNVVRVNSQSSPDDAFGKYKYKYTGGPGMIMMIIIHHD/DDLQWKFFQFKAKAAKEAQVGDCLPPAQLRQFLQRQLVQCVQSVPDLQQAAEEEEEDQQCPPVDDFSFLSSSVSNPRDNNHYYHYAYPWLQRQVVQVVVVSVCSNVPNGFKHKTKFWFDLNHRDWDDDPDDADPVGDDIHRSCCQRHAAFPVVRAGLLVLLQVLCVVVVPDLVNLLVLLVVLLVLQVVCVVVCLNVRHYDWDWDADPVRDIDIDTHFDQSVPDDSVCSSVFAADGDHPPSHRFGLRQAFHAITMMMMTMMGRPVPRDPPGFTLKIFDDKFKFFDALSNLLQQQLVRVVVVCVVVVHAPVQAQAEEEAPNGSSSVVSNCVSNVHDVCRYSSNHHRSNRHRRSRHRNVVRVNSQSSPDDAFGKYKYKYTGGPGMIMMIIIHHD

InterPro domains:
  IPR002155 Thiolase [PIRSF000429] (3-390)
  IPR002155 Thiolase [TIGR01930] (8-388)
  IPR002155 Thiolase [cd00751] (7-390)
  IPR016039 Thiolase-like [G3DSA:3.40.47.10] (2-391)
  IPR016039 Thiolase-like [SSF53901] (6-265)
  IPR016039 Thiolase-like [SSF53901] (269-388)
  IPR020610 Thiolase, active site [PS00099] (372-385)
  IPR020613 Thiolase, conserved site [PS00737] (339-355)
  IPR020615 Thiolase, acyl-enzyme intermediate active site [PS00098] (86-104)
  IPR020616 Thiolase, N-terminal [PF00108] (6-262)
  IPR020617 Thiolase, C-terminal [PF02803] (271-389)

Organism: NCBI:txid53326

Secondary structure (DSSP, 8-state):
--TT-EEEEEEEEPPPEETTSTTTTS-HHHHHHHHHHHHHHHHT--GGG--EEEEEES--TTS-S-HHHHHHHHTT--TTSEEEEEE-GGGHHHHHHHHHHHHHHTTS-SEEEEEEEEEGGGPPEEE-SSPPPTT--PPEEHHIIIIIEETTTTEEHHHHHHHHHHHHT--HHHHHHHHHHHHHHHHHHHHTTTTTTTB--EEEEPTTS-EEEE-S-SGGGG--GGGGGGPPPSS--SS-----SSSB---EEEEEEEEEEEGGGPPTTPPPSEEEEEEEEEE--GGGGGGHHHHHHHHHHHHHT--GGGEEEEEE--SBHHHHHHHHHHHT--GGGBSTT--HHHH---HHHHHHHHHHHHHHHSPTT-EEEEEEEETTTEEEEEEEE--/--TT-EEEEEEEEPPPEETTSTTTTS-HHHHHHHHHHHHHHHHT--GGG--EEEEE-S--TTS-S-HHHHHHHHTT--TTSEEEEEE-GGGHHHHHHHHHHHHHHTTS-SEEEEEEEEEGGGPPEEE-SSPPPTT--PPEEHHIIIIIEETTTTEEHHHHHHHHHHHHT--HHHHHHHHHHHHHHHHHHHHTTTTTTTB--EEEEPTTS-EEEE-S-SGGGG--GGGGGGPPPSS--SS-----SSSB---EEEEEEEEEEEGGGPPTTPPPSEEEEEEEEEE--GGGGGGHHHHHHHHHHHHHT--GGGEEEEEE--SBHHHHHHHHHHHT--GGGBSTT--HHHH---HHHHHHHHHHHHHHHSPTT-EEEEEEEETTTEEEEEEEE--

Solvent-accessible surface area (backbone atoms only — not comparable to full-atom values): 37186 Å² total; per-residue (Å²): 105,58,82,78,40,38,26,36,38,19,52,26,20,38,34,28,26,38,61,68,38,88,48,46,87,50,52,34,50,56,39,24,25,55,14,35,43,51,8,38,62,70,40,67,55,60,49,76,60,37,49,35,27,30,20,4,38,48,81,53,52,84,66,26,38,40,54,17,45,52,26,38,54,73,55,53,31,42,49,50,34,46,45,34,21,29,22,36,36,32,30,6,12,37,48,23,49,49,49,50,49,44,36,33,69,52,65,76,43,53,31,29,37,30,23,7,16,20,34,58,43,56,36,27,30,33,35,70,66,61,85,72,48,91,95,57,71,76,76,41,53,40,55,47,46,34,68,40,25,36,66,85,75,70,38,52,52,60,52,29,47,49,48,49,29,62,76,64,69,55,50,55,65,59,27,46,50,49,24,53,49,22,22,50,29,32,49,48,28,58,74,70,49,69,48,62,79,41,47,44,66,45,77,44,78,46,96,85,69,48,72,46,75,45,70,60,59,46,41,44,73,66,72,53,76,87,47,56,87,71,56,63,40,72,70,44,80,85,76,79,37,61,55,23,79,59,26,19,32,48,62,11,23,26,13,11,10,29,30,37,27,27,34,69,63,60,55,90,90,58,71,54,46,23,35,54,76,46,69,30,67,22,28,34,60,47,61,49,14,54,57,15,27,49,54,3,42,54,51,32,30,59,74,66,72,49,56,76,86,66,43,65,39,35,21,54,54,15,66,25,31,56,28,43,51,51,40,35,60,77,66,68,52,64,69,82,36,42,34,73,50,25,35,17,39,19,45,34,42,17,41,2,11,42,30,39,43,36,45,48,55,41,41,76,66,46,54,72,69,34,32,31,40,25,30,26,38,14,80,68,3,24,18,31,21,37,38,33,30,21,94,104,58,81,78,39,39,25,36,39,19,52,26,20,37,32,27,26,39,60,68,37,87,48,45,86,50,51,33,50,56,41,24,25,54,15,36,44,51,10,38,61,70,41,67,54,59,49,76,61,37,49,34,28,29,21,5,38,46,79,54,52,85,66,26,39,40,54,16,43,53,26,38,53,73,55,52,32,42,50,49,34,46,45,33,22,29,24,37,36,30,28,6,11,37,48,23,48,49,51,50,47,44,35,34,70,53,66,76,43,54,32,30,39,30,26,8,17,20,35,59,43,57,37,28,29,32,35,68,64,61,84,72,47,91,94,56,72,76,76,41,53,40,56,45,46,35,68,41,25,36,66,86,76,69,37,50,52,61,52,29,47,51,50,50,29,62,76,65,70,55,50,54,65,59,26,46,49,50,24,53,49,22,23,51,29,31,47,48,28,58,75,72,50,69,47,60,78,41,45,42,67,44,77,46,79,47,98,85,71,49,71,46,76,45,70,59,60,47,43,44,74,65,71,53,75,88,49,57,88,70,56,63,39,72,69,43,80,85,75,78,37,60,53,23,81,59,27,20,32,49,64,12,24,26,11,12,12,27,30,36,29,28,35,69,63,59,55,88,91,59,70,55,46,22,33,55,75,47,69,29,68,21,29,34,59,47,62,47,13,58,57,16,27,49,54,3,41,54,52,33,30,58,74,66,71,51,57,77,86,65,44,64,38,36,22,53,53,18,64,26,30,57,27,43,51,50,40,35,59,76,66,68,50,64,69,83,36,42,35,73,51,24,36,18,38,18,45,35,43,18,42,3,11,42,29,39,44,36,45,48,56,42,41,75,67,48,53,72,67,35,31,32,40,24,31,25,37,15,79,69,2,24,17,31,21,37,36,33,31,20,96

Sequence (782 aa):
MSSDSVFILAGVRTPIASFRGSFSTVSAVELASTAARAAIERSGVPCDEIEETFVGCVLSANCGQNVARQVAISVGVPKSSQAVTVNKVCSSSMKALAFAHMSIKAGYRKKVLIAGCENMSQVPFYLSRSEIPYGGTAIIDGLVRDGLEDPTLKLPMGICAEKSVKDYDISRASQDEFAIQSYKKASLAWKDGLFAEEVVPVTIKLKKGTEIVVSEDEEYKKLVEAKVSTLNPVFVKDGSGTITAANASSLNDGAAAAVVVRGDQIPEGATPLAEVVAFSEAGGEPVDFTVAPVWAVQKLLKQANMSANEIALWEINEAFSVTALAFIKELNLDPSTVNVKGGAVALGHPLGMSGLRIVLSLAYSLPSGAFGVAAICNGGGEAMAVLIRKPMSSDSVFILAGVRTPIASFRGSFSTVSAVELASTAARAAIERSGVPCDEIEETFVGCVLSANCGQNVARQVAISVGVPKSSQAVTVNKVCSSSMKALAFAHMSIKAGYRKKVLIAGCENMSQVPFYLSRSEIPYGGTAIIDGLVRDGLEDPTLKLPMGICAEKSVKDYDISRASQDEFAIQSYKKASLAWKDGLFAEEVVPVTIKLKKGTEIVVSEDEEYKKLVEAKVSTLNPVFVKDGSGTITAANASSLNDGAAAAVVVRGDQIPEGATPLAEVVAFSEAGGEPVDFTVAPVWAVQKLLKQANMSANEIALWEINEAFSVTALAFIKELNLDPSTVNVKGGAVALGHPLGMSGLRIVLSLAYSLPSGAFGVAAICNGGGEAMAVLIRKP